Protein AF-B9FRV1-F1 (afdb_monomer)

Secondary structure (DSSP, 8-state):
--PPP-PPEEEEEE--SS---HHHHHHHHHHH--SEEEE-S--SSS-HHHHHHHHH-SS-EEE---GGGGTT----BTTB--HHHHHHHHHGGGB-BT-EEEEGGGTEEEEE--TT---SSS-SSHHHHHHHH---SHHHHHHHHHHHHHTS-TTSEEEEE-SSPBTTS-SSTTSTTB--SSTT--B-SBHHHHHHHHHHHHH------EEEE-SS-SBPGGG--B---EEE-GGGPEEEE---SS-EEE----------------------PPPPEEEEEEEEEEETTEEEEEEEEEEEE-SS-EEEEEEEEEEE----------------------SS----PPPP---------------PPPSSPP-EEEE--------------------------TTSGGGSSSSSTTTSSSSSS-S---------------SSHHHHHHHHHHHHHHHHHHHHHHHHHHHHHHHHHHHHHHHHHT--PPPP-------------------------PBBTTT-SB-TTS--EEETTEEE-TTTSB-TTT--B--SS--EEETTEEE-HHHHHHHHSPBPTTT-SB--B-TTSEEEEEE-TTT--EE-GGGGTS---B-TTT--B--TTSPPEEPTTS-EE-HHHHTTEE-SHHHHHHHHHHHHHHHHHTT----S---EEEE-HHHHHHHHHT-SS-----SS--EEEE-S--EEEEEEEPPEEETTEEE--EEEEEE---SSS--EEEEESSEEHHHHHHHHHHHHHHHHHHHTT--S--HHHHHHHHHHHHHHHHHHHHHHTS---S---------------PPPPHHHHHHHHHHHHHHHT---IIIIIHHHHHHHHHHHH-HHHHHHHHHHHSS---

Mean predicted aligned error: 22.38 Å

Radius of gyration: 38.43 Å; Cα contacts (8 Å, |Δi|>4): 1356; chains: 1; bounding box: 112×98×114 Å

Nearest PDB structures (foldseek):
  7d2t-assembly2_D  TM=6.060E-01  e=1.664E-06  Homo sapiens
  2d8z-assembly1_A  TM=8.349E-01  e=5.035E-03  Homo sapiens
  3ixe-assembly1_B  TM=7.148E-01  e=9.911E-03  Homo sapiens
  2xqn-assembly1_T  TM=4.961E-01  e=6.982E-04  Homo sapiens
  2d8y-assembly1_A  TM=5.920E-01  e=7.064E-03  Homo sapiens

pLDDT: mean 70.35, std 25.84, range [21.58, 98.31]

Solvent-accessible surface area (backbone atoms only — not comparable to full-atom values): 52654 Å² total; per-residue (Å²): 139,81,89,75,76,94,73,61,50,33,37,35,35,40,47,37,74,60,80,73,47,65,69,60,56,43,55,49,44,68,71,67,61,55,65,32,38,40,36,20,23,28,47,40,65,41,33,45,68,55,44,36,44,60,52,68,46,95,60,55,59,42,32,32,47,9,37,36,31,50,65,85,69,86,77,89,53,98,88,50,90,49,58,52,54,52,37,50,66,46,35,46,82,33,46,19,50,48,29,61,44,79,39,76,94,72,37,33,25,40,25,12,32,63,54,36,35,75,32,33,95,59,78,59,60,46,70,59,42,28,72,79,68,72,32,80,50,58,66,54,45,13,48,38,34,35,56,24,52,70,69,48,61,91,82,31,26,35,33,39,41,20,10,39,40,37,37,89,42,2,78,41,39,45,33,56,20,18,31,46,88,51,92,86,38,28,60,33,10,24,52,30,54,33,50,20,52,52,47,40,64,72,78,43,90,69,46,47,33,35,36,40,16,18,78,52,45,33,53,31,56,94,75,74,47,67,34,40,46,67,50,79,51,77,93,72,18,36,37,37,49,41,20,53,64,82,39,62,46,71,74,74,78,79,85,71,80,89,76,90,76,92,80,90,79,89,80,89,86,78,82,83,76,69,77,44,36,32,38,61,40,34,41,32,36,27,46,98,61,36,70,39,33,30,31,42,36,31,30,36,38,40,94,89,50,73,47,82,74,45,79,47,77,77,43,70,56,82,80,75,83,86,77,89,83,88,85,84,88,81,82,82,89,84,87,92,70,62,93,72,60,71,84,79,85,83,79,93,74,93,79,88,83,84,94,84,84,92,76,93,82,93,77,93,82,72,78,29,65,48,74,50,78,48,83,66,89,75,85,86,86,92,87,90,84,84,87,86,86,84,86,92,86,86,80,91,82,79,87,87,75,88,78,69,74,75,77,76,73,72,75,66,70,65,62,68,72,71,70,81,81,80,86,88,89,89,86,85,90,82,89,83,94,78,92,78,92,85,78,74,55,67,67,54,46,56,52,50,48,57,54,48,52,58,52,46,52,57,47,52,58,55,49,54,62,53,50,57,59,51,54,55,50,51,54,50,53,55,60,58,71,70,72,71,82,79,83,80,86,82,83,82,88,83,88,87,85,88,89,82,91,85,85,87,83,85,83,86,71,93,68,82,83,54,53,13,74,59,78,72,42,73,55,77,96,59,83,68,44,77,56,96,97,41,36,26,45,57,78,48,42,41,15,71,82,77,70,43,56,57,83,65,96,69,70,38,72,62,88,96,41,47,24,46,54,66,59,42,44,74,75,71,53,59,57,11,67,32,78,68,42,69,42,64,60,46,100,84,59,33,36,54,36,34,22,42,73,83,82,57,52,37,28,44,61,62,50,81,73,71,71,57,49,45,20,77,80,78,62,51,66,52,28,77,92,48,82,46,32,39,42,89,89,71,49,33,37,37,65,81,48,53,78,46,36,34,57,20,33,74,69,41,46,66,58,49,52,52,48,51,50,52,32,41,75,70,76,53,64,71,87,69,90,60,49,71,39,22,24,50,70,66,43,51,53,55,53,53,75,67,43,92,84,67,86,87,84,69,100,72,78,55,55,46,61,38,51,57,68,46,75,40,48,27,34,71,46,66,53,50,73,60,87,58,31,57,41,75,77,46,67,43,84,43,76,45,65,65,86,52,80,56,36,31,37,40,33,48,51,66,34,30,49,67,58,47,48,27,44,49,36,22,37,47,39,56,46,46,40,50,78,72,64,57,71,87,59,48,60,32,46,52,40,0,45,18,44,36,46,15,45,53,50,46,50,52,51,48,55,69,60,65,73,82,87,71,81,95,74,92,81,90,81,92,88,77,94,74,87,74,86,67,88,65,51,75,63,59,46,54,50,42,54,49,54,49,46,52,55,73,67,35,58,32,63,34,51,14,49,13,19,56,52,35,42,49,25,29,74,75,61,34,60,71,55,33,51,54,40,28,68,77,68,48,43,75,63,129

Organism: Oryza sativa subsp. japonica (NCBI:txid39947)

Foldseek 3Di:
DDDDDDFFAKEWEDEAQCPDDLVQVLVQCVVVVGQEYEYFENNHQLPLVSLLSVLVRPHHYAYAYELSNCVPPPDDDPVDQDSNNSSCVSCPPSHQALAWDDDVVNLAIEHEAHGNDLFDQDDDPQVVCCVPPVDRHLQSRLVSSLVRLVPRDPSHAYEYHHAFAAWPQACDQQTQQWPQPDPNIHGRHRPSNVSNVVCCVVPHPHHHQEYEHENNEQQGPPRQHGHDQWDADPPNYIYGYWHYPPQKDFDDDPPDDDDDDDDDDDDPDDDDFDGKMKGWIWMFTGDSSHTAWIWIWIWIGGPPDIGTPDIDTSDGDDDDPDDDDDDDDDDDDDDDDDDDFDDDDDDDDDDDDDDDDDDDDDDDDGQHFDKDKDFQDDDDDDDDDDDDDDDDDDDDDDDDDPPPVVPPPPPPVVVVVPPVPPPDDDDDDDDDDDDDDDDVVVVVVVVVVVVVVVVVVVVVVVVVVVVVVVVVVVVVVVVVVPDDDDDDDDDDDDDDDDDDDDDDDDDDDPDPFFAAPQPRHTPPPDDWDCPPNGIHDQQRLAAPQPRGGDPDPDWGDDPPGTHRPVSCCVPPFDAQQAARHGADADPVNMRIWTARSQVRRTHHPVCVRPPQDAAPQQRDTHHPVAAFAAEPLRHTHGPLFQVQFFAFQVSCVVLLVVLQVVCVVLVLHDPDDAAEFAAAQVQVVVQVVPAPPDPDDDPGDFKDFGQDWDKGWGFPDGFDDDPRYGDDGDTDIDTFDRPDRTGHMYGHGGGGSLVRSLRSQLSVQVVSCVVVPPPDADLLQNLQLSNLSSLVVLVVVLVVLVPPPDDDDDDDDDDDDPPDPDRDDPVVSSSSVSVNVCQANDPDNRRHVSNVLNNVLCVVPNPVVQVVCCSVPSDGDD

Sequence (878 aa):
MGDRPDMGAGVALRFSHNDWTLEEDSKALHFLQPDLVLFTGDYGNENVQLVKSISDLQLPKAAILGNHDCWHTYQFSEKKVDRVQLQLESLGEQHVGYKCLDFPTIKLSVVGGRPFSCGGNRIFRPKLLSKWYGVNDMAESAKRIYDAATNAPKEHAVILLAHNGPTGLGSRMEDICGRDWVAGGGDHGDPDLEQAISDLQRETGVSIPLVVFGHMHKSLAYGRGLRKMIAFGANRTIYLNGAVVPRVNHAQSSRQPAISTSEKTGLEGLTGLMVPTSRAFTIVDLFEGAVEKISEVWVTVGDARTELEQELVLYKQPHKSVPSNIAIWSSMGWLTKFFRGSTHKISEGQYHSKPAEETIWNGPSNSAVVTMVYPLESTFGQLDLLLLATDLRQLVIDDVDCCKLRQQAQPVLHLMYSQLQLLQTSHAHQHGDVPSEFDNEDIARAISLSLLEEEQRKAKAIEKDMHLEEDEQLARAIQESLNVESPPRARENGNANGGNMYQPLPFMFSSGFRTCAGCHSEIGHGRFLSCMGAVWHPECFRCHACNQPIYDYEFSMSGNHPYHKTCYKERFHPKCDVCKQFIPTNMNGLIEYRAHPFWLQKYCPSHEVDGTPRCCSCERMEPRESRYVLLDDGRKLCLECLDSAVMDTSECQPLYLEIQEFYEGLNMKVEQQVPLLLVERQALNEAMEGEKTGHHHLPETRGLCLSEEQTVSTILRRPRMAGNKVMEMITEPYRLTRRCEVTAILILYGLPRLLTGSILAHEMMHAWLRLKGYRTLSPDVEEGICQVLAHMWIESEIIAGSGSNGASTSSSSSASTSSKKGGRSQFERKLGDFFKHQIESDTSMAYGDGFRAGNRAVLQYGLKRTLEHIRLTGTFPF

InterPro domains:
  IPR001781 Zinc finger, LIM-type [PF00412] (516-572)
  IPR001781 Zinc finger, LIM-type [PS00478] (516-550)
  IPR001781 Zinc finger, LIM-type [PS50023] (514-574)
  IPR001781 Zinc finger, LIM-type [SM00132] (515-567)
  IPR003903 Ubiquitin interacting motif [PS50330] (438-457)
  IPR003903 Ubiquitin interacting motif [PS50330] (469-488)
  IPR003903 Ubiquitin interacting motif [SM00726] (438-457)
  IPR003903 Ubiquitin interacting motif [SM00726] (469-488)
  IPR004843 Calcineurin-like, phosphoesterase domain [PF00149] (31-218)
  IPR022087 Protein DA1-like domain [PF12315] (665-873)
  IPR027629 Putative protein phosphatase DevT-like [TIGR04168] (29-255)
  IPR027629 Putative protein phosphatase DevT-like [cd07397] (17-247)
  IPR029052 Metallo-dependent phosphatase-like [G3DSA:3.60.21.10] (13-246)
  IPR029052 Metallo-dependent phosphatase-like [SSF56300] (28-221)
  IPR045218 Protein DA1-like [PTHR24209] (334-877)

Structure (mmCIF, N/CA/C/O backbone):
data_AF-B9FRV1-F1
#
_entry.id   AF-B9FRV1-F1
#
loop_
_atom_site.group_PDB
_atom_site.id
_atom_site.type_symbol
_atom_site.label_atom_id
_atom_site.label_alt_id
_atom_site.label_comp_id
_atom_site.label_asym_id
_atom_site.label_entity_id
_atom_site.label_seq_id
_atom_site.pdbx_PDB_ins_code
_atom_site.Cartn_x
_atom_site.Cartn_y
_atom_site.Cartn_z
_atom_site.occupancy
_atom_site.B_iso_or_equiv
_atom_site.auth_seq_id
_atom_site.auth_comp_id
_atom_site.auth_asym_id
_atom_site.auth_atom_id
_atom_site.pdbx_PDB_model_num
ATOM 1 N N . MET A 1 1 ? -23.309 -25.445 30.095 1.00 31.02 1 MET A N 1
ATOM 2 C CA . MET A 1 1 ? -23.707 -24.271 30.901 1.00 31.02 1 MET A CA 1
ATOM 3 C C . MET A 1 1 ? -22.807 -23.120 30.506 1.00 31.02 1 MET A C 1
ATOM 5 O O . MET A 1 1 ? -21.598 -23.281 30.603 1.00 31.02 1 MET A O 1
ATOM 9 N N . GLY A 1 2 ? -23.408 -22.026 30.042 1.00 24.72 2 GLY A N 1
ATOM 10 C CA . GLY A 1 2 ? -22.731 -20.815 29.583 1.00 24.72 2 GLY A CA 1
ATOM 11 C C . GLY A 1 2 ? -23.064 -20.520 28.124 1.00 24.72 2 GLY A C 1
ATOM 12 O O . GLY A 1 2 ? -22.290 -20.890 27.248 1.00 24.72 2 GLY A O 1
ATOM 13 N N . ASP A 1 3 ? -24.229 -19.912 27.889 1.00 24.38 3 ASP A N 1
ATOM 14 C CA . ASP A 1 3 ? -24.640 -19.366 26.593 1.00 24.38 3 ASP A CA 1
ATOM 15 C C . ASP A 1 3 ? -23.562 -18.408 26.060 1.00 24.38 3 ASP A C 1
ATOM 17 O O . ASP A 1 3 ? -23.207 -17.433 26.729 1.00 24.38 3 ASP A O 1
ATOM 21 N N . ARG A 1 4 ? -23.024 -18.689 24.866 1.00 24.56 4 ARG A N 1
ATOM 22 C CA . ARG A 1 4 ? -22.276 -17.698 24.082 1.00 24.56 4 ARG A CA 1
ATOM 23 C C . ARG A 1 4 ? -23.297 -16.871 23.287 1.00 24.56 4 ARG A C 1
ATOM 25 O O . ARG A 1 4 ? -24.119 -17.481 22.607 1.00 24.56 4 ARG A O 1
ATOM 32 N N . PRO A 1 5 ? -23.270 -15.530 23.358 1.00 23.06 5 PRO A N 1
ATOM 33 C CA . PRO A 1 5 ? -24.030 -14.694 22.433 1.00 23.06 5 PRO A CA 1
ATOM 34 C C . PRO A 1 5 ? -23.467 -14.874 21.011 1.00 23.06 5 PRO A C 1
ATOM 36 O O . PRO A 1 5 ? -22.265 -15.098 20.875 1.00 23.06 5 PRO A O 1
ATOM 39 N N . ASP A 1 6 ? -24.343 -14.828 19.998 1.00 26.44 6 ASP A N 1
ATOM 40 C CA . ASP A 1 6 ? -24.072 -15.030 18.560 1.00 26.44 6 ASP A CA 1
ATOM 41 C C . ASP A 1 6 ? -22.660 -14.580 18.133 1.00 26.44 6 ASP A C 1
ATOM 43 O O . ASP A 1 6 ? -22.358 -13.387 18.082 1.00 26.44 6 ASP A O 1
ATOM 47 N N . MET A 1 7 ? -21.784 -15.552 17.852 1.00 25.30 7 MET A N 1
ATOM 48 C CA . MET A 1 7 ? -20.409 -15.334 17.391 1.00 25.30 7 MET A CA 1
ATOM 49 C C . MET A 1 7 ? -20.363 -15.434 15.863 1.00 25.30 7 MET A C 1
ATOM 51 O O . MET A 1 7 ? -20.954 -16.347 15.287 1.00 25.30 7 MET A O 1
ATOM 55 N N . GLY A 1 8 ? -19.677 -14.480 15.227 1.00 25.41 8 GLY A N 1
ATOM 56 C CA . GLY A 1 8 ? -19.436 -14.443 13.785 1.00 25.41 8 GLY A CA 1
ATOM 57 C C . GLY A 1 8 ? -18.729 -15.697 13.257 1.00 25.41 8 GLY A C 1
ATOM 58 O O . GLY A 1 8 ? -18.019 -16.372 13.997 1.00 25.41 8 GLY A O 1
ATOM 59 N N . ALA A 1 9 ? -18.944 -16.005 11.978 1.00 27.47 9 ALA A N 1
ATOM 60 C CA . ALA A 1 9 ? -18.370 -17.163 11.304 1.00 27.47 9 ALA A CA 1
ATOM 61 C C . ALA A 1 9 ? -16.911 -16.890 10.892 1.00 27.47 9 ALA A C 1
ATOM 63 O O . ALA A 1 9 ? -16.647 -15.959 10.131 1.00 27.47 9 ALA A O 1
ATOM 64 N N . GLY A 1 10 ? -15.971 -17.710 11.363 1.00 31.28 10 GLY A N 1
ATOM 65 C CA . GLY A 1 10 ? -14.555 -17.657 10.988 1.00 31.28 10 GLY A CA 1
ATOM 66 C C . GLY A 1 10 ? -14.243 -18.573 9.800 1.00 31.28 10 GLY A C 1
ATOM 67 O O . GLY A 1 10 ? -14.403 -19.792 9.886 1.00 31.28 10 GLY A O 1
ATOM 68 N N . VAL A 1 11 ? -13.765 -18.009 8.689 1.00 41.34 11 VAL A N 1
ATOM 69 C CA . VAL A 1 11 ? -13.369 -18.740 7.475 1.00 41.34 11 VAL A CA 1
ATOM 70 C C . VAL A 1 11 ? -11.845 -18.746 7.338 1.00 41.34 11 VAL A C 1
ATOM 72 O O . VAL A 1 11 ? -11.227 -17.691 7.222 1.00 41.34 11 VAL A O 1
ATOM 75 N N . ALA A 1 12 ? -11.221 -19.927 7.312 1.00 41.25 12 ALA A N 1
ATOM 76 C CA . ALA A 1 12 ? -9.779 -20.074 7.082 1.00 41.25 12 ALA A CA 1
ATOM 77 C C . ALA A 1 12 ? -9.489 -20.451 5.620 1.00 41.25 12 ALA A C 1
ATOM 79 O O . ALA A 1 12 ? -10.005 -21.450 5.119 1.00 41.25 12 ALA A O 1
ATOM 80 N N . LEU A 1 13 ? -8.644 -19.682 4.933 1.00 45.25 13 LEU A N 1
ATOM 81 C CA . LEU A 1 13 ? -8.308 -19.864 3.517 1.00 45.25 13 LEU A CA 1
ATOM 82 C C . LEU A 1 13 ? -6.933 -20.507 3.345 1.00 45.25 13 LEU A C 1
ATOM 84 O O . LEU A 1 13 ? -5.991 -20.179 4.073 1.00 45.25 13 LEU A O 1
ATOM 88 N N . ARG A 1 14 ? -6.818 -21.422 2.374 1.00 49.69 14 ARG A N 1
ATOM 89 C CA . ARG A 1 14 ? -5.628 -22.255 2.155 1.00 49.69 14 ARG A CA 1
ATOM 90 C C . ARG A 1 14 ? -5.247 -22.398 0.687 1.00 49.69 14 ARG A C 1
ATOM 92 O O . ARG A 1 14 ? -6.094 -22.672 -0.157 1.00 49.69 14 ARG A O 1
ATOM 99 N N . PHE A 1 15 ? -3.941 -22.364 0.442 1.00 38.59 15 PHE A N 1
ATOM 100 C CA . PHE A 1 15 ? -3.282 -22.663 -0.830 1.00 38.59 15 PHE A CA 1
ATOM 101 C C . PHE A 1 15 ? -2.126 -23.644 -0.565 1.00 38.59 15 PHE A C 1
ATOM 103 O O . PHE A 1 15 ? -1.436 -23.480 0.441 1.00 38.59 15 PHE A O 1
ATOM 110 N N . SER A 1 16 ? -1.931 -24.699 -1.372 1.00 39.91 16 SER A N 1
ATOM 111 C CA . SER A 1 16 ? -1.057 -25.825 -0.974 1.00 39.91 16 SER A CA 1
ATOM 112 C C . SER A 1 16 ? -0.190 -26.423 -2.092 1.00 39.91 16 SER A C 1
ATOM 114 O O . SER A 1 16 ? -0.448 -27.538 -2.535 1.00 39.91 16 SER A O 1
ATOM 116 N N . HIS A 1 17 ? 0.940 -25.790 -2.422 1.00 41.59 17 HIS A N 1
ATOM 117 C CA . HIS A 1 17 ? 1.985 -26.375 -3.283 1.00 41.59 17 HIS A CA 1
ATOM 118 C C . HIS A 1 17 ? 2.785 -27.501 -2.592 1.00 41.59 17 HIS A C 1
ATOM 120 O O . HIS A 1 17 ? 3.923 -27.295 -2.195 1.00 41.59 17 HIS A O 1
ATOM 126 N N . ASN A 1 18 ? 2.215 -28.704 -2.446 1.00 43.53 18 ASN A N 1
ATOM 127 C CA . ASN A 1 18 ? 2.821 -29.888 -1.790 1.00 43.53 18 ASN A CA 1
ATOM 128 C C . ASN A 1 18 ? 3.199 -29.759 -0.301 1.00 43.53 18 ASN A C 1
ATOM 130 O O . ASN A 1 18 ? 3.397 -30.782 0.349 1.00 43.53 18 ASN A O 1
ATOM 134 N N . ASP A 1 19 ? 3.226 -28.559 0.267 1.00 61.75 19 ASP A N 1
ATOM 135 C CA . ASP A 1 19 ? 3.653 -28.322 1.648 1.00 61.75 19 ASP A CA 1
ATOM 136 C C . ASP A 1 19 ? 2.579 -28.673 2.696 1.00 61.75 19 ASP A C 1
ATOM 138 O O . ASP A 1 19 ? 2.403 -27.945 3.668 1.00 61.75 19 ASP A O 1
ATOM 142 N N . TRP A 1 20 ? 1.814 -29.757 2.512 1.00 78.94 20 TRP A N 1
ATOM 143 C CA . TRP A 1 20 ? 0.730 -30.191 3.404 1.00 78.94 20 TRP A CA 1
ATOM 144 C C . TRP A 1 20 ? 1.007 -31.494 4.133 1.00 78.94 20 TRP A C 1
ATOM 146 O O . TRP A 1 20 ? 1.414 -32.497 3.552 1.00 78.94 20 TRP A O 1
ATOM 156 N N . THR A 1 21 ? 0.671 -31.477 5.420 1.00 82.38 21 THR A N 1
ATOM 157 C CA . THR A 1 21 ? 0.706 -32.643 6.294 1.00 82.38 21 THR A CA 1
ATOM 158 C C . THR A 1 21 ? -0.554 -32.648 7.141 1.00 82.38 21 THR A C 1
ATOM 160 O O . THR A 1 21 ? -0.746 -31.736 7.945 1.00 82.38 21 THR A O 1
ATOM 163 N N . LEU A 1 22 ? -1.379 -33.693 7.009 1.00 82.88 22 LEU A N 1
ATOM 164 C CA . LEU A 1 22 ? -2.637 -33.808 7.752 1.00 82.88 22 LEU A CA 1
ATOM 165 C C . LEU A 1 22 ? -2.439 -33.599 9.255 1.00 82.88 22 LEU A C 1
ATOM 167 O O . LEU A 1 22 ? -3.260 -32.943 9.880 1.00 82.88 22 LEU A O 1
ATOM 171 N N . GLU A 1 23 ? -1.349 -34.105 9.829 1.00 86.31 23 GLU A N 1
ATOM 172 C CA . GLU A 1 23 ? -1.081 -33.989 11.261 1.00 86.31 23 GLU A CA 1
ATOM 173 C C . GLU A 1 23 ? -0.831 -32.539 11.714 1.00 86.31 23 GLU A C 1
ATOM 175 O O . GLU A 1 23 ? -1.586 -32.018 12.537 1.00 86.31 23 GLU A O 1
ATOM 180 N N . GLU A 1 24 ? 0.199 -31.865 11.189 1.00 87.88 24 GLU A N 1
ATOM 181 C CA . GLU A 1 24 ? 0.554 -30.509 11.637 1.00 87.88 24 GLU A CA 1
ATOM 182 C C . GLU A 1 24 ? -0.482 -29.464 11.201 1.00 87.88 24 GLU A C 1
ATOM 184 O O . GLU A 1 24 ? -0.836 -28.581 11.984 1.00 87.88 24 GLU A O 1
ATOM 189 N N . ASP A 1 25 ? -1.039 -29.587 9.990 1.00 89.12 25 ASP A N 1
ATOM 190 C CA . ASP A 1 25 ? -2.083 -28.678 9.516 1.00 89.12 25 ASP A CA 1
ATOM 191 C C . ASP A 1 25 ? -3.389 -28.853 10.301 1.00 89.12 25 ASP A C 1
ATOM 193 O O . ASP A 1 25 ? -4.078 -27.861 10.547 1.00 89.12 25 ASP A O 1
ATOM 197 N N . SER A 1 26 ? -3.711 -30.076 10.747 1.00 88.62 26 SER A N 1
ATOM 198 C CA . SER A 1 26 ? -4.827 -30.287 11.671 1.00 88.62 26 SER A CA 1
ATOM 199 C C . SER A 1 26 ? -4.545 -29.630 13.014 1.00 88.62 26 SER A C 1
ATOM 201 O O . SER A 1 26 ? -5.417 -28.918 13.498 1.00 88.62 26 SER A O 1
ATOM 203 N N . LYS A 1 27 ? -3.358 -29.806 13.614 1.00 90.38 27 LYS A N 1
ATOM 204 C CA . LYS A 1 27 ? -3.013 -29.163 14.901 1.00 90.38 27 LYS A CA 1
ATOM 205 C C . LYS A 1 27 ? -3.200 -27.643 14.832 1.00 90.38 27 LYS A C 1
ATOM 207 O O . LYS A 1 27 ? -3.865 -27.074 15.696 1.00 90.38 27 LYS A O 1
ATOM 212 N N . ALA A 1 28 ? -2.716 -27.009 13.764 1.00 89.94 28 ALA A N 1
ATOM 213 C CA . ALA A 1 28 ? -2.905 -25.577 13.554 1.00 89.94 28 ALA A CA 1
ATOM 214 C C . ALA A 1 28 ? -4.387 -25.178 13.401 1.00 89.94 28 ALA A C 1
ATOM 216 O O . ALA A 1 28 ? -4.817 -24.197 14.000 1.00 89.94 28 ALA A O 1
ATOM 217 N N . LEU A 1 29 ? -5.202 -25.940 12.661 1.00 89.44 29 LEU A N 1
ATOM 218 C CA . LEU A 1 29 ? -6.640 -25.639 12.529 1.00 89.44 29 LEU A CA 1
ATOM 219 C C . LEU A 1 29 ? -7.412 -25.833 13.823 1.00 89.44 29 LEU A C 1
ATOM 221 O O . LEU A 1 29 ? -8.297 -25.041 14.115 1.00 89.44 29 LEU A O 1
ATOM 225 N N . HIS A 1 30 ? -7.088 -26.863 14.602 1.00 90.00 30 HIS A N 1
ATOM 226 C CA . HIS A 1 30 ? -7.720 -27.073 15.902 1.00 90.00 30 HIS A CA 1
ATOM 227 C C . HIS A 1 30 ? -7.384 -25.937 16.875 1.00 90.00 30 HIS A C 1
ATOM 229 O O . HIS A 1 30 ? -8.210 -25.602 17.721 1.00 90.00 30 HIS A O 1
ATOM 235 N N . PHE A 1 31 ? -6.199 -25.332 16.744 1.00 89.44 31 PHE A N 1
ATOM 236 C CA . PHE A 1 31 ? -5.831 -24.126 17.482 1.00 89.44 31 PHE A CA 1
ATOM 237 C C . PHE A 1 31 ? -6.622 -22.894 17.011 1.00 89.44 31 PHE A C 1
ATOM 239 O O . PHE A 1 31 ? -7.122 -22.148 17.847 1.00 89.44 31 PHE A O 1
ATOM 246 N N . LEU A 1 32 ? -6.779 -22.705 15.695 1.00 86.25 32 LEU A N 1
ATOM 247 C CA . LEU A 1 32 ? -7.503 -21.561 15.122 1.00 86.25 32 LEU A CA 1
ATOM 248 C C . LEU A 1 32 ? -9.035 -21.661 15.228 1.00 86.25 32 LEU A C 1
ATOM 250 O O . LEU A 1 32 ? -9.703 -20.637 15.193 1.00 86.25 32 LEU A O 1
ATOM 254 N N . GLN A 1 33 ? -9.581 -22.873 15.354 1.00 87.81 33 GLN A N 1
ATOM 255 C CA . GLN A 1 33 ? -11.015 -23.165 15.496 1.00 87.81 33 GLN A CA 1
ATOM 256 C C . GLN A 1 33 ? -11.931 -22.512 14.433 1.00 87.81 33 GLN A C 1
ATOM 258 O O . GLN A 1 33 ? -12.907 -21.865 14.807 1.00 87.81 33 GLN A O 1
ATOM 263 N N . PRO A 1 34 ? -11.669 -22.668 13.118 1.00 91.19 34 PRO A N 1
ATOM 264 C CA . PRO A 1 34 ? -12.546 -22.102 12.094 1.00 91.19 34 PRO A CA 1
ATOM 265 C C . PRO A 1 34 ? -13.862 -22.881 11.964 1.00 91.19 34 PRO A C 1
ATOM 267 O O . PRO A 1 34 ? -13.881 -24.108 12.095 1.00 91.19 34 PRO A O 1
ATOM 270 N N . ASP A 1 35 ? -14.937 -22.181 11.599 1.00 88.88 35 ASP A N 1
ATOM 271 C CA . ASP A 1 35 ? -16.231 -22.790 11.269 1.00 88.88 35 ASP A CA 1
ATOM 272 C C . ASP A 1 35 ? -16.217 -23.442 9.880 1.00 88.88 35 ASP A C 1
ATOM 274 O O . ASP A 1 35 ? -16.922 -24.422 9.636 1.00 88.88 35 ASP A O 1
ATOM 278 N N . LEU A 1 36 ? -15.410 -22.898 8.962 1.00 93.06 36 LEU A N 1
ATOM 279 C CA . LEU A 1 36 ? -15.287 -23.361 7.582 1.00 93.06 36 LEU A CA 1
ATOM 280 C C . LEU A 1 36 ? -13.862 -23.163 7.045 1.00 93.06 36 LEU A C 1
ATOM 282 O O . LEU A 1 36 ? -13.249 -22.111 7.229 1.00 93.06 36 LEU A O 1
ATOM 286 N N . VAL A 1 37 ? -13.345 -24.160 6.325 1.00 94.69 37 VAL A N 1
ATOM 287 C CA . VAL A 1 37 ? -12.032 -24.100 5.663 1.00 94.69 37 VAL A CA 1
ATOM 288 C C . VAL A 1 37 ? -12.193 -24.096 4.141 1.00 94.69 37 VAL A C 1
ATOM 290 O O . VAL A 1 37 ? -12.793 -25.008 3.575 1.00 94.69 37 VAL A O 1
ATOM 293 N N . LEU A 1 38 ? -11.627 -23.102 3.456 1.00 95.56 38 LEU A N 1
ATOM 294 C CA . LEU A 1 38 ? -11.649 -23.017 1.992 1.00 95.56 38 LEU A CA 1
ATOM 295 C C . LEU A 1 38 ? -10.273 -23.332 1.405 1.00 95.56 38 LEU A C 1
ATOM 297 O O . LEU A 1 38 ? -9.264 -22.765 1.825 1.00 95.56 38 LEU A O 1
ATOM 301 N N . PHE A 1 39 ? -10.237 -24.198 0.395 1.00 94.94 39 PHE A N 1
ATOM 302 C CA . PHE A 1 39 ? -9.022 -24.573 -0.321 1.00 94.94 39 PHE A CA 1
ATOM 303 C C . PHE A 1 39 ? -9.070 -24.073 -1.768 1.00 94.94 39 PHE A C 1
ATOM 305 O O . PHE A 1 39 ? -9.968 -24.432 -2.531 1.00 94.94 39 PHE A O 1
ATOM 312 N N . THR A 1 40 ? -8.095 -23.248 -2.152 1.00 93.44 40 THR A N 1
ATOM 313 C CA . THR A 1 40 ? -8.079 -22.536 -3.439 1.00 93.44 40 THR A CA 1
ATOM 314 C C . THR A 1 40 ? -7.347 -23.279 -4.557 1.00 93.44 40 THR A C 1
ATOM 316 O O . THR A 1 40 ? -7.196 -22.713 -5.630 1.00 93.44 40 THR A O 1
ATOM 319 N N . GLY A 1 41 ? -6.916 -24.531 -4.370 1.00 90.25 41 GLY A N 1
ATOM 320 C CA . GLY A 1 41 ? -6.288 -25.357 -5.418 1.00 90.25 41 GLY A CA 1
ATOM 321 C C . GLY A 1 41 ? -4.756 -25.386 -5.413 1.00 90.25 41 GLY A C 1
ATOM 322 O O . GLY A 1 41 ? -4.113 -24.903 -4.479 1.00 90.25 41 GLY A O 1
ATOM 323 N N . ASP A 1 42 ? -4.196 -25.983 -6.470 1.00 90.25 42 ASP A N 1
ATOM 324 C CA . ASP A 1 42 ? -2.770 -26.278 -6.679 1.00 90.25 42 ASP A CA 1
ATOM 325 C C . ASP A 1 42 ? -2.169 -27.214 -5.629 1.00 90.25 42 ASP A C 1
ATOM 327 O O . ASP A 1 42 ? -1.084 -26.980 -5.100 1.00 90.25 42 ASP A O 1
ATOM 331 N N . TYR A 1 43 ? -2.836 -28.342 -5.395 1.00 86.00 43 TYR A N 1
ATOM 332 C CA . TYR A 1 43 ? -2.484 -29.405 -4.451 1.00 86.00 43 TYR A CA 1
ATOM 333 C C . TYR A 1 43 ? -1.259 -30.236 -4.856 1.00 86.00 43 TYR A C 1
ATOM 335 O O . TYR A 1 43 ? -1.151 -31.405 -4.496 1.00 86.00 43 TYR A O 1
ATOM 343 N N . GLY A 1 44 ? -0.303 -29.654 -5.582 1.00 72.38 44 GLY A N 1
ATOM 344 C CA . GLY A 1 44 ? 0.994 -30.278 -5.814 1.00 72.38 44 GLY A CA 1
ATOM 345 C C . GLY A 1 44 ? 1.076 -31.213 -7.021 1.00 72.38 44 GLY A C 1
ATOM 346 O O . GLY A 1 44 ? 1.599 -32.320 -6.909 1.00 72.38 44 GLY A O 1
ATOM 347 N N . ASN A 1 45 ? 0.641 -30.741 -8.192 1.00 83.12 45 ASN A N 1
ATOM 348 C CA . ASN A 1 45 ? 0.794 -31.438 -9.477 1.00 83.12 45 ASN A CA 1
ATOM 349 C C . ASN A 1 45 ? 0.047 -32.785 -9.535 1.00 83.12 45 ASN A C 1
ATOM 351 O O . ASN A 1 45 ? 0.643 -33.834 -9.784 1.00 83.12 45 ASN A O 1
ATOM 355 N N . GLU A 1 46 ? -1.270 -32.756 -9.309 1.00 86.81 46 GLU A N 1
ATOM 356 C CA . GLU A 1 46 ? -2.161 -33.931 -9.291 1.00 86.81 46 GLU A CA 1
ATOM 357 C C . GLU A 1 46 ? -1.898 -34.910 -8.128 1.00 86.81 46 GLU A C 1
ATOM 359 O O . GLU A 1 46 ? -2.017 -36.133 -8.285 1.00 86.81 46 GLU A O 1
ATOM 364 N N . ASN A 1 47 ? -1.482 -34.427 -6.953 1.00 87.19 47 ASN A N 1
ATOM 365 C CA . ASN A 1 47 ? -1.166 -35.273 -5.798 1.00 87.19 47 ASN A CA 1
ATOM 366 C C . ASN A 1 47 ? -2.433 -35.825 -5.114 1.00 87.19 47 ASN A C 1
ATOM 368 O O . ASN A 1 47 ? -2.957 -35.262 -4.155 1.00 87.19 47 ASN A O 1
ATOM 372 N N . VAL A 1 48 ? -2.893 -36.989 -5.581 1.00 90.69 48 VAL A N 1
ATOM 373 C CA . VAL A 1 48 ? -4.095 -37.671 -5.067 1.00 90.69 48 VAL A CA 1
ATOM 374 C C . VAL A 1 48 ? -4.030 -37.932 -3.556 1.00 90.69 48 VAL A C 1
ATOM 376 O O . VAL A 1 48 ? -5.046 -37.811 -2.882 1.00 90.69 48 VAL A O 1
ATOM 379 N N . GLN A 1 49 ? -2.859 -38.271 -3.000 1.00 89.25 49 GLN A N 1
ATOM 380 C CA . GLN A 1 49 ? -2.735 -38.549 -1.560 1.00 89.25 49 GLN A CA 1
ATOM 381 C C . GLN A 1 49 ? -2.919 -37.284 -0.720 1.00 89.25 49 GLN A C 1
ATOM 383 O O . GLN A 1 49 ? -3.585 -37.320 0.313 1.00 89.25 49 GLN A O 1
ATOM 388 N N . LEU A 1 50 ? -2.381 -36.155 -1.187 1.00 88.38 50 LEU A N 1
ATOM 389 C CA . LEU A 1 50 ? -2.591 -34.862 -0.545 1.00 88.38 50 LEU A CA 1
ATOM 390 C C . LEU A 1 50 ? -4.076 -34.485 -0.593 1.00 88.38 50 LEU A C 1
ATOM 392 O O . LEU A 1 50 ? -4.663 -34.206 0.451 1.00 88.38 50 LEU A O 1
ATOM 396 N N . VAL A 1 51 ? -4.716 -34.579 -1.761 1.00 90.19 51 VAL A N 1
ATOM 397 C CA . VAL A 1 51 ? -6.157 -34.304 -1.911 1.00 90.19 51 VAL A CA 1
ATOM 398 C C . VAL A 1 51 ? -7.008 -35.216 -1.025 1.00 90.19 51 VAL A C 1
ATOM 400 O O . VAL A 1 51 ? -7.929 -34.746 -0.358 1.00 90.19 51 VAL A O 1
ATOM 403 N N . LYS A 1 52 ? -6.667 -36.505 -0.936 1.00 92.25 52 LYS A N 1
ATOM 404 C CA . LYS A 1 52 ? -7.328 -37.435 -0.016 1.00 92.25 52 LYS A CA 1
ATOM 405 C C . LYS A 1 52 ? -7.178 -36.989 1.438 1.00 92.25 52 LYS A C 1
ATOM 407 O O . LYS A 1 52 ? -8.159 -36.956 2.165 1.00 92.25 52 LYS A O 1
ATOM 412 N N . SER A 1 53 ? -5.989 -36.549 1.839 1.00 91.69 53 SER A N 1
ATOM 413 C CA . SER A 1 53 ? -5.775 -36.047 3.196 1.00 91.69 53 SER A CA 1
ATOM 414 C C . SER A 1 53 ? -6.532 -34.740 3.496 1.00 91.69 53 SER A C 1
ATOM 416 O O . SER A 1 53 ? -6.956 -34.533 4.628 1.00 91.69 53 SER A O 1
ATOM 418 N N . ILE A 1 54 ? -6.779 -33.883 2.494 1.00 89.88 54 ILE A N 1
ATOM 419 C CA . ILE A 1 54 ? -7.699 -32.739 2.631 1.00 89.88 54 ILE A CA 1
ATOM 420 C C . ILE A 1 54 ? -9.125 -33.247 2.865 1.00 89.88 54 ILE A C 1
ATOM 422 O O . ILE A 1 54 ? -9.809 -32.762 3.770 1.00 89.88 54 ILE A O 1
ATOM 426 N N . SER A 1 55 ? -9.560 -34.250 2.099 1.00 93.19 55 SER A N 1
ATOM 427 C CA . SER A 1 55 ? -10.873 -34.886 2.267 1.00 93.19 55 SER A CA 1
ATOM 428 C C . SER A 1 55 ? -11.049 -35.516 3.655 1.00 93.19 55 SER A C 1
ATOM 430 O O . SER A 1 55 ? -12.097 -35.334 4.277 1.00 93.19 55 SER A O 1
ATOM 432 N N . ASP A 1 56 ? -9.988 -36.111 4.209 1.00 93.44 56 ASP A N 1
ATOM 433 C CA . ASP A 1 56 ? -9.970 -36.751 5.532 1.00 93.44 56 ASP A CA 1
ATOM 434 C C . ASP A 1 56 ? -10.017 -35.758 6.720 1.00 93.44 56 ASP A C 1
ATOM 436 O O . ASP A 1 56 ? -10.284 -36.164 7.856 1.00 93.44 56 ASP A O 1
ATOM 440 N N . LEU A 1 57 ? -9.788 -34.455 6.497 1.00 91.44 57 LEU A N 1
ATOM 441 C CA . LEU A 1 57 ? -9.832 -33.423 7.547 1.00 91.44 57 LEU A CA 1
ATOM 442 C C . LEU A 1 57 ? -11.214 -33.364 8.237 1.00 91.44 57 LEU A C 1
ATOM 444 O O . LEU A 1 57 ? -12.238 -33.186 7.588 1.00 91.44 57 LEU A O 1
ATOM 448 N N . GLN A 1 58 ? -11.277 -33.439 9.563 1.00 91.62 58 GLN A N 1
ATOM 449 C CA . GLN A 1 58 ? -12.554 -33.474 10.298 1.00 91.62 58 GLN A CA 1
ATOM 450 C C . GLN A 1 58 ? -13.106 -32.070 10.613 1.00 91.62 58 GLN A C 1
ATOM 452 O O . GLN A 1 58 ? -13.455 -31.770 11.749 1.00 91.62 58 GLN A O 1
ATOM 457 N N . LEU A 1 59 ? -13.154 -31.195 9.605 1.00 90.06 59 LEU A N 1
ATOM 458 C CA . LEU A 1 59 ? -13.718 -29.842 9.686 1.00 90.06 59 LEU A CA 1
ATOM 459 C C . LEU A 1 59 ? -14.569 -29.551 8.441 1.00 90.06 59 LEU A C 1
ATOM 461 O O . LEU A 1 59 ? -14.245 -30.073 7.366 1.00 90.06 59 LEU A O 1
ATOM 465 N N . PRO A 1 60 ? -15.625 -28.720 8.546 1.00 93.44 60 PRO A N 1
ATOM 466 C CA . PRO A 1 60 ? -16.372 -28.262 7.380 1.00 93.44 60 PRO A CA 1
ATOM 467 C C . PRO A 1 60 ? -15.432 -27.594 6.380 1.00 93.44 60 PRO A C 1
ATOM 469 O O . PRO A 1 60 ? -14.580 -26.782 6.755 1.00 93.44 60 PRO A O 1
ATOM 472 N N . LYS A 1 61 ? -15.551 -27.962 5.102 1.00 94.69 61 LYS A N 1
ATOM 473 C CA . LYS A 1 61 ? -14.640 -27.466 4.075 1.00 94.69 61 LYS A CA 1
ATOM 474 C C . LYS A 1 61 ? -15.262 -27.410 2.689 1.00 94.69 61 LYS A C 1
ATOM 476 O O . LYS A 1 61 ? -16.169 -28.179 2.380 1.00 94.69 61 LYS A O 1
ATOM 481 N N . ALA A 1 62 ? -14.693 -26.550 1.858 1.00 96.62 62 ALA A N 1
ATOM 482 C CA . ALA A 1 62 ? -14.928 -26.502 0.424 1.00 96.62 62 ALA A CA 1
ATOM 483 C C . ALA A 1 62 ? -13.588 -26.358 -0.304 1.00 96.62 62 ALA A C 1
ATOM 485 O O . ALA A 1 62 ? -12.681 -25.672 0.170 1.00 96.62 62 ALA A O 1
ATOM 486 N N . ALA A 1 63 ? -13.454 -27.008 -1.451 1.00 96.25 63 ALA A N 1
ATOM 487 C CA . ALA A 1 63 ? -12.226 -27.042 -2.226 1.00 96.25 63 ALA A CA 1
ATOM 488 C C . ALA A 1 63 ? -12.511 -26.812 -3.709 1.00 96.25 63 ALA A C 1
ATOM 490 O O . ALA A 1 63 ? -13.543 -27.225 -4.233 1.00 96.25 63 ALA A O 1
ATOM 491 N N . ILE A 1 64 ? -11.569 -26.184 -4.402 1.00 96.38 64 ILE A N 1
ATOM 492 C CA . ILE A 1 64 ? -11.532 -26.147 -5.864 1.00 96.38 64 ILE A CA 1
ATOM 493 C C . ILE A 1 64 ? -10.171 -26.647 -6.352 1.00 96.38 64 ILE A C 1
ATOM 495 O O . ILE A 1 64 ? -9.174 -26.517 -5.645 1.00 96.38 64 ILE A O 1
ATOM 499 N N . LEU A 1 65 ? -10.127 -27.260 -7.534 1.00 95.00 65 LEU A N 1
ATOM 500 C CA . LEU A 1 65 ? -8.896 -27.740 -8.169 1.00 95.00 65 LEU A CA 1
ATOM 501 C C . LEU A 1 65 ? -8.277 -26.632 -9.032 1.00 95.00 65 LEU A C 1
ATOM 503 O O . LEU A 1 65 ? -8.992 -25.966 -9.784 1.00 95.00 65 LEU A O 1
ATOM 507 N N . GLY A 1 66 ? -6.961 -26.460 -8.928 1.00 92.56 66 GLY A N 1
ATOM 508 C CA . GLY A 1 66 ? -6.159 -25.483 -9.667 1.00 92.56 66 GLY A CA 1
ATOM 509 C C . GLY A 1 66 ? -5.542 -26.016 -10.955 1.00 92.56 66 GLY A C 1
ATOM 510 O O . GLY A 1 66 ? -5.758 -27.171 -11.332 1.00 92.56 66 GLY A O 1
ATOM 511 N N . ASN A 1 67 ? -4.780 -25.182 -11.668 1.00 90.62 67 ASN A N 1
ATOM 512 C CA . ASN A 1 67 ? -4.166 -25.597 -12.934 1.00 90.62 67 ASN A CA 1
ATOM 513 C C . ASN A 1 67 ? -3.135 -26.715 -12.734 1.00 90.62 67 ASN A C 1
ATOM 515 O O . ASN A 1 67 ? -3.031 -27.606 -13.584 1.00 90.62 67 ASN A O 1
ATOM 519 N N . HIS A 1 68 ? -2.411 -26.723 -11.609 1.00 88.00 68 HIS A N 1
ATOM 520 C CA . HIS A 1 68 ? -1.461 -27.792 -11.314 1.00 88.00 68 HIS A CA 1
ATOM 521 C C . HIS A 1 68 ? -2.161 -29.126 -11.001 1.00 88.00 68 HIS A C 1
ATOM 523 O O . HIS A 1 68 ? -1.586 -30.190 -11.219 1.00 88.00 68 HIS A O 1
ATOM 529 N N . ASP A 1 69 ? -3.434 -29.115 -10.608 1.00 90.50 69 ASP A N 1
ATOM 530 C CA . ASP A 1 69 ? -4.195 -30.330 -10.274 1.00 90.50 69 ASP A CA 1
ATOM 531 C C . ASP A 1 69 ? -4.678 -31.123 -11.499 1.00 90.50 69 ASP A C 1
ATOM 533 O O . ASP A 1 69 ? -5.290 -32.184 -11.351 1.00 90.50 69 ASP A O 1
ATOM 537 N N .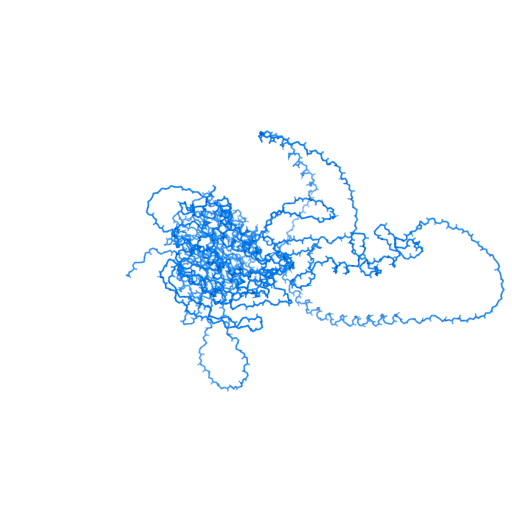 CYS A 1 70 ? -4.353 -30.647 -12.707 1.00 89.44 70 CYS A N 1
ATOM 538 C CA . CYS A 1 70 ? -4.531 -31.357 -13.979 1.00 89.44 70 CYS A CA 1
ATOM 539 C C . CYS A 1 70 ? -3.318 -31.224 -14.930 1.00 89.44 70 CYS A C 1
ATOM 541 O O . CYS A 1 70 ? -3.443 -31.374 -16.153 1.00 89.44 70 CYS A O 1
ATOM 543 N N . TRP A 1 71 ? -2.135 -30.898 -14.392 1.00 82.88 71 TRP A N 1
ATOM 544 C CA . TRP A 1 71 ? -0.956 -30.540 -15.190 1.00 82.88 71 TRP A CA 1
ATOM 545 C C . TRP A 1 71 ? -0.460 -31.662 -16.114 1.00 82.88 71 TRP A C 1
ATOM 547 O O . TRP A 1 71 ? -0.028 -31.403 -17.241 1.00 82.88 71 TRP A O 1
ATOM 557 N N . HIS A 1 72 ? -0.536 -32.911 -15.654 1.00 82.31 72 HIS A N 1
ATOM 558 C CA . HIS A 1 72 ? -0.012 -34.097 -16.331 1.00 82.31 72 HIS A CA 1
ATOM 559 C C . HIS A 1 72 ? -1.078 -34.895 -17.093 1.00 82.31 72 HIS A C 1
ATOM 561 O O . HIS A 1 72 ? -0.747 -35.840 -17.812 1.00 82.31 72 HIS A O 1
ATOM 567 N N . THR A 1 73 ? -2.350 -34.518 -16.989 1.00 82.00 73 THR A N 1
ATOM 568 C CA . THR A 1 73 ? -3.453 -35.245 -17.617 1.00 82.00 73 THR A CA 1
ATOM 569 C C . THR A 1 73 ? -3.742 -34.699 -19.023 1.00 82.00 73 THR A C 1
ATOM 571 O O . THR A 1 73 ? -4.484 -33.736 -19.207 1.00 82.00 73 THR A O 1
ATOM 574 N N . TYR A 1 74 ? -3.153 -35.340 -20.041 1.00 66.44 74 TYR A N 1
ATOM 575 C CA . TYR A 1 74 ? -3.307 -34.976 -21.465 1.00 66.44 74 TYR A CA 1
ATOM 576 C C . TYR A 1 74 ? -4.283 -35.879 -22.241 1.00 66.44 74 TYR A C 1
ATOM 578 O O . TYR A 1 74 ? -4.806 -35.476 -23.279 1.00 66.44 74 TYR A O 1
ATOM 586 N N . GLN A 1 75 ? -4.509 -37.108 -21.764 1.00 58.88 75 GLN A N 1
ATOM 587 C CA . GLN A 1 75 ? -5.332 -38.126 -22.421 1.00 58.88 75 GLN A CA 1
ATOM 588 C C . GLN A 1 75 ? -6.319 -38.722 -21.416 1.00 58.88 75 GLN A C 1
ATOM 590 O O . GLN A 1 75 ? -5.917 -39.194 -20.356 1.00 58.88 75 GLN A O 1
ATOM 595 N N . PHE A 1 76 ? -7.605 -38.728 -21.770 1.00 63.19 76 PHE A N 1
ATOM 596 C CA . PHE A 1 76 ? -8.690 -39.199 -20.908 1.00 63.19 76 PHE A CA 1
ATOM 597 C C . PHE A 1 76 ? -9.330 -40.415 -21.582 1.00 63.19 76 PHE A C 1
ATOM 599 O O . PHE A 1 76 ? -9.991 -40.281 -22.609 1.00 63.19 76 PHE A O 1
ATOM 606 N N . SER A 1 77 ? -9.091 -41.608 -21.041 1.00 56.31 77 SER A N 1
ATOM 607 C CA . SER A 1 77 ? -9.628 -42.868 -21.565 1.00 56.31 77 SER A CA 1
ATOM 608 C C . SER A 1 77 ? -10.784 -43.336 -20.693 1.00 56.31 77 SER A C 1
ATOM 610 O O . SER A 1 77 ? -10.665 -43.328 -19.475 1.00 56.31 77 SER A O 1
ATOM 612 N N . GLU A 1 78 ? -11.873 -43.824 -21.288 1.00 57.06 78 GLU A N 1
ATOM 613 C CA . GLU A 1 78 ? -12.944 -44.498 -20.531 1.00 57.06 78 GLU A CA 1
ATOM 614 C C . GLU A 1 78 ? -12.463 -45.803 -19.866 1.00 57.06 78 GLU A C 1
ATOM 616 O O . GLU A 1 78 ? -13.117 -46.328 -18.972 1.00 57.06 78 GLU A O 1
ATOM 621 N N . LYS A 1 79 ? -11.305 -46.336 -20.285 1.00 56.97 79 LYS A N 1
ATOM 622 C CA . LYS A 1 79 ? -10.768 -47.622 -19.813 1.00 56.97 79 LYS A CA 1
ATOM 623 C C . LYS A 1 79 ? -9.806 -47.509 -18.628 1.00 56.97 79 LYS A C 1
ATOM 625 O O . LYS A 1 79 ? -9.465 -48.535 -18.046 1.00 56.97 79 LYS A O 1
ATOM 630 N N . LYS A 1 80 ? -9.304 -46.312 -18.301 1.00 65.62 80 LYS A N 1
ATOM 631 C CA . LYS A 1 80 ? -8.311 -46.117 -17.234 1.00 65.62 80 LYS A CA 1
ATOM 632 C C . LYS A 1 80 ? -8.620 -44.843 -16.460 1.00 65.62 80 LYS A C 1
ATOM 634 O O . LYS A 1 80 ? -8.647 -43.769 -17.048 1.00 65.62 80 LYS A O 1
ATOM 639 N N . VAL A 1 81 ? -8.801 -44.996 -15.151 1.00 77.06 81 VAL A N 1
ATOM 640 C CA . VAL A 1 81 ? -9.023 -43.890 -14.216 1.00 77.06 81 VAL A CA 1
ATOM 641 C C . VAL A 1 81 ? -7.796 -42.974 -14.225 1.00 77.06 81 VAL A C 1
ATOM 643 O O . VAL A 1 81 ? -6.671 -43.436 -14.010 1.00 77.06 81 VAL A O 1
ATOM 646 N N . ASP A 1 82 ? -8.010 -41.694 -14.522 1.00 86.25 82 ASP A N 1
ATOM 647 C CA . ASP A 1 82 ? -6.968 -40.666 -14.495 1.00 86.25 82 ASP A CA 1
ATOM 648 C C . ASP A 1 82 ? -6.861 -40.002 -13.106 1.00 86.25 82 ASP A C 1
ATOM 650 O O . ASP A 1 82 ? -7.693 -40.207 -12.220 1.00 86.25 82 ASP A O 1
ATOM 654 N N . ARG A 1 83 ? -5.785 -39.245 -12.864 1.00 88.31 83 ARG A N 1
ATOM 655 C CA . ARG A 1 83 ? -5.538 -38.645 -11.541 1.00 88.31 83 ARG A CA 1
ATOM 656 C C . ARG A 1 83 ? -6.519 -37.520 -11.222 1.00 88.31 83 ARG A C 1
ATOM 658 O O . ARG A 1 83 ? -6.802 -37.295 -10.049 1.00 88.31 83 ARG A O 1
ATOM 665 N N . VAL A 1 84 ? -7.057 -36.833 -12.230 1.00 90.56 84 VAL A N 1
ATOM 666 C CA . VAL A 1 84 ? -8.114 -35.830 -12.036 1.00 90.56 84 VAL A CA 1
ATOM 667 C C . VAL A 1 84 ? -9.384 -36.516 -11.542 1.00 90.56 84 VAL A C 1
ATOM 669 O O . VAL A 1 84 ? -9.956 -36.075 -10.549 1.00 90.56 84 VAL A O 1
ATOM 672 N N . GLN A 1 85 ? -9.763 -37.641 -12.150 1.00 91.12 85 GLN A N 1
ATOM 673 C CA . GLN A 1 85 ? -10.878 -38.465 -11.693 1.00 91.12 85 GLN A CA 1
ATOM 674 C C . GLN A 1 85 ? -10.701 -38.896 -10.232 1.00 91.12 85 GLN A C 1
ATOM 676 O O . GLN A 1 85 ? -11.604 -38.682 -9.431 1.00 91.12 85 GLN A O 1
ATOM 681 N N . LEU A 1 86 ? -9.530 -39.421 -9.855 1.00 92.94 86 LEU A N 1
ATOM 682 C CA . LEU A 1 86 ? -9.268 -39.833 -8.467 1.00 92.94 86 LEU A CA 1
ATOM 683 C C . LEU A 1 86 ? -9.364 -38.670 -7.468 1.00 92.94 86 LEU A C 1
ATOM 685 O O . LEU A 1 86 ? -9.833 -38.864 -6.348 1.00 92.94 86 LEU A O 1
ATOM 689 N N . GLN A 1 87 ? -8.917 -37.468 -7.845 1.00 94.31 87 GLN A N 1
ATOM 690 C CA . GLN A 1 87 ? -9.033 -36.272 -7.000 1.00 94.31 87 GLN A CA 1
ATOM 691 C C . GLN A 1 87 ? -10.497 -35.848 -6.829 1.00 94.31 87 GLN A C 1
ATOM 693 O O . GLN A 1 87 ? -10.922 -35.579 -5.707 1.00 94.31 87 GLN A O 1
ATOM 698 N N . LEU A 1 88 ? -11.276 -35.842 -7.917 1.00 94.19 88 LEU A N 1
ATOM 699 C CA . LEU A 1 88 ? -12.709 -35.538 -7.887 1.00 94.19 88 LEU A CA 1
ATOM 700 C C . LEU A 1 88 ? -13.487 -36.559 -7.049 1.00 94.19 88 LEU A C 1
ATOM 702 O O . LEU A 1 88 ? -14.306 -36.169 -6.224 1.00 94.19 88 LEU A O 1
ATOM 706 N N . GLU A 1 89 ? -13.194 -37.851 -7.206 1.00 94.44 89 GLU A N 1
ATOM 707 C CA . GLU A 1 89 ? -13.785 -38.925 -6.398 1.00 94.44 89 GLU A CA 1
ATOM 708 C C . GLU A 1 89 ? -13.399 -38.808 -4.916 1.00 94.44 89 GLU A C 1
ATOM 710 O O . GLU A 1 89 ? -14.221 -39.085 -4.046 1.00 94.44 89 GLU A O 1
ATOM 715 N N . SER A 1 90 ? -12.173 -38.363 -4.618 1.00 95.00 90 SER A N 1
ATOM 716 C CA . SER A 1 90 ? -11.707 -38.169 -3.238 1.00 95.00 90 SER A CA 1
ATOM 717 C C . SER A 1 90 ? -12.389 -36.984 -2.550 1.00 95.00 90 SER A C 1
ATOM 719 O O . SER A 1 90 ? -12.730 -37.086 -1.373 1.00 95.00 90 SER A O 1
ATOM 721 N N . LEU A 1 91 ? -12.578 -35.859 -3.250 1.00 94.94 91 LEU A N 1
ATOM 722 C CA . LEU A 1 91 ? -13.241 -34.669 -2.699 1.00 94.94 91 LEU A CA 1
ATOM 723 C C . LEU A 1 91 ? -14.770 -34.811 -2.668 1.00 94.94 91 LEU A C 1
ATOM 725 O O . LEU A 1 91 ? -15.417 -34.286 -1.762 1.00 94.94 91 LEU A O 1
ATOM 729 N N . GLY A 1 92 ? -15.359 -35.509 -3.643 1.00 95.38 92 GLY A N 1
ATOM 730 C CA . GLY A 1 92 ? -16.807 -35.673 -3.758 1.00 95.38 92 GLY A CA 1
ATOM 731 C C . GLY A 1 92 ? -17.536 -34.325 -3.765 1.00 95.38 92 GLY A C 1
ATOM 732 O O . GLY A 1 92 ? -17.199 -33.427 -4.535 1.00 95.38 92 GLY A O 1
ATOM 733 N N . GLU A 1 93 ? -18.516 -34.166 -2.873 1.00 93.69 93 GLU A N 1
ATOM 734 C CA . GLU A 1 93 ? -19.297 -32.925 -2.736 1.00 93.69 93 GLU A CA 1
ATOM 735 C C . GLU A 1 93 ? -18.499 -31.744 -2.160 1.00 93.69 93 GLU A C 1
ATOM 737 O O . GLU A 1 93 ? -18.942 -30.604 -2.259 1.00 93.69 93 GLU A O 1
ATOM 742 N N . GLN A 1 94 ? -17.309 -31.979 -1.592 1.00 95.94 94 GLN A N 1
ATOM 743 C CA . GLN A 1 94 ? -16.447 -30.896 -1.105 1.00 95.94 94 GLN A CA 1
ATOM 744 C C . GLN A 1 94 ? -15.812 -30.111 -2.262 1.00 95.94 94 GLN A C 1
ATOM 746 O O . GLN A 1 94 ? -15.357 -28.987 -2.050 1.00 95.94 94 GLN A O 1
ATOM 751 N N . HIS A 1 95 ? -15.761 -30.678 -3.476 1.00 97.38 95 HIS A N 1
ATOM 752 C CA . HIS A 1 95 ? -15.283 -29.969 -4.662 1.00 97.38 95 HIS A CA 1
ATOM 753 C C . HIS A 1 95 ? -16.390 -29.098 -5.263 1.00 97.38 95 HIS A C 1
ATOM 755 O O . HIS A 1 95 ? -17.367 -29.610 -5.813 1.00 97.38 95 HIS A O 1
ATOM 761 N N . VAL A 1 96 ? -16.214 -27.777 -5.200 1.00 97.12 96 VAL A N 1
ATOM 762 C CA . VAL A 1 96 ? -17.274 -26.807 -5.524 1.00 97.12 96 VAL A CA 1
ATOM 763 C C . VAL A 1 96 ? -17.243 -26.279 -6.957 1.00 97.12 96 VAL A C 1
ATOM 765 O O . VAL A 1 96 ? -18.083 -25.458 -7.295 1.00 97.12 96 VAL A O 1
ATOM 768 N N . GLY A 1 97 ? -16.314 -26.705 -7.821 1.00 96.94 97 GLY A N 1
ATOM 769 C CA . GLY A 1 97 ? -16.212 -26.171 -9.191 1.00 96.94 97 GLY A CA 1
ATOM 770 C C . GLY A 1 97 ? -17.550 -26.224 -9.951 1.00 96.94 97 GLY A C 1
ATOM 771 O O . GLY A 1 97 ? -18.073 -27.314 -10.183 1.00 96.94 97 GLY A O 1
ATOM 772 N N . TYR A 1 98 ? -18.096 -25.057 -10.320 1.00 97.69 98 TYR A N 1
ATOM 773 C CA . TYR A 1 98 ? -19.444 -24.872 -10.894 1.00 97.69 98 TYR A CA 1
ATOM 774 C C . TYR A 1 98 ? -20.618 -25.443 -10.074 1.00 97.69 98 TYR A C 1
ATOM 776 O O . TYR A 1 98 ? -21.678 -25.751 -10.624 1.00 97.69 98 TYR A O 1
ATOM 784 N N . LYS A 1 99 ? -20.445 -25.611 -8.765 1.00 97.00 99 LYS A N 1
ATOM 785 C CA . LYS A 1 99 ? -21.454 -26.105 -7.823 1.00 97.00 99 LYS A CA 1
ATOM 786 C C . LYS A 1 99 ? -21.622 -25.126 -6.661 1.00 97.00 99 LYS A C 1
ATOM 788 O O . LYS A 1 99 ? -20.739 -24.319 -6.384 1.00 97.00 99 LYS A O 1
ATOM 793 N N . CYS A 1 100 ? -22.758 -25.237 -5.978 1.00 96.81 100 CYS A N 1
ATOM 794 C CA . CYS A 1 100 ? -23.043 -24.563 -4.715 1.00 96.81 100 CYS A CA 1
ATOM 795 C C . CYS A 1 100 ? -23.018 -25.595 -3.585 1.00 96.81 100 CYS A C 1
ATOM 797 O O . CYS A 1 100 ? -23.645 -26.647 -3.709 1.00 96.81 100 CYS A O 1
ATOM 799 N N . LEU A 1 101 ? -22.293 -25.299 -2.509 1.00 97.25 101 LEU A N 1
ATOM 800 C CA . LEU A 1 101 ? -22.254 -26.099 -1.290 1.00 97.25 101 LEU A CA 1
ATOM 801 C C . LEU A 1 101 ? -22.749 -25.254 -0.116 1.00 97.25 101 LEU A C 1
ATOM 803 O O . LEU A 1 101 ? -22.167 -24.215 0.200 1.00 97.25 101 LEU A O 1
ATOM 807 N N . ASP A 1 102 ? -23.821 -25.708 0.526 1.00 95.81 102 ASP A N 1
ATOM 808 C CA . ASP A 1 102 ? -24.526 -24.947 1.555 1.00 95.81 102 ASP A CA 1
ATOM 809 C C . ASP A 1 102 ? -24.070 -25.316 2.971 1.00 95.81 102 ASP A C 1
ATOM 811 O O . ASP A 1 102 ? -23.923 -26.490 3.318 1.00 95.81 102 ASP A O 1
ATOM 815 N N . PHE A 1 103 ? -23.941 -24.300 3.824 1.00 93.00 103 PHE A N 1
ATOM 816 C CA . PHE A 1 103 ? -23.631 -24.410 5.249 1.00 93.00 103 PHE A CA 1
ATOM 817 C C . PHE A 1 103 ? -24.726 -23.708 6.076 1.00 93.00 103 PHE A C 1
ATOM 819 O O . PHE A 1 103 ? -24.542 -22.572 6.526 1.00 93.00 103 PHE A O 1
ATOM 826 N N . PRO A 1 104 ? -25.881 -24.368 6.307 1.00 89.50 104 PRO A N 1
ATOM 827 C CA . PRO A 1 104 ? -27.056 -23.736 6.917 1.00 89.50 104 PRO A CA 1
ATOM 828 C C . PRO A 1 104 ? -26.819 -23.181 8.325 1.00 89.50 104 PRO A C 1
ATOM 830 O O . PRO A 1 104 ? -27.373 -22.144 8.679 1.00 89.50 104 PRO A O 1
ATOM 833 N N . THR A 1 105 ? -25.967 -23.837 9.122 1.00 86.38 105 THR A N 1
ATOM 834 C CA . THR A 1 105 ? -25.651 -23.426 10.502 1.00 86.38 105 THR A CA 1
ATOM 835 C C . THR A 1 105 ? -25.073 -22.014 10.576 1.00 86.38 105 THR A C 1
ATOM 837 O O . THR A 1 105 ? -25.370 -21.285 11.516 1.00 86.38 105 THR A O 1
ATOM 840 N N . ILE A 1 106 ? -24.287 -21.621 9.571 1.00 85.62 106 ILE A N 1
ATOM 841 C CA . ILE A 1 106 ? -23.646 -20.302 9.474 1.00 85.62 106 ILE A CA 1
ATOM 842 C C . ILE A 1 106 ? -24.286 -19.416 8.392 1.00 85.62 106 ILE A C 1
ATOM 844 O O . ILE A 1 106 ? -23.748 -18.360 8.074 1.00 85.62 106 ILE A O 1
ATOM 848 N N . LYS A 1 107 ? -25.433 -19.836 7.827 1.00 90.06 107 LYS A N 1
ATOM 849 C CA . LYS A 1 107 ? -26.171 -19.149 6.748 1.00 90.06 107 LYS A CA 1
ATOM 850 C C . LYS A 1 107 ? -25.265 -18.703 5.597 1.00 90.06 107 LYS A C 1
ATOM 852 O O . LYS A 1 107 ? -25.298 -17.553 5.153 1.00 90.06 107 LYS A O 1
ATOM 857 N N . LEU A 1 108 ? -24.431 -19.624 5.133 1.00 92.38 108 LEU A N 1
ATOM 858 C CA . LEU A 1 108 ? -23.427 -19.363 4.113 1.00 92.38 108 LEU A CA 1
ATOM 859 C C . LEU A 1 108 ? -23.516 -20.413 3.010 1.00 92.38 108 LEU A C 1
ATOM 861 O O . LEU A 1 108 ? -23.707 -21.592 3.296 1.00 92.38 108 LEU A O 1
ATOM 865 N N . SER A 1 109 ? -23.305 -20.003 1.765 1.00 96.19 109 SER A N 1
ATOM 866 C CA . SER A 1 109 ? -23.116 -20.913 0.636 1.00 96.19 109 SER A CA 1
ATOM 867 C C . SER A 1 109 ? -21.793 -20.617 -0.057 1.00 96.19 109 SER A C 1
ATOM 869 O O . SER A 1 109 ? -21.454 -19.458 -0.291 1.00 96.19 109 SER A O 1
ATOM 871 N N . VAL A 1 110 ? -21.040 -21.662 -0.396 1.00 97.50 110 VAL A N 1
ATOM 872 C CA . VAL A 1 110 ? -19.803 -21.549 -1.175 1.00 97.50 110 VAL A CA 1
ATOM 873 C C . VAL A 1 110 ? -20.079 -21.985 -2.602 1.00 97.50 110 VAL A C 1
ATOM 875 O O . VAL A 1 110 ? -20.502 -23.115 -2.839 1.00 97.50 110 VAL A O 1
ATOM 878 N N . VAL A 1 111 ? -19.809 -21.102 -3.556 1.00 98.25 111 VAL A N 1
ATOM 879 C CA . VAL A 1 111 ? -20.012 -21.356 -4.983 1.00 98.25 111 VAL A CA 1
ATOM 880 C C . VAL A 1 111 ? -18.664 -21.368 -5.683 1.00 98.25 111 VAL A C 1
ATOM 882 O O . VAL A 1 111 ? -17.897 -20.410 -5.583 1.00 98.25 111 VAL A O 1
ATOM 885 N N . GLY A 1 112 ? -18.346 -22.454 -6.384 1.00 97.88 112 GLY A N 1
ATOM 886 C CA . GLY A 1 112 ? -17.062 -22.563 -7.067 1.00 97.88 112 GLY A CA 1
ATOM 887 C C . GLY A 1 112 ? -17.043 -21.903 -8.440 1.00 97.88 112 GLY A C 1
ATOM 888 O O . GLY A 1 112 ? -17.955 -22.086 -9.248 1.00 97.88 112 GLY A O 1
ATOM 889 N N . GLY A 1 113 ? -15.951 -21.195 -8.726 1.00 97.75 113 GLY A N 1
ATOM 890 C CA . GLY A 1 113 ? -15.616 -20.698 -10.058 1.00 97.75 113 GLY A CA 1
ATOM 891 C C . GLY A 1 113 ? -15.187 -21.814 -11.019 1.00 97.75 113 GLY A C 1
ATOM 892 O O . GLY A 1 113 ? -15.458 -23.000 -10.804 1.00 97.75 113 GLY A O 1
ATOM 893 N N . ARG A 1 114 ? -14.461 -21.439 -12.079 1.00 97.50 114 ARG A N 1
ATOM 894 C CA . ARG A 1 114 ? -13.904 -22.404 -13.033 1.00 97.50 114 ARG A CA 1
ATOM 895 C C . ARG A 1 114 ? -12.785 -23.246 -12.389 1.00 97.50 114 ARG A C 1
ATOM 897 O O . ARG A 1 114 ? -11.753 -22.686 -12.010 1.00 97.50 114 ARG A O 1
ATOM 904 N N . PRO A 1 115 ? -12.926 -24.583 -12.312 1.00 95.62 115 PRO A N 1
ATOM 905 C CA . PRO A 1 115 ? -11.838 -25.460 -11.899 1.00 95.62 115 PRO A CA 1
ATOM 906 C C . PRO A 1 115 ? -10.745 -25.506 -12.973 1.00 95.62 115 PRO A C 1
ATOM 908 O O . PRO A 1 115 ? -11.014 -25.308 -14.158 1.00 95.62 115 PRO A O 1
ATOM 911 N N . PHE A 1 116 ? -9.516 -25.805 -12.557 1.00 94.38 116 PHE A N 1
ATOM 912 C CA . PHE A 1 116 ? -8.328 -25.904 -13.415 1.00 94.38 116 PHE A CA 1
ATOM 913 C C . PHE A 1 116 ? -7.895 -24.601 -14.087 1.00 94.38 116 PHE A C 1
ATOM 915 O O . PHE A 1 116 ? -7.067 -24.627 -14.997 1.00 94.38 116 PHE A O 1
ATOM 922 N N . SER A 1 117 ? -8.461 -23.466 -13.680 1.00 94.50 117 SER A N 1
ATOM 923 C CA . SER A 1 117 ? -8.146 -22.188 -14.303 1.00 94.50 117 SER A CA 1
ATOM 924 C C . SER A 1 117 ? -6.655 -21.868 -14.189 1.00 94.50 117 SER A C 1
ATOM 926 O O . SER A 1 117 ? -6.083 -22.026 -13.120 1.00 94.50 117 SER A O 1
ATOM 928 N N . CYS A 1 118 ? -6.034 -21.402 -15.272 1.00 90.88 118 CYS A N 1
ATOM 929 C CA . CYS A 1 118 ? -4.697 -20.803 -15.246 1.00 90.88 118 CYS A CA 1
ATOM 930 C C . CYS A 1 118 ? -4.753 -19.300 -15.543 1.00 90.88 118 CYS A C 1
ATOM 932 O O . CYS A 1 118 ? -3.749 -18.735 -15.946 1.00 90.88 118 CYS A O 1
ATOM 934 N N . GLY A 1 119 ? -5.936 -18.683 -15.454 1.00 91.44 119 GLY A N 1
ATOM 935 C CA . GLY A 1 119 ? -6.125 -17.272 -15.760 1.00 91.44 119 GLY A CA 1
ATOM 936 C C . GLY A 1 119 ? -6.120 -16.881 -17.234 1.00 91.44 119 GLY A C 1
ATOM 937 O O . GLY A 1 119 ? -5.770 -17.642 -18.140 1.00 91.44 119 GLY A O 1
ATOM 938 N N . GLY A 1 120 ? -6.512 -15.630 -17.476 1.00 88.31 120 GLY A N 1
ATOM 939 C CA . GLY A 1 120 ? -6.572 -15.035 -18.803 1.00 88.31 120 GLY A CA 1
ATOM 940 C C . GLY A 1 120 ? -7.797 -15.439 -19.628 1.00 88.31 120 GLY A C 1
ATOM 941 O O . GLY A 1 120 ? -8.745 -16.065 -19.171 1.00 88.31 120 GLY A O 1
ATOM 942 N N . ASN A 1 121 ? -7.789 -15.035 -20.898 1.00 88.00 121 ASN A N 1
ATOM 943 C CA . ASN A 1 121 ? -8.956 -15.091 -21.782 1.00 88.00 121 ASN A CA 1
ATOM 944 C C . ASN A 1 121 ? -9.121 -16.407 -22.559 1.00 88.00 121 ASN A C 1
ATOM 946 O O . ASN A 1 121 ? -9.934 -16.471 -23.480 1.00 88.00 121 ASN A O 1
ATOM 950 N N . ARG A 1 122 ? -8.362 -17.453 -22.219 1.00 88.00 122 ARG A N 1
ATOM 951 C CA . ARG A 1 122 ? -8.434 -18.765 -22.876 1.00 88.00 122 ARG A CA 1
ATOM 952 C C . ARG A 1 122 ? -8.746 -19.848 -21.855 1.00 88.00 122 ARG A C 1
ATOM 954 O O . ARG A 1 122 ? -8.222 -19.828 -20.749 1.00 88.00 122 ARG A O 1
ATOM 961 N N . ILE A 1 123 ? -9.567 -20.820 -22.246 1.00 89.56 123 ILE A N 1
ATOM 962 C CA . ILE A 1 123 ? -9.827 -21.993 -21.408 1.00 89.56 123 ILE A CA 1
ATOM 963 C C . ILE A 1 123 ? -8.609 -22.911 -21.438 1.00 89.56 123 ILE A C 1
ATOM 965 O O . ILE A 1 123 ? -8.224 -23.424 -22.491 1.00 89.56 123 ILE A O 1
ATOM 969 N N . PHE A 1 124 ? -8.037 -23.157 -20.263 1.00 88.88 124 PHE A N 1
ATOM 970 C CA . PHE A 1 124 ? -7.041 -24.200 -20.069 1.00 88.88 124 PHE A CA 1
ATOM 971 C C . PHE A 1 124 ? -7.714 -25.575 -20.117 1.00 88.88 124 PHE A C 1
ATOM 973 O O . PHE A 1 124 ? -8.731 -25.801 -19.468 1.00 88.88 124 PHE A O 1
ATOM 980 N N . ARG A 1 125 ? -7.154 -26.506 -20.901 1.00 87.25 125 ARG A N 1
ATOM 981 C CA . ARG A 1 125 ? -7.659 -27.889 -21.048 1.00 87.25 125 ARG A CA 1
ATOM 982 C C . ARG A 1 125 ? -9.163 -27.974 -21.406 1.00 87.25 125 ARG A C 1
ATOM 984 O O . ARG A 1 125 ? -9.914 -28.666 -20.717 1.00 87.25 125 ARG A O 1
ATOM 991 N N . PRO A 1 126 ? -9.622 -27.391 -22.530 1.00 88.81 126 PRO A N 1
ATOM 992 C CA . PRO A 1 126 ? -11.051 -27.340 -22.872 1.00 88.81 126 PRO A CA 1
ATOM 993 C C . PRO A 1 126 ? -11.709 -28.725 -22.977 1.00 88.81 126 PRO A C 1
ATOM 995 O O . PRO A 1 126 ? -12.847 -28.901 -22.561 1.00 88.81 126 PRO A O 1
ATOM 998 N N . LYS A 1 127 ? -10.978 -29.750 -23.443 1.00 88.75 127 LYS A N 1
ATOM 999 C CA . LYS A 1 127 ? -11.477 -31.138 -23.486 1.00 88.75 127 LYS A CA 1
ATOM 1000 C C . LYS A 1 127 ? -11.761 -31.718 -22.094 1.00 88.75 127 LYS A C 1
ATOM 1002 O O . LYS A 1 127 ? -12.714 -32.475 -21.943 1.00 88.75 127 LYS A O 1
ATOM 1007 N N . LEU A 1 128 ? -10.944 -31.378 -21.093 1.00 88.06 128 LEU A N 1
ATOM 1008 C CA . LEU A 1 128 ? -11.130 -31.834 -19.713 1.00 88.06 128 LEU A CA 1
ATOM 1009 C C . LEU A 1 128 ? -12.342 -31.138 -19.085 1.00 88.06 128 LEU A C 1
ATOM 1011 O O . LEU A 1 128 ? -13.190 -31.800 -18.491 1.00 88.06 128 LEU A O 1
ATOM 1015 N N . LEU A 1 129 ? -12.434 -29.818 -19.265 1.00 91.00 129 LEU A N 1
ATOM 1016 C CA . LEU A 1 129 ? -13.539 -29.011 -18.753 1.00 91.00 129 LEU A CA 1
ATOM 1017 C C . LEU A 1 129 ? -14.881 -29.437 -19.374 1.00 91.00 129 LEU A C 1
ATOM 1019 O O . LEU A 1 129 ? -15.857 -29.652 -18.657 1.00 91.00 129 LEU A O 1
ATOM 1023 N N . SER A 1 130 ? -14.900 -29.669 -20.688 1.00 92.44 130 SER A N 1
ATOM 1024 C CA . SER A 1 130 ? -16.062 -30.179 -21.419 1.00 92.44 130 SER A CA 1
ATOM 1025 C C . SER A 1 130 ? -16.471 -31.580 -20.947 1.00 92.44 130 SER A C 1
ATOM 1027 O O . SER A 1 130 ? -17.639 -31.802 -20.641 1.00 92.44 130 SER A O 1
ATOM 1029 N N . LYS A 1 131 ? -15.518 -32.510 -20.776 1.00 88.75 131 LYS A N 1
ATOM 1030 C CA . LYS A 1 131 ? -15.802 -33.877 -20.299 1.00 88.75 131 LYS A CA 1
ATOM 1031 C C . LYS A 1 131 ? -16.464 -33.896 -18.917 1.00 88.75 131 LYS A C 1
ATOM 1033 O O . LYS A 1 131 ? -17.425 -34.633 -18.720 1.00 88.75 131 LYS A O 1
ATOM 1038 N N . TRP A 1 132 ? -15.924 -33.143 -17.960 1.00 89.25 132 TRP A N 1
ATOM 1039 C CA . TRP A 1 132 ? -16.351 -33.229 -16.557 1.00 89.25 132 TRP A CA 1
ATOM 1040 C C . TRP A 1 132 ? -17.491 -32.280 -16.197 1.00 89.25 132 TRP A C 1
ATOM 1042 O O . TRP A 1 132 ? -18.283 -32.598 -15.314 1.00 89.25 132 TRP A O 1
ATOM 1052 N N . TYR A 1 133 ? -17.591 -31.135 -16.874 1.00 93.19 133 TYR A N 1
ATOM 1053 C CA . TYR A 1 133 ? -18.547 -30.085 -16.520 1.00 93.19 133 TYR A CA 1
ATOM 1054 C C . TYR A 1 133 ? -19.471 -29.693 -17.673 1.00 93.19 133 TYR A C 1
ATOM 1056 O O . TYR A 1 133 ? -20.457 -28.996 -17.442 1.00 93.19 133 TYR A O 1
ATOM 1064 N N . GLY A 1 134 ? -19.211 -30.150 -18.903 1.00 93.88 134 GLY A N 1
ATOM 1065 C CA . GLY A 1 134 ? -19.994 -29.767 -20.079 1.00 93.88 134 GLY A CA 1
ATOM 1066 C C . GLY A 1 134 ? -19.896 -28.272 -20.379 1.00 93.88 134 GLY A C 1
ATOM 1067 O O . GLY A 1 134 ? -20.917 -27.659 -20.678 1.00 93.88 134 GLY A O 1
ATOM 1068 N N . VAL A 1 135 ? -18.702 -27.692 -20.208 1.00 95.62 135 VAL A N 1
ATOM 1069 C CA . VAL A 1 135 ? -18.386 -26.283 -20.488 1.00 95.62 135 VAL A CA 1
ATOM 1070 C C . VAL A 1 135 ? -17.341 -26.222 -21.594 1.00 95.62 135 VAL A C 1
ATOM 1072 O O . VAL A 1 135 ? -16.265 -26.810 -21.465 1.00 95.62 135 VAL A O 1
ATOM 1075 N N . ASN A 1 136 ? -17.657 -25.510 -22.672 1.00 93.38 136 ASN A N 1
ATOM 1076 C CA . ASN A 1 136 ? -16.840 -25.444 -23.883 1.00 93.38 136 ASN A CA 1
ATOM 1077 C C . ASN A 1 136 ? -16.251 -24.052 -24.135 1.00 93.38 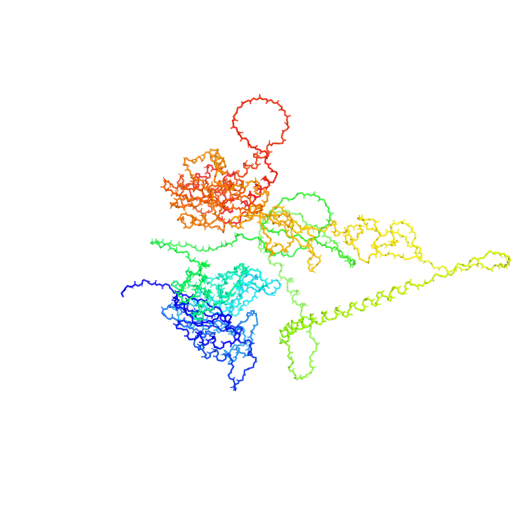136 ASN A C 1
ATOM 1079 O O . ASN A 1 136 ? -15.224 -23.941 -24.805 1.00 93.38 136 ASN A O 1
ATOM 1083 N N . ASP A 1 137 ? -16.867 -23.004 -23.587 1.00 94.81 137 ASP A N 1
ATOM 1084 C CA . ASP A 1 137 ? -16.428 -21.621 -23.750 1.00 94.81 137 ASP A CA 1
ATOM 1085 C C . ASP A 1 137 ? -16.615 -20.773 -22.476 1.00 94.81 137 ASP A C 1
ATOM 1087 O O . ASP A 1 137 ? -17.135 -21.223 -21.450 1.00 94.81 137 ASP A O 1
ATOM 1091 N N . MET A 1 138 ? -16.094 -19.543 -22.519 1.00 95.25 138 MET A N 1
ATOM 1092 C CA . MET A 1 138 ? -16.100 -18.607 -21.389 1.00 95.25 138 MET A CA 1
ATOM 1093 C C . MET A 1 138 ? -17.515 -18.170 -20.994 1.00 95.25 138 MET A C 1
ATOM 1095 O O . MET A 1 138 ? -17.764 -17.941 -19.814 1.00 95.25 138 MET A O 1
ATOM 1099 N N . ALA A 1 139 ? -18.439 -18.069 -21.951 1.00 96.25 139 ALA A N 1
ATOM 1100 C CA . ALA A 1 139 ? -19.808 -17.647 -21.682 1.00 96.25 139 ALA A CA 1
ATOM 1101 C C . ALA A 1 139 ? -20.595 -18.767 -20.987 1.00 96.25 139 ALA A C 1
ATOM 1103 O O . ALA A 1 139 ? -21.282 -18.514 -19.999 1.00 96.25 139 ALA A O 1
ATOM 1104 N N . GLU A 1 140 ? -20.435 -20.015 -21.438 1.00 96.94 140 GLU A N 1
ATOM 1105 C CA . GLU A 1 140 ? -20.953 -21.195 -20.742 1.00 96.94 140 GLU A CA 1
ATOM 1106 C C . GLU A 1 140 ? -20.365 -21.305 -19.330 1.00 96.94 140 GLU A C 1
ATOM 1108 O O . GLU A 1 140 ? -21.098 -21.593 -18.385 1.00 96.94 140 GLU A O 1
ATOM 1113 N N . SER A 1 141 ? -19.068 -21.024 -19.168 1.00 97.88 141 SER A N 1
ATOM 1114 C CA . SER A 1 141 ? -18.403 -20.996 -17.860 1.00 97.88 141 SER A CA 1
ATOM 1115 C C . SER A 1 141 ? -19.031 -19.960 -16.923 1.00 97.88 141 SER A C 1
ATOM 1117 O O . SER A 1 141 ? -19.449 -20.306 -15.819 1.00 97.88 141 SER A O 1
ATOM 1119 N N . ALA A 1 142 ? -19.168 -18.710 -17.380 1.00 98.12 142 ALA A N 1
ATOM 1120 C CA . ALA A 1 142 ? -19.775 -17.627 -16.609 1.00 98.12 142 ALA A CA 1
ATOM 1121 C C . ALA A 1 142 ? -21.216 -17.967 -16.212 1.00 98.12 142 ALA A C 1
ATOM 1123 O O . ALA A 1 142 ? -21.600 -17.834 -15.049 1.00 98.12 142 ALA A O 1
ATOM 1124 N N . LYS A 1 143 ? -21.993 -18.503 -17.161 1.00 97.56 143 LYS A N 1
ATOM 1125 C CA . LYS A 1 143 ? -23.369 -18.935 -16.919 1.00 97.56 143 LYS A CA 1
ATOM 1126 C C . LYS A 1 143 ? -23.452 -20.039 -15.866 1.00 97.56 143 LYS A C 1
ATOM 1128 O O . LYS A 1 143 ? -24.318 -19.981 -15.007 1.00 97.56 143 LYS A O 1
ATOM 1133 N N . ARG A 1 144 ? -22.551 -21.026 -15.879 1.00 97.88 144 ARG A N 1
ATOM 1134 C CA . ARG A 1 144 ? -22.533 -22.085 -14.854 1.00 97.88 144 ARG A CA 1
ATOM 1135 C C . ARG A 1 144 ? -22.254 -21.539 -13.456 1.00 97.88 144 ARG A C 1
ATOM 1137 O O . ARG A 1 144 ? -22.869 -22.009 -12.505 1.00 97.88 144 ARG A O 1
ATOM 1144 N N . ILE A 1 145 ? -21.354 -20.561 -13.334 1.00 98.31 145 ILE A N 1
ATOM 1145 C CA . ILE A 1 145 ? -21.069 -19.886 -12.057 1.00 98.31 145 ILE A CA 1
ATOM 1146 C C . ILE A 1 145 ? -22.311 -19.114 -11.589 1.00 98.31 145 ILE A C 1
ATOM 1148 O O . ILE A 1 145 ? -22.710 -19.240 -10.432 1.00 98.31 145 ILE A O 1
ATOM 1152 N N . TYR A 1 146 ? -22.948 -18.369 -12.497 1.00 97.69 146 TYR A N 1
ATOM 1153 C CA . TYR A 1 146 ? -24.192 -17.647 -12.231 1.00 97.69 146 TYR A CA 1
ATOM 1154 C C . TYR A 1 146 ? -25.309 -18.593 -11.768 1.00 97.69 146 TYR A C 1
ATOM 1156 O O . TYR A 1 146 ? -25.853 -18.415 -10.680 1.00 97.69 146 TYR A O 1
ATOM 1164 N N . ASP A 1 147 ? -25.600 -19.643 -12.542 1.00 96.62 147 ASP A N 1
ATOM 1165 C CA . ASP A 1 147 ? -26.655 -20.613 -12.244 1.00 96.62 147 ASP A CA 1
ATOM 1166 C C . ASP A 1 147 ? -26.405 -21.271 -10.875 1.00 96.62 147 ASP A C 1
ATOM 1168 O O . ASP A 1 147 ? -27.316 -21.358 -10.050 1.00 96.62 147 ASP A O 1
ATOM 1172 N N . ALA A 1 148 ? -25.158 -21.663 -10.582 1.00 96.69 148 ALA A N 1
ATOM 1173 C CA . ALA A 1 148 ? -24.782 -22.220 -9.284 1.00 96.69 148 ALA A CA 1
ATOM 1174 C C . ALA A 1 148 ? -25.037 -21.237 -8.129 1.00 96.69 148 ALA A C 1
ATOM 1176 O O . ALA A 1 148 ? -25.610 -21.637 -7.119 1.00 96.69 148 ALA A O 1
ATOM 1177 N N . ALA A 1 149 ? -24.681 -19.959 -8.284 1.00 96.19 149 ALA A N 1
ATOM 1178 C CA . ALA A 1 149 ? -24.919 -18.945 -7.258 1.00 96.19 149 ALA A CA 1
ATOM 1179 C C . ALA A 1 149 ? -26.405 -18.626 -7.053 1.00 96.19 149 ALA A C 1
ATOM 1181 O O . ALA A 1 149 ? -26.833 -18.422 -5.920 1.00 96.19 149 ALA A O 1
ATOM 1182 N N . THR A 1 150 ? -27.214 -18.637 -8.115 1.00 94.50 150 THR A N 1
ATOM 1183 C CA . THR A 1 150 ? -28.666 -18.415 -7.995 1.00 94.50 150 THR A CA 1
ATOM 1184 C C . THR A 1 150 ? -29.415 -19.556 -7.308 1.00 94.50 150 THR A C 1
ATOM 1186 O O . THR A 1 150 ? -30.527 -19.344 -6.825 1.00 94.50 150 THR A O 1
ATOM 1189 N N . ASN A 1 151 ? -28.808 -20.743 -7.228 1.00 90.94 151 ASN A N 1
ATOM 1190 C CA . ASN A 1 151 ? -29.363 -21.880 -6.498 1.00 90.94 151 ASN A CA 1
ATOM 1191 C C . ASN A 1 151 ? -29.136 -21.792 -4.981 1.00 90.94 151 ASN A C 1
ATOM 1193 O O . ASN A 1 151 ? -29.731 -22.583 -4.248 1.00 90.94 151 ASN A O 1
ATOM 1197 N N . ALA A 1 152 ? -28.303 -20.860 -4.504 1.00 92.62 152 ALA A N 1
ATOM 1198 C CA . ALA A 1 152 ? -28.083 -20.670 -3.076 1.00 92.62 152 ALA A CA 1
ATOM 1199 C C . ALA A 1 152 ? -29.384 -20.225 -2.367 1.00 92.62 152 ALA A C 1
ATOM 1201 O O . ALA A 1 152 ? -30.165 -19.446 -2.933 1.00 92.62 152 ALA A O 1
ATOM 1202 N N . PRO A 1 153 ? -29.633 -20.672 -1.121 1.00 92.25 153 PRO A N 1
ATOM 1203 C CA . PRO A 1 153 ? -30.760 -20.194 -0.326 1.00 92.25 153 PRO A CA 1
ATOM 1204 C C . PRO A 1 153 ? -30.752 -18.665 -0.189 1.00 92.25 153 PRO A C 1
ATOM 1206 O O . PRO A 1 153 ? -29.703 -18.048 -0.018 1.00 92.25 153 PRO A O 1
ATOM 1209 N N . LYS A 1 154 ? -31.929 -18.029 -0.235 1.00 85.88 154 LYS A N 1
ATOM 1210 C CA . LYS A 1 154 ? -32.049 -16.555 -0.261 1.00 85.88 154 LYS A CA 1
ATOM 1211 C C . LYS A 1 154 ? -31.526 -15.882 1.007 1.00 85.88 154 LYS A C 1
ATOM 1213 O O . LYS A 1 154 ? -31.147 -14.717 0.983 1.00 85.88 154 LYS A O 1
ATOM 1218 N N . GLU A 1 155 ? -31.575 -16.604 2.115 1.00 86.94 155 GLU A N 1
ATOM 1219 C CA . GLU A 1 155 ? -31.093 -16.201 3.428 1.00 86.94 155 GLU A CA 1
ATOM 1220 C C . GLU A 1 155 ? -29.582 -16.394 3.610 1.00 86.94 155 GLU A C 1
ATOM 1222 O O . GLU A 1 155 ? -29.047 -15.956 4.629 1.00 86.94 155 GLU A O 1
ATOM 1227 N N . HIS A 1 156 ? -28.901 -17.048 2.662 1.00 91.06 156 HIS A N 1
ATOM 1228 C CA . HIS A 1 156 ? -27.461 -17.265 2.725 1.00 91.06 156 HIS A CA 1
ATOM 1229 C C . HIS A 1 156 ? -26.682 -16.115 2.084 1.00 91.06 156 HIS A C 1
ATOM 1231 O O . HIS A 1 156 ? -27.058 -15.576 1.042 1.00 91.06 156 HIS A O 1
ATOM 1237 N N . ALA A 1 157 ? -25.538 -15.784 2.682 1.00 91.12 157 ALA A N 1
ATOM 1238 C CA . ALA A 1 157 ? -24.499 -15.031 1.990 1.00 91.12 157 ALA A CA 1
ATOM 1239 C C . ALA A 1 157 ? -23.670 -15.980 1.110 1.00 91.12 157 ALA A C 1
ATOM 1241 O O . ALA A 1 157 ? -23.343 -17.095 1.525 1.00 91.12 157 ALA A O 1
ATOM 1242 N N . VAL A 1 158 ? -23.317 -15.540 -0.100 1.00 94.81 158 VAL A N 1
ATOM 1243 C CA . VAL A 1 158 ? -22.584 -16.359 -1.073 1.00 94.81 158 VAL A CA 1
ATOM 1244 C C . VAL A 1 158 ? -21.110 -15.971 -1.095 1.00 94.81 158 VAL A C 1
ATOM 1246 O O . VAL A 1 158 ? -20.759 -14.842 -1.430 1.00 94.81 158 VAL A O 1
ATOM 1249 N N . ILE A 1 159 ? -20.230 -16.924 -0.788 1.00 96.31 159 ILE A N 1
ATOM 1250 C CA . ILE A 1 159 ? -18.789 -16.791 -1.029 1.00 96.31 159 ILE A CA 1
ATOM 1251 C C . ILE A 1 159 ? -18.455 -17.463 -2.351 1.00 96.31 159 ILE A C 1
ATOM 1253 O O . ILE A 1 159 ? -18.725 -18.650 -2.533 1.00 96.31 159 ILE A O 1
ATOM 1257 N N . LEU A 1 160 ? -17.816 -16.727 -3.256 1.00 97.94 160 LEU A N 1
ATOM 1258 C CA . LEU A 1 160 ? -17.254 -17.328 -4.463 1.00 97.94 160 LEU A CA 1
ATOM 1259 C C . LEU A 1 160 ? -15.850 -17.857 -4.170 1.00 97.94 160 LEU A C 1
ATOM 1261 O O . LEU A 1 160 ? -15.009 -17.116 -3.667 1.00 97.94 160 LEU A O 1
ATOM 1265 N N . LEU A 1 161 ? -15.595 -19.124 -4.495 1.00 98.12 161 LEU A N 1
ATOM 1266 C CA . LEU A 1 161 ? -14.293 -19.778 -4.354 1.00 98.12 161 LEU A CA 1
ATOM 1267 C C . LEU A 1 161 ? -13.746 -20.142 -5.735 1.00 98.12 161 LEU A C 1
ATOM 1269 O O . LEU A 1 161 ? -14.299 -20.992 -6.427 1.00 98.12 161 LEU A O 1
ATOM 1273 N N . ALA A 1 162 ? -12.643 -19.530 -6.143 1.00 97.62 162 ALA A N 1
ATOM 1274 C CA . ALA A 1 162 ? -11.995 -19.802 -7.420 1.00 97.62 162 ALA A CA 1
ATOM 1275 C C . ALA A 1 162 ? -10.523 -20.176 -7.229 1.00 97.62 162 ALA A C 1
ATOM 1277 O O . ALA A 1 162 ? -9.945 -19.960 -6.167 1.00 97.62 162 ALA A O 1
ATOM 1278 N N . HIS A 1 163 ? -9.903 -20.756 -8.257 1.00 96.06 163 HIS A N 1
ATOM 1279 C CA . HIS A 1 163 ? -8.455 -20.942 -8.230 1.00 96.06 163 HIS A CA 1
ATOM 1280 C C . HIS A 1 163 ? -7.722 -19.647 -8.575 1.00 96.06 163 HIS A C 1
ATOM 1282 O O . HIS A 1 163 ? -6.800 -19.262 -7.868 1.00 96.06 163 HIS A O 1
ATOM 1288 N N . ASN A 1 164 ? -8.179 -18.939 -9.606 1.00 96.19 164 ASN A N 1
ATOM 1289 C CA . ASN A 1 164 ? -7.659 -17.640 -10.006 1.00 96.19 164 ASN A CA 1
ATOM 1290 C C . ASN A 1 164 ? -8.747 -16.561 -9.863 1.00 96.19 164 ASN A C 1
ATOM 1292 O O . ASN A 1 164 ? -9.940 -16.861 -9.901 1.00 96.19 164 ASN A O 1
ATOM 1296 N N . GLY A 1 165 ? -8.338 -15.315 -9.626 1.00 96.50 165 GLY A N 1
ATOM 1297 C CA . GLY A 1 165 ? -9.271 -14.205 -9.400 1.00 96.50 165 GLY A CA 1
ATOM 1298 C C . GLY A 1 165 ? -9.887 -13.664 -10.689 1.00 96.50 165 GLY A C 1
ATOM 1299 O O . GLY A 1 165 ? -9.438 -14.042 -11.765 1.00 96.50 165 GLY A O 1
ATOM 1300 N N . PRO A 1 166 ? -10.898 -12.780 -10.621 1.00 97.19 166 PRO A N 1
ATOM 1301 C CA . PRO A 1 166 ? -11.560 -12.236 -11.806 1.00 97.19 166 PRO A CA 1
ATOM 1302 C C . PRO A 1 166 ? -10.678 -11.235 -12.564 1.00 97.19 166 PRO A C 1
ATOM 1304 O O . PRO A 1 166 ? -9.825 -10.560 -11.980 1.00 97.19 166 PRO A O 1
ATOM 1307 N N . THR A 1 167 ? -10.898 -11.111 -13.875 1.00 96.50 167 THR A N 1
ATOM 1308 C CA . THR A 1 167 ? -10.286 -10.041 -14.682 1.00 96.50 167 THR A CA 1
ATOM 1309 C C . THR A 1 167 ? -10.715 -8.659 -14.173 1.00 96.50 167 THR A C 1
ATOM 1311 O O . THR A 1 167 ? -11.755 -8.501 -13.545 1.00 96.50 167 THR A O 1
ATOM 1314 N N . GLY A 1 168 ? -9.906 -7.634 -14.433 1.00 93.88 168 GLY A N 1
ATOM 1315 C CA . GLY A 1 168 ? -10.140 -6.251 -14.011 1.00 93.88 168 GLY A CA 1
ATOM 1316 C C . GLY A 1 168 ? -9.377 -5.875 -12.740 1.00 93.88 168 GLY A C 1
ATOM 1317 O O . GLY A 1 168 ? -9.342 -4.701 -12.369 1.00 93.88 168 GLY A O 1
ATOM 1318 N N . LEU A 1 169 ? -8.723 -6.848 -12.098 1.00 94.38 169 LEU A N 1
ATOM 1319 C CA . LEU A 1 169 ? -7.972 -6.685 -10.854 1.00 94.38 169 LEU A CA 1
ATOM 1320 C C . LEU A 1 169 ? -6.450 -6.873 -11.024 1.00 94.38 169 LEU A C 1
ATOM 1322 O O . LEU A 1 169 ? -5.743 -7.086 -10.040 1.00 94.38 169 LEU A O 1
ATOM 1326 N N . GLY A 1 170 ? -5.927 -6.828 -12.254 1.00 92.31 170 GLY A N 1
ATOM 1327 C CA . GLY A 1 170 ? -4.523 -7.114 -12.574 1.00 92.31 170 GLY A CA 1
ATOM 1328 C C . GLY A 1 170 ? -3.810 -6.044 -13.405 1.00 92.31 170 GLY A C 1
ATOM 1329 O O . GLY A 1 170 ? -2.941 -6.371 -14.207 1.00 92.31 170 GLY A O 1
ATOM 1330 N N . SER A 1 171 ? -4.174 -4.766 -13.267 1.00 86.62 171 SER A N 1
ATOM 1331 C CA . SER A 1 171 ? -3.636 -3.683 -14.110 1.00 86.62 171 SER A CA 1
ATOM 1332 C C . SER A 1 171 ? -2.109 -3.518 -14.027 1.00 86.62 171 SER A C 1
ATOM 1334 O O . SER A 1 171 ? -1.460 -3.183 -15.021 1.00 86.62 171 SER A O 1
ATOM 1336 N N . ARG A 1 172 ? -1.535 -3.773 -12.849 1.00 87.81 172 ARG A N 1
ATOM 1337 C CA . ARG A 1 172 ? -0.101 -3.747 -12.535 1.00 87.81 172 ARG A CA 1
ATOM 1338 C C . ARG A 1 172 ? 0.334 -5.120 -12.028 1.00 87.81 172 ARG A C 1
ATOM 1340 O O . ARG A 1 172 ? -0.495 -5.878 -11.540 1.00 87.81 172 ARG A O 1
ATOM 1347 N N . MET A 1 173 ? 1.629 -5.434 -12.091 1.00 88.25 173 MET A N 1
ATOM 1348 C CA . MET A 1 173 ? 2.149 -6.750 -11.674 1.00 88.25 173 MET A CA 1
ATOM 1349 C C . MET A 1 173 ? 1.889 -7.075 -10.196 1.00 88.25 173 MET A C 1
ATOM 1351 O O . MET A 1 173 ? 1.650 -8.227 -9.856 1.00 88.25 173 MET A O 1
ATOM 1355 N N . GLU A 1 174 ? 1.902 -6.060 -9.332 1.00 91.81 174 GLU A N 1
ATOM 1356 C CA . GLU A 1 174 ? 1.648 -6.183 -7.897 1.00 91.81 174 GLU A CA 1
ATOM 1357 C C . GLU A 1 174 ? 0.159 -6.219 -7.527 1.00 91.81 174 GLU A C 1
ATOM 1359 O O . GLU A 1 174 ? -0.172 -6.422 -6.358 1.00 91.81 174 GLU A O 1
ATOM 1364 N N . ASP A 1 175 ? -0.748 -5.991 -8.481 1.00 94.00 175 ASP A N 1
ATOM 1365 C CA . ASP A 1 175 ? -2.179 -6.108 -8.218 1.00 94.00 175 ASP A CA 1
ATOM 1366 C C . ASP A 1 175 ? -2.567 -7.578 -7.993 1.00 94.00 175 ASP A C 1
ATOM 1368 O O . ASP A 1 175 ? -1.858 -8.510 -8.379 1.00 94.00 175 ASP A O 1
ATOM 1372 N N . ILE A 1 176 ? -3.712 -7.793 -7.351 1.00 94.81 176 ILE A N 1
ATOM 1373 C CA . ILE A 1 176 ? -4.143 -9.110 -6.868 1.00 94.81 176 ILE A CA 1
ATOM 1374 C C . ILE A 1 176 ? -4.223 -10.171 -7.988 1.00 94.81 176 ILE A C 1
ATOM 1376 O O . ILE A 1 176 ? -3.903 -11.329 -7.730 1.00 94.81 176 ILE A O 1
ATOM 1380 N N . CYS A 1 177 ? -4.522 -9.764 -9.233 1.00 95.25 177 CYS A N 1
ATOM 1381 C CA . CYS A 1 177 ? -4.539 -10.613 -10.437 1.00 95.25 177 CYS A CA 1
ATOM 1382 C C . CYS A 1 177 ? -3.486 -10.220 -11.500 1.00 95.25 177 CYS A C 1
ATOM 1384 O O . CYS A 1 177 ? -3.648 -10.511 -12.685 1.00 95.25 177 CYS A O 1
ATOM 1386 N N . GLY A 1 178 ? -2.427 -9.500 -11.117 1.00 92.94 178 GLY A N 1
ATOM 1387 C CA . GLY A 1 178 ? -1.430 -8.946 -12.041 1.00 92.94 178 GLY A CA 1
ATOM 1388 C C . GLY A 1 178 ? -0.343 -9.920 -12.504 1.00 92.94 178 GLY A C 1
ATOM 1389 O O . GLY A 1 178 ? 0.306 -10.564 -11.685 1.00 92.94 178 GLY A O 1
ATOM 1390 N N . ARG A 1 179 ? -0.054 -9.982 -13.806 1.00 90.56 179 ARG A N 1
ATOM 1391 C CA . ARG A 1 179 ? 1.049 -10.788 -14.359 1.00 90.56 179 ARG A CA 1
ATOM 1392 C C . ARG A 1 179 ? 2.393 -10.251 -13.895 1.00 90.56 179 ARG A C 1
ATOM 1394 O O . ARG A 1 179 ? 2.744 -9.103 -14.162 1.00 90.56 179 ARG A O 1
ATOM 1401 N N . ASP A 1 180 ? 3.186 -11.113 -13.284 1.00 85.69 180 ASP A N 1
ATOM 1402 C CA . ASP A 1 180 ? 4.512 -10.800 -12.760 1.00 85.69 180 ASP A CA 1
ATOM 1403 C C . ASP A 1 180 ? 5.601 -11.688 -13.367 1.00 85.69 180 ASP A C 1
ATOM 1405 O O . ASP A 1 180 ? 6.700 -11.734 -12.834 1.00 85.69 180 ASP A O 1
ATOM 1409 N N . TRP A 1 181 ? 5.361 -12.336 -14.510 1.00 82.50 181 TRP A N 1
ATOM 1410 C CA . TRP A 1 181 ? 6.379 -13.077 -15.280 1.00 82.50 181 TRP A CA 1
ATOM 1411 C C . TRP A 1 181 ? 6.651 -12.496 -16.678 1.00 82.50 181 TRP A C 1
ATOM 1413 O O . TRP A 1 181 ? 7.533 -12.976 -17.381 1.00 82.50 181 TRP A O 1
ATOM 1423 N N . VAL A 1 182 ? 5.953 -11.426 -17.080 1.00 73.50 182 VAL A N 1
ATOM 1424 C CA . VAL A 1 182 ? 6.124 -10.766 -18.391 1.00 73.50 182 VAL A CA 1
ATOM 1425 C C . VAL A 1 182 ? 6.482 -9.289 -18.210 1.00 73.50 182 VAL A C 1
ATOM 1427 O O . VAL A 1 182 ? 6.001 -8.623 -17.290 1.00 73.50 182 VAL A O 1
ATOM 1430 N N . ALA A 1 183 ? 7.345 -8.759 -19.080 1.00 59.19 183 ALA A N 1
ATOM 1431 C CA . ALA A 1 183 ? 7.666 -7.335 -19.115 1.00 59.19 183 ALA A CA 1
ATOM 1432 C C . ALA A 1 183 ? 6.419 -6.510 -19.494 1.00 59.19 183 ALA A C 1
ATOM 1434 O O . ALA A 1 183 ? 5.774 -6.788 -20.499 1.00 59.19 183 ALA A O 1
ATOM 1435 N N . GLY A 1 184 ? 6.074 -5.508 -18.679 1.00 63.75 184 GLY A N 1
ATOM 1436 C CA . GLY A 1 184 ? 4.867 -4.683 -18.852 1.00 63.75 184 GLY A CA 1
ATOM 1437 C C . GLY A 1 184 ? 3.657 -5.113 -18.012 1.00 63.75 184 GLY A C 1
ATOM 1438 O O . GLY A 1 184 ? 2.718 -4.333 -17.879 1.00 63.75 184 GLY A O 1
ATOM 1439 N N . GLY A 1 185 ? 3.702 -6.294 -17.384 1.00 80.38 185 GLY A N 1
ATOM 1440 C CA . GLY A 1 185 ? 2.619 -6.808 -16.544 1.00 80.38 185 GLY A CA 1
ATOM 1441 C C . GLY A 1 185 ? 1.336 -7.100 -17.328 1.00 80.38 185 GLY A C 1
ATOM 1442 O O . GLY A 1 185 ? 1.388 -7.575 -18.463 1.00 80.38 185 GLY A O 1
ATOM 1443 N N . GLY A 1 186 ? 0.185 -6.836 -16.713 1.00 86.38 186 GLY A N 1
ATOM 1444 C CA . GLY A 1 186 ? -1.133 -6.980 -17.330 1.00 86.38 186 GLY A CA 1
ATOM 1445 C C . GLY A 1 186 ? -2.048 -7.926 -16.565 1.00 86.38 186 GLY A C 1
ATOM 1446 O O . GLY A 1 186 ? -1.615 -8.639 -15.666 1.00 86.38 186 GLY A O 1
ATOM 1447 N N . ASP A 1 187 ? -3.323 -7.932 -16.934 1.00 93.25 187 ASP A N 1
ATOM 1448 C CA . ASP A 1 187 ? -4.341 -8.666 -16.193 1.00 93.25 187 ASP A CA 1
ATOM 1449 C C . ASP A 1 187 ? -4.287 -10.169 -16.497 1.00 93.25 187 ASP A C 1
ATOM 1451 O O . ASP A 1 187 ? -4.234 -10.589 -17.663 1.00 93.25 187 ASP A O 1
ATOM 1455 N N . HIS A 1 188 ? -4.236 -10.990 -15.451 1.00 94.56 188 HIS A N 1
ATOM 1456 C CA . HIS A 1 188 ? -4.299 -12.445 -15.551 1.00 94.56 188 HIS A CA 1
ATOM 1457 C C . HIS A 1 188 ? -5.550 -13.054 -14.933 1.00 94.56 188 HIS A C 1
ATOM 1459 O O . HIS A 1 188 ? -5.625 -14.272 -14.825 1.00 94.56 188 HIS A O 1
ATOM 1465 N N . GLY A 1 189 ? -6.524 -12.250 -14.525 1.00 96.19 189 GLY A N 1
ATOM 1466 C CA . GLY A 1 189 ? -7.759 -12.762 -13.961 1.00 96.19 189 GLY A CA 1
ATOM 1467 C C . GLY A 1 189 ? -8.617 -13.510 -14.983 1.00 96.19 189 GLY A C 1
ATOM 1468 O O . GLY A 1 189 ? -8.356 -13.473 -16.188 1.00 96.19 189 GLY A O 1
ATOM 1469 N N . ASP A 1 190 ? -9.652 -14.164 -14.476 1.00 97.75 190 ASP A N 1
ATOM 1470 C CA . ASP A 1 190 ? -10.659 -14.940 -15.185 1.00 97.75 190 ASP A CA 1
ATOM 1471 C C . ASP A 1 190 ? -11.824 -14.052 -15.663 1.00 97.75 190 ASP A C 1
ATOM 1473 O O . ASP A 1 190 ? -12.551 -13.498 -14.827 1.00 97.75 190 ASP A O 1
ATOM 1477 N N . PRO A 1 191 ? -12.041 -13.909 -16.988 1.00 97.62 191 PRO A N 1
ATOM 1478 C CA . PRO A 1 191 ? -13.116 -13.062 -17.511 1.00 97.62 191 PRO A CA 1
ATOM 1479 C C . PRO A 1 191 ? -14.514 -13.612 -17.228 1.00 97.62 191 PRO A C 1
ATOM 1481 O O . PRO A 1 191 ? -15.458 -12.862 -17.036 1.00 97.62 191 PRO A O 1
ATOM 1484 N N . ASP A 1 192 ? -14.658 -14.932 -17.191 1.00 98.06 192 ASP A N 1
ATOM 1485 C CA . ASP A 1 192 ? -15.914 -15.610 -16.880 1.00 98.06 192 ASP A CA 1
ATOM 1486 C C . ASP A 1 192 ? -16.345 -15.421 -15.423 1.00 98.06 192 ASP A C 1
ATOM 1488 O O . ASP A 1 192 ? -17.539 -15.315 -15.150 1.00 98.06 192 ASP A O 1
ATOM 1492 N N . LEU A 1 193 ? -15.386 -15.343 -14.493 1.00 97.81 193 LEU A N 1
ATOM 1493 C CA . LEU A 1 193 ? -15.674 -15.037 -13.094 1.00 97.81 193 LEU A CA 1
ATOM 1494 C C . LEU A 1 193 ? -16.094 -13.571 -12.923 1.00 97.81 193 LEU A C 1
ATOM 1496 O O . LEU A 1 193 ? -17.048 -13.299 -12.198 1.00 97.81 193 LEU A O 1
ATOM 1500 N N . GLU A 1 194 ? -15.421 -12.638 -13.606 1.00 97.06 194 GLU A N 1
ATOM 1501 C CA . GLU A 1 194 ? -15.812 -11.219 -13.633 1.00 97.06 194 GLU A CA 1
ATOM 1502 C C . GLU A 1 194 ? -17.233 -11.049 -14.184 1.00 97.06 194 GLU A C 1
ATOM 1504 O O . GLU A 1 194 ? -18.080 -10.442 -13.525 1.00 97.06 194 GLU A O 1
ATOM 1509 N N . GLN A 1 195 ? -17.515 -11.682 -15.325 1.00 97.19 195 GLN A N 1
ATOM 1510 C CA . GLN A 1 195 ? -18.822 -11.643 -15.970 1.00 97.19 195 GLN A CA 1
ATOM 1511 C C . GLN A 1 195 ? -19.915 -12.206 -15.053 1.00 97.19 195 GLN A C 1
ATOM 1513 O O . GLN A 1 195 ? -20.938 -11.555 -14.850 1.00 97.19 195 GLN A O 1
ATOM 1518 N N . ALA A 1 196 ? -19.689 -13.372 -14.436 1.00 97.19 196 ALA A N 1
ATOM 1519 C CA . ALA A 1 196 ? -20.659 -13.983 -13.529 1.00 97.19 196 ALA A CA 1
ATOM 1520 C C . ALA A 1 196 ? -20.959 -13.097 -12.309 1.00 97.19 196 ALA A C 1
ATOM 1522 O O . ALA A 1 196 ? -22.119 -12.946 -11.931 1.00 97.19 196 ALA A O 1
ATOM 1523 N N . ILE A 1 197 ? -19.937 -12.474 -11.709 1.00 95.94 197 ILE A N 1
ATOM 1524 C CA . ILE A 1 197 ? -20.114 -11.542 -10.584 1.00 95.94 197 ILE A CA 1
ATOM 1525 C C . ILE A 1 197 ? -20.920 -10.319 -11.021 1.00 95.94 197 ILE A C 1
ATOM 1527 O O . ILE A 1 197 ? -21.860 -9.927 -10.330 1.00 95.94 197 ILE A O 1
ATOM 1531 N N . SER A 1 198 ? -20.573 -9.732 -12.167 1.00 93.94 198 SER A N 1
ATOM 1532 C CA . SER A 1 198 ? -21.263 -8.570 -12.730 1.00 93.94 198 SER A CA 1
ATOM 1533 C C . SER A 1 198 ? -22.740 -8.868 -13.006 1.00 93.94 198 SER A C 1
ATOM 1535 O O . SER A 1 198 ? -23.618 -8.077 -12.654 1.00 93.94 198 SER A O 1
ATOM 1537 N N . ASP A 1 199 ? -23.035 -10.040 -13.569 1.00 94.62 199 ASP A N 1
ATOM 1538 C CA . ASP A 1 199 ? -24.398 -10.482 -13.860 1.00 94.62 199 ASP A CA 1
ATOM 1539 C C . ASP A 1 199 ? -25.188 -10.753 -12.578 1.00 94.62 199 ASP A C 1
ATOM 1541 O O . ASP A 1 199 ? -26.312 -10.269 -12.443 1.00 94.62 199 ASP A O 1
ATOM 1545 N N . LEU A 1 200 ? -24.591 -11.429 -11.591 1.00 93.12 200 LEU A N 1
ATOM 1546 C CA . LEU A 1 200 ? -25.222 -11.655 -10.289 1.00 93.12 200 LEU A CA 1
ATOM 1547 C C . LEU A 1 200 ? -25.549 -10.334 -9.590 1.00 93.12 200 LEU A C 1
ATOM 1549 O O . LEU A 1 200 ? -26.670 -10.156 -9.123 1.00 93.12 200 LEU A O 1
ATOM 1553 N N . GLN A 1 201 ? -24.614 -9.386 -9.557 1.00 89.56 201 GLN A N 1
ATOM 1554 C CA . GLN A 1 201 ? -24.821 -8.087 -8.911 1.00 89.56 201 GLN A CA 1
ATOM 1555 C C . GLN A 1 201 ? -25.852 -7.210 -9.636 1.00 89.56 201 GLN A C 1
ATOM 1557 O O . GLN A 1 201 ? -26.492 -6.369 -9.003 1.00 89.56 201 GLN A O 1
ATOM 1562 N N . ARG A 1 202 ? -25.996 -7.367 -10.958 1.00 88.88 202 ARG A N 1
ATOM 1563 C CA . ARG A 1 202 ? -26.929 -6.585 -11.782 1.00 88.88 202 ARG A CA 1
ATOM 1564 C C . ARG A 1 202 ? -28.341 -7.166 -11.785 1.00 88.88 202 ARG A C 1
ATOM 1566 O O . ARG A 1 202 ? -29.308 -6.409 -11.784 1.00 88.88 202 ARG A O 1
ATOM 1573 N N . GLU A 1 203 ? -28.458 -8.487 -11.852 1.00 89.12 203 GLU A N 1
ATOM 1574 C CA . GLU A 1 203 ? -29.718 -9.182 -12.139 1.00 89.12 203 GLU A CA 1
ATOM 1575 C C . GLU A 1 203 ? -30.332 -9.842 -10.905 1.00 89.12 203 GLU A C 1
ATOM 1577 O O . GLU A 1 203 ? -31.519 -10.172 -10.906 1.00 89.12 203 GLU A O 1
ATOM 1582 N N . THR A 1 204 ? -29.549 -10.015 -9.840 1.00 82.50 204 THR A N 1
ATOM 1583 C CA . THR A 1 204 ? -29.974 -10.722 -8.633 1.00 82.50 204 THR A CA 1
ATOM 1584 C C . THR A 1 204 ? -29.740 -9.879 -7.379 1.00 82.50 204 THR A C 1
ATOM 1586 O O . THR A 1 204 ? -28.949 -8.941 -7.366 1.00 82.50 204 THR A O 1
ATOM 1589 N N . GLY A 1 205 ? -30.443 -10.216 -6.297 1.00 76.75 205 GLY A N 1
ATOM 1590 C CA . GLY A 1 205 ? -30.200 -9.651 -4.965 1.00 76.75 205 GLY A CA 1
ATOM 1591 C C . GLY A 1 205 ? -29.209 -10.465 -4.129 1.00 76.75 205 GLY A C 1
ATOM 1592 O O . GLY A 1 205 ? -29.200 -10.314 -2.909 1.00 76.75 205 GLY A O 1
ATOM 1593 N N . VAL A 1 206 ? -28.448 -11.377 -4.747 1.00 85.31 206 VAL A N 1
ATOM 1594 C CA . VAL A 1 206 ? -27.529 -12.272 -4.034 1.00 85.31 206 VAL A CA 1
ATOM 1595 C C . VAL A 1 206 ? -26.398 -11.454 -3.415 1.00 85.31 206 VAL A C 1
ATOM 1597 O O . VAL A 1 206 ? -25.689 -10.718 -4.102 1.00 85.31 206 VAL A O 1
ATOM 1600 N N . SER A 1 207 ? -26.224 -11.587 -2.100 1.00 86.88 207 SER A N 1
ATOM 1601 C CA . SER A 1 207 ? -25.126 -10.944 -1.383 1.00 86.88 207 SER A CA 1
ATOM 1602 C C . SER A 1 207 ? -23.840 -11.734 -1.598 1.00 86.88 207 SER A C 1
ATOM 1604 O O . SER A 1 207 ? -23.748 -12.886 -1.172 1.00 86.88 207 SER A O 1
ATOM 1606 N N . ILE A 1 208 ? -22.849 -11.104 -2.232 1.00 93.31 208 ILE A N 1
ATOM 1607 C CA . ILE A 1 208 ? -21.510 -11.667 -2.440 1.00 93.31 208 ILE A CA 1
ATOM 1608 C C . ILE A 1 208 ? -20.516 -10.852 -1.604 1.00 93.31 208 ILE A C 1
ATOM 1610 O O . ILE A 1 208 ? -19.866 -9.946 -2.135 1.00 93.31 208 ILE A O 1
ATOM 1614 N N . PRO A 1 209 ? -20.412 -11.089 -0.284 1.00 92.44 209 PRO A N 1
ATOM 1615 C CA . PRO A 1 209 ? -19.508 -10.325 0.573 1.00 92.44 209 PRO A CA 1
ATOM 1616 C C . PRO A 1 209 ? -18.032 -10.626 0.292 1.00 92.44 209 PRO A C 1
ATOM 1618 O O . PRO A 1 209 ? -17.183 -9.762 0.510 1.00 92.44 209 PRO A O 1
ATOM 1621 N N . LEU A 1 210 ? -17.717 -11.830 -0.198 1.00 95.50 210 LEU A N 1
ATOM 1622 C CA . LEU A 1 210 ? -16.345 -12.305 -0.344 1.00 95.50 210 LEU A CA 1
ATOM 1623 C C . LEU A 1 210 ? -16.164 -13.150 -1.612 1.00 95.50 210 LEU A C 1
ATOM 1625 O O . LEU A 1 210 ? -16.937 -14.068 -1.884 1.00 95.50 210 LEU A O 1
ATOM 1629 N N . VAL A 1 211 ? -15.094 -12.869 -2.350 1.00 97.50 211 VAL A N 1
ATOM 1630 C CA . VAL A 1 211 ? -14.588 -13.694 -3.451 1.00 97.50 211 VAL A CA 1
ATOM 1631 C C . VAL A 1 211 ? -13.168 -14.106 -3.100 1.00 97.50 211 VAL A C 1
ATOM 1633 O O . VAL A 1 211 ? -12.282 -13.259 -2.989 1.00 97.50 211 VAL A O 1
ATOM 1636 N N . VAL A 1 212 ? -12.952 -15.403 -2.922 1.00 96.81 212 VAL A N 1
ATOM 1637 C CA . VAL A 1 212 ? -11.668 -15.977 -2.533 1.00 96.81 212 VAL A CA 1
ATOM 1638 C C . VAL A 1 212 ? -11.026 -16.701 -3.700 1.00 96.81 212 VAL A C 1
ATOM 1640 O O . VAL A 1 212 ? -11.669 -17.512 -4.365 1.00 96.81 212 VAL A O 1
ATOM 1643 N N . PHE A 1 213 ? -9.731 -16.470 -3.896 1.00 96.56 213 PHE A N 1
ATOM 1644 C CA . PHE A 1 213 ? -8.939 -17.210 -4.867 1.00 96.56 213 PHE A CA 1
ATOM 1645 C C . PHE A 1 213 ? -7.472 -17.377 -4.463 1.00 96.56 213 PHE A C 1
ATOM 1647 O O . PHE A 1 213 ? -7.042 -16.915 -3.406 1.00 96.56 213 PHE A O 1
ATOM 1654 N N . GLY A 1 214 ? -6.715 -18.102 -5.283 1.00 89.06 214 GLY A N 1
ATOM 1655 C CA . GLY A 1 214 ? -5.278 -18.320 -5.147 1.00 89.06 214 GLY A CA 1
ATOM 1656 C C . GLY A 1 214 ? -4.541 -18.014 -6.452 1.00 89.06 214 GLY A C 1
ATOM 1657 O O . GLY A 1 214 ? -4.747 -16.955 -7.046 1.00 89.06 214 GLY A O 1
ATOM 1658 N N . HIS A 1 215 ? -3.688 -18.950 -6.885 1.00 90.19 215 HIS A N 1
ATOM 1659 C CA . HIS A 1 215 ? -2.863 -18.916 -8.103 1.00 90.19 215 HIS A CA 1
ATOM 1660 C C . HIS A 1 215 ? -1.757 -17.849 -8.103 1.00 90.19 215 HIS A C 1
ATOM 1662 O O . HIS A 1 215 ? -0.573 -18.156 -8.221 1.00 90.19 215 HIS A O 1
ATOM 1668 N N . MET A 1 216 ? -2.124 -16.584 -7.917 1.00 89.25 216 MET A N 1
ATOM 1669 C CA . MET A 1 216 ? -1.215 -15.446 -7.986 1.00 89.25 216 MET A CA 1
ATOM 1670 C C . MET A 1 216 ? -0.439 -15.310 -6.669 1.00 89.25 216 MET A C 1
ATOM 1672 O O . MET A 1 216 ? -0.970 -14.800 -5.687 1.00 89.25 216 MET A O 1
ATOM 1676 N N . HIS A 1 217 ? 0.814 -15.766 -6.615 1.00 90.12 217 HIS A N 1
ATOM 1677 C CA . HIS A 1 217 ? 1.573 -15.829 -5.355 1.00 90.12 217 HIS A CA 1
ATOM 1678 C C . HIS A 1 217 ? 1.803 -14.456 -4.716 1.00 90.12 217 HIS A C 1
ATOM 1680 O O . HIS A 1 217 ? 2.030 -13.455 -5.403 1.00 90.12 217 HIS A O 1
ATOM 1686 N N . LYS A 1 218 ? 1.799 -14.430 -3.376 1.00 89.31 218 LYS A N 1
ATOM 1687 C CA . LYS A 1 218 ? 2.098 -13.246 -2.559 1.00 89.31 218 LYS A CA 1
ATOM 1688 C C . LYS A 1 218 ? 3.463 -12.652 -2.889 1.00 89.31 218 LYS A C 1
ATOM 1690 O O . LYS A 1 218 ? 3.596 -11.436 -2.967 1.00 89.31 218 LYS A O 1
ATOM 1695 N N . SER A 1 219 ? 4.474 -13.494 -3.061 1.00 89.00 219 SER A N 1
ATOM 1696 C CA . SER A 1 219 ? 5.809 -13.069 -3.481 1.00 89.00 219 SER A CA 1
ATOM 1697 C C . SER A 1 219 ? 5.838 -12.951 -4.998 1.00 89.00 219 SER A C 1
ATOM 1699 O O . SER A 1 219 ? 5.563 -13.929 -5.688 1.00 89.00 219 SER A O 1
ATOM 1701 N N . LEU A 1 220 ? 6.183 -11.773 -5.518 1.00 88.00 220 LEU A N 1
ATOM 1702 C CA . LEU A 1 220 ? 6.263 -11.567 -6.960 1.00 88.00 220 LEU A CA 1
ATOM 1703 C C . LEU A 1 220 ? 7.462 -12.308 -7.557 1.00 88.00 220 LEU A C 1
ATOM 1705 O O . LEU A 1 220 ? 8.551 -12.339 -6.966 1.00 88.00 220 LEU A O 1
ATOM 1709 N N . ALA A 1 221 ? 7.292 -12.847 -8.763 1.00 78.44 221 ALA A N 1
ATOM 1710 C CA . ALA A 1 221 ? 8.351 -13.572 -9.448 1.00 78.44 221 ALA A CA 1
ATOM 1711 C C . ALA A 1 221 ? 9.602 -12.697 -9.649 1.00 78.44 221 ALA A C 1
ATOM 1713 O O . ALA A 1 221 ? 9.536 -11.473 -9.827 1.00 78.44 221 ALA A O 1
ATOM 1714 N N . TYR A 1 222 ? 10.762 -13.357 -9.616 1.00 79.50 222 TYR A N 1
ATOM 1715 C CA . TYR A 1 222 ? 12.090 -12.735 -9.677 1.00 79.50 222 TYR A CA 1
ATOM 1716 C C . TYR A 1 222 ? 12.395 -11.766 -8.519 1.00 79.50 222 TYR A C 1
ATOM 1718 O O . TYR A 1 222 ? 13.240 -10.886 -8.662 1.00 79.50 222 TYR A O 1
ATOM 1726 N N . GLY A 1 223 ? 11.719 -11.913 -7.372 1.00 73.38 223 GLY A N 1
ATOM 1727 C CA . GLY A 1 223 ? 12.002 -11.125 -6.168 1.00 73.38 223 GLY A CA 1
ATOM 1728 C C . GLY A 1 223 ? 11.554 -9.664 -6.261 1.00 73.38 223 GLY A C 1
ATOM 1729 O O . GLY A 1 223 ? 12.131 -8.801 -5.607 1.00 73.38 223 GLY A O 1
ATOM 1730 N N . ARG A 1 224 ? 10.527 -9.370 -7.070 1.00 76.62 224 ARG A N 1
ATOM 1731 C CA . ARG A 1 224 ? 10.050 -8.002 -7.356 1.00 76.62 224 ARG A CA 1
ATOM 1732 C C . ARG A 1 224 ? 9.162 -7.377 -6.270 1.00 76.62 224 ARG A C 1
ATOM 1734 O O . ARG A 1 224 ? 8.559 -6.333 -6.504 1.00 76.62 224 ARG A O 1
ATOM 1741 N N . GLY A 1 225 ? 9.091 -7.984 -5.087 1.00 87.88 225 GLY A N 1
ATOM 1742 C CA . GLY A 1 225 ? 8.310 -7.497 -3.947 1.00 87.88 225 GLY A CA 1
ATOM 1743 C C . GLY A 1 225 ? 7.085 -8.357 -3.646 1.00 87.88 225 GLY A C 1
ATOM 1744 O O . GLY A 1 225 ? 7.088 -9.558 -3.912 1.00 87.88 225 GLY A O 1
ATOM 1745 N N . LEU A 1 226 ? 6.058 -7.739 -3.058 1.00 90.25 226 LEU A N 1
ATOM 1746 C CA . LEU A 1 226 ? 4.840 -8.412 -2.605 1.00 90.25 226 LEU A CA 1
ATOM 1747 C C . LEU A 1 226 ? 3.613 -7.963 -3.405 1.00 90.25 226 LEU A C 1
ATOM 1749 O O . LEU A 1 226 ? 3.472 -6.789 -3.754 1.00 90.25 226 LEU A O 1
ATOM 1753 N N . ARG A 1 227 ? 2.711 -8.910 -3.642 1.00 92.06 227 ARG A N 1
ATOM 1754 C CA . ARG A 1 227 ? 1.401 -8.738 -4.260 1.00 92.06 227 ARG A CA 1
ATOM 1755 C C . ARG A 1 227 ? 0.391 -8.199 -3.250 1.00 92.06 227 ARG A C 1
ATOM 1757 O O . ARG A 1 227 ? 0.407 -8.567 -2.075 1.00 92.06 227 ARG A O 1
ATOM 1764 N N . LYS A 1 228 ? -0.528 -7.352 -3.713 1.00 93.69 228 LYS A N 1
ATOM 1765 C CA . LYS A 1 228 ? -1.726 -6.982 -2.952 1.00 93.69 228 LYS A CA 1
ATOM 1766 C C . LYS A 1 228 ? -2.598 -8.218 -2.765 1.00 93.69 228 LYS A C 1
ATOM 1768 O O . LYS A 1 228 ? -2.997 -8.839 -3.743 1.00 93.69 228 LYS A O 1
ATOM 1773 N N . MET A 1 229 ? -2.933 -8.527 -1.519 1.00 93.69 229 MET A N 1
ATOM 1774 C CA . MET A 1 229 ? -3.723 -9.718 -1.190 1.00 93.69 229 MET A CA 1
ATOM 1775 C C . MET A 1 229 ? -5.224 -9.430 -1.073 1.00 93.69 229 MET A C 1
ATOM 1777 O O . MET A 1 229 ? -6.018 -10.363 -1.060 1.00 93.69 229 MET A O 1
ATOM 1781 N N . ILE A 1 230 ? -5.621 -8.152 -1.029 1.00 95.31 230 ILE A N 1
ATOM 1782 C CA . ILE A 1 230 ? -7.021 -7.716 -0.970 1.00 95.31 230 ILE A CA 1
ATOM 1783 C C . ILE A 1 230 ? -7.296 -6.668 -2.050 1.00 95.31 230 ILE A C 1
ATOM 1785 O O . ILE A 1 230 ? -6.483 -5.769 -2.278 1.00 95.31 230 ILE A O 1
ATOM 1789 N N . ALA A 1 231 ? -8.466 -6.762 -2.677 1.00 94.25 231 ALA A N 1
ATOM 1790 C CA . ALA A 1 231 ? -9.062 -5.698 -3.473 1.00 94.25 231 ALA A CA 1
ATOM 1791 C C . ALA A 1 231 ? -10.544 -5.522 -3.107 1.00 94.25 231 ALA A C 1
ATOM 1793 O O . ALA A 1 231 ? -11.181 -6.432 -2.583 1.00 94.25 231 ALA A O 1
ATOM 1794 N N . PHE A 1 232 ? -11.101 -4.346 -3.382 1.00 92.31 232 PHE A N 1
ATOM 1795 C CA . PHE A 1 232 ? -12.489 -4.017 -3.054 1.00 92.31 232 PHE A CA 1
ATOM 1796 C C . PHE A 1 232 ? -13.286 -3.804 -4.337 1.00 92.31 232 PHE A C 1
ATOM 1798 O O . PHE A 1 232 ? -12.882 -3.028 -5.202 1.00 92.31 232 PHE A O 1
ATOM 1805 N N . GLY A 1 233 ? -14.405 -4.511 -4.456 1.00 84.75 233 GLY A N 1
ATOM 1806 C CA . GLY A 1 233 ? -15.342 -4.391 -5.563 1.00 84.75 233 GLY A CA 1
ATOM 1807 C C . GLY A 1 233 ? -16.433 -3.358 -5.330 1.00 84.75 233 GLY A C 1
ATOM 1808 O O . GLY A 1 233 ? -16.575 -2.777 -4.251 1.00 84.75 233 GLY A O 1
ATOM 1809 N N . ALA A 1 234 ? -17.263 -3.177 -6.356 1.00 68.75 234 ALA A N 1
ATOM 1810 C CA . ALA A 1 234 ? -18.564 -2.549 -6.185 1.00 68.75 234 ALA A CA 1
ATOM 1811 C C . ALA A 1 234 ? -19.417 -3.357 -5.182 1.00 68.75 234 ALA A C 1
ATOM 1813 O O . ALA A 1 234 ? -19.198 -4.549 -4.977 1.00 68.75 234 ALA A O 1
ATOM 1814 N N . ASN A 1 235 ? -20.385 -2.701 -4.536 1.00 75.75 235 ASN A N 1
ATOM 1815 C CA . ASN A 1 235 ? -21.365 -3.339 -3.642 1.00 75.75 235 ASN A CA 1
ATOM 1816 C C . ASN A 1 235 ? -20.795 -4.034 -2.388 1.00 75.75 235 ASN A C 1
ATOM 1818 O O . ASN A 1 235 ? -21.434 -4.925 -1.840 1.00 75.75 235 ASN A O 1
ATOM 1822 N N . ARG A 1 236 ? -19.639 -3.576 -1.878 1.00 83.06 236 ARG A N 1
ATOM 1823 C CA . ARG A 1 236 ? -18.974 -4.094 -0.658 1.00 83.06 236 ARG A CA 1
ATOM 1824 C C . ARG A 1 236 ? -18.431 -5.526 -0.771 1.00 83.06 236 ARG A C 1
ATOM 1826 O O . ARG A 1 236 ? -18.066 -6.102 0.248 1.00 83.06 236 ARG A O 1
ATOM 1833 N N . THR A 1 237 ? -18.323 -6.076 -1.979 1.00 92.44 237 THR A N 1
ATOM 1834 C CA . THR A 1 237 ? -17.615 -7.340 -2.210 1.00 92.44 237 THR A CA 1
ATOM 1835 C C . THR A 1 237 ? -16.118 -7.160 -1.959 1.00 92.44 237 THR A C 1
ATOM 1837 O O . THR A 1 237 ? -15.500 -6.244 -2.508 1.00 92.44 237 THR A O 1
ATOM 1840 N N . ILE A 1 238 ? -15.522 -8.041 -1.158 1.00 95.75 238 ILE A N 1
ATOM 1841 C CA . ILE A 1 238 ? -14.075 -8.087 -0.938 1.00 95.75 238 ILE A CA 1
ATOM 1842 C C . ILE A 1 238 ? -13.478 -9.232 -1.757 1.00 95.75 238 ILE A C 1
ATOM 1844 O O . ILE A 1 238 ? -13.929 -10.371 -1.678 1.00 95.75 238 ILE A O 1
ATOM 1848 N N . TYR A 1 239 ? -12.446 -8.931 -2.536 1.00 97.44 239 TYR A N 1
ATOM 1849 C CA . TYR A 1 239 ? -11.637 -9.908 -3.254 1.00 97.44 239 TYR A CA 1
ATOM 1850 C C . TYR A 1 239 ? -10.412 -10.244 -2.419 1.00 97.44 239 TYR A C 1
ATOM 1852 O O . TYR A 1 239 ? -9.664 -9.341 -2.042 1.00 97.44 239 TYR A O 1
ATOM 1860 N N . LEU A 1 240 ? -10.201 -11.526 -2.147 1.00 96.69 240 LEU A N 1
ATOM 1861 C CA . LEU A 1 240 ? -9.153 -12.006 -1.262 1.00 96.69 240 LEU A CA 1
ATOM 1862 C C . LEU A 1 240 ? -8.342 -13.107 -1.938 1.00 96.69 240 LEU A C 1
ATOM 1864 O O . LEU A 1 240 ? -8.861 -14.161 -2.297 1.00 96.69 240 LEU A O 1
ATOM 1868 N N . ASN A 1 241 ? -7.047 -12.858 -2.075 1.00 94.94 241 ASN A N 1
ATOM 1869 C CA . ASN A 1 241 ? -6.083 -13.826 -2.559 1.00 94.94 241 ASN A CA 1
ATOM 1870 C C . ASN A 1 241 ? -5.403 -14.489 -1.357 1.00 94.94 241 ASN A C 1
ATOM 1872 O O . ASN A 1 241 ? -4.806 -13.802 -0.534 1.00 94.94 241 ASN A O 1
ATOM 1876 N N . GLY A 1 242 ? -5.504 -15.813 -1.254 1.00 89.12 242 GLY A N 1
ATOM 1877 C CA . GLY A 1 242 ? -4.925 -16.615 -0.170 1.00 89.12 242 GLY A CA 1
ATOM 1878 C C . GLY A 1 242 ? -3.582 -17.282 -0.501 1.00 89.12 242 GLY A C 1
ATOM 1879 O O . GLY A 1 242 ? -3.124 -18.125 0.269 1.00 89.12 242 GLY A O 1
ATOM 1880 N N . ALA A 1 243 ? -2.952 -16.978 -1.643 1.00 87.25 243 ALA A N 1
ATOM 1881 C CA . ALA A 1 243 ? -1.756 -17.681 -2.124 1.00 87.25 243 ALA A CA 1
ATOM 1882 C C . ALA A 1 243 ? -0.441 -17.197 -1.474 1.00 87.25 243 ALA A C 1
ATOM 1884 O O . ALA A 1 243 ? 0.391 -16.544 -2.108 1.00 87.25 243 ALA A O 1
ATOM 1885 N N . VAL A 1 244 ? -0.222 -17.542 -0.201 1.00 85.75 244 VAL A N 1
ATOM 1886 C CA . VAL A 1 244 ? 1.057 -17.319 0.502 1.00 85.75 244 VAL A CA 1
ATOM 1887 C C . VAL A 1 244 ? 2.026 -18.471 0.211 1.00 85.75 244 VAL A C 1
ATOM 1889 O O . VAL A 1 244 ? 1.745 -19.616 0.553 1.00 85.75 244 VAL A O 1
ATOM 1892 N N . VAL A 1 245 ? 3.165 -18.173 -0.426 1.00 80.00 245 VAL A N 1
ATOM 1893 C CA . VAL A 1 245 ? 4.184 -19.165 -0.818 1.00 80.00 245 VAL A CA 1
ATOM 1894 C C . VAL A 1 245 ? 5.596 -18.629 -0.505 1.00 80.00 245 VAL A C 1
ATOM 1896 O O . VAL A 1 245 ? 5.911 -17.513 -0.937 1.00 80.00 245 VAL A O 1
ATOM 1899 N N . PRO A 1 246 ? 6.459 -19.388 0.205 1.00 80.56 246 PRO A N 1
ATOM 1900 C CA . PRO A 1 246 ? 6.165 -20.668 0.861 1.00 80.56 246 PRO A CA 1
ATOM 1901 C C . PRO A 1 246 ? 5.179 -20.487 2.024 1.00 80.56 246 PRO A C 1
ATOM 1903 O O . PRO A 1 246 ? 5.206 -19.472 2.718 1.00 80.56 246 PRO A O 1
ATOM 1906 N N . ARG A 1 247 ? 4.299 -21.473 2.237 1.00 84.19 247 ARG A N 1
ATOM 1907 C CA . ARG A 1 247 ? 3.313 -21.442 3.338 1.00 84.19 247 ARG A CA 1
ATOM 1908 C C . ARG A 1 247 ? 3.832 -22.072 4.633 1.00 84.19 247 ARG A C 1
ATOM 1910 O O . ARG A 1 247 ? 3.160 -22.000 5.661 1.00 84.19 247 ARG A O 1
ATOM 1917 N N . VAL A 1 248 ? 4.960 -22.775 4.550 1.00 85.06 248 VAL A N 1
ATOM 1918 C CA . VAL A 1 248 ? 5.598 -23.482 5.660 1.00 85.06 248 VAL A CA 1
ATOM 1919 C C . VAL A 1 248 ? 7.012 -22.961 5.809 1.00 85.06 248 VAL A C 1
ATOM 1921 O O . VAL A 1 248 ? 7.799 -23.027 4.867 1.00 85.06 248 VAL A O 1
ATOM 1924 N N . ASN A 1 249 ? 7.338 -22.484 7.004 1.00 85.88 249 ASN A N 1
ATOM 1925 C CA . ASN A 1 249 ? 8.702 -22.143 7.374 1.00 85.88 249 ASN A CA 1
ATOM 1926 C C . ASN A 1 249 ? 9.231 -23.194 8.352 1.00 85.88 249 ASN A C 1
ATOM 1928 O O . ASN A 1 249 ? 8.578 -23.529 9.341 1.00 85.88 249 ASN A O 1
ATOM 1932 N N . HIS A 1 250 ? 10.435 -23.697 8.092 1.00 79.00 250 HIS A N 1
ATOM 1933 C CA . HIS A 1 250 ? 11.162 -24.554 9.024 1.00 79.00 250 HIS A CA 1
ATOM 1934 C C . HIS A 1 250 ? 12.144 -23.686 9.812 1.00 79.00 250 HIS A C 1
ATOM 1936 O O . HIS A 1 250 ? 12.938 -22.961 9.205 1.00 79.00 250 HIS A O 1
ATOM 1942 N N . ALA A 1 251 ? 12.113 -23.745 11.147 1.00 57.06 251 ALA A N 1
ATOM 1943 C CA . ALA A 1 251 ? 13.075 -23.018 11.971 1.00 57.06 251 ALA A CA 1
ATOM 1944 C C . ALA A 1 251 ? 14.510 -23.462 11.616 1.00 57.06 251 ALA A C 1
ATOM 1946 O O . ALA A 1 251 ? 14.896 -24.608 11.846 1.00 57.06 251 ALA A O 1
ATOM 1947 N N . GLN A 1 252 ? 15.315 -22.568 11.031 1.00 43.50 252 GLN A N 1
ATOM 1948 C CA . GLN A 1 252 ? 16.736 -22.837 10.817 1.00 43.50 252 GLN A CA 1
ATOM 1949 C C . GLN A 1 252 ? 17.446 -22.810 12.171 1.00 43.50 252 GLN A C 1
ATOM 1951 O O . GLN A 1 252 ? 17.417 -21.795 12.868 1.00 43.50 252 GLN A O 1
ATOM 1956 N N . SER A 1 253 ? 18.120 -23.906 12.533 1.00 33.03 253 SER A N 1
ATOM 1957 C CA . SER A 1 253 ? 19.080 -23.903 13.637 1.00 33.03 253 SER A CA 1
ATOM 1958 C C . SER A 1 253 ? 20.061 -22.754 13.417 1.00 33.03 253 SER A C 1
ATOM 1960 O O . SER A 1 253 ? 20.699 -22.676 12.361 1.00 33.03 253 SER A O 1
ATOM 1962 N N . SER A 1 254 ? 20.179 -21.864 14.396 1.00 30.14 254 SER A N 1
ATOM 1963 C CA . SER A 1 254 ? 21.190 -20.817 14.412 1.00 30.14 254 SER A CA 1
ATOM 1964 C C . SER A 1 254 ? 22.553 -21.402 14.025 1.00 30.14 254 SER A C 1
ATOM 1966 O O . SER A 1 254 ? 23.047 -22.353 14.630 1.00 30.14 254 SER A O 1
ATOM 1968 N N . ARG A 1 255 ? 23.164 -20.848 12.971 1.00 31.17 255 ARG A N 1
ATOM 1969 C CA . ARG A 1 255 ? 24.565 -21.109 12.635 1.00 31.17 255 ARG A CA 1
ATOM 1970 C C . ARG A 1 255 ? 25.417 -20.627 13.808 1.00 31.17 255 ARG A C 1
ATOM 1972 O O . ARG A 1 255 ? 25.722 -19.440 13.898 1.00 31.17 255 ARG A O 1
ATOM 1979 N N . GLN A 1 256 ? 25.788 -21.531 14.709 1.00 28.34 256 GLN A N 1
ATOM 1980 C CA . GLN A 1 256 ? 26.912 -21.290 15.605 1.00 28.34 256 GLN A CA 1
ATOM 1981 C C . GLN A 1 256 ? 28.215 -21.289 14.786 1.00 28.34 256 GLN A C 1
ATOM 1983 O O . GLN A 1 256 ? 28.332 -22.058 13.826 1.00 28.34 256 GLN A O 1
ATOM 1988 N N . PRO A 1 257 ? 29.201 -20.439 15.126 1.00 33.16 257 PRO A N 1
ATOM 1989 C CA . PRO A 1 257 ? 30.508 -20.498 14.496 1.00 33.16 257 PRO A CA 1
ATOM 1990 C C . PRO A 1 257 ? 31.180 -21.818 14.876 1.00 33.16 257 PRO A C 1
ATOM 1992 O O . PRO A 1 257 ? 31.158 -22.221 16.037 1.00 33.16 257 PRO A O 1
ATOM 1995 N N . ALA A 1 258 ? 31.787 -22.479 13.892 1.00 29.58 258 ALA A N 1
ATOM 1996 C CA . ALA A 1 258 ? 32.564 -23.690 14.098 1.00 29.58 258 ALA A CA 1
ATOM 1997 C C . ALA A 1 258 ? 33.700 -23.430 15.102 1.00 29.58 258 ALA A C 1
ATOM 1999 O O . ALA A 1 258 ? 34.694 -22.783 14.774 1.00 29.58 258 ALA A O 1
ATOM 2000 N N . ILE A 1 259 ? 33.554 -23.956 16.318 1.00 29.62 259 ILE A N 1
ATOM 2001 C CA . ILE A 1 259 ? 34.674 -24.202 17.221 1.00 29.62 259 ILE A CA 1
ATOM 2002 C C . ILE A 1 259 ? 35.027 -25.674 17.063 1.00 29.62 259 ILE A C 1
ATOM 2004 O O . ILE A 1 259 ? 34.239 -26.570 17.357 1.00 29.62 259 ILE A O 1
ATOM 2008 N N . SER A 1 260 ? 36.221 -25.908 16.535 1.00 34.94 260 SER A N 1
ATOM 2009 C CA . SER A 1 260 ? 36.854 -27.212 16.472 1.00 34.94 260 SER A CA 1
ATOM 2010 C C . SER A 1 260 ? 37.284 -27.651 17.869 1.00 34.94 260 SER A C 1
ATOM 2012 O O . SER A 1 260 ? 38.198 -27.044 18.419 1.00 34.94 260 SER A O 1
ATOM 2014 N N . THR A 1 261 ? 36.734 -28.747 18.381 1.00 29.47 261 THR A N 1
ATOM 2015 C CA . THR A 1 261 ? 37.487 -29.680 19.230 1.00 29.47 261 THR A CA 1
ATOM 2016 C C . THR A 1 261 ? 36.857 -31.068 19.185 1.00 29.47 261 THR A C 1
ATOM 2018 O O . THR A 1 261 ? 35.643 -31.248 19.227 1.00 29.47 261 THR A O 1
ATOM 2021 N N . SER A 1 262 ? 37.736 -32.052 19.044 1.00 33.53 262 SER A N 1
ATOM 2022 C CA . SER A 1 262 ? 37.482 -33.481 19.123 1.00 33.53 262 SER A CA 1
ATOM 2023 C C . SER A 1 262 ? 36.943 -33.887 20.491 1.00 33.53 262 SER A C 1
ATOM 2025 O O . SER A 1 262 ? 37.526 -33.489 21.491 1.00 33.53 262 SER A O 1
ATOM 2027 N N . GLU A 1 263 ? 35.932 -34.755 20.522 1.00 30.41 263 GLU A N 1
ATOM 2028 C CA . GLU A 1 263 ? 35.984 -36.066 21.190 1.00 30.41 263 GLU A CA 1
ATOM 2029 C C . GLU A 1 263 ? 34.639 -36.789 21.034 1.00 30.41 263 GLU A C 1
ATOM 2031 O O . GLU A 1 263 ? 33.573 -36.270 21.353 1.00 30.41 263 GLU A O 1
ATOM 2036 N N . LYS A 1 264 ? 34.699 -38.006 20.484 1.00 35.56 264 LYS A N 1
ATOM 2037 C CA . LYS A 1 264 ? 33.588 -38.958 20.450 1.00 35.56 264 LYS A CA 1
ATOM 2038 C C . LYS A 1 264 ? 33.587 -39.740 21.759 1.00 35.56 264 LYS A C 1
ATOM 2040 O O . LYS A 1 264 ? 34.518 -40.509 21.974 1.00 35.56 264 LYS A O 1
ATOM 2045 N N . THR A 1 265 ? 32.499 -39.681 22.515 1.00 30.73 265 THR A N 1
ATOM 2046 C CA . THR A 1 265 ? 32.037 -40.789 23.367 1.00 30.73 265 THR A CA 1
ATOM 2047 C C . THR A 1 265 ? 30.509 -40.793 23.391 1.00 30.73 265 THR A C 1
ATOM 2049 O O . THR A 1 265 ? 29.865 -39.749 23.367 1.00 30.73 265 THR A O 1
ATOM 2052 N N . GLY A 1 266 ? 29.940 -41.992 23.269 1.00 34.12 266 GLY A N 1
ATOM 2053 C CA . GLY A 1 266 ? 28.562 -42.201 22.845 1.00 34.12 266 GLY A CA 1
ATOM 2054 C C . GLY A 1 266 ? 27.500 -42.062 23.929 1.00 34.12 266 GLY A C 1
ATOM 2055 O O . GLY A 1 266 ? 27.754 -42.260 25.113 1.00 34.12 266 GLY A O 1
ATOM 2056 N N . LEU A 1 267 ? 26.280 -41.816 23.457 1.00 29.78 267 LEU A N 1
ATOM 2057 C CA . LEU A 1 267 ? 25.050 -42.281 24.080 1.00 29.78 267 LEU A CA 1
ATOM 2058 C C . LEU A 1 267 ? 23.971 -42.357 22.989 1.00 29.78 267 LEU A C 1
ATOM 2060 O O . LEU A 1 267 ? 23.507 -41.339 22.479 1.00 29.78 267 LEU A O 1
ATOM 2064 N N . GLU A 1 268 ? 23.627 -43.578 22.583 1.00 33.62 268 GLU A N 1
ATOM 2065 C CA . GLU A 1 268 ? 22.403 -43.852 21.835 1.00 33.62 268 GLU A CA 1
ATOM 2066 C C . GLU A 1 268 ? 21.207 -43.704 22.782 1.00 33.62 268 GLU A C 1
ATOM 2068 O O . GLU A 1 268 ? 21.232 -44.214 23.902 1.00 33.62 268 GLU A O 1
ATOM 2073 N N . GLY A 1 269 ? 20.153 -43.038 22.306 1.00 36.62 269 GLY A N 1
ATOM 2074 C CA . GLY A 1 269 ? 18.832 -43.056 22.930 1.00 36.62 269 GLY A CA 1
ATOM 2075 C C . GLY A 1 269 ? 18.366 -41.714 23.482 1.00 36.62 269 GLY A C 1
ATOM 2076 O O . GLY A 1 269 ? 18.351 -41.536 24.690 1.00 36.62 269 GLY A O 1
ATOM 2077 N N . LEU A 1 270 ? 17.908 -40.816 22.604 1.00 32.91 270 LEU A N 1
ATOM 2078 C CA . LEU A 1 270 ? 16.826 -39.864 22.881 1.00 32.91 270 LEU A CA 1
ATOM 2079 C C . LEU A 1 270 ? 16.147 -39.517 21.546 1.00 32.91 270 LEU A C 1
ATOM 2081 O O . LEU A 1 270 ? 16.786 -39.142 20.567 1.00 32.91 270 LEU A O 1
ATOM 2085 N N . THR A 1 271 ? 14.844 -39.756 21.524 1.00 35.62 271 THR A N 1
ATOM 2086 C CA . THR A 1 271 ? 13.884 -39.590 20.431 1.00 35.62 271 THR A CA 1
ATOM 2087 C C . THR A 1 271 ? 13.979 -38.223 19.755 1.00 35.62 271 THR A C 1
ATOM 2089 O O . THR A 1 271 ? 14.068 -37.202 20.435 1.00 35.62 271 THR A O 1
ATOM 2092 N N . GLY A 1 272 ? 13.944 -38.216 18.419 1.00 39.72 272 GLY A N 1
ATOM 2093 C CA . GLY A 1 272 ? 14.015 -37.009 17.599 1.00 39.72 272 GLY A CA 1
ATOM 2094 C C . GLY A 1 272 ? 12.888 -36.033 17.920 1.00 39.72 272 GLY A C 1
ATOM 2095 O O . GLY A 1 272 ? 11.734 -36.313 17.619 1.00 39.72 272 GLY A O 1
ATOM 2096 N N . LEU A 1 273 ? 13.242 -34.896 18.520 1.00 45.81 273 LEU A N 1
ATOM 2097 C CA . LEU A 1 273 ? 12.369 -33.728 18.583 1.00 45.81 273 LEU A CA 1
ATOM 2098 C C . LEU A 1 273 ? 12.143 -33.236 17.152 1.00 45.81 273 LEU A C 1
ATOM 2100 O O . LEU A 1 273 ? 13.110 -32.869 16.475 1.00 45.81 273 LEU A O 1
ATOM 2104 N N . MET A 1 274 ? 10.894 -33.243 16.683 1.00 56.69 274 MET A N 1
ATOM 2105 C CA . MET A 1 274 ? 10.577 -32.617 15.405 1.00 56.69 274 MET A CA 1
ATOM 2106 C C . MET A 1 274 ? 10.801 -31.111 15.545 1.00 56.69 274 MET A C 1
ATOM 2108 O O . MET A 1 274 ? 10.363 -30.475 16.505 1.00 56.69 274 MET A O 1
ATOM 2112 N N . VAL A 1 275 ? 11.548 -30.539 14.600 1.00 70.62 275 VAL A N 1
ATOM 2113 C CA . VAL A 1 275 ? 11.768 -29.092 14.547 1.00 70.62 275 VAL A CA 1
ATOM 2114 C C . VAL A 1 275 ? 10.404 -28.425 14.335 1.00 70.62 275 VAL A C 1
ATOM 2116 O O . VAL A 1 275 ? 9.724 -28.806 13.381 1.00 70.62 275 VAL A O 1
ATOM 2119 N N . PRO A 1 276 ? 10.000 -27.451 15.175 1.00 82.19 276 PRO A N 1
ATOM 2120 C CA . PRO A 1 276 ? 8.722 -26.772 15.009 1.00 82.19 276 PRO A CA 1
ATOM 2121 C C . PRO A 1 276 ? 8.584 -26.176 13.605 1.00 82.19 276 PRO A C 1
ATOM 2123 O O . PRO A 1 276 ? 9.529 -25.571 13.082 1.00 82.19 276 PRO A O 1
ATOM 2126 N N . THR A 1 277 ? 7.410 -26.344 13.002 1.00 89.31 277 THR A N 1
ATOM 2127 C CA . THR A 1 277 ? 7.071 -25.751 11.706 1.00 89.31 277 THR A CA 1
ATOM 2128 C C . THR A 1 277 ? 6.134 -24.570 11.907 1.00 89.31 277 THR A C 1
ATOM 2130 O O . THR A 1 277 ? 5.234 -24.620 12.738 1.00 89.31 277 THR A O 1
ATOM 2133 N N . SER A 1 278 ? 6.332 -23.492 11.154 1.00 89.44 278 SER A N 1
ATOM 2134 C CA . SER A 1 278 ? 5.404 -22.360 11.137 1.00 89.44 278 SER A CA 1
ATOM 2135 C C . SER A 1 278 ? 4.534 -22.417 9.889 1.00 89.44 278 SER A C 1
ATOM 2137 O O . SER A 1 278 ? 5.041 -22.646 8.789 1.00 89.44 278 SER A O 1
ATOM 2139 N N . ARG A 1 279 ? 3.219 -22.273 10.064 1.00 88.50 279 ARG A N 1
ATOM 2140 C CA . ARG A 1 279 ? 2.186 -22.517 9.051 1.00 88.50 279 ARG A CA 1
ATOM 2141 C C . ARG A 1 279 ? 1.360 -21.251 8.817 1.00 88.50 279 ARG A C 1
ATOM 2143 O O . ARG A 1 279 ? 0.758 -20.738 9.758 1.00 88.50 279 ARG A O 1
ATOM 2150 N N . ALA A 1 280 ? 1.302 -20.781 7.573 1.00 89.81 280 ALA A N 1
ATOM 2151 C CA . ALA A 1 280 ? 0.530 -19.600 7.190 1.00 89.81 280 ALA A CA 1
ATOM 2152 C C . ALA A 1 280 ? -0.948 -19.921 6.899 1.00 89.81 280 ALA A C 1
ATOM 2154 O O . ALA A 1 280 ? -1.249 -20.875 6.175 1.00 89.81 280 ALA A O 1
ATOM 2155 N N . PHE A 1 281 ? -1.855 -19.074 7.394 1.00 90.19 281 PHE A N 1
ATOM 2156 C CA . PHE A 1 281 ? -3.291 -19.082 7.093 1.00 90.19 281 PHE A CA 1
ATOM 2157 C C . PHE A 1 281 ? -3.808 -17.666 6.861 1.00 90.19 281 PHE A C 1
ATOM 2159 O O . PHE A 1 281 ? -3.274 -16.704 7.404 1.00 90.19 281 PHE A O 1
ATOM 2166 N N . THR A 1 282 ? -4.899 -17.536 6.113 1.00 92.62 282 THR A N 1
ATOM 2167 C CA . THR A 1 282 ? -5.685 -16.298 6.088 1.00 92.62 282 THR A CA 1
ATOM 2168 C C . THR A 1 282 ? -7.025 -16.553 6.764 1.00 92.62 282 THR A C 1
ATOM 2170 O O . THR A 1 282 ? -7.748 -17.452 6.348 1.00 92.62 282 THR A O 1
ATOM 2173 N N . ILE A 1 283 ? -7.344 -15.791 7.806 1.00 91.56 283 ILE A N 1
ATOM 2174 C CA . ILE A 1 283 ? -8.591 -15.874 8.571 1.00 91.56 283 ILE A CA 1
ATOM 2175 C C . ILE A 1 283 ? -9.498 -14.724 8.153 1.00 91.56 283 ILE A C 1
ATOM 2177 O O . ILE A 1 283 ? -9.041 -13.587 8.037 1.00 91.56 283 ILE A O 1
ATOM 2181 N N . VAL A 1 284 ? -10.773 -15.025 7.937 1.00 92.38 284 VAL A N 1
ATOM 2182 C CA . VAL A 1 284 ? -11.824 -14.056 7.640 1.00 92.38 284 VAL A CA 1
ATOM 2183 C C . VAL A 1 284 ? -12.925 -14.190 8.679 1.00 92.38 284 VAL A C 1
ATOM 2185 O O . VAL A 1 284 ? -13.561 -15.236 8.754 1.00 92.38 284 VAL A O 1
ATOM 2188 N N . ASP A 1 285 ? -13.179 -13.130 9.432 1.00 87.75 285 ASP A N 1
ATOM 2189 C CA . ASP A 1 285 ? -14.293 -13.063 10.371 1.00 87.75 285 ASP A CA 1
ATOM 2190 C C . ASP A 1 285 ? -15.506 -12.461 9.653 1.00 87.75 285 ASP A C 1
ATOM 2192 O O . ASP A 1 285 ? -15.428 -11.362 9.090 1.00 87.75 285 ASP A O 1
ATOM 2196 N N . LEU A 1 286 ? -16.623 -13.189 9.650 1.00 85.38 286 LEU A N 1
ATOM 2197 C CA . LEU A 1 286 ? -17.897 -12.777 9.068 1.00 85.38 286 LEU A CA 1
ATOM 2198 C C . LEU A 1 286 ? -18.930 -12.543 10.172 1.00 85.38 286 LEU A C 1
ATOM 2200 O O . LEU A 1 286 ? -19.192 -13.432 10.975 1.00 85.38 286 LEU A O 1
ATOM 2204 N N . PHE A 1 287 ? -19.607 -11.400 10.159 1.00 81.50 287 PHE A N 1
ATOM 2205 C CA . PHE A 1 287 ? -20.735 -11.121 11.046 1.00 81.50 287 PHE A CA 1
ATOM 2206 C C . PHE A 1 287 ? -21.955 -10.727 10.221 1.00 81.50 287 PHE A C 1
ATOM 2208 O O . PHE A 1 287 ? -21.863 -9.891 9.323 1.00 81.50 287 PHE A O 1
ATOM 2215 N N . GLU A 1 288 ? -23.091 -11.379 10.481 1.00 78.69 288 GLU A N 1
ATOM 2216 C CA . GLU A 1 288 ? -24.347 -11.179 9.736 1.00 78.69 288 GLU A CA 1
ATOM 2217 C C . GLU A 1 288 ? -24.178 -11.212 8.199 1.00 78.69 288 GLU A C 1
ATOM 2219 O O . GLU A 1 288 ? -24.833 -10.480 7.458 1.00 78.69 288 GLU A O 1
ATOM 2224 N N . GLY A 1 289 ? -23.280 -12.069 7.699 1.00 75.75 289 GLY A N 1
ATOM 2225 C CA . GLY A 1 289 ? -23.014 -12.212 6.264 1.00 75.75 289 GLY A CA 1
ATOM 2226 C C . GLY A 1 289 ? -22.160 -11.096 5.648 1.00 75.75 289 GLY A C 1
ATOM 2227 O O . GLY A 1 289 ? -22.042 -11.041 4.426 1.00 75.75 289 GLY A O 1
ATOM 2228 N N . ALA A 1 290 ? -21.550 -10.223 6.453 1.00 83.94 290 ALA A N 1
ATOM 2229 C CA . ALA A 1 290 ? -20.569 -9.229 6.025 1.00 83.94 290 ALA A CA 1
ATOM 2230 C C . ALA A 1 290 ? -19.179 -9.544 6.595 1.00 83.94 290 ALA A C 1
ATOM 2232 O O . ALA A 1 290 ? -19.059 -10.110 7.676 1.00 83.94 290 ALA A O 1
ATOM 2233 N N . VAL A 1 291 ? -18.120 -9.167 5.875 1.00 89.19 291 VAL A N 1
ATOM 2234 C CA . VAL A 1 291 ? -16.738 -9.325 6.350 1.00 89.19 291 VAL A CA 1
ATOM 2235 C C . VAL A 1 291 ? -16.425 -8.261 7.396 1.00 89.19 291 VAL A C 1
ATOM 2237 O O . VAL A 1 291 ? -16.431 -7.074 7.077 1.00 89.19 291 VAL A O 1
ATOM 2240 N N . GLU A 1 292 ? -16.092 -8.686 8.613 1.00 88.00 292 GLU A N 1
ATOM 2241 C CA . GLU A 1 292 ? -15.651 -7.805 9.696 1.00 88.00 292 GLU A CA 1
ATOM 2242 C C . GLU A 1 292 ? -14.138 -7.692 9.780 1.00 88.00 292 GLU A C 1
ATOM 2244 O O . GLU A 1 292 ? -13.623 -6.624 10.099 1.00 88.00 292 GLU A O 1
ATOM 2249 N N . LYS A 1 293 ? -13.396 -8.769 9.524 1.00 88.94 293 LYS A N 1
ATOM 2250 C CA . LYS A 1 293 ? -11.938 -8.759 9.653 1.00 88.94 293 LYS A CA 1
ATOM 2251 C C . LYS A 1 293 ? -11.313 -9.767 8.709 1.00 88.94 293 LYS A C 1
ATOM 2253 O O . LYS A 1 293 ? -11.868 -10.831 8.475 1.00 88.94 293 LYS A O 1
ATOM 2258 N N . ILE A 1 294 ? -10.153 -9.427 8.163 1.00 91.94 294 ILE A N 1
ATOM 2259 C CA . ILE A 1 294 ? -9.291 -10.357 7.440 1.00 91.94 294 ILE A CA 1
ATOM 2260 C C . ILE A 1 294 ? -7.895 -10.235 8.033 1.00 91.94 294 ILE A C 1
ATOM 2262 O O . ILE A 1 294 ? -7.351 -9.131 8.090 1.00 91.94 294 ILE A O 1
ATOM 2266 N N . SER A 1 295 ? -7.305 -11.359 8.418 1.00 89.50 295 SER A N 1
ATOM 2267 C CA . SER A 1 295 ? -5.949 -11.440 8.953 1.00 89.50 295 SER A CA 1
ATOM 2268 C C . SER A 1 295 ? -5.149 -12.527 8.257 1.00 89.50 295 SER A C 1
ATOM 2270 O O . SER A 1 295 ? -5.654 -13.616 8.013 1.00 89.50 295 SER A O 1
ATOM 2272 N N . GLU A 1 296 ? -3.874 -12.274 7.994 1.00 91.69 296 GLU A N 1
ATOM 2273 C CA . GLU A 1 296 ? -2.900 -13.332 7.738 1.00 91.69 296 GLU A CA 1
ATOM 2274 C C . GLU A 1 296 ? -2.258 -13.737 9.064 1.00 91.69 296 GLU A C 1
ATOM 2276 O O . GLU A 1 296 ? -1.767 -12.883 9.798 1.00 91.69 296 GLU A O 1
ATOM 2281 N N . VAL A 1 297 ? -2.262 -15.026 9.383 1.00 89.31 297 VAL A N 1
ATOM 2282 C CA . VAL A 1 297 ? -1.699 -15.560 10.621 1.00 89.31 297 VAL A CA 1
ATOM 2283 C C . VAL A 1 297 ? -0.635 -16.606 10.335 1.00 89.31 297 VAL A C 1
ATOM 2285 O O . VAL A 1 297 ? -0.765 -17.408 9.412 1.00 89.31 297 VAL A O 1
ATOM 2288 N N . TRP A 1 298 ? 0.394 -16.624 11.171 1.00 92.00 298 TRP A N 1
ATOM 2289 C CA . TRP A 1 298 ? 1.404 -17.671 11.219 1.00 92.00 298 TRP A CA 1
ATOM 2290 C C . TRP A 1 298 ? 1.240 -18.436 12.524 1.00 92.00 298 TRP A C 1
ATOM 2292 O O . TRP A 1 298 ? 1.222 -17.841 13.602 1.00 92.00 298 TRP A O 1
ATOM 2302 N N . VAL A 1 299 ? 1.075 -19.753 12.427 1.00 89.25 299 VAL A N 1
ATOM 2303 C CA . VAL A 1 299 ? 0.894 -20.647 13.573 1.00 89.25 299 VAL A CA 1
ATOM 2304 C C . VAL A 1 299 ? 2.091 -21.574 13.655 1.00 89.25 299 VAL A C 1
ATOM 2306 O O . VAL A 1 299 ? 2.323 -22.374 12.748 1.00 89.25 299 VAL A O 1
ATOM 2309 N N . THR A 1 300 ? 2.835 -21.491 14.753 1.00 92.19 300 THR A N 1
ATOM 2310 C CA . THR A 1 300 ? 3.902 -22.446 15.047 1.00 92.19 300 THR A CA 1
ATOM 2311 C C . THR A 1 300 ? 3.291 -23.729 15.603 1.00 92.19 300 THR A C 1
ATOM 2313 O O . THR A 1 300 ? 2.504 -23.700 16.549 1.00 92.19 300 THR A O 1
ATOM 2316 N N . VAL A 1 301 ? 3.674 -24.863 15.021 1.00 88.88 301 VAL A N 1
ATOM 2317 C CA . VAL A 1 301 ? 3.286 -26.216 15.413 1.00 88.88 301 VAL A CA 1
ATOM 2318 C C . VAL A 1 301 ? 4.547 -26.971 15.822 1.00 88.88 301 VAL A C 1
ATOM 2320 O O . VAL A 1 301 ? 5.460 -27.156 15.022 1.00 88.88 301 VAL A O 1
ATOM 2323 N N . GLY A 1 302 ? 4.605 -27.409 17.077 1.00 83.06 302 GLY A N 1
ATOM 2324 C CA . GLY A 1 302 ? 5.639 -28.310 17.582 1.00 83.06 302 GLY A CA 1
ATOM 2325 C C . GLY A 1 302 ? 5.051 -29.399 18.477 1.00 83.06 302 GLY A C 1
ATOM 2326 O O . GLY A 1 302 ? 3.872 -29.359 18.834 1.00 83.06 302 GLY A O 1
ATOM 2327 N N . ASP A 1 303 ? 5.888 -30.357 18.879 1.00 71.81 303 ASP A N 1
ATOM 2328 C CA . ASP A 1 303 ? 5.468 -31.555 19.628 1.00 71.81 303 ASP A CA 1
ATOM 2329 C C . ASP A 1 303 ? 4.756 -31.244 20.959 1.00 71.81 303 ASP A C 1
ATOM 2331 O O . ASP A 1 303 ? 3.883 -31.997 21.386 1.00 71.81 303 ASP A O 1
ATOM 2335 N N . ALA A 1 304 ? 5.096 -30.122 21.608 1.00 68.12 304 ALA A N 1
ATOM 2336 C CA . ALA A 1 304 ? 4.563 -29.733 22.919 1.00 68.12 304 ALA A CA 1
ATOM 2337 C C . ALA A 1 304 ? 3.687 -28.462 22.917 1.00 68.12 304 ALA A C 1
ATOM 2339 O O . ALA A 1 304 ? 3.037 -28.175 23.922 1.00 68.12 304 ALA A O 1
ATOM 2340 N N . ARG A 1 305 ? 3.684 -27.668 21.836 1.00 77.50 305 ARG A N 1
ATOM 2341 C CA . ARG A 1 305 ? 3.055 -26.334 21.792 1.00 77.50 305 ARG A CA 1
ATOM 2342 C C . ARG A 1 305 ? 2.573 -26.016 20.382 1.00 77.50 305 ARG A C 1
ATOM 2344 O O . ARG A 1 305 ? 3.326 -26.159 19.424 1.00 77.50 305 ARG A O 1
ATOM 2351 N N . THR A 1 306 ? 1.323 -25.574 20.275 1.00 88.25 306 THR A N 1
ATOM 2352 C CA . THR A 1 306 ? 0.781 -24.908 19.082 1.00 88.25 306 THR A CA 1
ATOM 2353 C C . THR A 1 306 ? 0.395 -23.493 19.480 1.00 88.25 306 THR A C 1
ATOM 2355 O O . THR A 1 306 ? -0.285 -23.321 20.492 1.00 88.25 306 THR A O 1
ATOM 2358 N N . GLU A 1 307 ? 0.853 -22.493 18.735 1.00 90.31 307 GLU A N 1
ATOM 2359 C CA . GLU A 1 307 ? 0.603 -21.096 19.079 1.00 90.31 307 GLU A CA 1
ATOM 2360 C C . GLU A 1 307 ? 0.593 -20.144 17.888 1.00 90.31 307 GLU A C 1
ATOM 2362 O O . GLU A 1 307 ? 1.163 -20.435 16.838 1.00 90.31 307 GLU A O 1
ATOM 2367 N N . LEU A 1 308 ? -0.008 -18.974 18.098 1.00 88.38 308 LEU A N 1
ATOM 2368 C CA . LEU A 1 308 ? 0.043 -17.857 17.167 1.00 88.38 308 LEU A CA 1
ATOM 2369 C C . LEU A 1 308 ? 1.419 -17.178 17.251 1.00 88.38 308 LEU A C 1
ATOM 2371 O O . LEU A 1 308 ? 1.766 -16.607 18.281 1.00 88.38 308 LEU A O 1
ATOM 2375 N N . GLU A 1 309 ? 2.185 -17.240 16.167 1.00 88.69 309 GLU A N 1
ATOM 2376 C CA . GLU A 1 309 ? 3.491 -16.586 16.035 1.00 88.69 309 GLU A CA 1
ATOM 2377 C C . GLU A 1 309 ? 3.340 -15.131 15.588 1.00 88.69 309 GLU A C 1
ATOM 2379 O O . GLU A 1 309 ? 3.971 -14.230 16.136 1.00 88.69 309 GLU A O 1
ATOM 2384 N N . GLN A 1 310 ? 2.487 -14.897 14.591 1.00 87.81 310 GLN A N 1
ATOM 2385 C CA . GLN A 1 310 ? 2.269 -13.580 14.010 1.00 87.81 310 GLN A CA 1
ATOM 2386 C C . GLN A 1 310 ? 0.831 -13.457 13.512 1.00 87.81 310 GLN A C 1
ATOM 2388 O O . GLN A 1 310 ? 0.297 -14.392 12.920 1.00 87.81 310 GLN A O 1
ATOM 2393 N N . GLU A 1 311 ? 0.230 -12.284 13.693 1.00 89.50 311 GLU A N 1
ATOM 2394 C CA . GLU A 1 311 ? -1.014 -11.889 13.036 1.00 89.50 311 GLU A CA 1
ATOM 2395 C C . GLU A 1 311 ? -0.812 -10.542 12.336 1.00 89.50 311 GLU A C 1
ATOM 2397 O O . GLU A 1 311 ? -0.393 -9.560 12.946 1.00 89.50 311 GLU A O 1
ATOM 2402 N N . LEU A 1 312 ? -1.127 -10.494 11.046 1.00 87.88 312 LEU A N 1
ATOM 2403 C CA . LEU A 1 312 ? -1.163 -9.290 10.231 1.00 87.88 312 LEU A CA 1
ATOM 2404 C C . LEU A 1 312 ? -2.609 -9.036 9.804 1.00 87.88 312 LEU A C 1
ATOM 2406 O O . LEU A 1 312 ? -3.126 -9.708 8.911 1.00 87.88 312 LEU A O 1
ATOM 2410 N N . VAL A 1 313 ? -3.257 -8.046 10.415 1.00 88.69 313 VAL A N 1
ATOM 2411 C CA . VAL A 1 313 ? -4.621 -7.645 10.045 1.00 88.69 313 VAL A CA 1
ATOM 2412 C C . VAL A 1 313 ? -4.584 -6.915 8.701 1.00 88.69 313 VAL A C 1
ATOM 2414 O O . VAL A 1 313 ? -4.046 -5.816 8.591 1.00 88.69 313 VAL A O 1
ATOM 2417 N N . LEU A 1 314 ? -5.155 -7.533 7.669 1.00 87.25 314 LEU A N 1
ATOM 2418 C CA . LEU A 1 314 ? -5.240 -6.992 6.311 1.00 87.25 314 LEU A CA 1
ATOM 2419 C C . LEU A 1 314 ? -6.469 -6.091 6.122 1.00 87.25 314 LEU A C 1
ATOM 2421 O O . LEU A 1 314 ? -6.448 -5.167 5.310 1.00 87.25 314 LEU A O 1
ATOM 2425 N N . TYR A 1 315 ? -7.546 -6.366 6.858 1.00 90.25 315 TYR A N 1
ATOM 2426 C CA . TYR A 1 315 ? -8.781 -5.590 6.834 1.00 90.25 315 TYR A CA 1
ATOM 2427 C C . TYR A 1 315 ? -9.498 -5.695 8.180 1.00 90.25 315 TYR A C 1
ATOM 2429 O O . TYR A 1 315 ? -9.511 -6.759 8.793 1.00 90.25 315 TYR A O 1
ATOM 2437 N N . LYS A 1 316 ? -10.123 -4.602 8.626 1.00 88.69 316 LYS A N 1
ATOM 2438 C CA . LYS A 1 316 ? -11.057 -4.605 9.753 1.00 88.69 316 LYS A CA 1
ATOM 2439 C C . LYS A 1 316 ? -12.145 -3.559 9.529 1.00 88.69 316 LYS A C 1
ATOM 2441 O O . LYS A 1 316 ? -11.844 -2.399 9.248 1.00 88.69 316 LYS A O 1
ATOM 2446 N N . GLN A 1 317 ? -13.401 -3.964 9.650 1.00 77.75 317 GLN A N 1
ATOM 2447 C CA . GLN A 1 317 ? -14.560 -3.100 9.544 1.00 77.75 317 GLN A CA 1
ATOM 2448 C C . GLN A 1 317 ? -14.623 -2.194 10.787 1.00 77.75 317 GLN A C 1
ATOM 2450 O O . GLN A 1 317 ? -14.546 -2.680 11.918 1.00 77.75 317 GLN A O 1
ATOM 2455 N N . PRO A 1 318 ? -14.759 -0.869 10.623 1.00 58.75 318 PRO A N 1
ATOM 2456 C CA . PRO A 1 318 ? -14.943 0.028 11.756 1.00 58.75 318 PRO A CA 1
ATOM 2457 C C . PRO A 1 318 ? -16.327 -0.217 12.378 1.00 58.75 318 PRO A C 1
ATOM 2459 O O . PRO A 1 318 ? -17.350 0.025 11.730 1.00 58.75 318 PRO A O 1
ATOM 2462 N N . HIS A 1 319 ? -16.385 -0.709 13.622 1.00 43.00 319 HIS A N 1
ATOM 2463 C CA . HIS A 1 319 ? -17.654 -0.873 14.338 1.00 43.00 319 HIS A CA 1
ATOM 2464 C C . HIS A 1 319 ? -18.351 0.485 14.482 1.00 43.00 319 HIS A C 1
ATOM 2466 O O . HIS A 1 319 ? -17.803 1.429 15.052 1.00 43.00 319 HIS A O 1
ATOM 2472 N N . LYS A 1 320 ? -19.594 0.577 14.000 1.00 34.81 320 LYS A N 1
ATOM 2473 C CA . LYS A 1 320 ? -20.489 1.680 14.353 1.00 34.81 320 LYS A CA 1
ATOM 2474 C C . LYS A 1 320 ? -20.963 1.452 15.785 1.00 34.81 320 LYS A C 1
ATOM 2476 O O . LYS A 1 320 ? -21.682 0.491 16.041 1.00 34.81 320 LYS A O 1
ATOM 2481 N N . SER A 1 321 ? -20.603 2.334 16.712 1.00 30.12 321 SER A N 1
ATOM 2482 C CA . SER A 1 321 ? -21.368 2.476 17.950 1.00 30.12 321 SER A CA 1
ATOM 2483 C C . SER A 1 321 ? -22.820 2.780 17.569 1.00 30.12 321 SER A C 1
ATOM 2485 O O . SER A 1 321 ? -23.083 3.713 16.816 1.00 30.12 321 SER A O 1
ATOM 2487 N N . VAL A 1 322 ? -23.762 1.946 18.009 1.00 25.03 322 VAL A N 1
ATOM 2488 C CA . VAL A 1 322 ? -25.198 2.100 17.734 1.00 25.03 322 VAL A CA 1
ATOM 2489 C C . VAL A 1 322 ? -25.739 3.294 18.533 1.00 25.03 322 VAL A C 1
ATOM 2491 O O . VAL A 1 322 ? -25.696 3.235 19.762 1.00 25.03 322 VAL A O 1
ATOM 2494 N N . PRO A 1 323 ? -26.302 4.350 17.909 1.00 27.94 323 PRO A N 1
ATOM 2495 C CA . PRO A 1 323 ? -27.084 5.355 18.616 1.00 27.94 323 PRO A CA 1
ATOM 2496 C C . PRO A 1 323 ? -28.578 5.152 18.324 1.00 27.94 323 PRO A C 1
ATOM 2498 O O . PRO A 1 323 ? -29.006 4.944 17.189 1.00 27.94 323 PRO A O 1
ATOM 2501 N N . SER A 1 324 ? -29.397 5.226 19.366 1.00 26.34 324 SER A N 1
ATOM 2502 C CA . SER A 1 324 ? -30.854 5.190 19.280 1.00 26.34 324 SER A CA 1
ATOM 2503 C C . SER A 1 324 ? -31.434 6.390 18.505 1.00 26.34 324 SER A C 1
ATOM 2505 O O . SER A 1 324 ? -31.230 7.529 18.910 1.00 26.34 324 SER A O 1
ATOM 2507 N N . ASN A 1 325 ? -32.265 6.075 17.501 1.00 25.17 325 ASN A N 1
ATOM 2508 C CA . ASN A 1 325 ? -33.372 6.845 16.903 1.00 25.17 325 ASN A CA 1
ATOM 2509 C C . ASN A 1 325 ? -33.124 8.073 15.982 1.00 25.17 325 ASN A C 1
ATOM 2511 O O . ASN A 1 325 ? -32.635 9.113 16.400 1.00 25.17 325 ASN A O 1
ATOM 2515 N N . ILE A 1 326 ? -33.737 7.950 14.786 1.00 25.53 326 ILE A N 1
ATOM 2516 C CA . ILE A 1 326 ? -34.362 8.967 13.903 1.00 25.53 326 ILE A CA 1
ATOM 2517 C C . ILE A 1 326 ? -33.489 9.683 12.834 1.00 25.53 326 ILE A C 1
ATOM 2519 O O . ILE A 1 326 ? -32.759 10.625 13.104 1.00 25.53 326 ILE A O 1
ATOM 2523 N N . ALA A 1 327 ? -33.770 9.273 11.583 1.00 23.28 327 ALA A N 1
ATOM 2524 C CA . ALA A 1 327 ? -33.938 10.043 10.334 1.00 23.28 327 ALA A CA 1
ATOM 2525 C C . ALA A 1 327 ? -32.749 10.520 9.449 1.00 23.28 327 ALA A C 1
ATOM 2527 O O . ALA A 1 327 ? -32.118 11.532 9.710 1.00 23.28 327 ALA A O 1
ATOM 2528 N N . ILE A 1 328 ? -32.688 9.877 8.263 1.00 24.38 328 ILE A N 1
ATOM 2529 C CA . ILE A 1 328 ? -32.728 10.459 6.892 1.00 24.38 328 ILE A CA 1
ATOM 2530 C C . ILE A 1 328 ? -31.428 11.029 6.255 1.00 24.38 328 ILE A C 1
ATOM 2532 O O . ILE A 1 328 ? -30.991 12.121 6.583 1.00 24.38 328 ILE A O 1
ATOM 2536 N N . TRP A 1 329 ? -31.000 10.317 5.185 1.00 22.92 329 TRP A N 1
ATOM 2537 C CA . TRP A 1 329 ? -30.263 10.729 3.954 1.00 22.92 329 TRP A CA 1
ATOM 2538 C C . TRP A 1 329 ? -28.784 11.151 4.140 1.00 22.92 329 TRP A C 1
ATOM 2540 O O . TRP A 1 329 ? -28.423 11.702 5.160 1.00 22.92 329 TRP A O 1
ATOM 2550 N N . SER A 1 330 ? -27.818 10.944 3.236 1.00 22.22 330 SER A N 1
ATOM 2551 C CA . SER A 1 330 ? -27.786 10.579 1.816 1.00 22.22 330 SER A CA 1
ATOM 2552 C C . SER A 1 330 ? -26.347 10.145 1.444 1.00 22.22 330 SER A C 1
ATOM 2554 O O . SER A 1 330 ? -25.396 10.684 1.991 1.00 22.22 330 SER A O 1
ATOM 2556 N N . SER A 1 331 ? -26.224 9.214 0.493 1.00 22.45 331 SER A N 1
ATOM 2557 C CA . SER A 1 331 ? -25.380 9.287 -0.721 1.00 22.45 331 SER A CA 1
ATOM 2558 C C . SER A 1 331 ? -23.870 9.623 -0.673 1.00 22.45 331 SER A C 1
ATOM 2560 O O . SER A 1 331 ? -23.491 10.729 -0.322 1.00 22.45 331 SER A O 1
ATOM 2562 N N . MET A 1 332 ? -23.082 8.707 -1.275 1.00 22.14 332 MET A N 1
ATOM 2563 C CA . MET A 1 332 ? -21.909 8.938 -2.162 1.00 22.14 332 MET A CA 1
ATOM 2564 C C . MET A 1 332 ? -20.681 9.628 -1.517 1.00 22.14 332 MET A C 1
ATOM 2566 O O . MET A 1 332 ? -20.720 10.792 -1.169 1.00 22.14 332 MET A O 1
ATOM 2570 N N . GLY A 1 333 ? -19.525 8.993 -1.309 1.00 24.77 333 GLY A N 1
ATOM 2571 C CA . GLY A 1 333 ? -18.763 8.185 -2.258 1.00 24.77 333 GLY A CA 1
ATOM 2572 C C . GLY A 1 333 ? -18.019 9.094 -3.240 1.00 24.77 333 GLY A C 1
ATOM 2573 O O . GLY A 1 333 ? -18.628 9.453 -4.237 1.00 24.77 333 GLY A O 1
ATOM 2574 N N . TRP A 1 334 ? -16.747 9.434 -2.954 1.00 21.58 334 TRP A N 1
ATOM 2575 C CA . TRP A 1 334 ? -15.657 9.704 -3.917 1.00 21.58 334 TRP A CA 1
ATOM 2576 C C . TRP A 1 334 ? -14.269 9.805 -3.221 1.00 21.58 334 TRP A C 1
ATOM 2578 O O . TRP A 1 334 ? -14.085 10.605 -2.314 1.00 21.58 334 TRP A O 1
ATOM 2588 N N . LEU A 1 335 ? -13.324 8.993 -3.733 1.00 23.25 335 LEU A N 1
ATOM 2589 C CA . LEU A 1 335 ? -11.849 9.124 -3.837 1.00 23.25 335 LEU A CA 1
ATOM 2590 C C . LEU A 1 335 ? -10.905 9.108 -2.606 1.00 23.25 335 LEU A C 1
ATOM 2592 O O . LEU A 1 335 ? -10.754 10.094 -1.900 1.00 23.25 335 LEU A O 1
ATOM 2596 N N . THR A 1 336 ? -10.063 8.061 -2.538 1.00 22.81 336 THR A N 1
ATOM 2597 C CA . THR A 1 336 ? -8.682 8.103 -2.005 1.00 22.81 336 THR A CA 1
ATOM 2598 C C . THR A 1 336 ? -7.647 7.983 -3.143 1.00 22.81 336 THR A C 1
ATOM 2600 O O . THR A 1 336 ? -7.414 6.916 -3.709 1.00 22.81 336 THR A O 1
ATOM 2603 N N . LYS A 1 337 ? -7.009 9.115 -3.463 1.00 23.52 337 LYS A N 1
ATOM 2604 C CA . LYS A 1 337 ? -5.626 9.307 -3.963 1.00 23.52 337 LYS A CA 1
ATOM 2605 C C . LYS A 1 337 ? -5.047 10.318 -2.953 1.00 23.52 337 LYS A C 1
ATOM 2607 O O . LYS A 1 337 ? -5.755 11.270 -2.668 1.00 23.52 337 LYS A O 1
ATOM 2612 N N . PHE A 1 338 ? -3.926 10.174 -2.252 1.00 28.45 338 PHE A N 1
ATOM 2613 C CA . PHE A 1 338 ? -2.508 9.973 -2.590 1.00 28.45 338 PHE A CA 1
ATOM 2614 C C . PHE A 1 338 ? -1.772 9.651 -1.247 1.00 28.45 338 PHE A C 1
ATOM 2616 O O . PHE A 1 338 ? -2.302 9.981 -0.193 1.00 28.45 338 PHE A O 1
ATOM 2623 N N . PHE A 1 339 ? -0.630 8.953 -1.139 1.00 23.08 339 PHE A N 1
ATOM 2624 C CA . PHE A 1 339 ? 0.682 9.188 -1.756 1.00 23.08 339 PHE A CA 1
ATOM 2625 C C . PHE A 1 339 ? 1.319 7.913 -2.346 1.00 23.08 339 PHE A C 1
ATOM 2627 O O . PHE A 1 339 ? 1.869 7.067 -1.646 1.00 23.08 339 PHE A O 1
ATOM 2634 N N . ARG A 1 340 ? 1.346 7.831 -3.675 1.00 23.95 340 ARG A N 1
ATOM 2635 C CA . ARG A 1 340 ? 2.493 7.345 -4.457 1.00 23.95 340 ARG A CA 1
ATOM 2636 C C . ARG A 1 340 ? 2.480 8.126 -5.766 1.00 23.95 340 ARG A C 1
ATOM 2638 O O . ARG A 1 340 ? 1.412 8.370 -6.325 1.00 23.95 340 ARG A O 1
ATOM 2645 N N . GLY A 1 341 ? 3.666 8.560 -6.185 1.00 23.36 341 GLY A N 1
ATOM 2646 C CA . GLY A 1 341 ? 3.898 9.413 -7.345 1.00 23.36 341 GLY A CA 1
ATOM 2647 C C . GLY A 1 341 ? 3.160 8.946 -8.599 1.00 23.36 341 GLY A C 1
ATOM 2648 O O . GLY A 1 341 ? 3.028 7.753 -8.879 1.00 23.36 341 GLY A O 1
ATOM 2649 N N . SER A 1 342 ? 2.663 9.938 -9.330 1.00 23.59 342 SER A N 1
ATOM 2650 C CA . SER A 1 342 ? 1.907 9.790 -10.566 1.00 23.59 342 SER A CA 1
ATOM 2651 C C . SER A 1 342 ? 2.652 8.946 -11.603 1.00 23.59 342 SER A C 1
ATOM 2653 O O . SER A 1 342 ? 3.787 9.244 -11.961 1.00 23.59 342 SER A O 1
ATOM 2655 N N . THR A 1 343 ? 1.963 7.946 -12.148 1.00 22.31 343 THR A N 1
ATOM 2656 C CA . THR A 1 343 ? 2.031 7.629 -13.578 1.00 22.31 343 THR A CA 1
ATOM 2657 C C . THR A 1 343 ? 0.604 7.378 -14.061 1.00 22.31 343 THR A C 1
ATOM 2659 O O . THR A 1 343 ? 0.028 6.317 -13.842 1.00 22.31 343 THR A O 1
ATOM 2662 N N . HIS A 1 344 ? 0.013 8.374 -14.720 1.00 25.61 344 HIS A N 1
ATOM 2663 C CA . HIS A 1 344 ? -0.962 8.114 -15.773 1.00 25.61 344 HIS A CA 1
ATOM 2664 C C . HIS A 1 344 ? -0.461 8.699 -17.089 1.00 25.61 344 HIS A C 1
ATOM 2666 O O . HIS A 1 344 ? 0.236 9.711 -17.130 1.00 25.61 344 HIS A O 1
ATOM 2672 N N . LYS A 1 345 ? -0.819 7.953 -18.131 1.00 26.62 345 LYS A N 1
ATOM 2673 C CA . LYS A 1 345 ? -0.430 8.039 -19.533 1.00 26.62 345 LYS A CA 1
ATOM 2674 C C . LYS A 1 345 ? -0.715 9.413 -20.145 1.00 26.62 345 LYS A C 1
ATOM 2676 O O . LYS A 1 345 ? -1.787 9.977 -19.948 1.00 26.62 345 LYS A O 1
ATOM 2681 N N . ILE A 1 346 ? 0.243 9.874 -20.942 1.00 24.94 346 ILE A N 1
ATOM 2682 C CA . ILE A 1 346 ? 0.112 10.968 -21.902 1.00 24.94 346 ILE A CA 1
ATOM 2683 C C . ILE A 1 346 ? -0.574 10.417 -23.159 1.00 24.94 346 ILE A C 1
ATOM 2685 O O . ILE A 1 346 ? -0.175 9.378 -23.684 1.00 24.94 346 ILE A O 1
ATOM 2689 N N . SER A 1 347 ? -1.608 11.121 -23.612 1.00 24.03 347 SER A N 1
ATOM 2690 C CA . SER A 1 347 ? -2.123 11.077 -24.980 1.00 24.03 347 SER A CA 1
ATOM 2691 C C . SER A 1 347 ? -1.135 11.771 -25.916 1.00 24.03 347 SER A C 1
ATOM 2693 O O . SER A 1 347 ? -0.684 12.878 -25.618 1.00 24.03 347 SER A O 1
ATOM 2695 N N . GLU A 1 348 ? -0.819 11.129 -27.035 1.00 25.81 348 GLU A N 1
ATOM 2696 C CA . GLU A 1 348 ? 0.073 11.637 -28.077 1.00 25.81 348 GLU A CA 1
ATOM 2697 C C . GLU A 1 348 ? -0.358 13.019 -28.593 1.00 25.81 348 GLU A C 1
ATOM 2699 O O . GLU A 1 348 ? -1.491 13.225 -29.024 1.00 25.81 348 GLU A O 1
ATOM 2704 N N . GLY A 1 349 ? 0.586 13.959 -28.573 1.00 23.75 349 GLY A N 1
ATOM 2705 C CA . GLY A 1 349 ? 0.503 15.250 -29.243 1.00 23.75 349 GLY A CA 1
ATOM 2706 C C . GLY A 1 349 ? 1.903 15.644 -29.699 1.00 23.75 349 GLY A C 1
ATOM 2707 O O . GLY A 1 349 ? 2.775 15.913 -28.876 1.00 23.75 349 GLY A O 1
ATOM 2708 N N . GLN A 1 350 ? 2.131 15.615 -31.011 1.00 25.58 350 GLN A N 1
ATOM 2709 C CA . GLN A 1 350 ? 3.381 16.028 -31.648 1.00 25.58 350 GLN A CA 1
ATOM 2710 C C . GLN A 1 350 ? 3.600 17.537 -31.470 1.00 25.58 350 GLN A C 1
ATOM 2712 O O . GLN A 1 350 ? 2.753 18.334 -31.865 1.00 25.58 350 GLN A O 1
ATOM 2717 N N . TYR A 1 351 ? 4.764 17.929 -30.948 1.00 24.41 351 TYR A N 1
ATOM 2718 C CA . TYR A 1 351 ? 5.283 19.294 -31.047 1.00 24.41 351 TYR A CA 1
ATOM 2719 C C . TYR A 1 351 ? 6.775 19.255 -31.394 1.00 24.41 351 TYR A C 1
ATOM 2721 O O . TYR A 1 351 ? 7.570 18.595 -30.729 1.00 24.41 351 TYR A O 1
ATOM 2729 N N . HIS A 1 352 ? 7.133 19.970 -32.460 1.00 27.91 352 HIS A N 1
ATOM 2730 C CA . HIS A 1 352 ? 8.501 20.238 -32.891 1.00 27.91 352 HIS A CA 1
ATOM 2731 C C . HIS A 1 352 ? 9.039 21.497 -32.203 1.00 27.91 352 HIS A C 1
ATOM 2733 O O . HIS A 1 352 ? 8.355 22.521 -32.184 1.00 27.91 352 HIS A O 1
ATOM 2739 N N . SER A 1 353 ? 10.294 21.480 -31.752 1.00 24.62 353 SER A N 1
ATOM 2740 C CA . SER A 1 353 ? 11.041 22.709 -31.453 1.00 24.62 353 SER A CA 1
ATOM 2741 C C . SER A 1 353 ? 12.558 22.522 -31.600 1.00 24.62 353 SER A C 1
ATOM 2743 O O . SER A 1 353 ? 13.130 21.495 -31.241 1.00 24.62 353 SER A O 1
ATOM 2745 N N . LYS A 1 354 ? 13.179 23.540 -32.209 1.00 24.80 354 LYS A N 1
ATOM 2746 C CA . LYS A 1 354 ? 14.619 23.735 -32.465 1.00 24.80 354 LYS A CA 1
ATOM 2747 C C . LYS A 1 354 ? 15.325 24.334 -31.227 1.00 24.80 354 LYS A C 1
ATOM 2749 O O . LYS A 1 354 ? 14.634 24.864 -30.360 1.00 24.80 354 LYS A O 1
ATOM 2754 N N . PRO A 1 355 ? 16.671 24.292 -31.132 1.00 28.66 355 PRO A N 1
ATOM 2755 C CA . PRO A 1 355 ? 17.390 24.643 -29.909 1.00 28.66 355 PRO A CA 1
ATOM 2756 C C . PRO A 1 355 ? 17.764 26.132 -29.838 1.00 28.66 355 PRO A C 1
ATOM 2758 O O . PRO A 1 355 ? 18.276 26.668 -30.819 1.00 28.66 355 PRO A O 1
ATOM 2761 N N . ALA A 1 356 ? 17.562 26.751 -28.667 1.00 26.88 356 ALA A N 1
ATOM 2762 C CA . ALA A 1 356 ? 18.501 27.621 -27.931 1.00 26.88 356 ALA A CA 1
ATOM 2763 C C . ALA A 1 356 ? 17.772 28.628 -27.012 1.00 26.88 356 ALA A C 1
ATOM 2765 O O . ALA A 1 356 ? 16.692 29.107 -27.336 1.00 26.88 356 ALA A O 1
ATOM 2766 N N . GLU A 1 357 ? 18.468 28.972 -25.925 1.00 24.25 357 GLU A N 1
ATOM 2767 C CA . GLU A 1 357 ? 18.280 30.094 -24.988 1.00 24.25 357 GLU A CA 1
ATOM 2768 C C . GLU A 1 357 ? 17.454 29.881 -23.706 1.00 24.25 357 GLU A C 1
ATOM 2770 O O . GLU A 1 357 ? 16.339 29.367 -23.673 1.00 24.25 357 GLU A O 1
ATOM 2775 N N . GLU A 1 358 ? 18.111 30.274 -22.611 1.00 36.09 358 GLU A N 1
ATOM 2776 C CA . GLU A 1 358 ? 17.701 30.220 -21.216 1.00 36.09 358 GLU A CA 1
ATOM 2777 C C . GLU A 1 358 ? 16.528 31.171 -20.950 1.00 36.09 358 GLU A C 1
ATOM 2779 O O . GLU A 1 358 ? 16.655 32.383 -21.117 1.00 36.09 358 GLU A O 1
ATOM 2784 N N . THR A 1 359 ? 15.394 30.668 -20.452 1.00 23.02 359 THR A N 1
ATOM 2785 C CA . THR A 1 359 ? 14.447 31.495 -19.685 1.00 23.02 359 THR A CA 1
ATOM 2786 C C . THR A 1 359 ? 13.616 30.645 -18.720 1.00 23.02 359 THR A C 1
ATOM 2788 O O . THR A 1 359 ? 13.113 29.576 -19.059 1.00 23.02 359 THR A O 1
ATOM 2791 N N . ILE A 1 360 ? 13.502 31.150 -17.493 1.00 32.91 360 ILE A N 1
ATOM 2792 C CA . ILE A 1 360 ? 12.759 30.617 -16.346 1.00 32.91 360 ILE A CA 1
ATOM 2793 C C . ILE A 1 360 ? 11.255 30.537 -16.669 1.00 32.91 360 ILE A C 1
ATOM 2795 O O . ILE A 1 360 ? 10.671 31.540 -17.072 1.00 32.91 360 ILE A O 1
ATOM 2799 N N . TRP A 1 361 ? 10.617 29.386 -16.418 1.00 22.39 361 TRP A N 1
ATOM 2800 C CA . TRP A 1 361 ? 9.155 29.223 -16.459 1.00 22.39 361 TRP A CA 1
ATOM 2801 C C . TRP A 1 361 ? 8.616 28.628 -15.147 1.00 22.39 361 TRP A C 1
ATOM 2803 O O . TRP A 1 361 ? 8.995 27.529 -14.749 1.00 22.39 361 TRP A O 1
ATOM 2813 N N . ASN A 1 362 ? 7.713 29.376 -14.501 1.00 31.98 362 ASN A N 1
ATOM 2814 C CA . ASN A 1 362 ? 6.871 28.966 -13.372 1.00 31.98 362 ASN A CA 1
ATOM 2815 C C . ASN A 1 362 ? 5.596 28.265 -13.895 1.00 31.98 362 ASN A C 1
ATOM 2817 O O . ASN A 1 362 ? 4.877 28.843 -14.709 1.00 31.98 362 ASN A O 1
ATOM 2821 N N . GLY A 1 363 ? 5.295 27.056 -13.400 1.00 22.50 363 GLY A N 1
ATOM 2822 C CA . GLY A 1 363 ? 4.072 26.271 -13.664 1.00 22.50 363 GLY A CA 1
ATOM 2823 C C . GLY A 1 363 ? 4.072 24.940 -12.877 1.00 22.50 363 GLY A C 1
ATOM 2824 O O . GLY A 1 363 ? 5.154 24.471 -12.531 1.00 22.50 363 GLY A O 1
ATOM 2825 N N . PRO A 1 364 ? 2.908 24.353 -12.522 1.00 25.47 364 PRO A N 1
ATOM 2826 C CA . PRO A 1 364 ? 2.756 23.502 -11.335 1.00 25.47 364 PRO A CA 1
ATOM 2827 C C . PRO A 1 364 ? 3.396 22.116 -11.495 1.00 25.47 364 PRO A C 1
ATOM 2829 O O . PRO A 1 364 ? 3.119 21.389 -12.450 1.00 25.47 364 PRO A O 1
ATOM 2832 N N . SER A 1 365 ? 4.238 21.741 -10.532 1.00 25.17 365 SER A N 1
ATOM 2833 C CA . SER A 1 365 ? 5.009 20.497 -10.507 1.00 25.17 365 SER A CA 1
ATOM 2834 C C . SER A 1 365 ? 4.350 19.426 -9.623 1.00 25.17 365 SER A C 1
ATOM 2836 O O . SER A 1 365 ? 4.180 19.597 -8.421 1.00 25.17 365 SER A O 1
ATOM 2838 N N . ASN A 1 366 ? 3.991 18.292 -10.237 1.00 27.17 366 ASN A N 1
ATOM 2839 C CA . ASN A 1 366 ? 3.529 17.070 -9.565 1.00 27.17 366 ASN A CA 1
ATOM 2840 C C . ASN A 1 366 ? 4.711 16.266 -8.978 1.00 27.17 366 ASN A C 1
ATOM 2842 O O . ASN A 1 366 ? 5.786 16.227 -9.573 1.00 27.17 366 ASN A O 1
ATOM 2846 N N . SER A 1 367 ? 4.487 15.527 -7.882 1.00 28.67 367 SER A N 1
ATOM 2847 C CA . SER A 1 367 ? 5.465 14.672 -7.167 1.00 28.67 367 SER A CA 1
ATOM 2848 C C . SER A 1 367 ? 5.920 13.394 -7.909 1.00 28.67 367 SER A C 1
ATOM 2850 O O . SER A 1 367 ? 6.271 12.384 -7.297 1.00 28.67 367 SER A O 1
ATOM 2852 N N . ALA A 1 368 ? 5.932 13.401 -9.242 1.00 29.48 368 ALA A N 1
ATOM 2853 C CA . ALA A 1 368 ? 6.454 12.295 -10.037 1.00 29.48 368 ALA A CA 1
ATOM 2854 C C . ALA A 1 368 ? 7.962 12.456 -10.258 1.00 29.48 368 ALA A C 1
ATOM 2856 O O . ALA A 1 368 ? 8.442 13.530 -10.618 1.00 29.48 368 ALA A O 1
ATOM 2857 N N . VAL A 1 369 ? 8.709 11.368 -10.075 1.00 33.44 369 VAL A N 1
ATOM 2858 C CA . VAL A 1 369 ? 10.098 11.263 -10.523 1.00 33.44 369 VAL A CA 1
ATOM 2859 C C . VAL A 1 369 ? 10.148 11.627 -12.008 1.00 33.44 369 VAL A C 1
ATOM 2861 O O . VAL A 1 369 ? 9.520 10.969 -12.840 1.00 33.44 369 VAL A O 1
ATOM 2864 N N . VAL A 1 370 ? 10.854 12.707 -12.342 1.00 34.38 370 VAL A N 1
ATOM 2865 C CA . VAL A 1 370 ? 10.880 13.215 -13.716 1.00 34.38 370 VAL A CA 1
ATOM 2866 C C . VAL A 1 370 ? 11.697 12.251 -14.567 1.00 34.38 370 VAL A C 1
ATOM 2868 O O . VAL A 1 370 ? 12.866 11.992 -14.277 1.00 34.38 370 VAL A O 1
ATOM 2871 N N . THR A 1 371 ? 11.062 11.710 -15.603 1.00 36.50 371 THR A N 1
ATOM 2872 C CA . THR A 1 371 ? 11.724 10.888 -16.615 1.00 36.50 371 THR A CA 1
ATOM 2873 C C . THR A 1 371 ? 12.135 11.794 -17.756 1.00 36.50 371 THR A C 1
ATOM 2875 O O . THR A 1 371 ? 11.286 12.328 -18.463 1.00 36.50 371 THR A O 1
ATOM 2878 N N . MET A 1 372 ? 13.437 11.988 -17.913 1.00 33.94 372 MET A N 1
ATOM 2879 C CA . MET A 1 372 ? 13.992 12.792 -18.996 1.00 33.94 372 MET A CA 1
ATOM 2880 C C . MET A 1 372 ? 14.553 11.850 -20.058 1.00 33.94 372 MET A C 1
ATOM 2882 O O . MET A 1 372 ? 15.329 10.951 -19.732 1.00 33.94 372 MET A O 1
ATOM 2886 N N . VAL A 1 373 ? 14.154 12.064 -21.311 1.00 34.44 373 VAL A N 1
ATOM 2887 C CA . VAL A 1 373 ? 14.533 11.242 -22.464 1.00 34.44 373 VAL A CA 1
ATOM 2888 C C . VAL A 1 373 ? 15.304 12.119 -23.445 1.00 34.44 373 VAL A C 1
ATOM 2890 O O . VAL A 1 373 ? 14.780 13.131 -23.904 1.00 34.44 373 VAL A O 1
ATOM 2893 N N . TYR A 1 374 ? 16.540 11.736 -23.768 1.00 32.94 374 TYR A N 1
ATOM 2894 C CA . TYR A 1 374 ? 17.343 12.391 -24.808 1.00 32.94 374 TYR A CA 1
ATOM 2895 C C . TYR A 1 374 ? 17.569 11.427 -25.984 1.00 32.94 374 TYR A C 1
ATOM 2897 O O . TYR A 1 374 ? 17.970 10.283 -25.736 1.00 32.94 374 TYR A O 1
ATOM 2905 N N . PRO A 1 375 ? 17.353 11.853 -27.244 1.00 30.78 375 PRO A N 1
ATOM 2906 C CA . PRO A 1 375 ? 17.760 11.078 -28.412 1.00 30.78 375 PRO A CA 1
ATOM 2907 C C . PRO A 1 375 ? 19.287 11.076 -28.559 1.00 30.78 375 PRO A C 1
ATOM 2909 O O . PRO A 1 375 ? 19.918 12.130 -28.467 1.00 30.78 375 PRO A O 1
ATOM 2912 N N . LEU A 1 376 ? 19.881 9.914 -28.845 1.00 34.53 376 LEU A N 1
ATOM 2913 C CA . LEU A 1 376 ? 21.148 9.858 -29.576 1.00 34.53 376 LEU A CA 1
ATOM 2914 C C . LEU A 1 376 ? 20.788 9.902 -31.066 1.00 34.53 376 LEU A C 1
ATOM 2916 O O . LEU A 1 376 ? 20.202 8.949 -31.573 1.00 34.53 376 LEU A O 1
ATOM 2920 N N . GLU A 1 377 ? 21.077 10.999 -31.766 1.00 30.23 377 GLU A N 1
ATOM 2921 C CA . GLU A 1 377 ? 20.818 11.086 -33.210 1.00 30.23 377 GLU A CA 1
ATOM 2922 C C . GLU A 1 377 ? 21.551 9.963 -33.970 1.00 30.23 377 GLU A C 1
ATOM 2924 O O . GLU A 1 377 ? 22.775 9.824 -33.886 1.00 30.23 377 GLU A O 1
ATOM 2929 N N . SER A 1 378 ? 20.791 9.159 -34.719 1.00 28.66 378 SER A N 1
ATOM 2930 C CA . SER A 1 378 ? 21.284 8.112 -35.614 1.00 28.66 378 SER A CA 1
ATOM 2931 C C . SER A 1 378 ? 21.337 8.604 -37.066 1.00 28.66 378 SER A C 1
ATOM 2933 O O . SER A 1 378 ? 20.331 9.024 -37.628 1.00 28.66 378 SER A O 1
ATOM 2935 N N . THR A 1 379 ? 22.532 8.531 -37.651 1.00 27.22 379 THR A N 1
ATOM 2936 C CA . THR A 1 379 ? 22.867 8.246 -39.064 1.00 27.22 379 THR A CA 1
ATOM 2937 C C . THR A 1 379 ? 21.767 8.356 -40.153 1.00 27.22 379 THR A C 1
ATOM 2939 O O . THR A 1 379 ? 20.915 7.484 -40.263 1.00 27.22 379 THR A O 1
ATOM 2942 N N . PHE A 1 380 ? 21.930 9.371 -41.024 1.00 24.59 380 PHE A N 1
ATOM 2943 C CA . PHE A 1 380 ? 21.582 9.519 -42.463 1.00 24.59 380 PHE A CA 1
ATOM 2944 C C . PHE A 1 380 ? 20.182 9.145 -43.038 1.00 24.59 380 PHE A C 1
ATOM 2946 O O . PHE A 1 380 ? 19.896 7.976 -43.259 1.00 24.59 380 PHE A O 1
ATOM 2953 N N . GLY A 1 381 ? 19.460 10.168 -43.558 1.00 25.48 381 GLY A N 1
ATOM 2954 C CA . GLY A 1 381 ? 19.003 10.210 -44.971 1.00 25.48 381 GLY A CA 1
ATOM 2955 C C . GLY A 1 381 ? 17.496 10.296 -45.333 1.00 25.48 381 GLY A C 1
ATOM 2956 O O . GLY A 1 381 ? 16.853 9.268 -45.460 1.00 25.48 381 GLY A O 1
ATOM 2957 N N . GLN A 1 382 ? 17.037 11.508 -45.713 1.00 23.98 382 GLN A N 1
ATOM 2958 C CA . GLN A 1 382 ? 15.980 11.858 -46.709 1.00 23.98 382 GLN A CA 1
ATOM 2959 C C . GLN A 1 382 ? 14.467 11.647 -46.423 1.00 23.98 382 GLN A C 1
ATOM 2961 O O . GLN A 1 382 ? 13.948 10.549 -46.579 1.00 23.98 382 GLN A O 1
ATOM 2966 N N . LEU A 1 383 ? 13.728 12.752 -46.193 1.00 23.61 383 LEU A N 1
ATOM 2967 C CA . LEU A 1 383 ? 12.774 13.412 -47.128 1.00 23.61 383 LEU A CA 1
ATOM 2968 C C . LEU A 1 383 ? 11.888 14.430 -46.372 1.00 23.61 383 LEU A C 1
ATOM 2970 O O . LEU A 1 383 ? 10.965 14.052 -45.658 1.00 23.61 383 LEU A O 1
ATOM 2974 N N . ASP A 1 384 ? 12.157 15.724 -46.573 1.00 23.52 384 ASP A N 1
ATOM 2975 C CA . ASP A 1 384 ? 11.265 16.837 -46.215 1.00 23.52 384 ASP A CA 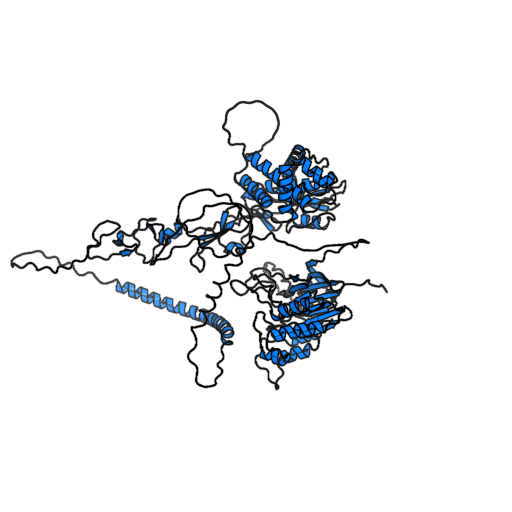1
ATOM 2976 C C . ASP A 1 384 ? 10.262 17.084 -47.351 1.00 23.52 384 ASP A C 1
ATOM 2978 O O . ASP A 1 384 ? 10.681 17.205 -48.504 1.00 23.52 384 ASP A O 1
ATOM 2982 N N . LEU A 1 385 ? 8.971 17.264 -47.038 1.00 23.48 385 LEU A N 1
ATOM 2983 C CA . LEU A 1 385 ? 8.062 18.071 -47.862 1.00 23.48 385 LEU A CA 1
ATOM 2984 C C . LEU A 1 385 ? 6.868 18.634 -47.047 1.00 23.48 385 LEU A C 1
ATOM 2986 O O . LEU A 1 385 ? 6.076 17.887 -46.484 1.00 23.48 385 LEU A O 1
ATOM 2990 N N . LEU A 1 386 ? 6.739 19.967 -47.114 1.00 23.25 386 LEU A N 1
ATOM 2991 C CA . LEU A 1 386 ? 5.612 20.872 -46.802 1.00 23.25 386 LEU A CA 1
ATOM 2992 C C . LEU A 1 386 ? 5.261 21.261 -45.344 1.00 23.25 386 LEU A C 1
ATOM 2994 O O . LEU A 1 386 ? 4.374 20.709 -44.702 1.00 23.25 386 LEU A O 1
ATOM 2998 N N . LEU A 1 387 ? 5.823 22.409 -44.944 1.00 22.66 387 LEU A N 1
ATOM 2999 C CA . LEU A 1 387 ? 5.121 23.499 -44.252 1.00 22.66 387 LEU A CA 1
ATOM 3000 C C . LEU A 1 387 ? 4.336 24.331 -45.281 1.00 22.66 387 LEU A C 1
ATOM 3002 O O . LEU A 1 387 ? 4.933 24.739 -46.275 1.00 22.66 387 LEU A O 1
ATOM 3006 N N . LEU A 1 388 ? 3.064 24.652 -45.016 1.00 23.33 388 LEU A N 1
ATOM 3007 C CA . LEU A 1 388 ? 2.423 25.924 -45.393 1.00 23.33 388 LEU A CA 1
ATOM 3008 C C . LEU A 1 388 ? 1.081 26.102 -44.649 1.00 23.33 388 LEU A C 1
ATOM 3010 O O . LEU A 1 388 ? 0.301 25.161 -44.543 1.00 23.33 388 LEU A O 1
ATOM 3014 N N . ALA A 1 389 ? 0.834 27.349 -44.226 1.00 23.94 389 ALA A N 1
ATOM 3015 C CA . ALA A 1 389 ? -0.366 27.931 -43.603 1.00 23.94 389 ALA A CA 1
ATOM 3016 C C . ALA A 1 389 ? -0.487 27.873 -42.062 1.00 23.94 389 ALA A C 1
ATOM 3018 O O . ALA A 1 389 ? -1.238 27.090 -41.484 1.00 23.94 389 ALA A O 1
ATOM 3019 N N . THR A 1 390 ? 0.211 28.804 -41.407 1.00 25.64 390 THR A N 1
ATOM 3020 C CA . THR A 1 390 ? -0.180 29.412 -40.128 1.00 25.64 390 THR A CA 1
ATOM 3021 C C . THR A 1 390 ? -1.292 30.458 -40.306 1.00 25.64 390 THR A C 1
ATOM 3023 O O . THR A 1 390 ? -1.410 31.091 -41.352 1.00 25.64 390 THR A O 1
ATOM 3026 N N . ASP A 1 391 ? -2.019 30.660 -39.204 1.00 24.80 391 ASP A N 1
ATOM 3027 C CA . ASP A 1 391 ? -2.706 31.881 -38.763 1.00 24.80 391 ASP A CA 1
ATOM 3028 C C . ASP A 1 391 ? -4.012 32.337 -39.423 1.00 24.80 391 ASP A C 1
ATOM 3030 O O . ASP A 1 391 ? -4.035 33.097 -40.382 1.00 24.80 391 ASP A O 1
ATOM 3034 N N . LEU A 1 392 ? -5.108 32.024 -38.721 1.00 22.42 392 LEU A N 1
ATOM 3035 C CA . LEU A 1 392 ? -6.145 32.990 -38.339 1.00 22.42 392 LEU A CA 1
ATOM 3036 C C . LEU A 1 392 ? -6.687 32.599 -36.947 1.00 22.42 392 LEU A C 1
ATOM 3038 O O . LEU A 1 392 ? -7.695 31.908 -36.813 1.00 22.42 392 LEU A O 1
ATOM 3042 N N . ARG A 1 393 ? -6.002 33.031 -35.880 1.00 24.25 393 ARG A N 1
ATOM 3043 C CA . ARG A 1 393 ? -6.580 33.134 -34.529 1.00 24.25 393 ARG A CA 1
ATOM 3044 C C . ARG A 1 393 ? -6.323 34.523 -33.968 1.00 24.25 393 ARG A C 1
ATOM 3046 O O . ARG A 1 393 ? -5.385 34.745 -33.215 1.00 24.25 393 ARG A O 1
ATOM 3053 N N . GLN A 1 394 ? -7.225 35.434 -34.296 1.00 27.16 394 GLN A N 1
ATOM 3054 C CA . GLN A 1 394 ? -7.568 36.544 -33.422 1.00 27.16 394 GLN A CA 1
ATOM 3055 C C . GLN A 1 394 ? -8.973 36.999 -33.779 1.00 27.16 394 GLN A C 1
ATOM 3057 O O . GLN A 1 394 ? -9.177 37.613 -34.817 1.00 27.16 394 GLN A O 1
ATOM 3062 N N . LEU A 1 395 ? -9.927 36.630 -32.926 1.00 24.52 395 LEU A N 1
ATOM 3063 C CA . LEU A 1 395 ? -11.086 37.437 -32.560 1.00 24.52 395 LEU A CA 1
ATOM 3064 C C . LEU A 1 395 ? -11.741 36.768 -31.346 1.00 24.52 395 LEU A C 1
ATOM 3066 O O . LEU A 1 395 ? -12.373 35.719 -31.437 1.00 24.52 395 LEU A O 1
ATOM 3070 N N . VAL A 1 396 ? -11.485 37.378 -30.194 1.00 27.56 396 VAL A N 1
ATOM 3071 C CA . VAL A 1 396 ? -12.316 37.298 -28.992 1.00 27.56 396 VAL A CA 1
ATOM 3072 C C . VAL A 1 396 ? -13.675 37.900 -29.343 1.00 27.56 396 VAL A C 1
ATOM 3074 O O . VAL A 1 396 ? -13.681 38.956 -29.968 1.00 27.56 396 VAL A O 1
ATOM 3077 N N . ILE A 1 397 ? -14.775 37.261 -28.938 1.00 24.58 397 ILE A N 1
ATOM 3078 C CA . ILE A 1 397 ? -16.016 37.904 -28.476 1.00 24.58 397 ILE A CA 1
ATOM 3079 C C . ILE A 1 397 ? -16.773 36.898 -27.595 1.00 24.58 397 ILE A C 1
ATOM 3081 O O . ILE A 1 397 ? -16.791 35.696 -27.861 1.00 24.58 397 ILE A O 1
ATOM 3085 N N . ASP A 1 398 ? -17.329 37.463 -26.531 1.00 25.88 398 ASP A N 1
ATOM 3086 C CA . ASP A 1 398 ? -18.093 36.890 -25.433 1.00 25.88 398 ASP A CA 1
ATOM 3087 C C . ASP A 1 398 ? -19.407 36.192 -25.828 1.00 25.88 398 ASP A C 1
ATOM 3089 O O . ASP A 1 398 ? -20.016 36.520 -26.842 1.00 25.88 398 ASP A O 1
ATOM 3093 N N . ASP A 1 399 ? -19.829 35.298 -24.926 1.00 31.08 399 ASP A N 1
ATOM 3094 C CA . ASP A 1 399 ? -21.183 34.809 -24.619 1.00 31.08 399 ASP A CA 1
ATOM 3095 C C . ASP A 1 399 ? -22.132 34.292 -25.735 1.00 31.08 399 ASP A C 1
ATOM 3097 O O . ASP A 1 399 ? -22.309 34.871 -26.801 1.00 31.08 399 ASP A O 1
ATOM 3101 N N . VAL A 1 400 ? -22.882 33.242 -25.356 1.00 27.84 400 VAL A N 1
ATOM 3102 C CA . VAL A 1 400 ? -24.103 32.663 -25.976 1.00 27.84 400 VAL A CA 1
ATOM 3103 C C . VAL A 1 400 ? -23.952 31.395 -26.865 1.00 27.84 400 VAL A C 1
ATOM 3105 O O . VAL A 1 400 ? -23.339 31.379 -27.926 1.00 27.84 400 VAL A O 1
ATOM 3108 N N . ASP A 1 401 ? -24.655 30.339 -26.418 1.00 30.73 401 ASP A N 1
ATOM 3109 C CA . ASP A 1 401 ? -25.194 29.157 -27.128 1.00 30.73 401 ASP A CA 1
ATOM 3110 C C . ASP A 1 401 ? -24.269 28.072 -27.722 1.00 30.73 401 ASP A C 1
ATOM 3112 O O . ASP A 1 401 ? -24.084 27.923 -28.931 1.00 30.73 401 ASP A O 1
ATOM 3116 N N . CYS A 1 402 ? -23.881 27.120 -26.866 1.00 28.77 402 CYS A N 1
ATOM 3117 C CA . CYS A 1 402 ? -23.180 25.882 -27.240 1.00 28.77 402 CYS A CA 1
ATOM 3118 C C . CYS A 1 402 ? -24.084 24.775 -27.857 1.00 28.77 402 CYS A C 1
ATOM 3120 O O . CYS A 1 402 ? -23.637 23.651 -28.083 1.00 28.77 402 CYS A O 1
ATOM 3122 N N . CYS A 1 403 ? -25.360 25.057 -28.162 1.00 29.67 403 CYS A N 1
ATOM 3123 C CA . CYS A 1 403 ? -26.324 24.046 -28.637 1.00 29.67 403 CYS A CA 1
ATOM 3124 C C . CYS A 1 403 ? -26.458 23.917 -30.168 1.00 29.67 403 CYS A C 1
ATOM 3126 O O . CYS A 1 403 ? -27.095 22.975 -30.634 1.00 29.67 403 CYS A O 1
ATOM 3128 N N . LYS A 1 404 ? -25.845 24.795 -30.979 1.00 31.44 404 LYS A N 1
ATOM 3129 C CA . LYS A 1 404 ? -25.976 24.750 -32.457 1.00 31.44 404 LYS A CA 1
ATOM 3130 C C . LYS A 1 404 ? -24.761 24.216 -33.226 1.00 31.44 404 LYS A C 1
ATOM 3132 O O . LYS A 1 404 ? -24.910 23.849 -34.387 1.00 31.44 404 LYS A O 1
ATOM 3137 N N . LEU A 1 405 ? -23.594 24.060 -32.598 1.00 30.70 405 LEU A N 1
ATOM 3138 C CA . LEU A 1 405 ? -22.394 23.512 -33.262 1.00 30.70 405 LEU A CA 1
ATOM 3139 C C . LEU A 1 405 ? -22.337 21.973 -33.285 1.00 30.70 405 LEU A C 1
ATOM 3141 O O . LEU A 1 405 ? -21.530 21.391 -34.007 1.00 30.70 405 LEU A O 1
ATOM 3145 N N . ARG A 1 406 ? -23.233 21.289 -32.560 1.00 32.19 406 ARG A N 1
ATOM 3146 C CA . ARG A 1 406 ? -23.298 19.816 -32.519 1.00 32.19 406 ARG A CA 1
ATOM 3147 C C . ARG A 1 406 ? -24.045 19.168 -33.692 1.00 32.19 406 ARG A C 1
ATOM 3149 O O . ARG A 1 406 ? -23.970 17.956 -33.837 1.00 32.19 406 ARG A O 1
ATOM 3156 N N . GLN A 1 407 ? -24.734 19.941 -34.535 1.00 33.56 407 GLN A N 1
ATOM 3157 C CA . GLN A 1 407 ? -25.579 19.411 -35.620 1.00 33.56 407 GLN A CA 1
ATOM 3158 C C . GLN A 1 407 ? -24.958 19.471 -37.027 1.00 33.56 407 GLN A C 1
ATOM 3160 O O . GLN A 1 407 ? -25.614 19.088 -37.990 1.00 33.56 407 GLN A O 1
ATOM 3165 N N . GLN A 1 408 ? -23.696 19.892 -37.179 1.00 35.41 408 GLN A N 1
ATOM 3166 C CA . GLN A 1 408 ? -23.042 19.966 -38.500 1.00 35.41 408 GLN A CA 1
ATOM 3167 C C . GLN A 1 408 ? -21.785 19.092 -38.664 1.00 35.41 408 GLN A C 1
ATOM 3169 O O . GLN A 1 408 ? -21.225 19.043 -39.754 1.00 35.41 408 GLN A O 1
ATOM 3174 N N . ALA A 1 409 ? -21.382 18.319 -37.650 1.00 35.03 409 ALA A N 1
ATOM 3175 C CA . ALA A 1 409 ? -20.218 17.418 -37.724 1.00 35.03 409 ALA A CA 1
ATOM 3176 C C . ALA A 1 409 ? -20.579 15.928 -37.929 1.00 35.03 409 ALA A C 1
ATOM 3178 O O . ALA A 1 409 ? -19.764 15.044 -37.677 1.00 35.03 409 ALA A O 1
ATOM 3179 N N . GLN A 1 410 ? -21.802 15.633 -38.375 1.00 31.78 410 GLN A N 1
ATOM 3180 C CA . GLN A 1 410 ? -22.318 14.268 -38.542 1.00 31.78 410 GLN A CA 1
ATOM 3181 C C . GLN A 1 410 ? -22.221 13.630 -39.953 1.00 31.78 410 GLN A C 1
ATOM 3183 O O . GLN A 1 410 ? -22.404 12.416 -40.019 1.00 31.78 410 GLN A O 1
ATOM 3188 N N . PRO A 1 411 ? 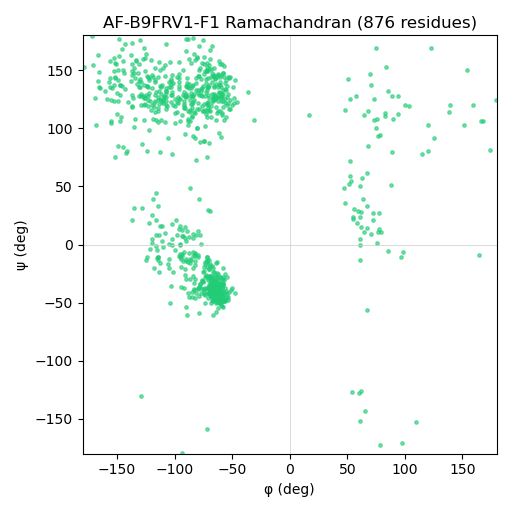-21.870 14.318 -41.067 1.00 32.91 411 PRO A N 1
ATOM 3189 C CA . PRO A 1 411 ? -21.747 13.628 -42.365 1.00 32.91 411 PRO A CA 1
ATOM 3190 C C . PRO A 1 411 ? -20.356 13.054 -42.706 1.00 32.91 411 PRO A C 1
ATOM 3192 O O . PRO A 1 411 ? -20.252 12.261 -43.636 1.00 32.91 411 PRO A O 1
ATOM 3195 N N . VAL A 1 412 ? -19.276 13.421 -42.004 1.00 33.31 412 VAL A N 1
ATOM 3196 C CA . VAL A 1 412 ? -17.895 13.064 -42.427 1.00 33.31 412 VAL A CA 1
ATOM 3197 C C . VAL A 1 412 ? -17.407 11.732 -41.835 1.00 33.31 412 VAL A C 1
ATOM 3199 O O . VAL A 1 412 ? -16.641 11.010 -42.469 1.00 33.31 412 VAL A O 1
ATOM 3202 N N . LEU A 1 413 ? -17.932 11.326 -40.676 1.00 33.22 413 LEU A N 1
ATOM 3203 C CA . LEU A 1 413 ? -17.600 10.042 -40.041 1.00 33.22 413 LEU A CA 1
ATOM 3204 C C . LEU A 1 413 ? -18.191 8.814 -40.762 1.00 33.22 413 LEU A C 1
ATOM 3206 O O . LEU A 1 413 ? -17.713 7.702 -40.559 1.00 33.22 413 LEU A O 1
ATOM 3210 N N . HIS A 1 414 ? -19.175 9.000 -41.649 1.00 35.12 414 HIS A N 1
ATOM 3211 C CA . HIS A 1 414 ? -19.813 7.910 -42.401 1.00 35.12 414 HIS A CA 1
ATOM 3212 C C . HIS A 1 414 ? -19.101 7.582 -43.734 1.00 35.12 414 HIS A C 1
ATOM 3214 O O . HIS A 1 414 ? -19.317 6.515 -44.309 1.00 35.12 414 HIS A O 1
ATOM 3220 N N . LEU A 1 415 ? -18.212 8.457 -44.226 1.00 34.38 415 LEU A N 1
ATOM 3221 C CA . LEU A 1 415 ? -17.438 8.206 -45.453 1.00 34.38 415 LEU A CA 1
ATOM 3222 C C . LEU A 1 415 ? -16.088 7.516 -45.203 1.00 34.38 415 LEU A C 1
ATOM 3224 O O . LEU A 1 415 ? -15.564 6.876 -46.107 1.00 34.38 415 LEU A O 1
ATOM 3228 N N . MET A 1 416 ? -15.538 7.586 -43.988 1.00 31.16 416 MET A N 1
ATOM 3229 C CA . MET A 1 416 ? -14.266 6.918 -43.665 1.00 31.16 416 MET A CA 1
ATOM 3230 C C . MET A 1 416 ? -14.438 5.436 -43.294 1.00 31.16 416 MET A C 1
ATOM 3232 O O . MET A 1 416 ? -13.495 4.661 -43.418 1.00 31.16 416 MET A O 1
ATOM 3236 N N . TYR A 1 417 ? -15.647 5.017 -42.908 1.00 32.78 417 TYR A N 1
ATOM 3237 C CA . TYR A 1 417 ? -15.943 3.626 -42.542 1.00 32.78 417 TYR A CA 1
ATOM 3238 C C . TYR A 1 417 ? -16.348 2.726 -43.722 1.00 32.78 417 TYR A C 1
ATOM 3240 O O . TYR A 1 417 ? -16.441 1.515 -43.557 1.00 32.78 417 TYR A O 1
ATOM 3248 N N . SER A 1 418 ? -16.546 3.280 -44.923 1.00 33.50 418 SER A N 1
ATOM 3249 C CA . SER A 1 418 ? -16.976 2.520 -46.111 1.00 33.50 418 SER A CA 1
ATOM 3250 C C . SER A 1 418 ? -15.858 2.210 -47.117 1.00 33.50 418 SER A C 1
ATOM 3252 O O . SER A 1 418 ? -16.108 1.519 -48.101 1.00 33.50 418 SER A O 1
ATOM 3254 N N . GLN A 1 419 ? -14.614 2.644 -46.873 1.00 32.03 419 GLN A N 1
ATOM 3255 C CA . GLN A 1 419 ? -13.470 2.367 -47.764 1.00 32.03 419 GLN A CA 1
ATOM 3256 C C . GLN A 1 419 ? -12.423 1.389 -47.208 1.00 32.03 419 GLN A C 1
ATOM 3258 O O . GLN A 1 419 ? -11.510 1.008 -47.933 1.00 32.03 419 GLN A O 1
ATOM 3263 N N . LEU A 1 420 ? -12.577 0.895 -45.976 1.00 31.22 420 LEU A N 1
ATOM 3264 C CA . LEU A 1 420 ? -11.663 -0.094 -45.378 1.00 31.22 420 LEU A CA 1
ATOM 3265 C C . LEU A 1 420 ? -12.138 -1.554 -45.503 1.00 31.22 420 LEU A C 1
ATOM 3267 O O . LEU A 1 420 ? -11.572 -2.444 -44.877 1.00 31.22 420 LEU A O 1
ATOM 3271 N N . GLN A 1 421 ? -13.140 -1.824 -46.348 1.00 32.31 421 GLN A N 1
ATOM 3272 C CA . GLN A 1 421 ? -13.739 -3.157 -46.510 1.00 32.31 421 GLN A CA 1
ATOM 3273 C C . GLN A 1 421 ? -13.628 -3.728 -47.938 1.00 32.31 421 GLN A C 1
ATOM 3275 O O . GLN A 1 421 ? -14.442 -4.555 -48.340 1.00 32.31 421 GLN A O 1
ATOM 3280 N N . LEU A 1 422 ? -12.629 -3.300 -48.723 1.00 31.64 422 LEU A N 1
ATOM 3281 C CA . LEU A 1 422 ? -12.503 -3.677 -50.142 1.00 31.64 422 LEU A CA 1
ATOM 3282 C C . LEU A 1 422 ? -11.093 -4.081 -50.605 1.00 31.64 422 LEU A C 1
ATOM 3284 O O . LEU A 1 422 ? -10.767 -3.930 -51.775 1.00 31.64 422 LEU A O 1
ATOM 3288 N N . LEU A 1 423 ? -10.271 -4.671 -49.736 1.00 29.72 423 LEU A N 1
ATOM 3289 C CA . LEU A 1 423 ? -9.070 -5.401 -50.162 1.00 29.72 423 LEU A CA 1
ATOM 3290 C C . LEU A 1 423 ? -8.865 -6.635 -49.280 1.00 29.72 423 LEU A C 1
ATOM 3292 O O . LEU A 1 423 ? -8.064 -6.599 -48.357 1.00 29.72 423 LEU A O 1
ATOM 3296 N N . GLN A 1 424 ? -9.628 -7.700 -49.561 1.00 27.62 424 GLN A N 1
ATOM 3297 C CA . GLN A 1 424 ? -9.216 -9.115 -49.466 1.00 27.62 424 GLN A CA 1
ATOM 3298 C C . GLN A 1 424 ? -10.419 -10.044 -49.723 1.00 27.62 424 GLN A C 1
ATOM 3300 O O . GLN A 1 424 ? -11.025 -10.568 -48.798 1.00 27.62 424 GLN A O 1
ATOM 3305 N N . THR A 1 425 ? -10.763 -10.276 -50.995 1.00 26.20 425 THR A N 1
ATOM 3306 C CA . THR A 1 425 ? -11.444 -11.514 -51.430 1.00 26.20 425 THR A CA 1
ATOM 3307 C C . THR A 1 425 ? -11.020 -11.891 -52.858 1.00 26.20 425 THR A C 1
ATOM 3309 O O . THR A 1 425 ? -11.376 -11.237 -53.831 1.00 26.20 425 THR A O 1
ATOM 3312 N N . SER A 1 426 ? -10.193 -12.932 -52.968 1.00 24.70 426 SER A N 1
ATOM 3313 C CA . SER A 1 426 ? -10.024 -13.889 -54.088 1.00 24.70 426 SER A CA 1
ATOM 3314 C C . SER A 1 426 ? -8.735 -14.663 -53.768 1.00 24.70 426 SER A C 1
ATOM 3316 O O . SER A 1 426 ? -7.659 -14.090 -53.717 1.00 24.70 426 SER A O 1
ATOM 3318 N N . HIS A 1 427 ? -8.760 -15.922 -53.345 1.00 25.64 427 HIS A N 1
ATOM 3319 C CA . HIS A 1 427 ? -9.291 -17.080 -54.050 1.00 25.64 427 HIS A CA 1
ATOM 3320 C C . HIS A 1 427 ? -9.681 -18.192 -53.065 1.00 25.64 427 HIS A C 1
ATOM 3322 O O . HIS A 1 427 ? -8.981 -18.437 -52.086 1.00 25.64 427 HIS A O 1
ATOM 3328 N N . ALA A 1 428 ? -10.766 -18.901 -53.378 1.00 23.58 428 ALA A N 1
ATOM 3329 C CA . ALA A 1 428 ? -11.163 -20.153 -52.744 1.00 23.58 428 ALA A CA 1
ATOM 3330 C C . ALA A 1 428 ? -11.083 -21.326 -53.743 1.00 23.58 428 ALA A C 1
ATOM 3332 O O . ALA A 1 428 ? -11.248 -21.112 -54.946 1.00 23.58 428 ALA A O 1
ATOM 3333 N N . HIS A 1 429 ? -10.946 -22.532 -53.165 1.00 25.64 429 HIS A N 1
ATOM 3334 C CA . HIS A 1 429 ? -11.042 -23.909 -53.702 1.00 25.64 429 HIS A CA 1
ATOM 3335 C C . HIS A 1 429 ? -9.735 -24.531 -54.261 1.00 25.64 429 HIS A C 1
ATOM 3337 O O . HIS A 1 429 ? -9.080 -23.918 -55.088 1.00 25.64 429 HIS A O 1
ATOM 3343 N N . GLN A 1 430 ? -9.277 -25.740 -53.870 1.00 23.88 430 GLN A N 1
ATOM 3344 C CA . GLN A 1 430 ? -9.975 -26.977 -53.453 1.00 23.88 430 GLN A CA 1
ATOM 3345 C C . GLN A 1 430 ? -9.165 -27.897 -52.485 1.00 23.88 430 GLN A C 1
ATOM 3347 O O . GLN A 1 430 ? -7.957 -28.016 -52.623 1.00 23.88 430 GLN A O 1
ATOM 3352 N N . HIS A 1 431 ? -9.912 -28.608 -51.617 1.00 25.20 431 HIS A N 1
ATOM 3353 C CA . HIS A 1 431 ? -9.751 -29.971 -51.040 1.00 25.20 431 HIS A CA 1
ATOM 3354 C C . HIS A 1 431 ? -8.509 -30.448 -50.239 1.00 25.20 431 HIS A C 1
ATOM 3356 O O . HIS A 1 431 ? -7.412 -30.544 -50.775 1.00 25.20 431 HIS A O 1
ATOM 3362 N N . GLY A 1 432 ? -8.781 -31.008 -49.039 1.00 21.66 432 GLY A N 1
ATOM 3363 C CA . GLY A 1 432 ? -8.099 -32.200 -48.485 1.00 21.66 432 GLY A CA 1
ATOM 3364 C C . GLY A 1 432 ? -7.736 -32.156 -46.989 1.00 21.66 432 GLY A C 1
ATOM 3365 O O . GLY A 1 432 ? -6.880 -31.374 -46.600 1.00 21.66 432 GLY A O 1
ATOM 3366 N N . ASP A 1 433 ? -8.351 -33.018 -46.171 1.00 28.19 433 ASP A N 1
ATOM 3367 C CA . ASP A 1 433 ? -8.127 -33.207 -44.723 1.00 28.19 433 ASP A CA 1
ATOM 3368 C C . ASP A 1 433 ? -6.681 -33.571 -44.317 1.00 28.19 433 ASP A C 1
ATOM 3370 O O . ASP A 1 433 ? -6.177 -34.582 -44.799 1.00 28.19 433 ASP A O 1
ATOM 3374 N N . VAL A 1 434 ? -6.094 -32.849 -43.340 1.00 25.47 434 VAL A N 1
ATOM 3375 C CA . VAL A 1 434 ? -5.141 -33.327 -42.297 1.00 25.47 434 VAL A CA 1
ATOM 3376 C C . VAL A 1 434 ? -5.132 -32.308 -41.127 1.00 25.47 434 VAL A C 1
ATOM 3378 O O . VAL A 1 434 ? -4.980 -31.116 -41.393 1.00 25.47 434 VAL A O 1
ATOM 3381 N N . PRO A 1 435 ? -5.248 -32.701 -39.839 1.00 32.28 435 PRO A N 1
ATOM 3382 C CA . PRO A 1 435 ? -5.021 -31.792 -38.715 1.00 32.28 435 PRO A CA 1
ATOM 3383 C C . PRO A 1 435 ? -3.534 -31.792 -38.324 1.00 32.28 435 PRO A C 1
ATOM 3385 O O . PRO A 1 435 ? -3.027 -32.811 -37.859 1.00 32.28 435 PRO A O 1
ATOM 3388 N N . SER A 1 436 ? -2.827 -30.671 -38.492 1.00 28.05 436 SER A N 1
ATOM 3389 C CA . SER A 1 436 ? -1.457 -30.515 -37.978 1.00 28.05 436 SER A CA 1
ATOM 3390 C C . SER A 1 436 ? -1.430 -29.591 -36.763 1.00 28.05 436 SER A C 1
ATOM 3392 O O . SER A 1 436 ? -1.812 -28.424 -36.833 1.00 28.05 436 SER A O 1
ATOM 3394 N N . GLU A 1 437 ? -0.980 -30.175 -35.661 1.00 38.47 437 GLU A N 1
ATOM 3395 C CA . GLU A 1 437 ? -0.693 -29.608 -34.350 1.00 38.47 437 GLU A CA 1
ATOM 3396 C C . GLU A 1 437 ? 0.159 -28.337 -34.431 1.00 38.47 437 GLU A C 1
ATOM 3398 O O . GLU A 1 437 ? 1.284 -28.408 -34.896 1.00 38.47 437 GLU A O 1
ATOM 3403 N N . PHE A 1 438 ? -0.320 -27.209 -33.908 1.00 33.31 438 PHE A N 1
ATOM 3404 C CA . PHE A 1 438 ? 0.544 -26.120 -33.444 1.00 33.31 438 PHE A CA 1
ATOM 3405 C C . PHE A 1 438 ? -0.161 -25.394 -32.295 1.00 33.31 438 PHE A C 1
ATOM 3407 O O . PHE A 1 438 ? -1.250 -24.863 -32.478 1.00 33.31 438 PHE A O 1
ATOM 3414 N N . ASP A 1 439 ? 0.432 -25.538 -31.106 1.00 38.44 439 ASP A N 1
ATOM 3415 C CA . ASP A 1 439 ? 0.327 -24.694 -29.892 1.00 38.44 439 ASP A CA 1
ATOM 3416 C C . ASP A 1 439 ? 0.872 -25.453 -28.655 1.00 38.44 439 ASP A C 1
ATOM 3418 O O . ASP A 1 439 ? 1.086 -24.866 -27.597 1.00 38.44 439 ASP A O 1
ATOM 3422 N N . ASN A 1 440 ? 1.176 -26.756 -28.778 1.00 44.94 440 ASN A N 1
ATOM 3423 C CA . ASN A 1 440 ? 1.842 -27.541 -27.724 1.00 44.94 440 ASN A CA 1
ATOM 3424 C C . ASN A 1 440 ? 3.383 -27.444 -27.740 1.00 44.94 440 ASN A C 1
ATOM 3426 O O . ASN A 1 440 ? 4.023 -27.861 -26.774 1.00 44.94 440 ASN A O 1
ATOM 3430 N N . GLU A 1 441 ? 3.998 -26.915 -28.803 1.00 39.94 441 GLU A N 1
ATOM 3431 C CA . GLU A 1 441 ? 5.462 -26.905 -28.930 1.00 39.94 441 GLU A CA 1
ATOM 3432 C C . GLU A 1 441 ? 6.136 -25.731 -28.217 1.00 39.94 441 GLU A C 1
ATOM 3434 O O . GLU A 1 441 ? 7.250 -25.907 -27.744 1.00 39.94 441 GLU A O 1
ATOM 3439 N N . ASP A 1 442 ? 5.497 -24.576 -28.028 1.00 43.09 442 ASP A N 1
ATOM 3440 C CA . ASP A 1 442 ? 6.203 -23.401 -27.484 1.00 43.09 442 ASP A CA 1
ATOM 3441 C C . ASP A 1 442 ? 6.521 -23.512 -25.983 1.00 43.09 442 ASP A C 1
ATOM 3443 O O . ASP A 1 442 ? 7.525 -22.980 -25.507 1.00 43.09 442 ASP A O 1
ATOM 3447 N N . ILE A 1 443 ? 5.734 -24.297 -25.242 1.00 48.50 443 ILE A N 1
ATOM 3448 C CA . ILE A 1 443 ? 5.965 -24.568 -23.815 1.00 48.50 443 ILE A CA 1
ATOM 3449 C C . ILE A 1 443 ? 6.990 -25.702 -23.637 1.00 48.50 443 ILE A C 1
ATOM 3451 O O . ILE A 1 443 ? 7.875 -25.614 -22.785 1.00 48.50 443 ILE A O 1
ATOM 3455 N N . ALA A 1 444 ? 6.938 -26.738 -24.484 1.00 42.88 444 ALA A N 1
ATOM 3456 C CA . ALA A 1 444 ? 7.938 -27.807 -24.497 1.00 42.88 444 ALA A CA 1
ATOM 3457 C C . ALA A 1 444 ? 9.306 -27.313 -25.011 1.00 42.88 444 ALA A C 1
ATOM 3459 O O . ALA A 1 444 ? 10.349 -27.735 -24.510 1.00 42.88 444 ALA A O 1
ATOM 3460 N N . ARG A 1 445 ? 9.314 -26.361 -25.953 1.00 41.38 445 ARG A N 1
ATOM 3461 C CA . ARG A 1 445 ? 10.514 -25.734 -26.521 1.00 41.38 445 ARG A CA 1
ATOM 3462 C C . ARG A 1 445 ? 11.213 -24.829 -25.515 1.00 41.38 445 ARG A C 1
ATOM 3464 O O . ARG A 1 445 ? 12.433 -24.872 -25.451 1.00 41.38 445 ARG A O 1
ATOM 3471 N N . ALA A 1 446 ? 10.483 -24.100 -24.670 1.00 46.03 446 ALA A N 1
ATOM 3472 C CA . ALA A 1 446 ? 11.085 -23.307 -23.594 1.00 46.03 446 ALA A CA 1
ATOM 3473 C C . ALA A 1 446 ? 11.824 -24.181 -22.558 1.00 46.03 446 ALA A C 1
ATOM 3475 O O . ALA A 1 446 ? 12.910 -23.824 -22.105 1.00 46.03 446 ALA A O 1
ATOM 3476 N N . ILE A 1 447 ? 11.287 -25.364 -22.239 1.00 49.12 447 ILE A N 1
ATOM 3477 C CA . ILE A 1 447 ? 11.902 -26.309 -21.290 1.00 49.12 447 ILE A CA 1
ATOM 3478 C C . ILE A 1 447 ? 13.068 -27.065 -21.941 1.00 49.12 447 ILE A C 1
ATOM 3480 O O . ILE A 1 447 ? 14.129 -27.206 -21.334 1.00 49.12 447 ILE A O 1
ATOM 3484 N N . SER A 1 448 ? 12.913 -27.496 -23.198 1.00 39.34 448 SER A N 1
ATOM 3485 C CA . SER A 1 448 ? 13.990 -28.149 -23.946 1.00 39.34 448 SER A CA 1
ATOM 3486 C C . SER A 1 448 ? 15.155 -27.194 -24.223 1.00 39.34 448 SER A C 1
ATOM 3488 O O . SER A 1 448 ? 16.294 -27.641 -24.189 1.00 39.34 448 SER A O 1
ATOM 3490 N N . LEU A 1 449 ? 14.902 -25.895 -24.436 1.00 44.81 449 LEU A N 1
ATOM 3491 C CA . LEU A 1 449 ? 15.940 -24.863 -24.553 1.00 44.81 449 LEU A CA 1
ATOM 3492 C C . LEU A 1 449 ? 16.659 -24.632 -23.222 1.00 44.81 449 LEU A C 1
ATOM 3494 O O . LEU A 1 449 ? 17.875 -24.505 -23.219 1.00 44.81 449 LEU A O 1
ATOM 3498 N N . SER A 1 450 ? 15.944 -24.672 -22.096 1.00 48.59 450 SER A N 1
ATOM 3499 C CA . SER A 1 450 ? 16.560 -24.519 -20.774 1.00 48.59 450 SER A CA 1
ATOM 3500 C C . SER A 1 450 ? 17.453 -25.712 -20.391 1.00 48.59 450 SER A C 1
ATOM 3502 O O . SER A 1 450 ? 18.494 -25.516 -19.770 1.00 48.59 450 SER A O 1
ATOM 3504 N N . LEU A 1 451 ? 17.083 -26.936 -20.797 1.00 47.53 451 LEU A N 1
ATOM 3505 C CA . LEU A 1 451 ? 17.896 -28.149 -20.609 1.00 47.53 451 LEU A CA 1
ATOM 3506 C C . LEU A 1 451 ? 19.061 -28.233 -21.622 1.00 47.53 451 LEU A C 1
ATOM 3508 O O . LEU A 1 451 ? 20.174 -28.602 -21.245 1.00 47.53 451 LEU A O 1
ATOM 3512 N N . LEU A 1 452 ? 18.850 -27.809 -22.878 1.00 44.50 452 LEU A N 1
ATOM 3513 C CA . LEU A 1 452 ? 19.908 -27.672 -23.895 1.00 44.50 452 LEU A CA 1
ATOM 3514 C C . LEU A 1 452 ? 20.918 -26.567 -23.546 1.00 44.50 452 LEU A C 1
ATOM 3516 O O . LEU A 1 452 ? 22.092 -26.707 -23.873 1.00 44.50 452 LEU A O 1
ATOM 3520 N N . GLU A 1 453 ? 20.514 -25.493 -22.863 1.00 50.53 453 GLU A N 1
ATOM 3521 C CA . GLU A 1 453 ? 21.415 -24.431 -22.389 1.00 50.53 453 GLU A CA 1
ATOM 3522 C C . GLU A 1 453 ? 22.354 -24.907 -21.266 1.00 50.53 453 GLU A C 1
ATOM 3524 O O . GLU A 1 453 ? 23.487 -24.424 -21.163 1.00 50.53 453 GLU A O 1
ATOM 3529 N N . GLU A 1 454 ? 21.938 -25.886 -20.456 1.00 49.03 454 GLU A N 1
ATOM 3530 C CA . GLU A 1 454 ? 22.788 -26.519 -19.439 1.00 49.03 454 GLU A CA 1
ATOM 3531 C C . GLU A 1 454 ? 23.813 -27.489 -20.054 1.00 49.03 454 GLU A C 1
ATOM 3533 O O . GLU A 1 454 ? 24.979 -27.500 -19.640 1.00 49.03 454 GLU A O 1
ATOM 3538 N N . GLU A 1 455 ? 23.432 -28.242 -21.092 1.00 44.69 455 GLU A N 1
ATOM 3539 C CA . GLU A 1 455 ? 24.353 -29.098 -21.856 1.00 44.69 455 GLU A CA 1
ATOM 3540 C C . GLU A 1 455 ? 25.287 -28.285 -22.773 1.00 44.69 455 GLU A C 1
ATOM 3542 O O . GLU A 1 455 ? 26.487 -28.563 -22.827 1.00 44.69 455 GLU A O 1
ATOM 3547 N N . GLN A 1 456 ? 24.807 -27.204 -23.403 1.00 45.41 456 GLN A N 1
ATOM 3548 C CA . GLN A 1 456 ? 25.633 -26.281 -24.194 1.00 45.41 456 GLN A CA 1
ATOM 3549 C C . GLN A 1 456 ? 26.595 -25.455 -23.337 1.00 45.41 456 GLN A C 1
ATOM 3551 O O . GLN A 1 456 ? 27.659 -25.090 -23.828 1.00 45.41 456 GLN A O 1
ATOM 3556 N N . ARG A 1 457 ? 26.297 -25.178 -22.059 1.00 49.97 457 ARG A N 1
ATOM 3557 C CA . ARG A 1 457 ? 27.284 -24.585 -21.133 1.00 49.97 457 ARG A CA 1
ATOM 3558 C C . ARG A 1 457 ? 28.427 -25.546 -20.811 1.00 49.97 457 ARG A C 1
ATOM 3560 O O . ARG A 1 457 ? 29.561 -25.091 -20.681 1.00 49.97 457 ARG A O 1
ATOM 3567 N N . LYS A 1 458 ? 28.156 -26.855 -20.730 1.00 46.38 458 LYS A N 1
ATOM 3568 C CA . LYS A 1 458 ? 29.193 -27.890 -20.572 1.00 46.38 458 LYS A CA 1
ATOM 3569 C C . LYS A 1 458 ? 29.982 -28.115 -21.868 1.00 46.38 458 LYS A C 1
ATOM 3571 O O . LYS A 1 458 ? 31.197 -28.251 -21.797 1.00 46.38 458 LYS A O 1
ATOM 3576 N N . ALA A 1 459 ? 29.336 -28.056 -23.036 1.00 43.22 459 ALA A N 1
ATOM 3577 C CA . ALA A 1 459 ? 30.004 -28.151 -24.338 1.00 43.22 459 ALA A CA 1
ATOM 3578 C C . ALA A 1 459 ? 30.833 -26.896 -24.683 1.00 43.22 459 ALA A C 1
ATOM 3580 O O . ALA A 1 459 ? 31.976 -27.033 -25.098 1.00 43.22 459 ALA A O 1
ATOM 3581 N N . LYS A 1 460 ? 30.337 -25.677 -24.407 1.00 42.66 460 LYS A N 1
ATOM 3582 C CA . LYS A 1 460 ? 31.083 -24.412 -24.591 1.00 42.66 460 LYS A CA 1
ATOM 3583 C C . LYS A 1 460 ? 32.272 -24.264 -23.645 1.00 42.66 460 LYS A C 1
ATOM 3585 O O . LYS A 1 460 ? 33.197 -23.526 -23.959 1.00 42.66 460 LYS A O 1
ATOM 3590 N N . ALA A 1 461 ? 32.270 -24.941 -22.496 1.00 44.25 461 ALA A N 1
ATOM 3591 C CA . ALA A 1 461 ? 33.447 -25.013 -21.632 1.00 44.25 461 ALA A CA 1
ATOM 3592 C C . ALA A 1 461 ? 34.558 -25.894 -22.239 1.00 44.25 461 ALA A C 1
ATOM 3594 O O . ALA A 1 461 ? 35.726 -25.592 -22.038 1.00 44.25 461 ALA A O 1
ATOM 3595 N N . ILE A 1 462 ? 34.194 -26.922 -23.018 1.00 44.88 462 ILE A N 1
ATOM 3596 C CA . ILE A 1 462 ? 35.124 -27.813 -23.737 1.00 44.88 462 ILE A CA 1
ATOM 3597 C C . ILE A 1 462 ? 35.570 -27.177 -25.071 1.00 44.88 462 ILE A C 1
ATOM 3599 O O . ILE A 1 462 ? 36.742 -27.231 -25.424 1.00 44.88 462 ILE A O 1
ATOM 3603 N N . GLU A 1 463 ? 34.665 -26.492 -25.777 1.00 38.31 463 GLU A N 1
ATOM 3604 C CA . GLU A 1 463 ? 34.936 -25.758 -27.026 1.00 38.31 463 GLU A CA 1
ATOM 3605 C C . GLU A 1 463 ? 35.820 -24.521 -26.783 1.00 38.31 463 GLU A C 1
ATOM 3607 O O . GLU A 1 463 ? 36.661 -24.192 -27.611 1.00 38.31 463 GLU A O 1
ATOM 3612 N N . LYS A 1 464 ? 35.715 -23.881 -25.608 1.00 39.12 464 LYS A N 1
ATOM 3613 C CA . LYS A 1 464 ? 36.593 -22.776 -25.187 1.00 39.12 464 LYS A CA 1
ATOM 3614 C C . LYS A 1 464 ? 38.041 -23.217 -24.928 1.00 39.12 464 LYS A C 1
ATOM 3616 O O . LYS A 1 464 ? 38.936 -22.404 -25.136 1.00 39.12 464 LYS A O 1
ATOM 3621 N N . ASP A 1 465 ? 38.269 -24.468 -24.523 1.00 40.12 465 ASP A N 1
ATOM 3622 C CA . ASP A 1 465 ? 39.620 -25.044 -24.407 1.00 40.12 465 ASP A CA 1
ATOM 3623 C C . ASP A 1 465 ? 40.201 -25.409 -25.786 1.00 40.12 465 ASP A C 1
ATOM 3625 O O . ASP A 1 465 ? 41.399 -25.258 -25.993 1.00 40.12 465 ASP A O 1
ATOM 3629 N N . MET A 1 466 ? 39.362 -25.786 -26.762 1.00 40.62 466 MET A N 1
ATOM 3630 C CA . MET A 1 466 ? 39.799 -26.046 -28.144 1.00 40.62 466 MET A CA 1
ATOM 3631 C C . MET A 1 466 ? 40.044 -24.761 -28.964 1.00 40.62 466 MET A C 1
ATOM 3633 O O . MET A 1 466 ? 40.969 -24.711 -29.769 1.00 40.62 466 MET A O 1
ATOM 3637 N N . HIS A 1 467 ? 39.269 -23.692 -28.733 1.00 39.91 467 HIS A N 1
ATOM 3638 C CA . HIS A 1 467 ? 39.393 -22.412 -29.455 1.00 39.91 467 HIS A CA 1
ATOM 3639 C C . HIS A 1 467 ? 40.620 -21.582 -29.029 1.00 39.91 467 HIS A C 1
ATOM 3641 O O . HIS A 1 467 ? 41.109 -20.757 -29.799 1.00 39.91 467 HIS A O 1
ATOM 3647 N N . LEU A 1 468 ? 41.146 -21.814 -27.817 1.00 42.91 468 LEU A N 1
ATOM 3648 C CA . LEU A 1 468 ? 42.413 -21.227 -27.360 1.00 42.91 468 LEU A CA 1
ATOM 3649 C C . LEU A 1 468 ? 43.617 -21.791 -28.133 1.00 42.91 468 LEU A C 1
ATOM 3651 O O . LEU A 1 468 ? 44.611 -21.090 -28.302 1.00 42.91 468 LEU A O 1
ATOM 3655 N N . GLU A 1 469 ? 43.512 -23.020 -28.641 1.00 44.88 469 GLU A N 1
ATOM 3656 C CA . GLU A 1 469 ? 44.576 -23.708 -29.378 1.00 44.88 469 GLU A CA 1
ATOM 3657 C C . GLU A 1 469 ? 44.622 -23.282 -30.864 1.00 44.88 469 GLU A C 1
ATOM 3659 O O . GLU A 1 469 ? 45.700 -23.212 -31.457 1.00 44.88 469 GLU A O 1
ATOM 3664 N N . GLU A 1 470 ? 43.477 -22.906 -31.452 1.00 43.66 470 GLU A N 1
ATOM 3665 C CA . GLU A 1 470 ? 43.375 -22.375 -32.825 1.00 43.66 470 GLU A CA 1
ATOM 3666 C C . GLU A 1 470 ? 43.752 -20.885 -32.922 1.00 43.66 470 GLU A C 1
ATOM 3668 O O . GLU A 1 470 ? 44.464 -20.491 -33.852 1.00 43.66 470 GLU A O 1
ATOM 3673 N N . ASP A 1 471 ? 43.377 -20.062 -31.935 1.00 46.31 471 ASP A N 1
ATOM 3674 C CA . ASP A 1 471 ? 43.772 -18.645 -31.881 1.00 46.31 471 ASP A CA 1
ATOM 3675 C C . ASP A 1 471 ? 45.293 -18.483 -31.663 1.00 46.31 471 ASP A C 1
ATOM 3677 O O . ASP A 1 471 ? 45.913 -17.552 -32.190 1.00 46.31 471 ASP A O 1
ATOM 3681 N N . GLU A 1 472 ? 45.936 -19.431 -30.967 1.00 50.53 472 GLU A N 1
ATOM 3682 C CA . GLU A 1 472 ? 47.394 -19.475 -30.803 1.00 50.53 472 GLU A CA 1
ATOM 3683 C C . GLU A 1 472 ? 48.125 -19.920 -32.090 1.00 50.53 472 GLU A C 1
ATOM 3685 O O . GLU A 1 472 ? 49.257 -19.494 -32.345 1.00 50.53 472 GLU A O 1
ATOM 3690 N N . GLN A 1 473 ? 47.480 -20.722 -32.947 1.00 48.03 473 GLN A N 1
ATOM 3691 C CA . GLN A 1 473 ? 47.997 -21.106 -34.269 1.00 48.03 473 GLN A CA 1
ATOM 3692 C C . GLN A 1 473 ? 47.804 -19.993 -35.311 1.00 48.03 473 GLN A C 1
ATOM 3694 O O . GLN A 1 473 ? 48.700 -19.743 -36.122 1.00 48.03 473 GLN A O 1
ATOM 3699 N N . LEU A 1 474 ? 46.693 -19.254 -35.246 1.00 46.31 474 LEU A N 1
ATOM 3700 C CA . LEU A 1 474 ? 46.430 -18.097 -36.104 1.00 46.31 474 LEU A CA 1
ATOM 3701 C C . LEU A 1 474 ? 47.360 -16.915 -35.775 1.00 46.31 474 LEU A C 1
ATOM 3703 O O . LEU A 1 474 ? 47.864 -16.252 -36.685 1.00 46.31 474 LEU A O 1
ATOM 3707 N N . ALA A 1 475 ? 47.671 -16.695 -34.493 1.00 46.00 475 ALA A N 1
ATOM 3708 C CA . ALA A 1 475 ? 48.658 -15.700 -34.070 1.00 46.00 475 ALA A CA 1
ATOM 3709 C C . ALA A 1 475 ? 50.078 -16.022 -34.585 1.00 46.00 475 ALA A C 1
ATOM 3711 O O . ALA A 1 475 ? 50.789 -15.113 -35.016 1.00 46.00 475 ALA A O 1
ATOM 3712 N N . ARG A 1 476 ? 50.471 -17.307 -34.632 1.00 52.12 476 ARG A N 1
ATOM 3713 C CA . ARG A 1 476 ? 51.755 -17.749 -35.218 1.00 52.12 476 ARG A CA 1
ATOM 3714 C C . ARG A 1 476 ? 51.791 -17.566 -36.741 1.00 52.12 476 ARG A C 1
ATOM 3716 O O . ARG A 1 476 ? 52.789 -17.071 -37.258 1.00 52.12 476 ARG A O 1
ATOM 3723 N N . ALA A 1 477 ? 50.693 -17.854 -37.445 1.00 46.03 477 ALA A N 1
ATOM 3724 C CA . ALA A 1 477 ? 50.592 -17.678 -38.899 1.00 46.03 477 ALA A CA 1
ATOM 3725 C C . ALA A 1 477 ? 50.648 -16.198 -39.337 1.00 46.03 477 ALA A C 1
ATOM 3727 O O . ALA A 1 477 ? 51.255 -15.863 -40.357 1.00 46.03 477 ALA A O 1
ATOM 3728 N N . ILE A 1 478 ? 50.072 -15.284 -38.546 1.00 48.59 478 ILE A N 1
ATOM 3729 C CA . ILE A 1 478 ? 50.146 -13.837 -38.808 1.00 48.59 478 ILE A CA 1
ATOM 3730 C C . ILE A 1 478 ? 51.564 -13.308 -38.541 1.00 48.59 478 ILE A C 1
ATOM 3732 O O . ILE A 1 478 ? 52.064 -12.479 -39.304 1.00 48.59 478 ILE A O 1
ATOM 3736 N N . GLN A 1 479 ? 52.249 -13.827 -37.519 1.00 47.66 479 GLN A N 1
ATOM 3737 C CA . GLN A 1 479 ? 53.621 -13.436 -37.188 1.00 47.66 479 GLN A CA 1
ATOM 3738 C C . GLN A 1 479 ? 54.653 -13.957 -38.213 1.00 47.66 479 GLN A C 1
ATOM 3740 O O . GLN A 1 479 ? 55.641 -13.272 -38.473 1.00 47.66 479 GLN A O 1
ATOM 3745 N N . GLU A 1 480 ? 54.389 -15.092 -38.872 1.00 43.62 480 GLU A N 1
ATOM 3746 C CA . GLU A 1 480 ? 55.179 -15.591 -40.013 1.00 43.62 480 GLU A CA 1
ATOM 3747 C C . GLU A 1 480 ? 54.901 -14.825 -41.321 1.00 43.62 480 GLU A C 1
ATOM 3749 O O . GLU A 1 480 ? 55.820 -14.611 -42.111 1.00 43.62 480 GLU A O 1
ATOM 3754 N N . SER A 1 481 ? 53.679 -14.318 -41.528 1.00 44.38 481 SER A N 1
ATOM 3755 C CA . SER A 1 481 ? 53.315 -13.523 -42.719 1.00 44.38 481 SER A CA 1
ATOM 3756 C C . SER A 1 481 ? 53.912 -12.105 -42.757 1.00 44.38 481 SER A C 1
ATOM 3758 O O . SER A 1 481 ? 53.903 -11.451 -43.801 1.00 44.38 481 SER A O 1
ATOM 3760 N N . LEU A 1 482 ? 54.457 -11.632 -41.630 1.00 42.91 482 LEU A N 1
ATOM 3761 C CA . LEU A 1 482 ? 55.094 -10.317 -41.487 1.00 42.91 482 LEU A CA 1
ATOM 3762 C C . LEU A 1 482 ? 56.623 -10.345 -41.672 1.00 42.91 482 LEU A C 1
ATOM 3764 O O . LEU A 1 482 ? 57.253 -9.288 -41.644 1.00 42.91 482 LEU A O 1
ATOM 3768 N N . ASN A 1 483 ? 57.218 -11.513 -41.936 1.00 42.69 483 ASN A N 1
ATOM 3769 C CA . ASN A 1 483 ? 58.626 -11.645 -42.311 1.00 42.69 483 ASN A CA 1
ATOM 3770 C C . ASN A 1 483 ? 58.763 -11.866 -43.825 1.00 42.69 483 ASN A C 1
ATOM 3772 O O . ASN A 1 483 ? 59.019 -12.974 -44.288 1.00 42.69 483 ASN A O 1
ATOM 3776 N N . VAL A 1 484 ? 58.633 -10.792 -44.608 1.00 39.25 484 VAL A N 1
ATOM 3777 C CA . VAL A 1 484 ? 59.138 -10.762 -45.989 1.00 39.25 484 VAL A CA 1
ATOM 3778 C C . VAL A 1 484 ? 60.217 -9.691 -46.075 1.00 39.25 484 VAL A C 1
ATOM 3780 O O . VAL A 1 484 ? 59.971 -8.501 -45.873 1.00 39.25 484 VAL A O 1
ATOM 3783 N N . GLU A 1 485 ? 61.436 -10.161 -46.323 1.00 34.41 485 GLU A N 1
ATOM 3784 C CA . GLU A 1 485 ? 62.651 -9.375 -46.500 1.00 34.41 485 GLU A CA 1
ATOM 3785 C C . GLU A 1 485 ? 62.482 -8.270 -47.556 1.00 34.41 485 GLU A C 1
ATOM 3787 O O . GLU A 1 485 ? 61.825 -8.428 -48.585 1.00 34.41 485 GLU A O 1
ATOM 3792 N N . SER A 1 486 ? 63.113 -7.124 -47.292 1.00 34.78 486 SER A N 1
ATOM 3793 C CA . SER A 1 486 ? 63.165 -5.977 -48.205 1.00 34.78 486 SER A CA 1
ATOM 3794 C C . SER A 1 486 ? 63.881 -6.323 -49.525 1.00 34.78 486 SER A C 1
ATOM 3796 O O . SER A 1 486 ? 64.881 -7.041 -49.487 1.00 34.78 486 SER A O 1
ATOM 3798 N N . PRO A 1 487 ? 63.492 -5.752 -50.686 1.00 34.28 487 PRO A N 1
ATOM 3799 C CA . PRO A 1 487 ? 64.275 -5.910 -51.908 1.00 34.28 487 PRO A CA 1
ATOM 3800 C C . PRO A 1 487 ? 65.585 -5.099 -51.833 1.00 34.28 487 PRO A C 1
ATOM 3802 O O . PRO A 1 487 ? 65.628 -4.045 -51.184 1.00 34.28 487 PRO A O 1
ATOM 3805 N N . PRO A 1 488 ? 66.668 -5.552 -52.493 1.00 35.19 488 PRO A N 1
ATOM 3806 C CA . PRO A 1 488 ? 67.997 -4.996 -52.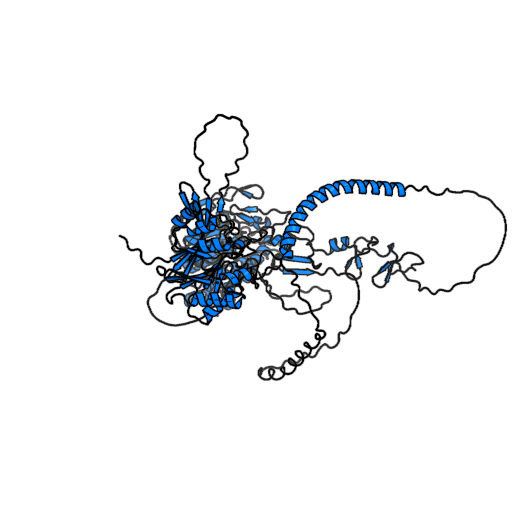293 1.00 35.19 488 PRO A CA 1
ATOM 3807 C C . PRO A 1 488 ? 68.150 -3.610 -52.928 1.00 35.19 488 PRO A C 1
ATOM 3809 O O . PRO A 1 488 ? 67.681 -3.330 -54.032 1.00 35.19 488 PRO A O 1
ATOM 3812 N N . ARG A 1 489 ? 68.896 -2.745 -52.234 1.00 37.28 489 ARG A N 1
ATOM 3813 C CA . ARG A 1 489 ? 69.431 -1.492 -52.777 1.00 37.28 489 ARG A CA 1
ATOM 3814 C C . ARG A 1 489 ? 70.495 -1.805 -53.831 1.00 37.28 489 ARG A C 1
ATOM 3816 O O . ARG A 1 489 ? 71.606 -2.185 -53.470 1.00 37.28 489 ARG A O 1
ATOM 3823 N N . ALA A 1 490 ? 70.200 -1.559 -55.105 1.00 31.19 490 ALA A N 1
ATOM 3824 C CA . ALA A 1 490 ? 71.226 -1.440 -56.136 1.00 31.19 490 ALA A CA 1
ATOM 3825 C C . ALA A 1 490 ? 71.705 0.019 -56.218 1.00 31.19 490 ALA A C 1
ATOM 3827 O O . ALA A 1 490 ? 70.997 0.911 -56.685 1.00 31.19 490 ALA A O 1
ATOM 3828 N N . ARG A 1 491 ? 72.918 0.259 -55.714 1.00 31.20 491 ARG A N 1
ATOM 3829 C CA . ARG A 1 491 ? 73.782 1.355 -56.167 1.00 31.20 491 ARG A CA 1
ATOM 3830 C C . ARG A 1 491 ? 74.362 0.941 -57.515 1.00 31.20 491 ARG A C 1
ATOM 3832 O O . ARG A 1 491 ? 74.886 -0.160 -57.580 1.00 31.20 491 ARG A O 1
ATOM 3839 N N . GLU A 1 492 ? 74.400 1.846 -58.490 1.00 29.75 492 GLU A N 1
ATOM 3840 C CA . GLU A 1 492 ? 75.610 2.070 -59.293 1.00 29.75 492 GLU A CA 1
ATOM 3841 C C . GLU A 1 492 ? 75.538 3.381 -60.090 1.00 29.75 492 GLU A C 1
ATOM 3843 O O . GLU A 1 492 ? 74.520 3.742 -60.677 1.00 29.75 492 GLU A O 1
ATOM 3848 N N . ASN A 1 493 ? 76.647 4.119 -60.042 1.00 31.83 493 ASN A N 1
ATOM 3849 C CA . ASN A 1 493 ? 76.940 5.296 -60.851 1.00 31.83 493 ASN A CA 1
ATOM 3850 C C . ASN A 1 493 ? 77.387 4.861 -62.256 1.00 31.83 493 ASN A C 1
ATOM 3852 O O . ASN A 1 493 ? 78.216 3.963 -62.357 1.00 31.83 493 ASN A O 1
ATOM 3856 N N . GLY A 1 494 ? 77.022 5.634 -63.288 1.00 29.19 494 GLY A N 1
ATOM 3857 C CA . GLY A 1 494 ? 77.951 5.924 -64.391 1.00 29.19 494 GLY A CA 1
ATOM 3858 C C . GLY A 1 494 ? 77.519 5.620 -65.834 1.00 29.19 494 GLY A C 1
ATOM 3859 O O . GLY A 1 494 ? 77.907 4.608 -66.391 1.00 29.19 494 GLY A O 1
ATOM 3860 N N . ASN A 1 495 ? 76.935 6.647 -66.462 1.00 27.92 495 ASN A N 1
ATOM 3861 C CA . ASN A 1 495 ? 77.326 7.233 -67.758 1.00 27.92 495 ASN A CA 1
ATOM 3862 C C . ASN A 1 495 ? 76.836 6.676 -69.128 1.00 27.92 495 ASN A C 1
ATOM 3864 O O . ASN A 1 495 ? 77.054 5.529 -69.490 1.00 27.92 495 ASN A O 1
ATOM 3868 N N . ALA A 1 496 ? 76.386 7.659 -69.931 1.00 28.30 496 ALA A N 1
ATOM 3869 C CA . ALA A 1 496 ? 76.467 7.832 -71.393 1.00 28.30 496 ALA A CA 1
ATOM 3870 C C . ALA A 1 496 ? 75.328 7.369 -72.346 1.00 28.30 496 ALA A C 1
ATOM 3872 O O . ALA A 1 496 ? 75.181 6.204 -72.684 1.00 28.30 496 ALA A O 1
ATOM 3873 N N . ASN A 1 497 ? 74.705 8.411 -72.927 1.00 29.81 497 ASN A N 1
ATOM 3874 C CA . ASN A 1 497 ? 74.246 8.604 -74.315 1.00 29.81 497 ASN A CA 1
ATOM 3875 C C . ASN A 1 497 ? 72.974 7.930 -74.875 1.00 29.81 497 ASN A C 1
ATOM 3877 O O . ASN A 1 497 ? 73.006 6.810 -75.367 1.00 29.81 497 ASN A O 1
ATOM 3881 N N . GLY A 1 498 ? 71.951 8.782 -75.066 1.00 27.42 498 GLY A N 1
ATOM 3882 C CA . GLY A 1 498 ? 71.440 9.130 -76.404 1.00 27.42 498 GLY A CA 1
ATOM 3883 C C . GLY A 1 498 ? 70.120 8.490 -76.852 1.00 27.42 498 GLY A C 1
ATOM 3884 O O . GLY A 1 498 ? 70.060 7.287 -77.063 1.00 27.42 498 GLY A O 1
ATOM 3885 N N . GLY A 1 499 ? 69.097 9.313 -77.129 1.00 28.34 499 GLY A N 1
ATOM 3886 C CA . GLY A 1 499 ? 67.956 8.900 -77.966 1.00 28.34 499 GLY A CA 1
ATOM 3887 C C . GLY A 1 499 ? 66.625 9.597 -77.667 1.00 28.34 499 GLY A C 1
ATOM 3888 O O . GLY A 1 499 ? 65.956 9.266 -76.703 1.00 28.34 499 GLY A O 1
ATOM 3889 N N . ASN A 1 500 ? 66.264 10.558 -78.512 1.00 30.70 500 ASN A N 1
ATOM 3890 C CA . ASN A 1 500 ? 65.170 11.533 -78.425 1.00 30.70 500 ASN A CA 1
ATOM 3891 C C . ASN A 1 500 ? 63.757 11.010 -78.842 1.00 30.70 500 ASN A C 1
ATOM 3893 O O . ASN A 1 500 ? 63.670 10.100 -79.659 1.00 30.70 500 ASN A O 1
ATOM 3897 N N . MET A 1 501 ? 62.709 11.742 -78.405 1.00 27.59 501 MET A N 1
ATOM 3898 C CA . MET A 1 501 ? 61.309 11.885 -78.916 1.00 27.59 501 MET A CA 1
ATOM 3899 C C . MET A 1 501 ? 60.321 10.699 -78.758 1.00 27.59 501 MET A C 1
ATOM 3901 O O . MET A 1 501 ? 60.676 9.564 -79.021 1.00 27.59 501 MET A O 1
ATOM 3905 N N . TYR A 1 502 ? 59.042 10.834 -78.371 1.00 30.70 502 TYR A N 1
ATOM 3906 C CA . TYR A 1 502 ? 58.049 11.913 -78.499 1.00 30.70 502 TYR A CA 1
ATOM 3907 C C . TYR A 1 502 ? 57.112 11.999 -77.270 1.00 30.70 502 TYR A C 1
ATOM 3909 O O . TYR A 1 502 ? 56.799 11.003 -76.623 1.00 30.70 502 TYR A O 1
ATOM 3917 N N . GLN A 1 503 ? 56.643 13.219 -77.007 1.00 32.38 503 GLN A N 1
ATOM 3918 C CA . GLN A 1 503 ? 55.620 13.620 -76.029 1.00 32.38 503 GLN A CA 1
ATOM 3919 C C . GLN A 1 503 ? 54.175 13.452 -76.602 1.00 32.38 503 GLN A C 1
ATOM 3921 O O . GLN A 1 503 ? 54.038 13.023 -77.747 1.00 32.38 503 GLN A O 1
ATOM 3926 N N . PRO A 1 504 ? 53.088 13.731 -75.844 1.00 45.03 504 PRO A N 1
ATOM 3927 C CA . PRO A 1 504 ? 51.897 12.885 -75.729 1.00 45.03 504 PRO A CA 1
ATOM 3928 C C . PRO A 1 504 ? 50.655 13.447 -76.451 1.00 45.03 504 PRO A C 1
ATOM 3930 O O . PRO A 1 504 ? 50.636 14.604 -76.867 1.00 45.03 504 PRO A O 1
ATOM 3933 N N . LEU A 1 505 ? 49.570 12.664 -76.518 1.00 27.66 505 LEU A N 1
ATOM 3934 C CA . LEU A 1 505 ? 48.226 13.187 -76.800 1.00 27.66 505 LEU A CA 1
ATOM 3935 C C . LEU A 1 505 ? 47.263 12.882 -75.632 1.00 27.66 505 LEU A C 1
ATOM 3937 O O . LEU A 1 505 ? 47.283 11.768 -75.105 1.00 27.66 505 LEU A O 1
ATOM 3941 N N . PRO A 1 506 ? 46.459 13.872 -75.197 1.00 38.91 506 PRO A N 1
ATOM 3942 C CA . PRO A 1 506 ? 45.768 13.875 -73.914 1.00 38.91 506 PRO A CA 1
ATOM 3943 C C . PRO A 1 506 ? 44.372 13.253 -74.012 1.00 38.91 506 PRO A C 1
ATOM 3945 O O . PRO A 1 506 ? 43.532 13.698 -74.794 1.00 38.91 506 PRO A O 1
ATOM 3948 N N . PHE A 1 507 ? 44.080 12.283 -73.147 1.00 31.39 507 PHE A N 1
ATOM 3949 C CA . PHE A 1 507 ? 42.696 11.940 -72.841 1.00 31.39 507 PHE A CA 1
ATOM 3950 C C . PHE A 1 507 ? 42.169 12.953 -71.821 1.00 31.39 507 PHE A C 1
ATOM 3952 O O . PHE A 1 507 ? 42.462 12.882 -70.629 1.00 31.39 507 PHE A O 1
ATOM 3959 N N . MET A 1 508 ? 41.412 13.932 -72.315 1.00 35.19 508 MET A N 1
ATOM 3960 C CA . MET A 1 508 ? 40.535 14.744 -71.483 1.00 35.19 508 MET A CA 1
ATOM 3961 C C . MET A 1 508 ? 39.451 13.838 -70.892 1.00 35.19 508 MET A C 1
ATOM 3963 O O . MET A 1 508 ? 38.519 13.447 -71.588 1.00 35.19 508 MET A O 1
ATOM 3967 N N . PHE A 1 509 ? 39.550 13.543 -69.599 1.00 32.38 509 PHE A N 1
ATOM 3968 C CA . PHE A 1 509 ? 38.380 13.273 -68.774 1.00 32.38 509 PHE A CA 1
ATOM 3969 C C . PHE A 1 509 ? 38.246 14.421 -67.779 1.00 32.38 509 PHE A C 1
ATOM 3971 O O . PHE A 1 509 ? 39.021 14.530 -66.831 1.00 32.38 509 PHE A O 1
ATOM 3978 N N . SER A 1 510 ? 37.253 15.285 -67.998 1.00 44.69 510 SER A N 1
ATOM 3979 C CA . SER A 1 510 ? 36.727 16.170 -66.961 1.00 44.69 510 SER A CA 1
ATOM 3980 C C . SER A 1 510 ? 36.190 15.315 -65.815 1.00 44.69 510 SER A C 1
ATOM 3982 O O . SER A 1 510 ? 35.036 14.901 -65.823 1.00 44.69 510 SER A O 1
ATOM 3984 N N . SER A 1 511 ? 37.035 15.043 -64.826 1.00 45.25 511 SER A N 1
ATOM 3985 C CA . SER A 1 511 ? 36.603 14.561 -63.518 1.00 45.25 511 SER A CA 1
ATOM 3986 C C . SER A 1 511 ? 36.614 15.773 -62.601 1.00 45.25 511 SER A C 1
ATOM 3988 O O . SER A 1 511 ? 37.671 16.353 -62.380 1.00 45.25 511 SER A O 1
ATOM 3990 N N . GLY A 1 512 ? 35.444 16.219 -62.139 1.00 52.44 512 GLY A N 1
ATOM 3991 C CA . GLY A 1 512 ? 35.344 17.385 -61.261 1.00 52.44 512 GLY A CA 1
ATOM 3992 C C . GLY A 1 512 ? 36.308 17.264 -60.078 1.00 52.44 512 GLY A C 1
ATOM 3993 O O . GLY A 1 512 ? 36.231 16.297 -59.318 1.00 52.44 512 GLY A O 1
ATOM 3994 N N . PHE A 1 513 ? 37.229 18.223 -59.952 1.00 60.22 513 PHE A N 1
ATOM 3995 C CA . PHE A 1 513 ? 38.174 18.298 -58.842 1.00 60.22 513 PHE A CA 1
ATOM 3996 C C . PHE A 1 513 ? 37.380 18.446 -57.542 1.00 60.22 513 PHE A C 1
ATOM 3998 O O . PHE A 1 513 ? 36.649 19.416 -57.348 1.00 60.22 513 PHE A O 1
ATOM 4005 N N . ARG A 1 514 ? 37.460 17.439 -56.671 1.00 75.75 514 ARG A N 1
ATOM 4006 C CA . ARG A 1 514 ? 36.783 17.448 -55.371 1.00 75.75 514 ARG A CA 1
ATOM 4007 C C . ARG A 1 514 ? 37.687 18.166 -54.363 1.00 75.75 514 ARG A C 1
ATOM 4009 O O . ARG A 1 514 ? 38.818 17.732 -54.147 1.00 75.75 514 ARG A O 1
ATOM 4016 N N . THR A 1 515 ? 37.201 19.248 -53.757 1.00 84.19 515 THR A N 1
ATOM 4017 C CA . THR A 1 515 ? 37.945 20.045 -52.763 1.00 84.19 515 THR A CA 1
ATOM 4018 C C . THR A 1 515 ? 37.652 19.555 -51.349 1.00 84.19 515 THR A C 1
ATOM 4020 O O . THR A 1 515 ? 36.490 19.442 -50.968 1.00 84.19 515 THR A O 1
ATOM 4023 N N . CYS A 1 516 ? 38.691 19.285 -50.558 1.00 84.19 516 CYS A N 1
ATOM 4024 C CA . CYS A 1 516 ? 38.559 18.853 -49.168 1.00 84.19 516 CYS A CA 1
ATOM 4025 C C . CYS A 1 516 ? 37.938 19.958 -48.297 1.00 84.19 516 CYS A C 1
ATOM 4027 O O . CYS A 1 516 ? 38.492 21.051 -48.208 1.00 84.19 516 CYS A O 1
ATOM 4029 N N . ALA A 1 517 ? 36.854 19.667 -47.579 1.00 82.56 517 ALA A N 1
ATOM 4030 C CA . ALA A 1 517 ? 36.181 20.628 -46.699 1.00 82.56 517 ALA A CA 1
ATOM 4031 C C . ALA A 1 517 ? 36.982 21.004 -45.436 1.00 82.56 517 ALA A C 1
ATOM 4033 O O . ALA A 1 517 ? 36.695 22.018 -44.810 1.00 82.56 517 ALA A O 1
ATOM 4034 N N . GLY A 1 518 ? 38.000 20.220 -45.061 1.00 82.56 518 GLY A N 1
ATOM 4035 C CA . GLY A 1 518 ? 38.830 20.513 -43.888 1.00 82.56 518 GLY A CA 1
ATOM 4036 C C . GLY A 1 518 ? 40.027 21.417 -44.181 1.00 82.56 518 GLY A C 1
ATOM 4037 O O . GLY A 1 518 ? 40.321 22.317 -43.401 1.00 82.56 518 GLY A O 1
ATOM 4038 N N . CYS A 1 519 ? 40.726 21.202 -45.301 1.00 85.25 519 CYS A N 1
ATOM 4039 C CA . CYS A 1 519 ? 41.934 21.966 -45.651 1.00 85.25 519 CYS A CA 1
ATOM 4040 C C . CYS A 1 519 ? 41.791 22.833 -46.908 1.00 85.25 519 CYS A C 1
ATOM 4042 O O . CYS A 1 519 ? 42.716 23.569 -47.233 1.00 85.25 519 CYS A O 1
ATOM 4044 N N . HIS A 1 520 ? 40.656 22.757 -47.608 1.00 83.75 520 HIS A N 1
ATOM 4045 C CA . HIS A 1 520 ? 40.347 23.512 -48.829 1.00 83.75 520 HIS A CA 1
ATOM 4046 C C . HIS A 1 520 ? 41.285 23.239 -50.018 1.00 83.75 520 HIS A C 1
ATOM 4048 O O . HIS A 1 520 ? 41.284 23.981 -50.996 1.00 83.75 520 HIS A O 1
ATOM 4054 N N . SER A 1 521 ? 42.066 22.158 -49.960 1.00 82.50 521 SER A N 1
ATOM 4055 C CA . SER A 1 521 ? 42.927 21.692 -51.054 1.00 82.50 521 SER A CA 1
ATOM 4056 C C . SER A 1 521 ? 42.247 20.602 -51.884 1.00 82.50 521 SER A C 1
ATOM 4058 O O . SER A 1 521 ? 41.341 19.917 -51.404 1.00 82.50 521 SER A O 1
ATOM 4060 N N . GLU A 1 522 ? 42.690 20.429 -53.127 1.00 82.38 522 GLU A N 1
ATOM 4061 C CA . GLU A 1 522 ? 42.216 19.359 -54.008 1.00 82.38 522 GLU A CA 1
ATOM 4062 C C . GLU A 1 522 ? 42.588 17.976 -53.454 1.00 82.38 522 GLU A C 1
ATOM 4064 O O . GLU A 1 522 ? 43.708 17.767 -52.994 1.00 82.38 522 GLU A O 1
ATOM 4069 N N . ILE A 1 523 ? 41.654 17.023 -53.533 1.00 78.81 523 ILE A N 1
ATOM 4070 C CA . ILE A 1 523 ? 41.823 15.660 -52.997 1.00 78.81 523 ILE A CA 1
ATOM 4071 C C . ILE A 1 523 ? 42.773 14.779 -53.834 1.00 78.81 523 ILE A C 1
ATOM 4073 O O . ILE A 1 523 ? 43.279 13.757 -53.362 1.00 78.81 523 ILE A O 1
ATOM 4077 N N . GLY A 1 524 ? 43.066 15.175 -55.075 1.00 71.50 524 GLY A N 1
ATOM 4078 C CA . GLY A 1 524 ? 43.933 14.412 -55.975 1.00 71.50 524 GLY A CA 1
ATOM 4079 C C . GLY A 1 524 ? 43.391 13.006 -56.289 1.00 71.50 524 GLY A C 1
ATOM 4080 O O . GLY A 1 524 ? 42.184 12.780 -56.291 1.00 71.50 524 GLY A O 1
ATOM 4081 N N . HIS A 1 525 ? 44.289 12.055 -56.583 1.00 62.25 525 HIS A N 1
ATOM 4082 C CA . HIS A 1 525 ? 43.954 10.659 -56.943 1.00 62.25 525 HIS A CA 1
ATOM 4083 C C . HIS A 1 525 ? 44.000 9.692 -55.732 1.00 62.25 525 HIS A C 1
ATOM 4085 O O . HIS A 1 525 ? 44.097 8.478 -55.904 1.00 62.25 525 HIS A O 1
ATOM 4091 N N . GLY A 1 526 ? 43.994 10.223 -54.502 1.00 65.62 526 GLY A N 1
ATOM 4092 C CA . GLY A 1 526 ? 44.110 9.454 -53.256 1.00 65.62 526 GLY A CA 1
ATOM 4093 C C . GLY A 1 526 ? 42.772 8.964 -52.684 1.00 65.62 526 GLY A C 1
ATOM 4094 O O . GLY A 1 526 ? 41.699 9.272 -53.201 1.00 65.62 526 GLY A O 1
ATOM 4095 N N . ARG A 1 527 ? 42.828 8.198 -51.583 1.00 69.62 527 ARG A N 1
ATOM 4096 C CA . ARG A 1 527 ? 41.630 7.801 -50.819 1.00 69.62 527 ARG A CA 1
ATOM 4097 C C . ARG A 1 527 ? 40.993 9.037 -50.178 1.00 69.62 527 ARG A C 1
ATOM 4099 O O . ARG A 1 527 ? 41.699 9.857 -49.599 1.00 69.62 527 ARG A O 1
ATOM 4106 N N . PHE A 1 528 ? 39.669 9.143 -50.240 1.00 76.06 528 PHE A N 1
ATOM 4107 C CA . PHE A 1 528 ? 38.918 10.260 -49.670 1.00 76.06 528 PHE A CA 1
ATOM 4108 C C . PHE A 1 528 ? 37.687 9.785 -48.910 1.00 76.06 528 PHE A C 1
ATOM 4110 O O . PHE A 1 528 ? 37.108 8.749 -49.234 1.00 76.06 528 PHE A O 1
ATOM 4117 N N . LEU A 1 529 ? 37.280 10.564 -47.911 1.00 78.00 529 LEU A N 1
ATOM 4118 C CA . LEU A 1 529 ? 36.052 10.341 -47.157 1.00 78.00 529 LEU A CA 1
ATOM 4119 C C . LEU A 1 529 ? 34.946 11.214 -47.742 1.00 78.00 529 LEU A C 1
ATOM 4121 O O . LEU A 1 529 ? 35.174 12.386 -48.040 1.00 78.00 529 LEU A O 1
ATOM 4125 N N . SER A 1 530 ? 33.748 10.659 -47.910 1.00 78.31 530 SER A N 1
ATOM 4126 C CA . SER A 1 530 ? 32.561 11.420 -48.300 1.00 78.31 530 SER A CA 1
ATOM 4127 C C . SER A 1 530 ? 31.511 11.297 -47.206 1.00 78.31 530 SER A C 1
ATOM 4129 O O . SER A 1 530 ? 30.945 10.229 -46.993 1.00 78.31 530 SER A O 1
ATOM 4131 N N . CYS A 1 531 ? 31.295 12.385 -46.475 1.00 69.75 531 CYS A N 1
ATOM 4132 C CA . CYS A 1 531 ? 30.377 12.458 -45.343 1.00 69.75 531 CYS A CA 1
ATOM 4133 C C . CYS A 1 531 ? 29.943 13.916 -45.125 1.00 69.75 531 CYS A C 1
ATOM 4135 O O . CYS A 1 531 ? 30.605 14.850 -45.582 1.00 69.75 531 CYS A O 1
ATOM 4137 N N . MET A 1 532 ? 28.797 14.121 -44.465 1.00 70.25 532 MET A N 1
ATOM 4138 C CA . MET A 1 532 ? 28.207 15.453 -44.228 1.00 70.25 532 MET A CA 1
ATOM 4139 C C . MET A 1 532 ? 27.971 16.278 -45.514 1.00 70.25 532 MET A C 1
ATOM 4141 O O . MET A 1 532 ? 28.078 17.500 -45.500 1.00 70.25 532 MET A O 1
ATOM 4145 N N . GLY A 1 533 ? 27.693 15.620 -46.648 1.00 72.19 533 GLY A N 1
ATOM 4146 C CA . GLY A 1 533 ? 27.497 16.294 -47.942 1.00 72.19 533 GLY A CA 1
ATOM 4147 C C . GLY A 1 533 ? 28.772 16.889 -48.555 1.00 72.19 533 GLY A C 1
ATOM 4148 O O . GLY A 1 533 ? 28.692 17.596 -49.556 1.00 72.19 533 GLY A O 1
ATOM 4149 N N . ALA A 1 534 ? 29.941 16.595 -47.982 1.00 81.69 534 ALA A N 1
ATOM 4150 C CA . ALA A 1 534 ? 31.234 17.087 -48.429 1.00 81.69 534 ALA A CA 1
ATOM 4151 C C . ALA A 1 534 ? 32.246 15.943 -48.585 1.00 81.69 534 ALA A C 1
ATOM 4153 O O . ALA A 1 534 ? 31.969 14.772 -48.305 1.00 81.69 534 ALA A O 1
ATOM 4154 N N . VAL A 1 535 ? 33.435 16.292 -49.067 1.00 83.12 535 VAL A N 1
ATOM 4155 C CA . VAL A 1 535 ? 34.565 15.373 -49.193 1.00 83.12 535 VAL A CA 1
ATOM 4156 C C . VAL A 1 535 ? 35.737 15.848 -48.347 1.00 83.12 535 VAL A C 1
ATOM 4158 O O . VAL A 1 535 ? 35.967 17.047 -48.209 1.00 83.12 535 VAL A O 1
ATOM 4161 N N . TRP A 1 536 ? 36.473 14.908 -47.769 1.00 85.94 536 TRP A N 1
ATOM 4162 C CA . TRP A 1 536 ? 37.534 15.182 -46.808 1.00 85.94 536 TRP A CA 1
ATOM 4163 C C . TRP A 1 536 ? 38.751 14.304 -47.100 1.00 85.94 536 TRP A C 1
ATOM 4165 O O . TRP A 1 536 ? 38.609 13.139 -47.483 1.00 85.94 536 TRP A O 1
ATOM 4175 N N . HIS A 1 537 ? 39.950 14.838 -46.863 1.00 84.94 537 HIS A N 1
ATOM 4176 C CA . HIS A 1 537 ? 41.116 13.986 -46.644 1.00 84.94 537 HIS A CA 1
ATOM 4177 C C . HIS A 1 537 ? 40.912 13.187 -45.349 1.00 84.94 537 HIS A C 1
ATOM 4179 O O . HIS A 1 537 ? 40.386 13.760 -44.384 1.00 84.94 537 HIS A O 1
ATOM 4185 N N . PRO A 1 538 ? 41.350 11.918 -45.289 1.00 82.56 538 PRO A N 1
ATOM 4186 C CA . PRO A 1 538 ? 41.277 11.110 -44.072 1.00 82.56 538 PRO A CA 1
ATOM 4187 C C . PRO A 1 538 ? 41.839 11.821 -42.831 1.00 82.56 538 PRO A C 1
ATOM 4189 O O . PRO A 1 538 ? 41.260 11.755 -41.754 1.00 82.56 538 PRO A O 1
ATOM 4192 N N . GLU A 1 539 ? 42.913 12.593 -42.988 1.00 83.12 539 GLU A N 1
ATOM 4193 C CA . GLU A 1 539 ? 43.601 13.307 -41.909 1.00 83.12 539 GLU A CA 1
ATOM 4194 C C . GLU A 1 539 ? 42.931 14.640 -41.533 1.00 83.12 539 GLU A C 1
ATOM 4196 O O . GLU A 1 539 ? 43.257 15.238 -40.499 1.00 83.12 539 GLU A O 1
ATOM 4201 N N . CYS A 1 540 ? 42.025 15.138 -42.379 1.00 83.19 540 CYS A N 1
ATOM 4202 C CA . CYS A 1 540 ? 41.318 16.405 -42.194 1.00 83.19 540 CYS A CA 1
ATOM 4203 C C . CYS A 1 540 ? 39.957 16.237 -41.508 1.00 83.19 540 CYS A C 1
ATOM 4205 O O . CYS A 1 540 ? 39.445 17.211 -40.959 1.00 83.19 540 CYS A O 1
ATOM 4207 N N . PHE A 1 541 ? 39.378 15.035 -41.507 1.00 86.94 541 PHE A N 1
ATOM 4208 C CA . PHE A 1 541 ? 38.143 14.747 -40.782 1.00 86.94 541 PHE A CA 1
ATOM 4209 C C . PHE A 1 541 ? 38.463 14.424 -39.314 1.00 86.94 541 PHE A C 1
ATOM 4211 O O . PHE A 1 541 ? 38.818 13.298 -38.975 1.00 86.94 541 PHE A O 1
ATOM 4218 N N . ARG A 1 542 ? 38.419 15.437 -38.438 1.00 86.94 542 ARG A N 1
ATOM 4219 C CA . ARG A 1 542 ? 38.935 15.354 -37.059 1.00 86.94 542 ARG A CA 1
ATOM 4220 C C . ARG A 1 542 ? 37.856 15.535 -36.002 1.00 86.94 542 ARG A C 1
ATOM 4222 O O . ARG A 1 542 ? 37.002 16.406 -36.121 1.00 86.94 542 ARG A O 1
ATOM 4229 N N . CYS A 1 543 ? 37.962 14.768 -34.919 1.00 86.81 543 CYS A N 1
ATOM 4230 C CA . CYS A 1 543 ? 37.093 14.889 -33.753 1.00 86.81 543 CYS A CA 1
ATOM 4231 C C . CYS A 1 543 ? 37.287 16.242 -33.060 1.00 86.81 543 CYS A C 1
ATOM 4233 O O . CYS A 1 543 ? 38.391 16.562 -32.624 1.00 86.81 543 CYS A O 1
ATOM 4235 N N . HIS A 1 544 ? 36.212 17.001 -32.853 1.00 87.06 544 HIS A N 1
ATOM 4236 C CA . HIS A 1 544 ? 36.285 18.325 -32.228 1.00 87.06 544 HIS A CA 1
ATOM 4237 C C . HIS A 1 544 ? 36.725 18.289 -30.750 1.00 87.06 544 HIS A C 1
ATOM 4239 O O . HIS A 1 544 ? 37.271 19.260 -30.233 1.00 87.06 544 HIS A O 1
ATOM 4245 N N . ALA A 1 545 ? 36.527 17.168 -30.047 1.00 85.19 545 ALA A N 1
ATOM 4246 C CA . ALA A 1 545 ? 36.921 17.047 -28.641 1.00 85.19 545 ALA A CA 1
ATOM 4247 C C . ALA A 1 545 ? 38.418 16.769 -28.425 1.00 85.19 545 ALA A C 1
ATOM 4249 O O . ALA A 1 545 ? 38.971 17.261 -27.444 1.00 85.19 545 ALA A O 1
ATOM 4250 N N . CYS A 1 546 ? 39.054 15.962 -29.282 1.00 88.50 546 CYS A N 1
ATOM 4251 C CA . CYS A 1 546 ? 40.446 15.517 -29.101 1.00 88.50 546 CYS A CA 1
ATOM 4252 C C . CYS A 1 546 ? 41.381 15.897 -30.261 1.00 88.50 546 CYS A C 1
ATOM 4254 O O . CYS A 1 546 ? 42.579 15.632 -30.195 1.00 88.50 546 CYS A O 1
ATOM 4256 N N . ASN A 1 547 ? 40.839 16.500 -31.320 1.00 86.75 547 ASN A N 1
ATOM 4257 C CA . ASN A 1 547 ? 41.534 16.979 -32.516 1.00 86.75 547 ASN A CA 1
ATOM 4258 C C . ASN A 1 547 ? 42.328 15.914 -33.304 1.00 86.75 547 ASN A C 1
ATOM 4260 O O . ASN A 1 547 ? 43.202 16.249 -34.111 1.00 86.75 547 ASN A O 1
ATOM 4264 N N . GLN A 1 548 ? 42.021 14.634 -33.079 1.00 88.44 548 GLN A N 1
ATOM 4265 C CA . GLN A 1 548 ? 42.593 13.503 -33.815 1.00 88.44 548 GLN A CA 1
ATOM 4266 C C . GLN A 1 548 ? 41.699 13.120 -35.007 1.00 88.44 548 GLN A C 1
ATOM 4268 O O . GLN A 1 548 ? 40.483 13.333 -34.921 1.00 88.44 548 GLN A O 1
ATOM 4273 N N . PRO A 1 549 ? 42.268 12.580 -36.102 1.00 85.44 549 PRO A N 1
ATOM 4274 C CA . PRO A 1 549 ? 41.491 12.098 -37.243 1.00 85.44 549 PRO A CA 1
ATOM 4275 C C . PRO A 1 549 ? 40.536 10.964 -36.855 1.00 85.44 549 PRO A C 1
ATOM 4277 O O . PRO A 1 549 ? 40.911 10.086 -36.080 1.00 85.44 549 PRO A O 1
ATOM 4280 N N . ILE A 1 550 ? 39.322 10.981 -37.407 1.00 84.81 550 ILE A N 1
ATOM 4281 C CA . ILE A 1 550 ? 38.319 9.930 -37.225 1.00 84.81 550 ILE A CA 1
ATOM 4282 C C . ILE A 1 550 ? 38.435 8.965 -38.406 1.00 84.81 550 ILE A C 1
ATOM 4284 O O . ILE A 1 550 ? 38.018 9.286 -39.518 1.00 84.81 550 ILE A O 1
ATOM 4288 N N . TYR A 1 551 ? 38.996 7.783 -38.156 1.00 77.81 551 TYR A N 1
ATOM 4289 C CA . TYR A 1 551 ? 39.067 6.700 -39.146 1.00 77.81 551 TYR A CA 1
ATOM 4290 C C . TYR A 1 551 ? 37.919 5.692 -39.016 1.00 77.81 551 TYR A C 1
ATOM 4292 O O . TYR A 1 551 ? 37.744 4.845 -39.891 1.00 77.81 551 TYR A O 1
ATOM 4300 N N . ASP A 1 552 ? 37.150 5.780 -37.929 1.00 73.00 552 ASP A N 1
ATOM 4301 C CA . ASP A 1 552 ? 36.026 4.892 -37.659 1.00 73.00 552 ASP A CA 1
ATOM 4302 C C . ASP A 1 552 ? 34.915 5.081 -38.698 1.00 73.00 552 ASP A C 1
ATOM 4304 O O . ASP A 1 552 ? 34.602 6.200 -39.109 1.00 73.00 552 ASP A O 1
ATOM 4308 N N . TYR A 1 553 ? 34.272 3.977 -39.085 1.00 68.44 553 TYR A N 1
ATOM 4309 C CA . TYR A 1 553 ? 33.139 4.002 -40.018 1.00 68.44 553 TYR A CA 1
ATOM 4310 C C . TYR A 1 553 ? 31.903 4.698 -39.417 1.00 68.44 553 TYR A C 1
ATOM 4312 O O . TYR A 1 553 ? 31.024 5.160 -40.141 1.00 68.44 553 TYR A O 1
ATOM 4320 N N . GLU A 1 554 ? 31.841 4.801 -38.086 1.00 74.00 554 GLU A N 1
ATOM 4321 C CA . GLU A 1 554 ? 30.719 5.371 -37.345 1.00 74.00 554 GLU A CA 1
ATOM 4322 C C . GLU A 1 554 ? 31.202 6.466 -36.376 1.00 74.00 554 GLU A C 1
ATOM 4324 O O . GLU A 1 554 ? 32.065 6.230 -35.531 1.00 74.00 554 GLU A O 1
ATOM 4329 N N . PHE A 1 555 ? 30.600 7.655 -36.438 1.00 80.31 555 PHE A N 1
ATOM 4330 C CA . PHE A 1 555 ? 30.942 8.816 -35.605 1.00 80.31 555 PHE A CA 1
ATOM 4331 C C . PHE A 1 555 ? 29.678 9.528 -35.105 1.00 80.31 555 PHE A C 1
ATOM 4333 O O . PHE A 1 555 ? 28.587 9.308 -35.630 1.00 80.31 555 PHE A O 1
ATOM 4340 N N . SER A 1 556 ? 29.808 10.368 -34.076 1.00 79.75 556 SER A N 1
ATOM 4341 C CA . SER A 1 556 ? 28.683 11.113 -33.493 1.00 79.75 556 SER A CA 1
ATOM 4342 C C . SER A 1 556 ? 28.771 12.594 -33.844 1.00 79.75 556 SER A C 1
ATOM 4344 O O . SER A 1 556 ? 29.862 13.158 -33.915 1.00 79.75 556 SER A O 1
ATOM 4346 N N . MET A 1 557 ? 27.621 13.233 -34.040 1.00 76.81 557 MET A N 1
ATOM 4347 C CA . MET A 1 557 ? 27.519 14.649 -34.392 1.00 76.81 557 MET A CA 1
ATOM 4348 C C . MET A 1 557 ? 26.918 15.432 -33.225 1.00 76.81 557 MET A C 1
ATOM 4350 O O . MET A 1 557 ? 25.964 14.985 -32.595 1.00 76.81 557 MET A O 1
ATOM 4354 N N . SER A 1 558 ? 27.485 16.600 -32.929 1.00 74.06 558 SER A N 1
ATOM 4355 C CA . SER A 1 558 ? 26.840 17.613 -32.085 1.00 74.06 558 SER A CA 1
ATOM 4356 C C . SER A 1 558 ? 26.840 18.925 -32.860 1.00 74.06 558 SER A C 1
ATOM 4358 O O . SER A 1 558 ? 27.902 19.518 -33.083 1.00 74.06 558 SER A O 1
ATOM 4360 N N . GLY A 1 559 ? 25.673 19.345 -33.355 1.00 75.81 559 GLY A N 1
ATOM 4361 C CA . GLY A 1 559 ? 25.592 20.415 -34.353 1.00 75.81 559 GLY A CA 1
ATOM 4362 C C . GLY A 1 559 ? 26.362 20.048 -35.631 1.00 75.81 559 GLY A C 1
ATOM 4363 O O . GLY A 1 559 ? 26.183 18.958 -36.161 1.00 75.81 559 GLY A O 1
ATOM 4364 N N . ASN A 1 560 ? 27.260 20.927 -36.098 1.00 74.19 560 ASN A N 1
ATOM 4365 C CA . ASN A 1 560 ? 28.102 20.704 -37.290 1.00 74.19 560 ASN A CA 1
ATOM 4366 C C . ASN A 1 560 ? 29.492 20.110 -36.986 1.00 74.19 560 ASN A C 1
ATOM 4368 O O . ASN A 1 560 ? 30.365 20.118 -37.855 1.00 74.19 560 ASN A O 1
ATOM 4372 N N . HIS A 1 561 ? 29.730 19.622 -35.766 1.00 81.38 561 HIS A N 1
ATOM 4373 C CA . HIS A 1 561 ? 31.042 19.120 -35.361 1.00 81.38 561 HIS A CA 1
ATOM 4374 C C . HIS A 1 561 ? 31.040 17.593 -35.212 1.00 81.38 561 HIS A C 1
ATOM 4376 O O . HIS A 1 561 ? 30.212 17.063 -34.461 1.00 81.38 561 HIS A O 1
ATOM 4382 N N . PRO A 1 562 ? 31.976 16.880 -35.867 1.00 82.69 562 PRO A N 1
ATOM 4383 C CA . PRO A 1 562 ? 32.123 15.443 -35.699 1.00 82.69 562 PRO A CA 1
ATOM 4384 C C . PRO A 1 562 ? 32.923 15.116 -34.429 1.00 82.69 562 PRO A C 1
ATOM 4386 O O . PRO A 1 562 ? 33.887 15.798 -34.068 1.00 82.69 562 PRO A O 1
ATOM 4389 N N . TYR A 1 563 ? 32.534 14.041 -33.749 1.00 83.06 563 TYR A N 1
ATOM 4390 C CA . TYR A 1 563 ? 33.184 13.508 -32.555 1.00 83.06 563 TYR A CA 1
ATOM 4391 C C . TYR A 1 563 ? 33.390 11.997 -32.697 1.00 83.06 563 TYR A C 1
ATOM 4393 O O . TYR A 1 563 ? 32.540 11.298 -33.250 1.00 83.06 563 TYR A O 1
ATOM 4401 N N . HIS A 1 564 ? 34.465 11.463 -32.107 1.00 84.31 564 HIS A N 1
ATOM 4402 C CA . HIS A 1 564 ? 34.518 10.028 -31.808 1.00 84.31 564 HIS A CA 1
ATOM 4403 C C . HIS A 1 564 ? 33.329 9.651 -30.916 1.00 84.31 564 HIS A C 1
ATOM 4405 O O . HIS A 1 564 ? 32.980 10.418 -30.012 1.00 84.31 564 HIS A O 1
ATOM 4411 N N . LYS A 1 565 ? 32.759 8.453 -31.098 1.00 79.81 565 LYS A N 1
ATOM 4412 C CA . LYS A 1 565 ? 31.664 7.947 -30.247 1.00 79.81 565 LYS A CA 1
ATOM 4413 C C . LYS A 1 565 ? 32.008 8.010 -28.755 1.00 79.81 565 LYS A C 1
ATOM 4415 O O . LYS A 1 565 ? 31.188 8.417 -27.936 1.00 79.81 565 LYS A O 1
ATOM 4420 N N . THR A 1 566 ? 33.245 7.664 -28.406 1.00 82.81 566 THR A N 1
ATOM 4421 C CA . THR A 1 566 ? 33.770 7.723 -27.034 1.00 82.81 566 THR A CA 1
ATOM 4422 C C . THR A 1 566 ? 33.859 9.158 -26.515 1.00 82.81 566 THR A C 1
ATOM 4424 O O . THR A 1 566 ? 33.360 9.452 -25.433 1.00 82.81 566 THR A O 1
ATOM 4427 N N . CYS A 1 567 ? 34.419 10.081 -27.302 1.00 82.19 567 CYS A N 1
ATOM 4428 C CA . CYS A 1 567 ? 34.530 11.490 -26.922 1.00 82.19 567 CYS A CA 1
ATOM 4429 C C . CYS A 1 567 ? 33.168 12.184 -26.786 1.00 82.19 567 CYS A C 1
ATOM 4431 O O . CYS A 1 567 ? 33.006 13.048 -25.925 1.00 82.19 567 CYS A O 1
ATOM 4433 N N . TYR A 1 568 ? 32.201 11.820 -27.630 1.00 82.69 568 TYR A N 1
ATOM 4434 C CA . TYR A 1 568 ? 30.831 12.312 -27.532 1.00 82.69 568 TYR A CA 1
ATOM 4435 C C . TYR A 1 568 ? 30.166 11.804 -26.249 1.00 82.69 568 TYR A C 1
ATOM 4437 O O . TYR A 1 568 ? 29.617 12.595 -25.480 1.00 82.69 568 TYR A O 1
ATOM 4445 N N . LYS A 1 569 ? 30.289 10.499 -25.968 1.00 81.12 569 LYS A N 1
ATOM 4446 C CA . LYS A 1 569 ? 29.765 9.880 -24.747 1.00 81.12 569 LYS A CA 1
ATOM 4447 C C . LYS A 1 569 ? 30.323 10.549 -23.489 1.00 81.12 569 LYS A C 1
ATOM 4449 O O . LYS A 1 569 ? 29.552 10.936 -22.624 1.00 81.12 569 LYS A O 1
ATOM 4454 N N . GLU A 1 570 ? 31.632 10.772 -23.410 1.00 82.62 570 GLU A N 1
ATOM 4455 C CA . GLU A 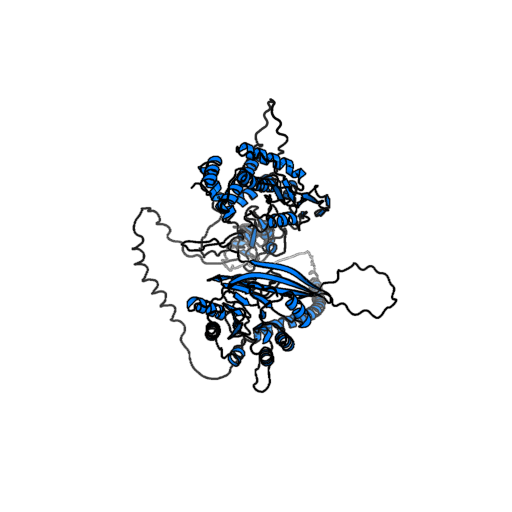1 570 ? 32.249 11.404 -22.234 1.00 82.62 570 GLU A CA 1
ATOM 4456 C C . GLU A 1 570 ? 31.748 12.827 -21.950 1.00 82.62 570 GLU A C 1
ATOM 4458 O O . GLU A 1 570 ? 31.698 13.239 -20.792 1.00 82.62 570 GLU A O 1
ATOM 4463 N N . ARG A 1 571 ? 31.370 13.588 -22.986 1.00 76.88 571 ARG A N 1
ATOM 4464 C CA . ARG A 1 571 ? 30.950 14.989 -22.831 1.00 76.88 571 ARG A CA 1
ATOM 4465 C C . ARG A 1 571 ? 29.452 15.175 -22.633 1.00 76.88 571 ARG A C 1
ATOM 4467 O O . ARG A 1 571 ? 29.061 16.072 -21.893 1.00 76.88 571 ARG A O 1
ATOM 4474 N N . PHE A 1 572 ? 28.628 14.380 -23.309 1.00 78.75 572 PHE A N 1
ATOM 4475 C CA . PHE A 1 572 ? 27.185 14.633 -23.392 1.00 78.75 572 PHE A CA 1
ATOM 4476 C C . PHE A 1 572 ? 26.335 13.586 -22.672 1.00 78.75 572 PHE A C 1
ATOM 4478 O O . PHE A 1 572 ? 25.163 13.830 -22.393 1.00 78.75 572 PHE A O 1
ATOM 4485 N N . HIS A 1 573 ? 26.900 12.426 -22.341 1.00 81.19 573 HIS A N 1
ATOM 4486 C CA . HIS A 1 573 ? 26.136 11.355 -21.723 1.00 81.19 573 HIS A CA 1
ATOM 4487 C C . HIS A 1 573 ? 26.022 11.571 -20.203 1.00 81.19 573 HIS A C 1
ATOM 4489 O O . HIS A 1 573 ? 27.046 11.678 -19.520 1.00 81.19 573 HIS A O 1
ATOM 4495 N N . PRO A 1 574 ? 24.805 11.606 -19.626 1.00 85.81 574 PRO A N 1
ATOM 4496 C CA . PRO A 1 574 ? 24.632 11.845 -18.200 1.00 85.81 574 PRO A CA 1
ATOM 4497 C C . PRO A 1 574 ? 25.219 10.698 -17.371 1.00 85.81 574 PRO A C 1
ATOM 4499 O O . PRO A 1 574 ? 25.166 9.523 -17.761 1.00 85.81 574 PRO A O 1
ATOM 4502 N N . LYS A 1 575 ? 25.764 11.060 -16.206 1.00 89.00 575 LYS A N 1
ATOM 4503 C CA . LYS A 1 575 ? 26.237 10.133 -15.173 1.00 89.00 575 LYS A CA 1
ATOM 4504 C C . LYS A 1 575 ? 25.218 10.062 -14.040 1.00 89.00 575 LYS A C 1
ATOM 4506 O O . LYS A 1 575 ? 24.551 11.042 -13.727 1.00 89.00 575 LYS A O 1
ATOM 4511 N N . CYS A 1 576 ? 25.097 8.884 -13.449 1.00 92.12 576 CYS A N 1
ATOM 4512 C CA . CYS A 1 576 ? 24.249 8.620 -12.300 1.00 92.12 576 CYS A CA 1
ATOM 4513 C C . CYS A 1 576 ? 24.897 9.167 -11.023 1.00 92.12 576 CYS A C 1
ATOM 4515 O O . CYS A 1 576 ? 26.020 8.793 -10.694 1.00 92.12 576 CYS A O 1
ATOM 4517 N N . ASP A 1 577 ? 24.178 9.972 -10.246 1.00 90.44 577 ASP A N 1
ATOM 4518 C CA . ASP A 1 577 ? 24.662 10.515 -8.974 1.00 90.44 577 ASP A CA 1
ATOM 4519 C C . ASP A 1 577 ? 24.847 9.438 -7.897 1.00 90.44 577 ASP A C 1
ATOM 4521 O O . ASP A 1 577 ? 25.585 9.667 -6.935 1.00 90.44 577 ASP A O 1
ATOM 4525 N N . VAL A 1 578 ? 24.220 8.270 -8.076 1.00 91.62 578 VAL A N 1
ATOM 4526 C CA . VAL A 1 578 ? 24.284 7.125 -7.159 1.00 91.62 578 VAL A CA 1
ATOM 4527 C C . VAL A 1 578 ? 25.456 6.201 -7.498 1.00 91.62 578 VAL A C 1
ATOM 4529 O O . VAL A 1 578 ? 26.348 6.025 -6.670 1.00 91.62 578 VAL A O 1
ATOM 4532 N N . CYS A 1 579 ? 25.504 5.620 -8.703 1.00 90.50 579 CYS A N 1
ATOM 4533 C CA . CYS A 1 579 ? 26.561 4.670 -9.083 1.00 90.50 579 CYS A CA 1
ATOM 4534 C C . CYS A 1 579 ? 27.783 5.296 -9.765 1.00 90.50 579 CYS A C 1
ATOM 4536 O O . CYS A 1 579 ? 28.749 4.578 -10.020 1.00 90.50 579 CYS A O 1
ATOM 4538 N N . LYS A 1 580 ? 27.740 6.598 -10.080 1.00 89.50 580 LYS A N 1
ATOM 4539 C CA . LYS A 1 580 ? 28.778 7.371 -10.793 1.00 89.50 580 LYS A CA 1
ATOM 4540 C C . LYS A 1 580 ? 29.107 6.888 -12.210 1.00 89.50 580 LYS A C 1
ATOM 4542 O O . LYS A 1 580 ? 29.977 7.456 -12.868 1.00 89.50 580 LYS A O 1
ATOM 4547 N N . GLN A 1 581 ? 28.375 5.896 -12.713 1.00 89.25 581 GLN A N 1
ATOM 4548 C CA . GLN A 1 581 ? 28.491 5.399 -14.081 1.00 89.25 581 GLN A CA 1
ATOM 4549 C C . GLN A 1 581 ? 27.596 6.182 -15.042 1.00 89.25 581 GLN A C 1
ATOM 4551 O O . GLN A 1 581 ? 26.621 6.817 -14.635 1.00 89.25 581 GLN A O 1
ATOM 4556 N N . PHE A 1 582 ? 27.915 6.112 -16.333 1.00 88.00 582 PHE A N 1
ATOM 4557 C CA . PHE A 1 582 ? 27.035 6.588 -17.398 1.00 88.00 582 PHE A CA 1
ATOM 4558 C C . PHE A 1 582 ? 25.683 5.871 -17.348 1.00 88.00 582 PHE A C 1
ATOM 4560 O O . PHE A 1 582 ? 25.638 4.647 -17.235 1.00 88.00 582 PHE A O 1
ATOM 4567 N N . ILE A 1 583 ? 24.589 6.629 -17.441 1.00 87.44 583 ILE A N 1
ATOM 4568 C CA . ILE A 1 583 ? 23.235 6.072 -17.320 1.00 87.44 583 ILE A CA 1
ATOM 4569 C C . ILE A 1 583 ? 22.894 5.252 -18.567 1.00 87.44 583 ILE A C 1
ATOM 4571 O O . ILE A 1 583 ? 22.808 5.833 -19.644 1.00 87.44 583 ILE A O 1
ATOM 4575 N N . PRO A 1 584 ? 22.695 3.931 -18.458 1.00 83.38 584 PRO A N 1
ATOM 4576 C CA . PRO A 1 584 ? 22.576 3.074 -19.626 1.00 83.38 584 PRO A CA 1
ATOM 4577 C C . PRO A 1 584 ? 21.405 3.481 -20.521 1.00 83.38 584 PRO A C 1
ATOM 4579 O O . PRO A 1 584 ? 20.351 3.920 -20.064 1.00 83.38 584 PRO A O 1
ATOM 4582 N N . THR A 1 585 ? 21.615 3.304 -21.816 1.00 79.75 585 THR A N 1
ATOM 4583 C CA . THR A 1 585 ? 20.601 3.473 -22.847 1.00 79.75 585 THR A CA 1
ATOM 4584 C C . THR A 1 585 ? 19.607 2.307 -22.797 1.00 79.75 585 THR A C 1
ATOM 4586 O O . THR A 1 585 ? 20.009 1.161 -22.593 1.00 79.75 585 THR A O 1
ATOM 4589 N N . ASN A 1 586 ? 18.314 2.581 -22.963 1.00 74.69 586 ASN A N 1
ATOM 4590 C CA . ASN A 1 586 ? 17.279 1.552 -23.027 1.00 74.69 586 ASN A CA 1
ATOM 4591 C C . ASN A 1 586 ? 17.292 0.814 -24.384 1.00 74.69 586 ASN A C 1
ATOM 4593 O O . ASN A 1 586 ? 18.050 1.161 -25.290 1.00 74.69 586 ASN A O 1
ATOM 4597 N N . MET A 1 587 ? 16.438 -0.205 -24.538 1.00 70.75 587 MET A N 1
ATOM 4598 C CA . MET A 1 587 ? 16.369 -1.034 -25.757 1.00 70.75 587 MET A CA 1
ATOM 4599 C C . MET A 1 587 ? 16.075 -0.236 -27.039 1.00 70.75 587 MET A C 1
ATOM 4601 O O . MET A 1 587 ? 16.389 -0.703 -28.128 1.00 70.75 587 MET A O 1
ATOM 4605 N N . ASN A 1 588 ? 15.526 0.975 -26.910 1.00 69.56 588 ASN A N 1
ATOM 4606 C CA . ASN A 1 588 ? 15.187 1.856 -28.026 1.00 69.56 588 ASN A CA 1
ATOM 4607 C C . ASN A 1 588 ? 16.307 2.859 -28.360 1.00 69.56 588 ASN A C 1
ATOM 4609 O O . ASN A 1 588 ? 16.085 3.773 -29.148 1.00 69.56 588 ASN A O 1
ATOM 4613 N N . GLY A 1 589 ? 17.490 2.752 -27.746 1.00 70.06 589 GLY A N 1
ATOM 4614 C CA . GLY A 1 589 ? 18.585 3.693 -28.000 1.00 70.06 589 GLY A CA 1
ATOM 4615 C C . GLY A 1 589 ? 18.448 5.039 -27.268 1.00 70.06 589 GLY A C 1
ATOM 4616 O O . GLY A 1 589 ? 19.233 5.951 -27.526 1.00 70.06 589 GLY A O 1
ATOM 4617 N N . LEU A 1 590 ? 17.509 5.167 -26.320 1.00 73.56 590 LEU A N 1
ATOM 4618 C CA . LEU A 1 590 ? 17.264 6.397 -25.561 1.00 73.56 590 LEU A CA 1
ATOM 4619 C C . LEU A 1 590 ? 17.848 6.331 -24.147 1.00 73.56 590 LEU A C 1
ATOM 4621 O O . LEU A 1 590 ? 17.797 5.296 -23.483 1.00 73.56 590 LEU A O 1
ATOM 4625 N N . ILE A 1 591 ? 18.388 7.449 -23.661 1.00 78.25 591 ILE A N 1
ATOM 4626 C CA . ILE A 1 591 ? 18.881 7.544 -22.281 1.00 78.25 591 ILE A CA 1
ATOM 4627 C C . ILE A 1 591 ? 17.715 7.931 -21.379 1.00 78.25 591 ILE A C 1
ATOM 4629 O O . ILE A 1 591 ? 17.197 9.042 -21.480 1.00 78.25 591 ILE A O 1
ATOM 4633 N N . GLU A 1 592 ? 17.331 7.015 -20.494 1.00 82.44 592 GLU A N 1
ATOM 4634 C CA . GLU A 1 592 ? 16.268 7.215 -19.516 1.00 82.44 592 GLU A CA 1
ATOM 4635 C C . GLU A 1 592 ? 16.869 7.296 -18.110 1.00 82.44 592 GLU A C 1
ATOM 4637 O O . GLU A 1 592 ? 17.536 6.367 -17.649 1.00 82.44 592 GLU A O 1
ATOM 4642 N N . TYR A 1 593 ? 16.625 8.403 -17.409 1.00 84.94 593 TYR A N 1
ATOM 4643 C CA . TYR A 1 593 ? 17.017 8.554 -16.010 1.00 84.94 593 TYR A CA 1
ATOM 4644 C C . TYR A 1 593 ? 15.873 9.053 -15.143 1.00 84.94 593 TYR A C 1
ATOM 4646 O O . TYR A 1 593 ? 14.941 9.707 -15.612 1.00 84.94 593 TYR A O 1
ATOM 4654 N N . ARG A 1 594 ? 15.981 8.739 -13.854 1.00 86.75 594 ARG A N 1
ATOM 4655 C CA . ARG A 1 594 ? 15.086 9.192 -12.796 1.00 86.75 594 ARG A CA 1
ATOM 4656 C C . ARG A 1 594 ? 15.721 10.384 -12.090 1.00 86.75 594 ARG A C 1
ATOM 4658 O O . ARG A 1 594 ? 16.941 10.428 -11.939 1.00 86.75 594 ARG A O 1
ATOM 4665 N N . ALA A 1 595 ? 14.914 11.352 -11.665 1.00 85.62 595 ALA A N 1
ATOM 4666 C CA . ALA A 1 595 ? 15.388 12.494 -10.892 1.00 85.62 595 ALA A CA 1
ATOM 4667 C C . ALA A 1 595 ? 14.541 12.712 -9.637 1.00 85.62 595 ALA A C 1
ATOM 4669 O O . ALA A 1 595 ? 13.311 12.678 -9.697 1.00 85.62 595 ALA A O 1
ATOM 4670 N N . HIS A 1 596 ? 15.188 12.962 -8.497 1.00 85.69 596 HIS A N 1
ATOM 4671 C CA . HIS A 1 596 ? 14.464 13.378 -7.297 1.00 85.69 596 HIS A CA 1
ATOM 4672 C C . HIS A 1 596 ? 13.703 14.694 -7.581 1.00 85.69 596 HIS A C 1
ATOM 4674 O O . HIS A 1 596 ? 14.363 15.656 -7.974 1.00 85.69 596 HIS A O 1
ATOM 4680 N N . PRO A 1 597 ? 12.379 14.796 -7.330 1.00 76.06 597 PRO A N 1
ATOM 4681 C CA . PRO A 1 597 ? 11.571 15.960 -7.727 1.00 76.06 597 PRO A CA 1
ATOM 4682 C C . PRO A 1 597 ? 12.109 17.306 -7.221 1.00 76.06 597 PRO A C 1
ATOM 4684 O O . PRO A 1 597 ? 12.178 18.268 -7.974 1.00 76.06 597 PRO A O 1
ATOM 4687 N N . PHE A 1 598 ? 12.557 17.350 -5.961 1.00 86.25 598 PHE A N 1
ATOM 4688 C CA . PHE A 1 598 ? 13.149 18.549 -5.360 1.00 86.25 598 PHE A CA 1
ATOM 4689 C C . PHE A 1 598 ? 14.678 18.664 -5.530 1.00 86.25 598 PHE A C 1
ATOM 4691 O O . PHE A 1 598 ? 15.194 19.672 -6.006 1.00 86.25 598 PHE A O 1
ATOM 4698 N N . TRP A 1 599 ? 15.442 17.634 -5.138 1.00 85.50 599 TRP A N 1
ATOM 4699 C CA . TRP A 1 599 ? 16.911 17.699 -5.156 1.00 85.50 599 TRP A CA 1
ATOM 4700 C C . TRP A 1 599 ? 17.526 17.626 -6.554 1.00 85.50 599 TRP A C 1
ATOM 4702 O O . TRP A 1 599 ? 18.710 17.930 -6.691 1.00 85.50 599 TRP A O 1
ATOM 4712 N N . LEU A 1 600 ? 16.751 17.203 -7.559 1.00 86.00 600 LEU A N 1
ATOM 4713 C CA . LEU A 1 600 ? 17.193 16.947 -8.932 1.00 86.00 600 LEU A CA 1
ATOM 4714 C C . LEU A 1 600 ? 18.365 15.952 -9.027 1.00 86.00 600 LEU A C 1
ATOM 4716 O O . LEU A 1 600 ? 19.075 15.934 -10.029 1.00 86.00 600 LEU A O 1
ATOM 4720 N N . GLN A 1 601 ? 18.549 15.108 -8.002 1.00 89.69 601 GLN A N 1
ATOM 4721 C CA . GLN A 1 601 ? 19.525 14.015 -8.001 1.00 89.69 601 GLN A CA 1
ATOM 4722 C C . GLN A 1 601 ? 19.154 13.043 -9.120 1.00 89.69 601 GLN A C 1
ATOM 4724 O O . GLN A 1 601 ? 18.087 12.431 -9.046 1.00 89.69 601 GLN A O 1
ATOM 4729 N N . LYS A 1 602 ? 20.010 12.918 -10.137 1.00 90.50 602 LYS A N 1
ATOM 4730 C CA . LYS A 1 602 ? 19.792 12.071 -11.314 1.00 90.50 602 LYS A CA 1
ATOM 4731 C C . LYS A 1 602 ? 20.352 10.687 -11.050 1.00 90.50 602 LYS A C 1
ATOM 4733 O O . LYS A 1 602 ? 21.509 10.547 -10.667 1.00 90.50 602 LYS A O 1
ATOM 4738 N N . TYR A 1 603 ? 19.574 9.645 -11.285 1.00 91.81 603 TYR A N 1
ATOM 4739 C CA . TYR A 1 603 ? 20.018 8.281 -11.044 1.00 91.81 603 TYR A CA 1
ATOM 4740 C C . TYR A 1 603 ? 19.457 7.291 -12.061 1.00 91.81 603 TYR A C 1
ATOM 4742 O O . TYR A 1 603 ? 18.455 7.542 -12.734 1.00 91.81 603 TYR A O 1
ATOM 4750 N N . CYS A 1 604 ? 20.148 6.158 -12.192 1.00 90.62 604 CYS A N 1
ATOM 4751 C CA . CYS A 1 604 ? 19.706 5.051 -13.029 1.00 90.62 604 CYS A CA 1
ATOM 4752 C C . CYS A 1 604 ? 18.356 4.517 -12.528 1.00 90.62 604 CYS A C 1
ATOM 4754 O O . CYS A 1 604 ? 18.232 4.290 -11.322 1.00 90.62 604 CYS A O 1
ATOM 4756 N N . PRO A 1 605 ? 17.395 4.206 -13.417 1.00 88.19 605 PRO A N 1
ATOM 4757 C CA . PRO A 1 605 ? 16.123 3.598 -13.021 1.00 88.19 605 PRO A CA 1
ATOM 4758 C C . PRO A 1 605 ? 16.281 2.309 -12.196 1.00 88.19 605 PRO A C 1
ATOM 4760 O O . PRO A 1 605 ? 15.455 2.017 -11.339 1.00 88.19 605 PRO A O 1
ATOM 4763 N N . SER A 1 606 ? 17.381 1.569 -12.385 1.00 87.12 606 SER A N 1
ATOM 4764 C CA . SER A 1 606 ? 17.703 0.367 -11.605 1.00 87.12 606 SER A CA 1
ATOM 4765 C C . SER A 1 606 ? 17.804 0.612 -10.095 1.00 87.12 606 SER A C 1
ATOM 4767 O O . SER A 1 606 ? 17.529 -0.299 -9.321 1.00 87.12 606 SER A O 1
ATOM 4769 N N . HIS A 1 607 ? 18.164 1.825 -9.658 1.00 86.38 607 HIS A N 1
ATOM 4770 C CA . HIS A 1 607 ? 18.280 2.140 -8.231 1.00 86.38 607 HIS A CA 1
ATOM 4771 C C . HIS A 1 607 ? 16.932 2.230 -7.505 1.00 86.38 607 HIS A C 1
ATOM 4773 O O . HIS A 1 607 ? 16.892 2.262 -6.280 1.00 86.38 607 HIS A O 1
ATOM 4779 N N . GLU A 1 608 ? 15.810 2.247 -8.232 1.00 81.12 608 GLU A N 1
ATOM 4780 C CA . GLU A 1 608 ? 14.481 2.151 -7.614 1.00 81.12 608 GLU A CA 1
ATOM 4781 C C . GLU A 1 608 ? 14.154 0.729 -7.137 1.00 81.12 608 GLU A C 1
ATOM 4783 O O . GLU A 1 608 ? 13.274 0.562 -6.296 1.00 81.12 608 GLU A O 1
ATOM 4788 N N . VAL A 1 609 ? 14.857 -0.285 -7.656 1.00 78.81 609 VAL A N 1
ATOM 4789 C CA . VAL A 1 609 ? 14.547 -1.708 -7.429 1.00 78.81 609 VAL A CA 1
ATOM 4790 C C . VAL A 1 609 ? 15.713 -2.519 -6.863 1.00 78.81 609 VAL A C 1
ATOM 4792 O O . VAL A 1 609 ? 15.500 -3.631 -6.394 1.00 78.81 609 VAL A O 1
ATOM 4795 N N . ASP A 1 610 ? 16.938 -1.990 -6.867 1.00 84.38 610 ASP A N 1
ATOM 4796 C CA . ASP A 1 610 ? 18.134 -2.705 -6.394 1.00 84.38 610 ASP A CA 1
ATOM 4797 C C . ASP A 1 610 ? 18.358 -2.631 -4.871 1.00 84.38 610 ASP A C 1
ATOM 4799 O O . ASP A 1 610 ? 19.384 -3.090 -4.368 1.00 84.38 610 ASP A O 1
ATOM 4803 N N . GLY A 1 611 ? 17.413 -2.044 -4.130 1.00 81.69 611 GLY A N 1
ATOM 4804 C CA . GLY A 1 611 ? 17.521 -1.859 -2.684 1.00 81.69 611 GLY A CA 1
ATOM 4805 C C . GLY A 1 611 ? 18.436 -0.705 -2.264 1.00 81.69 611 GLY A C 1
ATOM 4806 O O . GLY A 1 611 ? 18.779 -0.618 -1.083 1.00 81.69 611 GLY A O 1
ATOM 4807 N N . THR A 1 612 ? 18.825 0.191 -3.185 1.00 86.81 612 THR A N 1
ATOM 4808 C CA . THR A 1 612 ? 19.536 1.426 -2.829 1.00 86.81 612 THR A CA 1
ATOM 4809 C C . THR A 1 612 ? 18.683 2.235 -1.847 1.00 86.81 612 THR A C 1
ATOM 4811 O O . THR A 1 612 ? 17.570 2.656 -2.173 1.00 86.81 612 THR A O 1
ATOM 4814 N N . PRO A 1 613 ? 19.173 2.473 -0.626 1.00 86.88 613 PRO A N 1
ATOM 4815 C CA . PRO A 1 613 ? 18.368 3.087 0.412 1.00 86.88 613 PRO A CA 1
ATOM 4816 C C . PRO A 1 613 ? 18.303 4.601 0.246 1.00 86.88 613 PRO A C 1
ATOM 4818 O O . PRO A 1 613 ? 19.155 5.236 -0.382 1.00 86.88 613 PRO A O 1
ATOM 4821 N N . ARG A 1 614 ? 17.287 5.189 0.874 1.00 89.62 614 ARG A N 1
ATOM 4822 C CA . ARG A 1 614 ? 17.067 6.632 0.915 1.00 89.62 614 ARG A CA 1
ATOM 4823 C C . ARG A 1 614 ? 17.314 7.173 2.312 1.00 89.62 614 ARG A C 1
ATOM 4825 O O . ARG A 1 614 ? 17.125 6.476 3.306 1.00 89.62 614 ARG A O 1
ATOM 4832 N N . CYS A 1 615 ? 17.721 8.433 2.376 1.00 90.94 615 CYS A N 1
ATOM 4833 C CA . CYS A 1 615 ? 17.801 9.159 3.632 1.00 90.94 615 CYS A CA 1
ATOM 4834 C C . CYS A 1 615 ? 16.381 9.345 4.177 1.00 90.94 615 CYS A C 1
ATOM 4836 O O . CYS A 1 615 ? 15.537 9.896 3.474 1.00 90.94 615 CYS A O 1
ATOM 4838 N N . CYS A 1 616 ? 16.118 8.946 5.422 1.00 87.88 616 CYS A N 1
ATOM 4839 C CA . CYS A 1 616 ? 14.796 9.074 6.047 1.00 87.88 616 CYS A CA 1
ATOM 4840 C C . CYS A 1 616 ? 14.323 10.531 6.202 1.00 87.88 616 CYS A C 1
ATOM 4842 O O . CYS A 1 616 ? 13.140 10.767 6.433 1.00 87.88 616 CYS A O 1
ATOM 4844 N N . SER A 1 617 ? 15.241 11.497 6.068 1.00 89.38 617 SER A N 1
ATOM 4845 C CA . SER A 1 617 ? 14.953 12.925 6.216 1.00 89.38 617 SER A CA 1
ATOM 4846 C C . SER A 1 617 ? 14.885 13.679 4.890 1.00 89.38 617 SER A C 1
ATOM 4848 O O . SER A 1 617 ? 13.923 14.392 4.669 1.00 89.38 617 SER A O 1
ATOM 4850 N N . CYS A 1 618 ? 15.876 13.541 3.998 1.00 89.69 618 CYS A N 1
ATOM 4851 C CA . CYS A 1 618 ? 15.898 14.282 2.722 1.00 89.69 618 CYS A CA 1
ATOM 4852 C C . CYS A 1 618 ? 15.543 13.442 1.488 1.00 89.69 618 CYS A C 1
ATOM 4854 O O . CYS A 1 618 ? 15.608 13.961 0.380 1.00 89.69 618 CYS A O 1
ATOM 4856 N N . GLU A 1 619 ? 15.250 12.149 1.652 1.00 89.69 619 GLU A N 1
ATOM 4857 C CA . GLU A 1 619 ? 14.787 11.220 0.601 1.00 89.69 619 GLU A CA 1
ATOM 4858 C C . GLU A 1 619 ? 15.741 10.976 -0.587 1.00 89.69 619 GLU A C 1
ATOM 4860 O O . GLU A 1 619 ? 15.456 10.148 -1.465 1.00 89.69 619 GLU A O 1
ATOM 4865 N N . ARG A 1 620 ? 16.915 11.622 -0.595 1.00 90.69 620 ARG A N 1
ATOM 4866 C CA . ARG A 1 620 ? 18.013 11.331 -1.526 1.00 90.69 620 ARG A CA 1
ATOM 4867 C C . ARG A 1 620 ? 18.493 9.891 -1.365 1.00 90.69 620 ARG A C 1
ATOM 4869 O O . ARG A 1 620 ? 18.527 9.358 -0.255 1.00 90.69 620 ARG A O 1
ATOM 4876 N N . MET A 1 621 ? 18.872 9.283 -2.485 1.00 90.25 621 MET A N 1
ATOM 4877 C CA . MET A 1 621 ? 19.441 7.938 -2.524 1.00 90.25 621 MET A CA 1
ATOM 4878 C C . MET A 1 621 ? 20.908 7.940 -2.083 1.00 90.25 621 MET A C 1
ATOM 4880 O O . MET A 1 621 ? 21.656 8.859 -2.439 1.00 90.25 621 MET A O 1
ATOM 4884 N N . GLU A 1 622 ? 21.309 6.891 -1.357 1.00 90.31 622 GLU A N 1
ATOM 4885 C CA . GLU A 1 622 ? 22.679 6.641 -0.890 1.00 90.31 622 GLU A CA 1
ATOM 4886 C C . GLU A 1 622 ? 23.641 6.450 -2.078 1.00 90.31 622 GLU A C 1
ATOM 4888 O O . GLU A 1 622 ? 23.522 5.463 -2.806 1.00 90.31 622 GLU A O 1
ATOM 4893 N N . PRO A 1 623 ? 24.605 7.366 -2.308 1.00 89.50 623 PRO A N 1
ATOM 4894 C CA . PRO A 1 623 ? 25.613 7.188 -3.350 1.00 89.50 623 PRO A CA 1
ATOM 4895 C C . PRO A 1 623 ? 26.564 6.032 -3.021 1.00 89.50 623 PRO A C 1
ATOM 4897 O O . PRO A 1 623 ? 26.934 5.843 -1.872 1.00 89.50 623 PRO A O 1
ATOM 4900 N N . ARG A 1 624 ? 27.078 5.304 -4.018 1.00 83.88 624 ARG A N 1
ATOM 4901 C CA . ARG A 1 624 ? 28.001 4.173 -3.774 1.00 83.88 624 ARG A CA 1
ATOM 4902 C C . ARG A 1 624 ? 29.303 4.565 -3.062 1.00 83.88 624 ARG A C 1
ATOM 4904 O O . ARG A 1 624 ? 29.898 3.739 -2.377 1.00 83.88 624 ARG A O 1
ATOM 4911 N N . GLU A 1 625 ? 29.741 5.808 -3.234 1.00 76.31 625 GLU A N 1
ATOM 4912 C CA . GLU A 1 625 ? 30.980 6.348 -2.656 1.00 76.31 625 GLU A CA 1
ATOM 4913 C C . GLU A 1 625 ? 30.793 6.904 -1.236 1.00 76.31 625 GLU A C 1
ATOM 4915 O O . GLU A 1 625 ? 31.770 7.119 -0.523 1.00 76.31 625 GLU A O 1
ATOM 4920 N N . SER A 1 626 ? 29.548 7.143 -0.813 1.00 76.44 626 SER A N 1
ATOM 4921 C CA . SER A 1 626 ? 29.212 7.767 0.466 1.00 76.44 626 SER A CA 1
ATOM 4922 C C . SER A 1 626 ? 28.231 6.887 1.212 1.00 76.44 626 SER A C 1
ATOM 4924 O O . SER A 1 626 ? 27.126 6.634 0.748 1.00 76.44 626 SER A O 1
ATOM 4926 N N . ARG A 1 627 ? 28.626 6.436 2.397 1.00 79.62 627 ARG A N 1
ATOM 4927 C CA . ARG A 1 627 ? 27.762 5.594 3.214 1.00 79.62 627 ARG A CA 1
ATOM 4928 C C . ARG A 1 627 ? 26.925 6.432 4.170 1.00 79.62 627 ARG A C 1
ATOM 4930 O O . ARG A 1 627 ? 27.459 7.275 4.888 1.00 79.62 627 ARG A O 1
ATOM 4937 N N . TYR A 1 628 ? 25.629 6.163 4.198 1.00 91.56 628 TYR A N 1
ATOM 4938 C CA . TYR A 1 628 ? 24.692 6.727 5.160 1.00 91.56 628 TYR A CA 1
ATOM 4939 C C . TYR A 1 628 ? 24.874 6.059 6.525 1.00 91.56 628 TYR A C 1
ATOM 4941 O O . TYR A 1 628 ? 25.364 4.930 6.627 1.00 91.56 628 TYR A O 1
ATOM 4949 N N . VAL A 1 629 ? 24.483 6.767 7.580 1.00 88.06 629 VAL A N 1
ATOM 4950 C CA . VAL A 1 629 ? 24.500 6.249 8.948 1.00 88.06 629 VAL A CA 1
ATOM 4951 C C . VAL A 1 629 ? 23.238 5.439 9.195 1.00 88.06 629 VAL A C 1
ATOM 4953 O O . VAL A 1 629 ? 22.136 5.906 8.911 1.00 88.06 629 VAL A O 1
ATOM 4956 N N . LEU A 1 630 ? 23.407 4.220 9.704 1.00 87.25 630 LEU A N 1
ATOM 4957 C CA . LEU A 1 630 ? 22.309 3.358 10.134 1.00 87.25 630 LEU A CA 1
ATOM 4958 C C . LEU A 1 630 ? 21.947 3.685 11.589 1.00 87.25 630 LEU A C 1
ATOM 4960 O O . LEU A 1 630 ? 22.824 3.645 12.456 1.00 87.25 630 LEU A O 1
ATOM 4964 N N . LEU A 1 631 ? 20.676 4.006 11.826 1.00 85.00 631 LEU A N 1
ATOM 4965 C CA . LEU A 1 631 ? 20.084 4.170 13.152 1.00 85.00 631 LEU A CA 1
ATOM 4966 C C . LEU A 1 631 ? 19.616 2.806 13.694 1.00 85.00 631 LEU A C 1
ATOM 4968 O O . LEU A 1 631 ? 19.341 1.894 12.911 1.00 85.00 631 LEU A O 1
ATOM 4972 N N . ASP A 1 632 ? 19.509 2.680 15.017 1.00 79.25 632 ASP A N 1
ATOM 4973 C CA . ASP A 1 632 ? 19.136 1.430 15.707 1.00 79.25 632 ASP A CA 1
ATOM 4974 C C . ASP A 1 632 ? 17.758 0.882 15.279 1.00 79.25 632 ASP A C 1
ATOM 4976 O O . ASP A 1 632 ? 17.573 -0.330 15.200 1.00 79.25 632 ASP A O 1
ATOM 4980 N N . ASP A 1 633 ? 16.828 1.755 14.876 1.00 76.38 633 ASP A N 1
ATOM 4981 C CA . ASP A 1 633 ? 15.507 1.387 14.341 1.00 76.38 633 ASP A CA 1
ATOM 4982 C C . ASP A 1 633 ? 15.495 0.998 12.843 1.00 76.38 633 ASP A C 1
ATOM 4984 O O . ASP A 1 633 ? 14.434 0.836 12.234 1.00 76.38 633 ASP A O 1
ATOM 4988 N N . GLY A 1 634 ? 16.671 0.870 12.222 1.00 81.44 634 GLY A N 1
ATOM 4989 C CA . GLY A 1 634 ? 16.843 0.469 10.825 1.00 81.44 634 GLY A CA 1
ATOM 4990 C C . GLY A 1 634 ? 16.755 1.609 9.804 1.00 81.44 634 GLY A C 1
ATOM 4991 O O . GLY A 1 634 ? 17.034 1.384 8.621 1.00 81.44 634 GLY A O 1
ATOM 4992 N N . ARG A 1 635 ? 16.422 2.842 10.214 1.00 87.94 635 ARG A N 1
ATOM 4993 C CA . ARG A 1 635 ? 16.446 4.006 9.312 1.00 87.94 635 ARG A CA 1
ATOM 4994 C C . ARG A 1 635 ? 17.875 4.363 8.904 1.00 87.94 635 ARG A C 1
ATOM 4996 O O . ARG A 1 635 ? 18.826 4.190 9.664 1.00 87.94 635 ARG A O 1
ATOM 5003 N N . LYS A 1 636 ? 18.028 4.939 7.708 1.00 88.19 636 LYS A N 1
ATOM 5004 C CA . LYS A 1 636 ? 19.306 5.481 7.229 1.00 88.19 636 LYS A CA 1
ATOM 5005 C C . LYS A 1 636 ? 19.271 6.997 7.107 1.00 88.19 636 LYS A C 1
ATOM 5007 O O . LYS A 1 636 ? 18.329 7.551 6.545 1.00 88.19 636 LYS A O 1
ATOM 5012 N N . LEU A 1 637 ? 20.329 7.656 7.566 1.00 89.19 637 LEU A N 1
ATOM 5013 C CA . LEU A 1 637 ? 20.482 9.107 7.537 1.00 89.19 637 LEU A CA 1
ATOM 5014 C C . LEU A 1 637 ? 21.741 9.498 6.758 1.00 89.19 637 LEU A C 1
ATOM 5016 O O . LEU A 1 637 ? 22.823 8.963 6.999 1.00 89.19 637 LEU A O 1
ATOM 5020 N N . CYS A 1 638 ? 21.620 10.429 5.812 1.00 91.62 638 CYS A N 1
ATOM 5021 C CA . CYS A 1 638 ? 22.793 10.949 5.112 1.00 91.62 638 CYS A CA 1
ATOM 5022 C C . CYS A 1 638 ? 23.626 11.854 6.029 1.00 91.62 638 CYS A C 1
ATOM 5024 O O . CYS A 1 638 ? 23.094 12.449 6.965 1.00 91.62 638 CYS A O 1
ATOM 5026 N N . LEU A 1 639 ? 24.919 11.994 5.729 1.00 89.56 639 LEU A N 1
ATOM 5027 C CA . LEU A 1 639 ? 25.853 12.769 6.555 1.00 89.56 639 LEU A CA 1
ATOM 5028 C C . LEU A 1 639 ? 25.428 14.241 6.705 1.00 89.56 639 LEU A C 1
ATOM 5030 O O . LEU A 1 639 ? 25.434 14.770 7.805 1.00 89.56 639 LEU A O 1
ATOM 5034 N N . GLU A 1 640 ? 24.938 14.864 5.632 1.00 90.38 640 GLU A N 1
ATOM 5035 C CA . GLU A 1 640 ? 24.474 16.261 5.679 1.00 90.38 640 GLU A CA 1
ATOM 5036 C C . GLU A 1 640 ? 23.226 16.441 6.571 1.00 90.38 640 GLU A C 1
ATOM 5038 O O . GLU A 1 640 ? 23.070 17.460 7.239 1.00 90.38 640 GLU A O 1
ATOM 5043 N N . CYS A 1 641 ? 22.322 15.452 6.615 1.00 90.50 641 CYS A N 1
ATOM 5044 C CA . CYS A 1 641 ? 21.182 15.476 7.540 1.00 90.50 641 CYS A CA 1
ATOM 5045 C C . CYS A 1 641 ? 21.613 15.160 8.978 1.00 90.50 641 CYS A C 1
ATOM 5047 O O . CYS A 1 641 ? 21.030 15.698 9.915 1.00 90.50 641 CYS A O 1
ATOM 5049 N N . LEU A 1 642 ? 22.630 14.313 9.147 1.00 90.06 642 LEU A N 1
ATOM 5050 C CA . LEU A 1 642 ? 23.188 13.959 10.447 1.00 90.06 642 LEU A CA 1
ATOM 5051 C C . LEU A 1 642 ? 23.814 15.161 11.161 1.00 90.06 642 LEU A C 1
ATOM 5053 O O . LEU A 1 642 ? 23.668 15.266 12.375 1.00 90.06 642 LEU A O 1
ATOM 5057 N N . ASP A 1 643 ? 24.441 16.082 10.426 1.00 89.19 643 ASP A N 1
ATOM 5058 C CA . ASP A 1 643 ? 25.085 17.280 10.990 1.00 89.19 643 ASP A CA 1
ATOM 5059 C C . ASP A 1 643 ? 24.132 18.154 11.825 1.00 89.19 643 ASP A C 1
ATOM 5061 O O . ASP A 1 643 ? 24.570 18.873 12.722 1.00 89.19 643 ASP A O 1
ATOM 5065 N N . SER A 1 644 ? 22.827 18.079 11.549 1.00 89.19 644 SER A N 1
ATOM 5066 C CA . SER A 1 644 ? 21.781 18.813 12.273 1.00 89.19 644 SER A CA 1
ATOM 5067 C C . SER A 1 644 ? 20.804 17.903 13.021 1.00 89.19 644 SER A C 1
ATOM 5069 O O . SER A 1 644 ? 19.788 18.388 13.513 1.00 89.19 644 SER A O 1
ATOM 5071 N N . ALA A 1 645 ? 21.061 16.595 13.091 1.00 90.69 645 ALA A N 1
ATOM 5072 C CA . ALA A 1 645 ? 20.141 15.643 13.704 1.00 90.69 645 ALA A CA 1
ATOM 5073 C C . ALA A 1 645 ? 20.092 15.785 15.229 1.00 90.69 645 ALA A C 1
ATOM 5075 O O . ALA A 1 645 ? 21.129 15.877 15.884 1.00 90.69 645 ALA A O 1
ATOM 5076 N N . VAL A 1 646 ? 18.879 15.757 15.783 1.00 90.56 646 VAL A N 1
ATOM 5077 C CA . VAL A 1 646 ? 18.630 15.775 17.229 1.00 90.56 646 VAL A CA 1
ATOM 5078 C C . VAL A 1 646 ? 18.544 14.334 17.723 1.00 90.56 646 VAL A C 1
ATOM 5080 O O . VAL A 1 646 ? 17.680 13.573 17.278 1.00 90.56 646 VAL A O 1
ATOM 5083 N N . MET A 1 647 ? 19.462 13.939 18.605 1.00 86.06 647 MET A N 1
ATOM 5084 C CA . MET A 1 647 ? 19.653 12.529 18.961 1.00 86.06 647 MET A CA 1
ATOM 5085 C C . MET A 1 647 ? 19.099 12.155 20.335 1.00 86.06 647 MET A C 1
ATOM 5087 O O . MET A 1 647 ? 18.859 10.975 20.571 1.00 86.06 647 MET A O 1
ATOM 5091 N N . ASP A 1 648 ? 18.896 13.122 21.230 1.00 85.31 648 ASP A N 1
ATOM 5092 C CA . ASP A 1 648 ? 18.342 12.881 22.562 1.00 85.31 648 ASP A CA 1
ATOM 5093 C C . ASP A 1 648 ? 17.460 14.035 23.058 1.00 85.31 648 ASP A C 1
ATOM 5095 O O . ASP A 1 648 ? 17.417 15.127 22.482 1.00 85.31 648 ASP A O 1
ATOM 5099 N N . THR A 1 649 ? 16.735 13.777 24.146 1.00 84.38 649 THR A N 1
ATOM 5100 C CA . THR A 1 649 ? 15.782 14.732 24.726 1.00 84.38 649 THR A CA 1
ATOM 5101 C C . THR A 1 649 ? 16.456 16.030 25.187 1.00 84.38 649 THR A C 1
ATOM 5103 O O . THR A 1 649 ? 15.880 17.109 25.051 1.00 84.38 649 THR A O 1
ATOM 5106 N N . SER A 1 650 ? 17.698 15.965 25.677 1.00 84.75 650 SER A N 1
ATOM 5107 C CA . SER A 1 650 ? 18.429 17.146 26.148 1.00 84.75 650 SER A CA 1
ATOM 5108 C C . SER A 1 650 ? 18.863 18.063 25.000 1.00 84.75 650 SER A C 1
ATOM 5110 O O . SER A 1 650 ? 18.758 19.285 25.120 1.00 84.75 650 SER A O 1
ATOM 5112 N N . GLU A 1 651 ? 19.263 17.486 23.862 1.00 85.81 651 GLU A N 1
ATOM 5113 C CA . GLU A 1 651 ? 19.569 18.211 22.626 1.00 85.81 651 GLU A CA 1
ATOM 5114 C C . GLU A 1 651 ? 18.319 18.875 22.026 1.00 85.81 651 GLU A C 1
ATOM 5116 O O . GLU A 1 651 ? 18.428 19.907 21.363 1.00 85.81 651 GLU A O 1
ATOM 5121 N N . CYS A 1 652 ? 17.126 18.325 22.279 1.00 88.69 652 CYS A N 1
ATOM 5122 C CA . CYS A 1 652 ? 15.869 18.894 21.793 1.00 88.69 652 CYS A CA 1
ATOM 5123 C C . CYS A 1 652 ? 15.330 20.044 22.661 1.00 88.69 652 CYS A C 1
ATOM 5125 O O . CYS A 1 652 ? 14.493 20.824 22.202 1.00 88.69 652 CYS A O 1
ATOM 5127 N N . GLN A 1 653 ? 15.801 20.190 23.901 1.00 88.38 653 GLN A N 1
ATOM 5128 C CA . GLN A 1 653 ? 15.270 21.182 24.839 1.00 88.38 653 GLN A CA 1
ATOM 5129 C C . GLN A 1 653 ? 15.403 22.643 24.357 1.00 88.38 653 GLN A C 1
ATOM 5131 O O . GLN A 1 653 ? 14.434 23.391 24.499 1.00 88.38 653 GLN A O 1
ATOM 5136 N N . PRO A 1 654 ? 16.530 23.092 23.762 1.00 91.19 654 PRO A N 1
ATOM 5137 C CA . PRO A 1 654 ? 16.626 24.445 23.210 1.00 91.19 654 PRO A CA 1
ATOM 5138 C C . PRO A 1 654 ? 15.599 24.692 22.101 1.00 91.19 654 PRO A C 1
ATOM 5140 O O . PRO A 1 654 ? 14.963 25.739 22.069 1.00 91.19 654 PRO A O 1
ATOM 5143 N N . LEU A 1 655 ? 15.382 23.694 21.240 1.00 91.62 655 LEU A N 1
ATOM 5144 C CA . LEU A 1 655 ? 14.395 23.762 20.168 1.00 91.62 655 LEU A CA 1
ATOM 5145 C C . LEU A 1 655 ? 12.965 23.859 20.715 1.00 91.62 655 LEU A C 1
ATOM 5147 O O . LEU A 1 655 ? 12.151 24.605 20.182 1.00 91.62 655 LEU A O 1
ATOM 5151 N N . TYR A 1 656 ? 12.666 23.155 21.805 1.00 92.00 656 TYR A N 1
ATOM 5152 C CA . TYR A 1 656 ? 11.382 23.275 22.493 1.00 92.00 656 TYR A CA 1
ATOM 5153 C C . TYR A 1 656 ? 11.119 24.690 23.007 1.00 92.00 656 TYR A C 1
ATOM 5155 O O . TYR A 1 656 ? 10.030 25.218 22.795 1.00 92.00 656 TYR A O 1
ATOM 5163 N N . LEU A 1 657 ? 12.122 25.327 23.615 1.00 91.75 657 LEU A N 1
ATOM 5164 C CA . LEU A 1 657 ? 12.014 26.714 24.074 1.00 91.75 657 LEU A CA 1
ATOM 5165 C C . LEU A 1 657 ? 11.779 27.677 22.903 1.00 91.75 657 LEU A C 1
ATOM 5167 O O . LEU A 1 657 ? 10.911 28.539 22.993 1.00 91.75 657 LEU A O 1
ATOM 5171 N N . GLU A 1 658 ? 12.477 27.489 21.781 1.00 92.69 658 GLU A N 1
ATOM 5172 C CA . GLU A 1 658 ? 12.259 28.292 20.570 1.00 92.69 658 GLU A CA 1
ATOM 5173 C C . GLU A 1 658 ? 10.830 28.145 20.019 1.00 92.69 658 GLU A C 1
ATOM 5175 O O . GLU A 1 658 ? 10.233 29.120 19.562 1.00 92.69 658 GLU A O 1
ATOM 5180 N N . ILE A 1 659 ? 10.249 26.942 20.078 1.00 94.44 659 ILE A N 1
ATOM 5181 C CA . ILE A 1 659 ? 8.852 26.712 19.686 1.00 94.44 659 ILE A CA 1
ATOM 5182 C C . ILE A 1 659 ? 7.898 27.399 20.668 1.00 94.44 659 ILE A C 1
ATOM 5184 O O . ILE A 1 659 ? 6.935 28.030 20.239 1.00 94.44 659 ILE A O 1
ATOM 5188 N N . GLN A 1 660 ? 8.163 27.339 21.975 1.00 93.06 660 GLN A N 1
ATOM 5189 C CA . GLN A 1 660 ? 7.359 28.063 22.963 1.00 93.06 660 GLN A CA 1
ATOM 5190 C C . GLN A 1 660 ? 7.400 29.581 22.729 1.00 93.06 660 GLN A C 1
ATOM 5192 O O . GLN A 1 660 ? 6.350 30.223 22.763 1.00 93.06 660 GLN A O 1
ATOM 5197 N N . GLU A 1 661 ? 8.575 30.141 22.431 1.00 93.19 661 GLU A N 1
ATOM 5198 C CA . GLU A 1 661 ? 8.742 31.554 22.067 1.00 93.19 661 GLU A CA 1
ATOM 5199 C C . GLU A 1 661 ? 7.998 31.904 20.771 1.00 93.19 661 GLU A C 1
ATOM 5201 O O . GLU A 1 661 ? 7.336 32.939 20.705 1.00 93.19 661 GLU A O 1
ATOM 5206 N N . PHE A 1 662 ? 8.042 31.032 19.758 1.00 95.12 662 PHE A N 1
ATOM 5207 C CA . PHE A 1 662 ? 7.278 31.200 18.519 1.00 95.12 662 PHE A CA 1
ATOM 5208 C C . PHE A 1 662 ? 5.769 31.279 18.792 1.00 95.12 662 PHE A C 1
ATOM 5210 O O . PHE A 1 662 ? 5.107 32.215 18.343 1.00 95.12 662 PHE A O 1
ATOM 5217 N N . TYR A 1 663 ? 5.227 30.355 19.590 1.00 95.19 663 TYR A N 1
ATOM 5218 C CA . TYR A 1 663 ? 3.817 30.371 19.989 1.00 95.19 663 TYR A CA 1
ATOM 5219 C C . TYR A 1 663 ? 3.463 31.595 20.844 1.00 95.19 663 TYR A C 1
ATOM 5221 O O . TYR A 1 663 ? 2.398 32.189 20.665 1.00 95.19 663 TYR A O 1
ATOM 5229 N N . GLU A 1 664 ? 4.344 32.021 21.751 1.00 93.75 664 GLU A N 1
ATOM 5230 C CA . GLU A 1 664 ? 4.153 33.250 22.527 1.00 93.75 664 GLU A CA 1
ATOM 5231 C C . GLU A 1 664 ? 4.133 34.493 21.622 1.00 93.75 664 GLU A C 1
ATOM 5233 O O . GLU A 1 664 ? 3.267 35.353 21.796 1.00 93.75 664 GLU A O 1
ATOM 5238 N N . GLY A 1 665 ? 4.990 34.539 20.597 1.00 92.94 665 GLY A N 1
ATOM 5239 C CA . GLY A 1 665 ? 5.005 35.580 19.565 1.00 92.94 665 GLY A CA 1
ATOM 5240 C C . GLY A 1 665 ? 3.734 35.636 18.708 1.00 92.94 665 GLY A C 1
ATOM 5241 O O . GLY A 1 665 ? 3.389 36.698 18.193 1.00 92.94 665 GLY A O 1
ATOM 5242 N N . LEU A 1 666 ? 2.997 34.526 18.605 1.00 93.50 666 LEU A N 1
ATOM 5243 C CA . LEU A 1 666 ? 1.669 34.456 17.981 1.00 93.50 666 LEU A CA 1
ATOM 5244 C C . LEU A 1 666 ? 0.520 34.765 18.960 1.00 93.50 666 LEU A C 1
ATOM 5246 O O . LEU A 1 666 ? -0.652 34.612 18.608 1.00 93.50 666 LEU A O 1
ATOM 5250 N N . ASN A 1 667 ? 0.827 35.187 20.192 1.00 91.81 667 ASN A N 1
ATOM 5251 C CA . ASN A 1 667 ? -0.122 35.357 21.299 1.00 91.81 667 ASN A CA 1
ATOM 5252 C C . ASN A 1 667 ? -0.858 34.053 21.676 1.00 91.81 667 ASN A C 1
ATOM 5254 O O . ASN A 1 667 ? -1.979 34.078 22.188 1.00 91.81 667 ASN A O 1
ATOM 5258 N N . MET A 1 668 ? -0.216 32.908 21.454 1.00 93.00 668 MET A N 1
ATOM 5259 C CA . MET A 1 668 ? -0.737 31.559 21.682 1.00 93.00 668 MET A CA 1
ATOM 5260 C C . MET A 1 668 ? 0.066 30.831 22.766 1.00 93.00 668 MET A C 1
ATOM 5262 O O . MET A 1 668 ? 0.402 29.659 22.633 1.00 93.00 668 MET A O 1
ATOM 5266 N N . LYS A 1 669 ? 0.362 31.518 23.873 1.00 89.00 669 LYS A N 1
ATOM 5267 C CA . LYS A 1 669 ? 1.141 30.951 24.979 1.00 89.00 669 LYS A CA 1
ATOM 5268 C C . LYS A 1 669 ? 0.512 29.658 25.518 1.00 89.00 669 LYS A C 1
ATOM 5270 O O . LYS A 1 669 ? -0.656 29.645 25.920 1.00 89.00 669 LYS A O 1
ATOM 5275 N N . VAL A 1 670 ? 1.309 28.593 25.550 1.00 86.06 670 VAL A N 1
ATOM 5276 C CA . VAL A 1 670 ? 0.975 27.315 26.190 1.00 86.06 670 VAL A CA 1
ATOM 5277 C C . VAL A 1 670 ? 1.420 27.401 27.650 1.00 86.06 670 VAL A C 1
ATOM 5279 O O . VAL A 1 670 ? 2.607 27.358 27.953 1.00 86.06 670 VAL A O 1
ATOM 5282 N N . GLU A 1 671 ? 0.467 27.615 28.559 1.00 78.44 671 GLU A N 1
ATOM 5283 C CA . GLU A 1 671 ? 0.746 27.842 29.990 1.00 78.44 671 GLU A CA 1
ATOM 5284 C C . GLU A 1 671 ? 1.180 26.568 30.721 1.00 78.44 671 GLU A C 1
ATOM 5286 O O . GLU A 1 671 ? 1.905 26.621 31.715 1.00 78.44 671 GLU A O 1
ATOM 5291 N N . GLN A 1 672 ? 0.735 25.417 30.226 1.00 81.25 672 GLN A N 1
ATOM 5292 C CA . GLN A 1 672 ? 1.094 24.132 30.790 1.00 81.25 672 GLN A CA 1
ATOM 5293 C C . GLN A 1 672 ? 2.513 23.737 30.365 1.00 81.25 672 GLN A C 1
ATOM 5295 O O . GLN A 1 672 ? 2.849 23.769 29.184 1.00 81.25 672 GLN A O 1
ATOM 5300 N N . GLN A 1 673 ? 3.328 23.275 31.314 1.00 80.31 673 GLN A N 1
ATOM 5301 C CA . GLN A 1 673 ? 4.574 22.587 30.982 1.00 80.31 673 GLN A CA 1
ATOM 5302 C C . GLN A 1 673 ? 4.250 21.186 30.456 1.00 80.31 673 GLN A C 1
ATOM 5304 O O . GLN A 1 673 ? 3.915 20.291 31.231 1.00 80.31 673 GLN A O 1
ATOM 5309 N N . VAL A 1 674 ? 4.312 21.015 29.136 1.00 83.50 674 VAL A N 1
ATOM 5310 C CA . VAL A 1 674 ? 4.122 19.720 28.472 1.00 83.50 674 VAL A CA 1
ATOM 5311 C C . VAL A 1 674 ? 5.488 19.037 28.336 1.00 83.50 674 VAL A C 1
ATOM 5313 O O . VAL A 1 674 ? 6.357 19.601 27.668 1.00 83.50 674 VAL A O 1
ATOM 5316 N N . PRO A 1 675 ? 5.718 17.863 28.952 1.00 85.25 675 PRO A N 1
ATOM 5317 C CA . PRO A 1 675 ? 6.952 17.101 28.770 1.00 85.25 675 PRO A CA 1
ATOM 5318 C C . PRO A 1 675 ? 7.215 16.793 27.290 1.00 85.25 675 PRO A C 1
ATOM 5320 O O . PRO A 1 675 ? 6.308 16.348 26.590 1.00 85.25 675 PRO A O 1
ATOM 5323 N N . LEU A 1 676 ? 8.450 17.005 26.831 1.00 88.56 676 LEU A N 1
ATOM 5324 C CA . LEU A 1 676 ? 8.917 16.619 25.498 1.00 88.56 676 LEU A CA 1
ATOM 5325 C C . LEU A 1 676 ? 9.862 15.426 25.629 1.00 88.56 676 LEU A C 1
ATOM 5327 O O . LEU A 1 676 ? 10.826 15.510 26.386 1.00 88.56 676 LEU A O 1
ATOM 5331 N N . LEU A 1 677 ? 9.606 14.344 24.893 1.00 88.38 677 LEU A N 1
ATOM 5332 C CA . LEU A 1 677 ? 10.422 13.129 24.932 1.00 88.38 677 LEU A CA 1
ATOM 5333 C C . LEU A 1 677 ? 10.814 12.701 23.518 1.00 88.38 677 LEU A C 1
ATOM 5335 O O . LEU A 1 677 ? 9.955 12.563 22.644 1.00 88.38 677 LEU A O 1
ATOM 5339 N N . LEU A 1 678 ? 12.109 12.459 23.301 1.00 88.38 678 LEU A N 1
ATOM 5340 C CA . LEU A 1 678 ? 12.572 11.786 22.090 1.00 88.38 678 LEU A CA 1
ATOM 5341 C C . LEU A 1 678 ? 12.504 10.277 22.288 1.00 88.38 678 LEU A C 1
ATOM 5343 O O . LEU A 1 678 ? 13.004 9.752 23.283 1.00 88.38 678 LEU A O 1
ATOM 5347 N N . VAL A 1 679 ? 11.893 9.589 21.330 1.00 87.69 679 VAL A N 1
ATOM 5348 C CA . VAL A 1 679 ? 11.562 8.167 21.441 1.00 87.69 679 VAL A CA 1
ATOM 5349 C C . VAL A 1 679 ? 11.948 7.402 20.183 1.00 87.69 679 VAL A C 1
ATOM 5351 O O . VAL A 1 679 ? 12.098 7.976 19.100 1.00 87.69 679 VAL A O 1
ATOM 5354 N N . GLU A 1 680 ? 12.095 6.090 20.328 1.00 85.56 680 GLU A N 1
ATOM 5355 C CA . GLU A 1 680 ? 12.244 5.165 19.208 1.00 85.56 680 GLU A CA 1
ATOM 5356 C C . GLU A 1 680 ? 10.912 4.934 18.485 1.00 85.56 680 GLU A C 1
ATOM 5358 O O . GLU A 1 680 ? 9.829 5.150 19.032 1.00 85.56 680 GLU A O 1
ATOM 5363 N N . ARG A 1 681 ? 10.992 4.429 17.248 1.00 82.38 681 ARG A N 1
ATOM 5364 C CA . ARG A 1 681 ? 9.817 4.109 16.425 1.00 82.38 681 ARG A CA 1
ATOM 5365 C C . ARG A 1 681 ? 8.853 3.150 17.125 1.00 82.38 681 ARG A C 1
ATOM 5367 O O . ARG A 1 681 ? 7.646 3.337 17.030 1.00 82.38 681 ARG A O 1
ATOM 5374 N N . GLN A 1 682 ? 9.379 2.146 17.823 1.00 79.88 682 GLN A N 1
ATOM 5375 C CA . GLN A 1 682 ? 8.558 1.180 18.548 1.00 79.88 682 GLN A CA 1
ATOM 5376 C C . GLN A 1 682 ? 7.763 1.851 19.677 1.00 79.88 682 GLN A C 1
ATOM 5378 O O . GLN A 1 682 ? 6.546 1.714 19.718 1.00 79.88 682 GLN A O 1
ATOM 5383 N N . ALA A 1 683 ? 8.426 2.644 20.523 1.00 79.25 683 ALA A N 1
ATOM 5384 C CA . ALA A 1 683 ? 7.774 3.355 21.623 1.00 79.25 683 ALA A CA 1
ATOM 5385 C C . ALA A 1 683 ? 6.722 4.367 21.131 1.00 79.25 683 ALA A C 1
ATOM 5387 O O . ALA A 1 683 ? 5.695 4.554 21.777 1.00 79.25 683 ALA A O 1
ATOM 5388 N N . LEU A 1 684 ? 6.951 4.997 19.973 1.00 81.56 684 LEU A N 1
ATOM 5389 C CA . LEU A 1 684 ? 5.974 5.893 19.353 1.00 81.56 684 LEU A CA 1
ATOM 5390 C C . LEU A 1 684 ? 4.728 5.134 18.869 1.00 81.56 684 LEU A C 1
ATOM 5392 O O . LEU A 1 684 ? 3.614 5.584 19.117 1.00 81.56 684 LEU A O 1
ATOM 5396 N N . ASN A 1 685 ? 4.910 3.972 18.234 1.00 78.38 685 ASN A N 1
ATOM 5397 C CA . ASN A 1 685 ? 3.804 3.121 17.787 1.00 78.38 685 ASN A CA 1
ATOM 5398 C C . ASN A 1 685 ? 2.988 2.574 18.973 1.00 78.38 685 ASN A C 1
ATOM 5400 O O . ASN A 1 685 ? 1.763 2.630 18.947 1.00 78.38 685 ASN A O 1
ATOM 5404 N N . GLU A 1 686 ? 3.653 2.109 20.035 1.00 77.19 686 GLU A N 1
ATOM 5405 C CA . GLU A 1 686 ? 2.995 1.631 21.262 1.00 77.19 686 GLU A CA 1
ATOM 5406 C C . GLU A 1 686 ? 2.184 2.749 21.942 1.00 77.19 686 GLU A C 1
ATOM 5408 O O . GLU A 1 686 ? 1.055 2.529 22.385 1.00 77.19 686 GLU A O 1
ATOM 5413 N N . ALA A 1 687 ? 2.725 3.972 21.979 1.00 74.19 687 ALA A N 1
ATOM 5414 C CA . ALA A 1 687 ? 2.033 5.127 22.543 1.00 74.19 687 ALA A CA 1
ATOM 5415 C C . ALA A 1 687 ? 0.782 5.523 21.734 1.00 74.19 687 ALA A C 1
ATOM 5417 O O . ALA A 1 687 ? -0.236 5.899 22.322 1.00 74.19 687 ALA A O 1
ATOM 5418 N N . MET A 1 688 ? 0.833 5.389 20.401 1.00 70.12 688 MET A N 1
ATOM 5419 C CA . MET A 1 688 ? -0.328 5.600 19.529 1.00 70.12 688 MET A CA 1
ATOM 5420 C C . MET A 1 688 ? -1.454 4.605 19.816 1.00 70.12 688 MET A C 1
ATOM 5422 O O . MET A 1 688 ? -2.609 5.006 19.899 1.00 70.12 688 MET A O 1
ATOM 5426 N N . GLU A 1 689 ? -1.141 3.317 19.983 1.00 66.06 689 GLU A N 1
ATOM 5427 C CA . GLU A 1 689 ? -2.148 2.277 20.247 1.00 66.06 689 GLU A CA 1
ATOM 5428 C C . GLU A 1 689 ? -2.888 2.492 21.577 1.00 66.06 689 GLU A C 1
ATOM 5430 O O . GLU A 1 689 ? -4.047 2.096 21.727 1.00 66.06 689 GLU A O 1
ATOM 5435 N N . GLY A 1 690 ? -2.236 3.139 22.546 1.00 55.53 690 GLY A N 1
ATOM 5436 C CA . GLY A 1 690 ? -2.830 3.463 23.838 1.00 55.53 690 GLY A CA 1
ATOM 5437 C C . GLY A 1 690 ? -3.663 4.754 23.869 1.00 55.53 690 GLY A C 1
ATOM 5438 O O . GLY A 1 690 ? -4.267 5.043 24.908 1.00 55.53 690 GLY A O 1
ATOM 5439 N N . GLU A 1 691 ? -3.693 5.557 22.799 1.00 61.81 691 GLU A N 1
ATOM 5440 C CA . GLU A 1 691 ? -4.427 6.827 22.758 1.00 61.81 691 GLU A CA 1
ATOM 5441 C C . GLU A 1 691 ? -5.853 6.639 22.207 1.00 61.81 691 GLU A C 1
ATOM 5443 O O . GLU A 1 691 ? -6.069 6.174 21.094 1.00 61.81 691 GLU A O 1
ATOM 5448 N N . LYS A 1 692 ? -6.873 7.001 22.998 1.00 49.12 692 LYS A N 1
ATOM 5449 C CA . LYS A 1 692 ? -8.292 6.759 22.650 1.00 49.12 692 LYS A CA 1
ATOM 5450 C C . LYS A 1 692 ? -8.932 7.863 21.803 1.00 49.12 692 LYS A C 1
ATOM 5452 O O . LYS A 1 692 ? -10.049 7.684 21.323 1.00 49.12 692 LYS A O 1
ATOM 5457 N N . THR A 1 693 ? -8.274 9.015 21.686 1.00 45.41 693 THR A N 1
ATOM 5458 C CA . THR A 1 693 ? -8.839 10.261 21.136 1.00 45.41 693 THR A CA 1
ATOM 5459 C C . THR A 1 693 ? -8.102 10.786 19.902 1.00 45.41 693 THR A C 1
ATOM 5461 O O . THR A 1 693 ? -8.436 11.870 19.434 1.00 45.41 693 THR A O 1
ATOM 5464 N N . GLY A 1 694 ? -7.113 10.055 19.377 1.00 41.19 694 GLY A N 1
ATOM 5465 C CA . GLY A 1 694 ? -6.351 10.452 18.193 1.00 41.19 694 GLY A CA 1
ATOM 5466 C C . GLY A 1 694 ? -6.984 9.960 16.887 1.00 41.19 694 GLY A C 1
ATOM 5467 O O . GLY A 1 694 ? -7.416 8.813 16.774 1.00 41.19 694 GLY A O 1
ATOM 5468 N N . HIS A 1 695 ? -7.031 10.820 15.868 1.00 43.28 695 HIS A N 1
ATOM 5469 C CA . HIS A 1 695 ? -7.365 10.417 14.502 1.00 43.28 695 HIS A CA 1
ATOM 5470 C C . HIS A 1 695 ? -6.102 9.853 13.830 1.00 43.28 695 HIS A C 1
ATOM 5472 O O . HIS A 1 695 ? -5.291 10.586 13.277 1.00 43.28 695 HIS A O 1
ATOM 5478 N N . HIS A 1 696 ? -5.890 8.538 13.910 1.00 40.69 696 HIS A N 1
ATOM 5479 C CA . HIS A 1 696 ? -4.640 7.921 13.455 1.00 40.69 696 HIS A CA 1
ATOM 5480 C C . HIS A 1 696 ? -4.667 7.571 11.961 1.00 40.69 696 HIS A C 1
ATOM 5482 O O . HIS A 1 696 ? -5.289 6.583 11.566 1.00 40.69 696 HIS A O 1
ATOM 5488 N N . HIS A 1 697 ? -3.952 8.332 11.119 1.00 36.94 697 HIS A N 1
ATOM 5489 C CA . HIS A 1 697 ? -3.737 7.923 9.726 1.00 36.94 697 HIS A CA 1
ATOM 5490 C C . HIS A 1 697 ? -2.436 8.446 9.078 1.00 36.94 697 HIS A C 1
ATOM 5492 O O . HIS A 1 697 ? -2.473 9.293 8.193 1.00 36.94 697 HIS A O 1
ATOM 5498 N N . LEU A 1 698 ? -1.280 7.861 9.435 1.00 38.12 698 LEU A N 1
ATOM 5499 C CA . LEU A 1 698 ? -0.057 7.874 8.608 1.00 38.12 698 LEU A CA 1
ATOM 5500 C C . LEU A 1 698 ? 0.720 6.539 8.739 1.00 38.12 698 LEU A C 1
ATOM 5502 O O . LEU A 1 698 ? 0.718 5.953 9.818 1.00 38.12 698 LEU A O 1
ATOM 5506 N N . PRO A 1 699 ? 1.418 6.050 7.687 1.00 32.94 699 PRO A N 1
ATOM 5507 C CA . PRO A 1 699 ? 2.241 4.829 7.755 1.00 32.94 699 PRO A CA 1
ATOM 5508 C C . PRO A 1 699 ? 3.550 4.967 8.557 1.00 32.94 699 PRO A C 1
ATOM 5510 O O . PRO A 1 699 ? 4.207 3.966 8.818 1.00 32.94 699 PRO A O 1
ATOM 5513 N N . GLU A 1 700 ? 3.950 6.186 8.932 1.00 52.03 700 GLU A N 1
ATOM 5514 C CA . GLU A 1 700 ? 5.089 6.458 9.820 1.00 52.03 700 GLU A CA 1
ATOM 5515 C C . GLU A 1 700 ? 4.814 7.740 10.623 1.00 52.03 700 GLU A C 1
ATOM 5517 O O . GLU A 1 700 ? 5.223 8.830 10.222 1.00 52.03 700 GLU A O 1
ATOM 5522 N N . THR A 1 701 ? 4.107 7.641 11.747 1.00 62.62 701 THR A N 1
ATOM 5523 C CA . THR A 1 701 ? 3.982 8.754 12.700 1.00 62.62 701 THR A CA 1
ATOM 5524 C C . THR A 1 701 ? 5.375 9.154 13.193 1.00 62.62 701 THR A C 1
ATOM 5526 O O . THR A 1 701 ? 6.180 8.294 13.548 1.00 62.62 701 THR A O 1
ATOM 5529 N N . ARG A 1 702 ? 5.703 10.453 13.158 1.00 73.94 702 ARG A N 1
ATOM 5530 C CA . ARG A 1 702 ? 7.025 10.991 13.561 1.00 73.94 702 ARG A CA 1
ATOM 5531 C C . ARG A 1 702 ? 6.963 11.889 14.797 1.00 73.94 702 ARG A C 1
ATOM 5533 O O . ARG A 1 702 ? 8.011 12.213 15.354 1.00 73.94 702 ARG A O 1
ATOM 5540 N N . GLY A 1 703 ? 5.759 12.251 15.227 1.00 77.88 703 GLY A N 1
ATOM 5541 C CA . GLY A 1 703 ? 5.465 12.941 16.475 1.00 77.88 703 GLY A CA 1
ATOM 5542 C C . GLY A 1 703 ? 4.069 12.567 16.967 1.00 77.88 703 GLY A C 1
ATOM 5543 O O . GLY A 1 703 ? 3.255 12.102 16.174 1.00 77.88 703 GLY A O 1
ATOM 5544 N N . LEU A 1 704 ? 3.832 12.685 18.271 1.00 82.69 704 LEU A N 1
ATOM 5545 C CA . LEU A 1 704 ? 2.543 12.371 18.884 1.00 82.69 704 LEU A CA 1
ATOM 5546 C C . LEU A 1 704 ? 2.295 13.247 20.114 1.00 82.69 704 LEU A C 1
ATOM 5548 O O . LEU A 1 704 ? 3.078 13.230 21.066 1.00 82.69 704 LEU A O 1
ATOM 5552 N N . CYS A 1 705 ? 1.184 13.975 20.120 1.00 81.12 705 CYS A N 1
ATOM 5553 C CA . CYS A 1 705 ? 0.670 14.676 21.290 1.00 81.12 705 CYS A CA 1
ATOM 5554 C C . CYS A 1 705 ? -0.244 13.754 22.111 1.00 81.12 705 CYS A C 1
ATOM 5556 O O . CYS A 1 705 ? -1.368 13.485 21.697 1.00 81.12 705 CYS A O 1
ATOM 5558 N N . LEU A 1 706 ? 0.216 13.310 23.285 1.00 79.12 706 LEU A N 1
ATOM 5559 C CA . LEU A 1 706 ? -0.491 12.361 24.148 1.00 79.12 706 LEU A CA 1
ATOM 5560 C C . LEU A 1 706 ? -1.425 13.041 25.146 1.00 79.12 706 LEU A C 1
ATOM 5562 O O . LEU A 1 706 ? -1.029 13.973 25.848 1.00 79.12 706 LEU A O 1
ATOM 5566 N N . SER A 1 707 ? -2.613 12.474 25.342 1.00 74.31 707 SER A N 1
ATOM 5567 C CA . SER A 1 707 ? -3.575 12.902 26.377 1.00 74.31 707 SER A CA 1
ATOM 5568 C C . SER A 1 707 ? -3.862 11.859 27.473 1.00 74.31 707 SER A C 1
ATOM 5570 O O . SER A 1 707 ? -4.450 12.197 28.508 1.00 74.31 707 SER A O 1
ATOM 5572 N N . GLU A 1 708 ? -3.421 10.614 27.284 1.00 71.06 708 GLU A N 1
ATOM 5573 C CA . GLU A 1 708 ? -3.671 9.486 28.192 1.00 71.06 708 GLU A CA 1
ATOM 5574 C C . GLU A 1 708 ? -2.450 9.122 29.052 1.00 71.06 708 GLU A C 1
ATOM 5576 O O . GLU A 1 708 ? -1.303 9.429 28.735 1.00 71.06 708 GLU A O 1
ATOM 5581 N N . GLU A 1 709 ? -2.705 8.468 30.185 1.00 70.88 709 GLU A N 1
ATOM 5582 C CA . GLU A 1 709 ? -1.677 8.081 31.153 1.00 70.88 709 GLU A CA 1
ATOM 5583 C C . GLU A 1 709 ? -0.953 6.800 30.703 1.00 70.88 709 GLU A C 1
ATOM 5585 O O . GLU A 1 709 ? -1.578 5.748 30.583 1.00 70.88 709 GLU A O 1
ATOM 5590 N N . GLN A 1 710 ? 0.355 6.875 30.431 1.00 72.88 710 GLN A N 1
ATOM 5591 C CA . GLN A 1 710 ? 1.130 5.769 29.846 1.00 72.88 710 GLN A CA 1
ATOM 5592 C C . GLN A 1 710 ? 2.596 5.768 30.317 1.00 72.88 710 GLN A C 1
ATOM 5594 O O . GLN A 1 710 ? 3.105 6.767 30.820 1.00 72.88 710 GLN A O 1
ATOM 5599 N N . THR A 1 711 ? 3.305 4.644 30.168 1.00 70.75 711 THR A N 1
ATOM 5600 C CA . THR A 1 711 ? 4.766 4.583 30.376 1.00 70.75 711 THR A CA 1
ATOM 5601 C C . THR A 1 711 ? 5.448 4.447 29.026 1.00 70.75 711 THR A C 1
ATOM 5603 O O . THR A 1 711 ? 5.142 3.509 28.301 1.00 70.75 711 THR A O 1
ATOM 5606 N N . VAL A 1 712 ? 6.355 5.369 28.701 1.00 71.62 712 VAL A N 1
ATOM 5607 C CA . VAL A 1 712 ? 7.010 5.443 27.387 1.00 71.62 712 VAL A CA 1
ATOM 5608 C C . VAL A 1 712 ? 8.523 5.368 27.561 1.00 71.62 712 VAL A C 1
ATOM 5610 O O . VAL A 1 712 ? 9.084 6.038 28.427 1.00 71.62 712 VAL A O 1
ATOM 5613 N N . SER A 1 713 ? 9.193 4.566 26.736 1.00 72.81 713 SER A N 1
ATOM 5614 C CA . SER A 1 713 ? 10.658 4.486 26.702 1.00 72.81 713 SER A CA 1
ATOM 5615 C C . SER A 1 713 ? 11.244 5.715 25.994 1.00 72.81 713 SER A C 1
ATOM 5617 O O . SER A 1 713 ? 11.023 5.903 24.800 1.00 72.81 713 SER A O 1
ATOM 5619 N N . THR A 1 714 ? 11.986 6.554 26.723 1.00 75.50 714 THR A N 1
ATOM 5620 C CA . THR A 1 714 ? 12.625 7.785 26.213 1.00 75.50 714 THR A CA 1
ATOM 5621 C C . THR A 1 714 ? 14.139 7.634 26.106 1.00 75.50 714 THR A C 1
ATOM 5623 O O . THR A 1 714 ? 14.748 6.846 26.831 1.00 75.50 714 THR A O 1
ATOM 5626 N N . ILE A 1 715 ? 14.766 8.401 25.217 1.00 73.81 715 ILE A N 1
ATOM 5627 C CA . ILE A 1 715 ? 16.216 8.378 25.005 1.00 73.81 715 ILE A CA 1
ATOM 5628 C C . ILE A 1 715 ? 16.907 9.267 26.042 1.00 73.81 715 ILE A C 1
ATOM 5630 O O . ILE A 1 715 ? 16.760 10.493 26.031 1.00 73.81 715 ILE A O 1
ATOM 5634 N N . LEU A 1 716 ? 17.696 8.632 26.915 1.00 62.97 716 LEU A N 1
ATOM 5635 C CA . LEU A 1 716 ? 18.381 9.273 28.041 1.00 62.97 716 LEU A CA 1
ATOM 5636 C C . LEU A 1 716 ? 19.575 10.126 27.585 1.00 62.97 716 LEU A C 1
ATOM 5638 O O . LEU A 1 716 ? 19.824 11.203 28.127 1.00 62.97 716 LEU A O 1
ATOM 5642 N N . ARG A 1 717 ? 20.380 9.611 26.645 1.00 64.88 717 ARG A N 1
ATOM 5643 C CA . ARG A 1 717 ? 21.636 10.237 26.195 1.00 64.88 717 ARG A CA 1
ATOM 5644 C C . ARG A 1 717 ? 21.921 9.909 24.738 1.00 64.88 717 ARG A C 1
ATOM 5646 O O . ARG A 1 717 ? 21.618 8.806 24.287 1.00 64.88 717 ARG A O 1
ATOM 5653 N N . ARG A 1 718 ? 22.609 10.829 24.056 1.00 62.97 718 ARG A N 1
ATOM 5654 C CA . ARG A 1 718 ? 23.136 10.627 22.708 1.00 62.97 718 ARG A CA 1
ATOM 5655 C C . ARG A 1 718 ? 23.884 9.292 22.598 1.00 62.97 718 ARG A C 1
ATOM 5657 O O . ARG A 1 718 ? 24.825 9.060 23.369 1.00 62.97 718 ARG A O 1
ATOM 5664 N N . PRO A 1 719 ? 23.523 8.441 21.627 1.00 64.25 719 PRO A N 1
ATOM 5665 C CA . PRO A 1 719 ? 24.185 7.162 21.433 1.00 64.25 719 PRO A CA 1
ATOM 5666 C C . PRO A 1 719 ? 25.609 7.346 20.891 1.00 64.25 719 PRO A C 1
ATOM 5668 O O . PRO A 1 719 ? 25.928 8.332 20.212 1.00 64.25 719 PRO A O 1
ATOM 5671 N N . ARG A 1 720 ? 26.497 6.398 21.212 1.00 68.50 720 ARG A N 1
ATOM 5672 C CA . ARG A 1 720 ? 27.895 6.450 20.764 1.00 68.50 720 ARG A CA 1
ATOM 5673 C C . ARG A 1 720 ? 27.973 6.044 19.295 1.00 68.50 720 ARG A C 1
ATOM 5675 O O . ARG A 1 720 ? 27.391 5.051 18.878 1.00 68.50 720 ARG A O 1
ATOM 5682 N N . MET A 1 721 ? 28.727 6.804 18.509 1.00 64.50 721 MET A N 1
ATOM 5683 C CA . MET A 1 721 ? 28.965 6.495 17.098 1.00 64.50 721 MET A CA 1
ATOM 5684 C C . MET A 1 721 ? 30.203 5.607 16.958 1.00 64.50 721 MET A C 1
ATOM 5686 O O . MET A 1 721 ? 31.278 5.976 17.434 1.00 64.50 721 MET A O 1
ATOM 5690 N N . ALA A 1 722 ? 30.075 4.474 16.266 1.00 58.28 722 ALA A N 1
ATOM 5691 C CA . ALA A 1 722 ? 31.203 3.635 15.867 1.00 58.28 722 ALA A CA 1
ATOM 5692 C C . ALA A 1 722 ? 31.212 3.481 14.339 1.00 58.28 722 ALA A C 1
ATOM 5694 O O . ALA A 1 722 ? 30.476 2.682 13.755 1.00 58.28 722 ALA A O 1
ATOM 5695 N N . GLY A 1 723 ? 32.043 4.280 13.665 1.00 67.94 723 GLY A N 1
ATOM 5696 C CA . GLY A 1 723 ? 32.015 4.376 12.204 1.00 67.94 723 GLY A CA 1
ATOM 5697 C C . GLY A 1 723 ? 30.663 4.906 11.714 1.00 67.94 723 GLY A C 1
ATOM 5698 O O . GLY A 1 723 ? 30.209 5.947 12.177 1.00 67.94 723 GLY A O 1
ATOM 5699 N N . ASN A 1 724 ? 30.006 4.177 10.805 1.00 64.62 724 ASN A N 1
ATOM 5700 C CA . ASN A 1 724 ? 28.724 4.581 10.201 1.00 64.62 724 ASN A CA 1
ATOM 5701 C C . ASN A 1 724 ? 27.507 3.906 10.853 1.00 64.62 724 ASN A C 1
ATOM 5703 O O . ASN A 1 724 ? 26.453 3.772 10.228 1.00 64.62 724 ASN A O 1
ATOM 5707 N N . LYS A 1 725 ? 27.664 3.421 12.085 1.00 64.25 725 LYS A N 1
ATOM 5708 C CA . LYS A 1 725 ? 26.584 2.832 12.871 1.00 64.25 725 LYS A CA 1
ATOM 5709 C C . LYS A 1 725 ? 26.469 3.556 14.202 1.00 64.25 725 LYS A C 1
ATOM 5711 O O . LYS A 1 725 ? 27.478 3.825 14.862 1.00 64.25 725 LYS A O 1
ATOM 5716 N N . VAL A 1 726 ? 25.230 3.837 14.575 1.00 64.12 726 VAL A N 1
ATOM 5717 C CA . VAL A 1 726 ? 24.875 4.170 15.948 1.00 64.12 726 VAL A CA 1
ATOM 5718 C C . VAL A 1 726 ? 25.014 2.890 16.787 1.00 64.12 726 VAL A C 1
ATOM 5720 O O . VAL A 1 726 ? 24.723 1.798 16.301 1.00 64.12 726 VAL A O 1
ATOM 5723 N N . MET A 1 727 ? 25.592 2.995 17.985 1.00 52.12 727 MET A N 1
ATOM 5724 C CA . MET A 1 727 ? 25.743 1.880 18.920 1.00 52.12 727 MET A CA 1
ATOM 5725 C C . MET A 1 727 ? 25.164 2.234 20.288 1.00 52.12 727 MET A C 1
ATOM 5727 O O . MET A 1 727 ? 25.440 3.311 20.824 1.00 52.12 727 MET A O 1
ATOM 5731 N N . GLU A 1 728 ? 24.449 1.256 20.854 1.00 58.44 728 GLU A N 1
ATOM 5732 C CA . GLU A 1 728 ? 23.947 1.213 22.232 1.00 58.44 728 GLU A CA 1
ATOM 5733 C C . GLU A 1 728 ? 23.147 2.462 22.625 1.00 58.44 728 GLU A C 1
ATOM 5735 O O . GLU A 1 728 ? 23.592 3.290 23.427 1.00 58.44 728 GLU A O 1
ATOM 5740 N N . MET A 1 729 ? 21.936 2.588 22.073 1.00 64.19 729 MET A N 1
ATOM 5741 C CA . MET A 1 729 ? 20.942 3.509 22.612 1.00 64.19 729 MET A CA 1
ATOM 5742 C C . MET A 1 729 ? 20.594 3.147 24.060 1.00 64.19 729 MET A C 1
ATOM 5744 O O . MET A 1 729 ? 20.237 2.013 24.374 1.00 64.19 729 MET A O 1
ATOM 5748 N N . ILE A 1 730 ? 20.705 4.128 24.957 1.00 67.31 730 ILE A N 1
ATOM 5749 C CA . ILE A 1 730 ? 20.305 3.978 26.356 1.00 67.31 730 ILE A CA 1
ATOM 5750 C C . ILE A 1 730 ? 18.924 4.609 26.507 1.00 67.31 730 ILE A C 1
ATOM 5752 O O . ILE A 1 730 ? 18.794 5.836 26.531 1.00 67.31 730 ILE A O 1
ATOM 5756 N N . THR A 1 731 ? 17.906 3.762 26.607 1.00 74.12 731 THR A N 1
ATOM 5757 C CA . THR A 1 731 ? 16.526 4.170 26.880 1.00 74.12 731 THR A CA 1
ATOM 5758 C C . THR A 1 731 ? 16.206 4.049 28.367 1.00 74.12 731 THR A C 1
ATOM 5760 O O . THR A 1 731 ? 16.671 3.118 29.027 1.00 74.12 731 THR A O 1
ATOM 5763 N N . GLU A 1 732 ? 15.363 4.933 28.894 1.00 72.88 732 GLU A N 1
ATOM 5764 C CA . GLU A 1 732 ? 14.779 4.795 30.230 1.00 72.88 732 GLU A CA 1
ATOM 5765 C C . GLU A 1 732 ? 13.243 4.828 30.173 1.00 72.88 732 GLU A C 1
ATOM 5767 O O . GLU A 1 732 ? 12.674 5.547 29.347 1.00 72.88 732 GLU A O 1
ATOM 5772 N N . PRO A 1 733 ? 12.540 4.066 31.030 1.00 74.44 733 PRO A N 1
ATOM 5773 C CA . PRO A 1 733 ? 11.090 4.154 31.118 1.00 74.44 733 PRO A CA 1
ATOM 5774 C C . PRO A 1 733 ? 10.684 5.467 31.798 1.00 74.44 733 PRO A C 1
ATOM 5776 O O . PRO A 1 733 ? 11.025 5.713 32.956 1.00 74.44 733 PRO A O 1
ATOM 5779 N N . TYR A 1 734 ? 9.901 6.291 31.104 1.00 73.75 734 TYR A N 1
ATOM 5780 C CA . TYR A 1 734 ? 9.326 7.520 31.638 1.00 73.75 734 TYR A CA 1
ATOM 5781 C C . TYR A 1 734 ? 7.826 7.343 31.878 1.00 73.75 734 TYR A C 1
ATOM 5783 O O . TYR A 1 734 ? 7.044 7.120 30.952 1.00 73.75 734 TYR A O 1
ATOM 5791 N N . ARG A 1 735 ? 7.403 7.445 33.141 1.00 78.44 735 ARG A N 1
ATOM 5792 C CA . ARG A 1 735 ? 5.992 7.312 33.521 1.00 78.44 735 ARG A CA 1
ATOM 5793 C C . ARG A 1 735 ? 5.267 8.650 33.369 1.00 78.44 735 ARG A C 1
ATOM 5795 O O . ARG A 1 735 ? 5.468 9.561 34.173 1.00 78.44 735 ARG A O 1
ATOM 5802 N N . LEU A 1 736 ? 4.373 8.739 32.388 1.00 74.75 736 LEU A N 1
ATOM 5803 C CA . LEU A 1 736 ? 3.469 9.870 32.212 1.00 74.75 736 LEU A CA 1
ATOM 5804 C C . LEU A 1 736 ? 2.331 9.763 33.227 1.00 74.75 736 LEU A C 1
ATOM 5806 O O . LEU A 1 736 ? 1.743 8.701 33.412 1.00 74.75 736 LEU A O 1
ATOM 5810 N N . THR A 1 737 ? 2.043 10.867 33.917 1.00 67.75 737 THR A N 1
ATOM 5811 C CA . THR A 1 737 ? 0.910 10.963 34.849 1.00 67.75 737 THR A CA 1
ATOM 5812 C C . THR A 1 737 ? -0.073 12.001 34.329 1.00 67.75 737 THR A C 1
ATOM 5814 O O . THR A 1 737 ? 0.332 13.109 33.968 1.00 67.75 737 THR A O 1
ATOM 5817 N N . ARG A 1 738 ? -1.364 11.668 34.282 1.00 67.75 738 ARG A N 1
ATOM 5818 C CA . ARG A 1 738 ? -2.417 12.525 33.740 1.00 67.75 738 ARG A CA 1
ATOM 5819 C C . ARG A 1 738 ? -2.765 13.585 34.770 1.00 67.75 738 ARG A C 1
ATOM 5821 O O . ARG A 1 738 ? -3.642 13.419 35.612 1.00 67.75 738 ARG A O 1
ATOM 5828 N N . ARG A 1 739 ? -2.040 14.698 34.707 1.00 57.94 739 ARG A N 1
ATOM 5829 C CA . ARG A 1 739 ? -2.271 15.869 35.567 1.00 57.94 739 ARG A CA 1
ATOM 5830 C C . ARG A 1 739 ? -3.183 16.914 34.911 1.00 57.94 739 ARG A C 1
ATOM 5832 O O . ARG A 1 739 ? -3.556 17.880 35.566 1.00 57.94 739 ARG A O 1
ATOM 5839 N N . CYS A 1 740 ? -3.485 16.746 33.622 1.00 62.56 740 CYS A N 1
ATOM 5840 C CA . CYS A 1 740 ? -4.088 17.739 32.725 1.00 62.56 740 CYS A CA 1
ATOM 5841 C C . CYS A 1 740 ? -4.470 17.090 31.374 1.00 62.56 740 CYS A C 1
ATOM 5843 O O . CYS A 1 740 ? -4.276 15.887 31.199 1.00 62.56 740 CYS A O 1
ATOM 5845 N N . GLU A 1 741 ? -5.047 17.861 30.442 1.00 70.62 741 GLU A N 1
ATOM 5846 C CA . GLU A 1 741 ? -5.575 17.362 29.154 1.00 70.62 741 GLU A CA 1
ATOM 5847 C C . GLU A 1 741 ? -4.491 16.912 28.159 1.00 70.62 741 GLU A C 1
ATOM 5849 O O . GLU A 1 741 ? -4.781 16.118 27.266 1.00 70.62 741 GLU A O 1
ATOM 5854 N N . VAL A 1 742 ? -3.249 17.373 28.322 1.00 80.56 742 VAL A N 1
ATOM 5855 C CA . VAL A 1 742 ? -2.089 16.958 27.519 1.00 80.56 742 VAL A CA 1
ATOM 5856 C C . VAL A 1 742 ? -1.017 16.428 28.466 1.00 80.56 742 VAL A C 1
ATOM 5858 O O . VAL A 1 742 ? -0.664 17.096 29.431 1.00 80.56 742 VAL A O 1
ATOM 5861 N N . THR A 1 743 ? -0.499 15.232 28.218 1.00 80.94 743 THR A N 1
ATOM 5862 C CA . THR A 1 743 ? 0.426 14.525 29.117 1.00 80.94 743 THR A CA 1
ATOM 5863 C C . THR A 1 743 ? 1.879 14.572 28.655 1.00 80.94 743 THR A C 1
ATOM 5865 O O . THR A 1 743 ? 2.756 14.686 29.509 1.00 80.94 743 THR A O 1
ATOM 5868 N N . ALA A 1 744 ? 2.139 14.533 27.344 1.00 86.31 744 ALA A N 1
ATOM 5869 C CA . ALA A 1 744 ? 3.463 14.700 26.742 1.00 86.31 744 ALA A CA 1
ATOM 5870 C C . ALA A 1 744 ? 3.375 14.930 25.226 1.00 86.31 744 ALA A C 1
ATOM 5872 O O . ALA A 1 744 ? 2.369 14.609 24.600 1.00 86.31 744 ALA A O 1
ATOM 5873 N N . ILE A 1 745 ? 4.461 15.439 24.644 1.00 88.94 745 ILE A N 1
ATOM 5874 C CA . ILE A 1 745 ? 4.733 15.400 23.205 1.00 88.94 745 ILE A CA 1
ATOM 5875 C C . ILE A 1 745 ? 5.894 14.428 22.984 1.00 88.94 745 ILE A C 1
ATOM 5877 O O . ILE A 1 745 ? 6.963 14.580 23.580 1.00 88.94 745 ILE A O 1
ATOM 5881 N N . LEU A 1 746 ? 5.682 13.429 22.135 1.00 89.25 746 LEU A N 1
ATOM 5882 C CA . LEU A 1 746 ? 6.702 12.476 21.710 1.00 89.25 746 LEU A CA 1
ATOM 5883 C C . LEU A 1 746 ? 7.205 12.850 20.319 1.00 89.25 746 LEU A C 1
ATOM 5885 O O . LEU A 1 746 ? 6.402 13.200 19.458 1.00 89.25 746 LEU A O 1
ATOM 5889 N N . ILE A 1 747 ? 8.513 12.748 20.075 1.00 89.31 747 ILE A N 1
ATOM 5890 C CA . ILE A 1 747 ? 9.105 12.938 18.742 1.00 89.31 747 ILE A CA 1
ATOM 5891 C C . ILE A 1 747 ? 10.088 11.811 18.435 1.00 89.31 747 ILE A C 1
ATOM 5893 O O . ILE A 1 747 ? 10.896 11.422 19.277 1.00 89.31 747 ILE A O 1
ATOM 5897 N N . LEU A 1 748 ? 10.048 11.302 17.205 1.00 89.81 748 LEU A N 1
ATOM 5898 C CA . LEU A 1 748 ? 10.996 10.304 16.727 1.00 89.81 748 LEU A CA 1
ATOM 5899 C C . LEU A 1 748 ? 12.420 10.882 16.674 1.00 89.81 748 LEU A C 1
ATOM 5901 O O . LEU A 1 748 ? 12.664 11.923 16.061 1.00 89.81 748 LEU A O 1
ATOM 5905 N N . TYR A 1 749 ? 13.383 10.184 17.272 1.00 89.50 749 TYR A N 1
ATOM 5906 C CA . TYR A 1 749 ? 14.777 10.639 17.316 1.00 89.50 749 TYR A CA 1
ATOM 5907 C C . TYR A 1 749 ? 15.488 10.615 15.954 1.00 89.50 749 TYR A C 1
ATOM 5909 O O . TYR A 1 749 ? 15.038 9.989 14.989 1.00 89.50 749 TYR A O 1
ATOM 5917 N N . GLY A 1 750 ? 16.658 11.254 15.872 1.00 88.31 750 GLY A N 1
ATOM 5918 C CA . GLY A 1 750 ? 17.542 11.159 14.707 1.00 88.31 750 GLY A CA 1
ATOM 5919 C C . GLY A 1 750 ? 17.023 11.902 13.475 1.00 88.31 750 GLY A C 1
ATOM 5920 O O . GLY A 1 750 ? 17.419 11.588 12.352 1.00 88.31 750 GLY A O 1
ATOM 5921 N N . LEU A 1 751 ? 16.121 12.866 13.677 1.00 92.06 751 LEU A N 1
ATOM 5922 C CA . LEU A 1 751 ? 15.628 13.772 12.644 1.00 92.06 751 LEU A CA 1
ATOM 5923 C C . LEU A 1 751 ? 16.412 15.101 12.683 1.00 92.06 751 LEU A C 1
ATOM 5925 O O . LEU A 1 751 ? 16.768 15.565 13.771 1.00 92.06 751 LEU A O 1
ATOM 5929 N N . PRO A 1 752 ? 16.694 15.730 11.523 1.00 93.06 752 PRO A N 1
ATOM 5930 C CA . PRO A 1 752 ? 17.282 17.062 11.435 1.00 93.06 752 PRO A CA 1
ATOM 5931 C C . PRO A 1 752 ? 16.490 18.086 12.232 1.00 93.06 752 PRO A C 1
ATOM 5933 O O . PRO A 1 752 ? 15.262 18.077 12.205 1.00 93.06 752 PRO A O 1
ATOM 5936 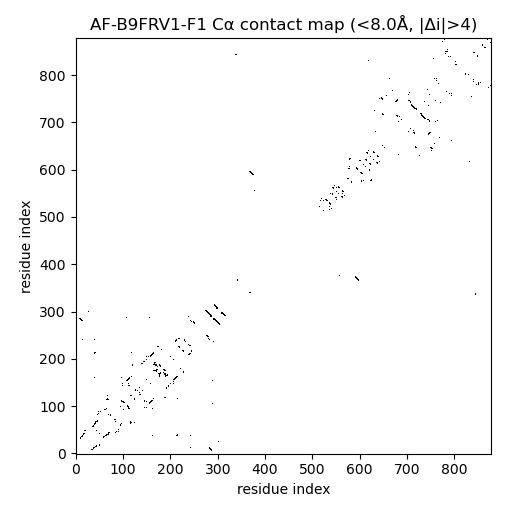N N . ARG A 1 753 ? 17.186 19.039 12.848 1.00 93.12 753 ARG A N 1
ATOM 5937 C CA . ARG A 1 753 ? 16.615 20.085 13.697 1.00 93.12 753 ARG A CA 1
ATOM 5938 C C . ARG A 1 753 ? 15.404 20.796 13.072 1.00 93.12 753 ARG A C 1
ATOM 5940 O O . ARG A 1 753 ? 14.443 21.065 13.787 1.00 93.12 753 ARG A O 1
ATOM 5947 N N . LEU A 1 754 ? 15.434 21.123 11.776 1.00 92.25 754 LEU A N 1
ATOM 5948 C CA . LEU A 1 754 ? 14.292 21.765 11.105 1.00 92.25 754 LEU A CA 1
ATOM 5949 C C . LEU A 1 754 ? 13.087 20.823 10.972 1.00 92.25 754 LEU A C 1
ATOM 5951 O O . LEU A 1 754 ? 11.958 21.254 11.174 1.00 92.25 754 LEU A O 1
ATOM 5955 N N . LEU A 1 755 ? 13.311 19.536 10.700 1.00 93.38 755 LEU A N 1
ATOM 5956 C CA . LEU A 1 755 ? 12.227 18.555 10.654 1.00 93.38 755 LEU A CA 1
ATOM 5957 C C . LEU A 1 755 ? 11.638 18.342 12.050 1.00 93.38 755 LEU A C 1
ATOM 5959 O O . LEU A 1 755 ? 10.429 18.463 12.228 1.00 93.38 755 LEU A O 1
ATOM 5963 N N . THR A 1 756 ? 12.495 18.118 13.048 1.00 93.50 756 THR A N 1
ATOM 5964 C CA . THR A 1 756 ? 12.110 17.987 14.460 1.00 93.50 756 THR A CA 1
ATOM 5965 C C . THR A 1 756 ? 11.298 19.190 14.924 1.00 93.50 756 THR A C 1
ATOM 5967 O O . THR A 1 756 ? 10.254 19.023 15.542 1.00 93.50 756 THR A O 1
ATOM 5970 N N . GLY A 1 757 ? 11.735 20.406 14.590 1.00 94.00 757 GLY A N 1
ATOM 5971 C CA . GLY A 1 757 ? 11.038 21.626 14.989 1.00 94.00 757 GLY A CA 1
ATOM 5972 C C . GLY A 1 757 ? 9.701 21.812 14.276 1.00 94.00 757 GLY A C 1
ATOM 5973 O O . GLY A 1 757 ? 8.745 22.240 14.909 1.00 94.00 757 GLY A O 1
ATOM 5974 N N . SER A 1 758 ? 9.591 21.416 13.004 1.00 94.81 758 SER A N 1
ATOM 5975 C CA . SER A 1 758 ? 8.312 21.449 12.285 1.00 94.81 758 SER A CA 1
ATOM 5976 C C . SER A 1 758 ? 7.283 20.478 12.868 1.00 94.81 758 SER A C 1
ATOM 5978 O O . SER A 1 758 ? 6.133 20.858 13.071 1.00 94.81 758 SER A O 1
ATOM 5980 N N . ILE A 1 759 ? 7.713 19.262 13.222 1.00 93.25 759 ILE A N 1
ATOM 5981 C CA . ILE A 1 759 ? 6.877 18.266 13.902 1.00 93.25 759 ILE A CA 1
ATOM 5982 C C . ILE A 1 759 ? 6.489 18.791 15.283 1.00 93.25 759 ILE A C 1
ATOM 5984 O O . ILE A 1 759 ? 5.330 18.747 15.664 1.00 93.25 759 ILE A O 1
ATOM 5988 N N . LEU A 1 760 ? 7.434 19.368 16.022 1.00 93.69 760 LEU A N 1
ATOM 5989 C CA . LEU A 1 760 ? 7.153 19.938 17.332 1.00 93.69 760 LEU A CA 1
ATOM 5990 C C . LEU A 1 760 ? 6.166 21.110 17.260 1.00 93.69 760 LEU A C 1
ATOM 5992 O O . LEU A 1 760 ? 5.280 21.203 18.102 1.00 93.69 760 LEU A O 1
ATOM 5996 N N . ALA A 1 761 ? 6.282 21.982 16.256 1.00 95.00 761 ALA A N 1
ATOM 5997 C CA . ALA A 1 761 ? 5.315 23.047 16.004 1.00 95.00 761 ALA A CA 1
ATOM 5998 C C . ALA A 1 761 ? 3.921 22.478 15.703 1.00 95.00 761 ALA A C 1
ATOM 6000 O O . ALA A 1 761 ? 2.941 23.019 16.208 1.00 95.00 761 ALA A O 1
ATOM 6001 N N . HIS A 1 762 ? 3.842 21.392 14.930 1.00 95.06 762 HIS A N 1
ATOM 6002 C CA . HIS A 1 762 ? 2.601 20.677 14.631 1.00 95.06 762 HIS A CA 1
ATOM 6003 C C . HIS A 1 762 ? 1.964 20.091 15.905 1.00 95.06 762 HIS A C 1
ATOM 6005 O O . HIS A 1 762 ? 0.830 20.422 16.240 1.00 95.06 762 HIS A O 1
ATOM 6011 N N . GLU A 1 763 ? 2.710 19.297 16.677 1.00 93.31 763 GLU A N 1
ATOM 6012 C CA . GLU A 1 763 ? 2.205 18.662 17.906 1.00 93.31 763 GLU A CA 1
ATOM 6013 C C . GLU A 1 763 ? 1.874 19.679 19.008 1.00 93.31 763 GLU A C 1
ATOM 6015 O O . GLU A 1 763 ? 0.937 19.498 19.790 1.00 93.31 763 GLU A O 1
ATOM 6020 N N . MET A 1 764 ? 2.608 20.793 19.063 1.00 92.56 764 MET A N 1
ATOM 6021 C CA . MET A 1 764 ? 2.295 21.900 19.966 1.00 92.56 764 MET A CA 1
ATOM 6022 C C . MET A 1 764 ? 0.948 22.546 19.618 1.00 92.56 764 MET A C 1
ATOM 6024 O O . MET A 1 764 ? 0.249 23.008 20.522 1.00 92.56 764 MET A O 1
ATOM 6028 N N . MET A 1 765 ? 0.544 22.548 18.342 1.00 94.06 765 MET A N 1
ATOM 6029 C CA . MET A 1 765 ? -0.765 23.067 17.942 1.00 94.06 765 MET A CA 1
ATOM 6030 C C . MET A 1 765 ? -1.883 22.161 18.454 1.00 94.06 765 MET A C 1
ATOM 6032 O O . MET A 1 765 ? -2.836 22.658 19.056 1.00 94.06 765 MET A O 1
ATOM 6036 N N . HIS A 1 766 ? -1.723 20.840 18.312 1.00 91.38 766 HIS A N 1
ATOM 6037 C CA . HIS A 1 766 ? -2.620 19.849 18.919 1.00 91.38 766 HIS A CA 1
ATOM 6038 C C . HIS A 1 766 ? -2.752 20.076 20.428 1.00 91.38 766 HIS A C 1
ATOM 6040 O O . HIS A 1 766 ? -3.862 20.165 20.960 1.00 91.38 766 HIS A O 1
ATOM 6046 N N . ALA A 1 767 ? -1.625 20.263 21.126 1.00 89.94 767 ALA A N 1
ATOM 6047 C CA . ALA A 1 767 ? -1.631 20.559 22.556 1.00 89.94 767 ALA A CA 1
ATOM 6048 C C . ALA A 1 767 ? -2.381 21.865 22.879 1.00 89.94 767 ALA A C 1
ATOM 6050 O O . ALA A 1 767 ? -3.211 21.905 23.791 1.00 89.94 767 ALA A O 1
ATOM 6051 N N . TRP A 1 768 ? -2.127 22.936 22.124 1.00 92.50 768 TRP A N 1
ATOM 6052 C CA . TRP A 1 768 ? -2.766 24.235 22.330 1.00 92.50 768 TRP A CA 1
ATOM 6053 C C . TRP A 1 768 ? -4.282 24.190 22.091 1.00 92.50 768 TRP A C 1
ATOM 6055 O O . TRP A 1 768 ? -5.042 24.739 22.893 1.00 92.50 768 TRP A O 1
ATOM 6065 N N . LEU A 1 769 ? -4.732 23.514 21.028 1.00 90.25 769 LEU A N 1
ATOM 6066 C CA . LEU A 1 769 ? -6.151 23.333 20.708 1.00 90.25 769 LEU A CA 1
ATOM 6067 C C . LEU A 1 769 ? -6.887 22.637 21.853 1.00 90.25 769 LEU A C 1
ATOM 6069 O O . LEU A 1 769 ? -7.911 23.143 22.323 1.00 90.25 769 LEU A O 1
ATOM 6073 N N . ARG A 1 770 ? -6.324 21.533 22.360 1.00 86.88 770 ARG A N 1
ATOM 6074 C CA . ARG A 1 770 ? -6.890 20.793 23.495 1.00 86.88 770 ARG A CA 1
ATOM 6075 C C . ARG A 1 770 ? -7.009 21.698 24.721 1.00 86.88 770 ARG A C 1
ATOM 6077 O O . ARG A 1 770 ? -8.118 21.930 25.189 1.00 86.88 770 ARG A O 1
ATOM 6084 N N . LEU A 1 771 ? -5.917 22.355 25.123 1.00 86.75 771 LEU A N 1
ATOM 6085 C CA . LEU A 1 771 ? -5.882 23.230 26.306 1.00 86.75 771 LEU A CA 1
ATOM 6086 C C . LEU A 1 771 ? -6.806 24.453 26.229 1.00 86.75 771 LEU A C 1
ATOM 6088 O O . LEU A 1 771 ? -7.209 24.994 27.261 1.00 86.75 771 LEU A O 1
ATOM 6092 N N . LYS A 1 772 ? -7.137 24.931 25.026 1.00 88.31 772 LYS A N 1
ATOM 6093 C CA . LYS A 1 772 ? -8.109 26.019 24.831 1.00 88.31 772 LYS A CA 1
ATOM 6094 C C . LYS A 1 772 ? -9.549 25.526 24.665 1.00 88.31 772 LYS A C 1
ATOM 6096 O O . LYS A 1 772 ? -10.452 26.352 24.508 1.00 88.31 772 LYS A O 1
ATOM 6101 N N . GLY A 1 773 ? -9.777 24.218 24.767 1.00 84.69 773 GLY A N 1
ATOM 6102 C CA . GLY A 1 773 ? -11.095 23.598 24.761 1.00 84.69 773 GLY A CA 1
ATOM 6103 C C . GLY A 1 773 ? -11.719 23.488 23.373 1.00 84.69 773 GLY A C 1
ATOM 6104 O O . GLY A 1 773 ? -12.947 23.490 23.270 1.00 84.69 773 GLY A O 1
ATOM 6105 N N . TYR A 1 774 ? -10.908 23.410 22.315 1.00 85.31 774 TYR A N 1
ATOM 6106 C CA . TYR A 1 774 ? -11.397 23.016 20.996 1.00 85.31 774 TYR A CA 1
ATOM 6107 C C . TYR A 1 774 ? -11.755 21.530 21.070 1.00 85.31 774 TYR A C 1
ATOM 6109 O O . TYR A 1 774 ? -10.902 20.694 21.356 1.00 85.31 774 TYR A O 1
ATOM 6117 N N . ARG A 1 775 ? -13.037 21.196 20.899 1.00 71.44 775 ARG A N 1
ATOM 6118 C CA . ARG A 1 775 ? -13.532 19.817 20.993 1.00 71.44 775 ARG A CA 1
ATOM 6119 C C . ARG A 1 775 ? -14.104 19.391 19.650 1.00 71.44 775 ARG A C 1
ATOM 6121 O O . ARG A 1 775 ? -14.802 20.178 19.018 1.00 71.44 775 ARG A O 1
ATOM 6128 N N . THR A 1 776 ? -13.830 18.141 19.273 1.00 71.69 776 THR A N 1
ATOM 6129 C CA . THR A 1 776 ? -14.445 17.447 18.128 1.00 71.69 776 THR A CA 1
ATOM 6130 C C . THR A 1 776 ? -14.337 18.223 16.811 1.00 71.69 776 THR A C 1
ATOM 6132 O O . THR A 1 776 ? -15.350 18.508 16.176 1.00 71.69 776 THR A O 1
ATOM 6135 N N . LEU A 1 777 ? -13.113 18.592 16.424 1.00 87.12 777 LEU A N 1
ATOM 6136 C CA . LEU A 1 777 ? -12.834 19.114 15.086 1.00 87.12 777 LEU A CA 1
ATOM 6137 C C . LEU A 1 777 ? -12.781 17.955 14.084 1.00 87.12 777 LEU A C 1
ATOM 6139 O O . LEU A 1 777 ? -12.466 16.821 14.449 1.00 87.12 777 LEU A O 1
ATOM 6143 N N . SER A 1 778 ? -13.113 18.231 12.824 1.00 88.94 778 SER A N 1
ATOM 6144 C CA . SER A 1 778 ? -12.885 17.267 11.753 1.00 88.94 778 SER A CA 1
ATOM 6145 C C . SER A 1 778 ? -11.382 17.166 11.444 1.00 88.94 778 SER A C 1
ATOM 6147 O O . SER A 1 778 ? -10.665 18.162 11.598 1.00 88.94 778 SER A O 1
ATOM 6149 N N . PRO A 1 779 ? -10.879 15.997 10.998 1.00 86.25 779 PRO A N 1
ATOM 6150 C CA . PRO A 1 779 ? -9.443 15.795 10.790 1.00 86.25 779 PRO A CA 1
ATOM 6151 C C . PRO A 1 779 ? -8.804 16.785 9.810 1.00 86.25 779 PRO A C 1
ATOM 6153 O O . PRO A 1 779 ? -7.671 17.195 9.999 1.00 86.25 779 PRO A O 1
ATOM 6156 N N . ASP A 1 780 ? -9.526 17.212 8.776 1.00 90.56 780 ASP A N 1
ATOM 6157 C CA . ASP A 1 780 ? -9.067 18.220 7.815 1.00 90.56 780 ASP A CA 1
ATOM 6158 C C . ASP A 1 780 ? -8.881 19.612 8.427 1.00 90.56 780 ASP A C 1
ATOM 6160 O O . ASP A 1 780 ? -7.994 20.357 8.012 1.00 90.56 780 ASP A O 1
ATOM 6164 N N . VAL A 1 781 ? -9.677 19.964 9.436 1.00 93.69 781 VAL A N 1
ATOM 6165 C CA . VAL A 1 781 ? -9.559 21.247 10.136 1.00 93.69 781 VAL A CA 1
ATOM 6166 C C . VAL A 1 781 ? -8.466 21.185 11.195 1.00 93.69 781 VAL A C 1
ATOM 6168 O O . VAL A 1 781 ? -7.640 22.096 11.266 1.00 93.69 781 VAL A O 1
ATOM 6171 N N . GLU A 1 782 ? -8.449 20.116 11.993 1.00 92.56 782 GLU A N 1
ATOM 6172 C CA . GLU A 1 782 ? -7.461 19.900 13.054 1.00 92.56 782 GLU A CA 1
ATOM 6173 C C . GLU A 1 782 ? -6.051 19.741 12.470 1.00 92.56 782 GLU A C 1
ATOM 6175 O O . GLU A 1 782 ? -5.178 20.568 12.731 1.00 92.56 782 GLU A O 1
ATOM 6180 N N . GLU A 1 783 ? -5.839 18.764 11.587 1.00 92.69 783 GLU A N 1
ATOM 6181 C CA . GLU A 1 783 ? -4.530 18.536 10.965 1.00 92.69 783 GLU A CA 1
ATOM 6182 C C . GLU A 1 783 ? -4.136 19.685 10.036 1.00 92.69 783 GLU A C 1
ATOM 6184 O O . GLU A 1 783 ? -2.965 20.066 9.967 1.00 92.69 783 GLU A O 1
ATOM 6189 N N . GLY A 1 784 ? -5.118 20.292 9.363 1.00 94.56 784 GLY A N 1
ATOM 6190 C CA . GLY A 1 784 ? -4.898 21.434 8.490 1.00 94.56 784 GLY A CA 1
ATOM 6191 C C . GLY A 1 784 ? -4.309 22.632 9.227 1.00 94.56 784 GLY A C 1
ATOM 6192 O O . GLY A 1 784 ? -3.293 23.177 8.792 1.00 94.56 784 GLY A O 1
ATOM 6193 N N . ILE A 1 785 ? -4.894 23.036 10.362 1.00 96.56 785 ILE A N 1
ATOM 6194 C CA . ILE A 1 785 ? -4.354 24.161 11.135 1.00 96.56 785 ILE A CA 1
ATOM 6195 C C . ILE A 1 785 ? -3.019 23.794 11.799 1.00 96.56 785 ILE A C 1
ATOM 6197 O O . ILE A 1 785 ? -2.116 24.629 11.823 1.00 96.56 785 ILE A O 1
ATOM 6201 N N . CYS A 1 786 ? -2.835 22.548 12.248 1.00 95.75 786 CYS A N 1
ATOM 6202 C CA . CYS A 1 786 ? -1.548 22.071 12.763 1.00 95.75 786 CYS A CA 1
ATOM 6203 C C . CYS A 1 786 ? -0.433 22.150 11.702 1.00 95.75 786 CYS A C 1
ATOM 6205 O O . CYS A 1 786 ? 0.669 22.621 11.998 1.00 95.75 786 CYS A O 1
ATOM 6207 N N . GLN A 1 787 ? -0.721 21.797 10.443 1.00 95.75 787 GLN A N 1
ATOM 6208 C CA . GLN A 1 787 ? 0.217 21.961 9.324 1.00 95.75 787 GLN A CA 1
ATOM 6209 C C . GLN A 1 787 ? 0.525 23.429 9.002 1.00 95.75 787 GLN A C 1
ATOM 6211 O O . GLN A 1 787 ? 1.658 23.753 8.645 1.00 95.75 787 GLN A O 1
ATOM 6216 N N . VAL A 1 788 ? -0.441 24.341 9.167 1.00 97.38 788 VAL A N 1
ATOM 6217 C CA . VAL A 1 788 ? -0.196 25.784 8.989 1.00 97.38 788 VAL A CA 1
ATOM 6218 C C . VAL A 1 788 ? 0.840 26.286 9.991 1.00 97.38 788 VAL A C 1
ATOM 6220 O O . VAL A 1 788 ? 1.766 26.994 9.599 1.00 97.38 788 VAL A O 1
ATOM 6223 N N . LEU A 1 789 ? 0.744 25.894 11.264 1.00 97.44 789 LEU A N 1
ATOM 6224 C CA . LEU A 1 789 ? 1.715 26.310 12.281 1.00 97.44 789 LEU A CA 1
ATOM 6225 C C . LEU A 1 789 ? 3.108 25.714 12.023 1.00 97.44 789 LEU A C 1
ATOM 6227 O O . LEU A 1 789 ? 4.109 26.417 12.184 1.00 97.44 789 LEU A O 1
ATOM 6231 N N . ALA A 1 790 ? 3.182 24.460 11.568 1.00 96.62 790 ALA A N 1
ATOM 6232 C CA . ALA A 1 790 ? 4.439 23.837 11.157 1.00 96.62 790 ALA A CA 1
ATOM 6233 C C . ALA A 1 790 ? 5.100 24.579 9.983 1.00 96.62 790 ALA A C 1
ATOM 6235 O O . ALA A 1 790 ? 6.294 24.890 10.030 1.00 96.62 790 ALA A O 1
ATOM 6236 N N . HIS A 1 791 ? 4.313 24.917 8.957 1.00 96.88 791 HIS A N 1
ATOM 6237 C CA . HIS A 1 791 ? 4.757 25.674 7.785 1.00 96.88 791 HIS A CA 1
ATOM 6238 C C . HIS A 1 791 ? 5.233 27.084 8.153 1.00 96.88 791 HIS A C 1
ATOM 6240 O O . HIS A 1 791 ? 6.348 27.464 7.790 1.00 96.88 791 HIS A O 1
ATOM 6246 N N . MET A 1 792 ? 4.448 27.821 8.946 1.00 95.75 792 MET A N 1
ATOM 6247 C CA . MET A 1 792 ? 4.799 29.164 9.423 1.00 95.75 792 MET A CA 1
ATOM 6248 C C . MET A 1 792 ? 6.107 29.165 10.222 1.00 95.75 792 MET A C 1
ATOM 6250 O O . MET A 1 792 ? 6.933 30.067 10.062 1.00 95.75 792 MET A O 1
ATOM 6254 N N . TRP A 1 793 ? 6.322 28.153 11.070 1.00 95.94 793 TRP A N 1
ATOM 6255 C CA . TRP A 1 793 ? 7.567 28.033 11.821 1.00 95.94 793 TRP A CA 1
ATOM 6256 C C . TRP A 1 793 ? 8.763 27.778 10.892 1.00 95.94 793 TRP A C 1
ATOM 6258 O O . TRP A 1 793 ? 9.752 28.512 10.974 1.00 95.94 793 TRP A O 1
ATOM 6268 N N . ILE A 1 794 ? 8.665 26.818 9.957 1.00 94.38 794 ILE A N 1
ATOM 6269 C CA . ILE A 1 794 ? 9.723 26.553 8.960 1.00 94.38 794 ILE A CA 1
ATOM 6270 C C . ILE A 1 794 ? 10.044 27.825 8.165 1.00 94.38 794 ILE A C 1
ATOM 6272 O O . ILE A 1 794 ? 11.213 28.166 7.984 1.00 94.38 794 ILE A O 1
ATOM 6276 N N . GLU A 1 795 ? 9.024 28.551 7.707 1.00 92.44 795 GLU A N 1
ATOM 6277 C CA . GLU A 1 795 ? 9.199 29.786 6.945 1.00 92.44 795 GLU A CA 1
ATOM 6278 C C . GLU A 1 795 ? 9.930 30.862 7.758 1.00 92.44 795 GLU A C 1
ATOM 6280 O O . GLU A 1 795 ? 10.888 31.465 7.262 1.00 92.44 795 GLU A O 1
ATOM 6285 N N . SER A 1 796 ? 9.563 31.041 9.031 1.00 91.19 796 SER A N 1
ATOM 6286 C CA . SER A 1 796 ? 10.256 31.967 9.936 1.00 91.19 796 SER A CA 1
ATOM 6287 C C . SER A 1 796 ? 11.741 31.618 10.089 1.00 91.19 796 SER A C 1
ATOM 6289 O O . SER A 1 796 ? 12.606 32.499 10.119 1.00 91.19 796 SER A O 1
ATOM 6291 N N . GLU A 1 797 ? 12.060 30.324 10.090 1.00 89.62 797 GLU A N 1
ATOM 6292 C CA . GLU A 1 797 ? 13.419 29.829 10.213 1.00 89.62 797 GLU A CA 1
ATOM 6293 C C . GLU A 1 797 ? 14.214 30.020 8.907 1.00 89.62 797 GLU A C 1
ATOM 6295 O O . GLU A 1 797 ? 15.369 30.464 8.936 1.00 89.62 797 GLU A O 1
ATOM 6300 N N . ILE A 1 798 ? 13.615 29.784 7.741 1.00 86.38 798 ILE A N 1
ATOM 6301 C CA . ILE A 1 798 ? 14.264 30.047 6.445 1.00 86.38 798 ILE A CA 1
ATOM 6302 C C . ILE A 1 798 ? 14.564 31.550 6.279 1.00 86.38 798 ILE A C 1
ATOM 6304 O O . ILE A 1 798 ? 15.664 31.929 5.851 1.00 86.38 798 ILE A O 1
ATOM 6308 N N . ILE A 1 799 ? 13.621 32.416 6.667 1.00 82.25 799 ILE A N 1
ATOM 6309 C CA . ILE A 1 799 ? 13.761 33.878 6.586 1.00 82.25 799 ILE A CA 1
ATOM 6310 C C . ILE A 1 799 ? 14.845 34.373 7.550 1.00 82.25 799 ILE A C 1
ATOM 6312 O O . ILE A 1 799 ? 15.750 35.100 7.131 1.00 82.25 799 ILE A O 1
ATOM 6316 N N . ALA A 1 800 ? 14.829 33.927 8.811 1.00 76.50 800 ALA A N 1
ATOM 6317 C CA . ALA A 1 800 ? 15.835 34.305 9.805 1.00 76.50 800 ALA A CA 1
ATOM 6318 C C . ALA A 1 800 ? 17.266 33.896 9.399 1.00 76.50 800 ALA A C 1
ATOM 6320 O O . ALA A 1 800 ? 18.229 34.558 9.780 1.00 76.50 800 ALA A O 1
ATOM 6321 N N . GLY A 1 801 ? 17.420 32.831 8.602 1.00 60.84 801 GLY A N 1
ATOM 6322 C CA . GLY A 1 801 ? 18.706 32.381 8.056 1.00 60.84 801 GLY A CA 1
ATOM 6323 C C . GLY A 1 801 ? 19.208 33.156 6.829 1.00 60.84 801 GLY A C 1
ATOM 6324 O O . GLY A 1 801 ? 20.344 32.948 6.408 1.00 60.84 801 GLY A O 1
ATOM 6325 N N . SER A 1 802 ? 18.390 34.033 6.238 1.00 57.53 802 SER A N 1
ATOM 6326 C CA . SER A 1 802 ? 18.723 34.768 5.005 1.00 57.53 802 SER A CA 1
ATOM 6327 C C . SER A 1 802 ? 19.305 36.170 5.258 1.00 57.53 802 SER A C 1
ATOM 6329 O O . SER A 1 802 ? 19.790 36.812 4.329 1.00 57.53 802 SER A O 1
ATOM 6331 N N . GLY A 1 803 ? 19.301 36.642 6.510 1.00 50.62 803 GLY A N 1
ATOM 6332 C CA . GLY A 1 803 ? 19.640 38.019 6.891 1.00 50.62 803 GLY A CA 1
ATOM 6333 C C . GLY A 1 803 ? 21.126 38.368 7.075 1.00 50.62 803 GLY A C 1
ATOM 6334 O O . GLY A 1 803 ? 21.408 39.457 7.561 1.00 50.62 803 GLY A O 1
ATOM 6335 N N . SER A 1 804 ? 22.089 37.507 6.721 1.00 46.38 804 SER A N 1
ATOM 6336 C CA . SER A 1 804 ? 23.517 37.735 7.036 1.00 46.38 804 SER A CA 1
ATOM 6337 C C . SER A 1 804 ? 24.444 37.964 5.832 1.00 46.38 804 SER A C 1
ATOM 6339 O O . SER A 1 804 ? 25.608 37.581 5.893 1.00 46.38 804 SER A O 1
ATOM 6341 N N . ASN A 1 805 ? 23.966 38.601 4.757 1.00 40.00 805 ASN A N 1
ATOM 6342 C CA . ASN A 1 805 ? 24.813 39.049 3.634 1.00 40.00 805 ASN A CA 1
ATOM 6343 C C . ASN A 1 805 ? 24.780 40.583 3.444 1.00 40.00 805 ASN A C 1
ATOM 6345 O O . ASN A 1 805 ? 24.752 41.080 2.321 1.00 40.00 805 ASN A O 1
ATOM 6349 N N . GLY A 1 806 ? 24.770 41.342 4.545 1.00 35.16 806 GLY A N 1
ATOM 6350 C CA . GLY A 1 806 ? 24.886 42.805 4.549 1.00 35.16 806 GLY A CA 1
ATOM 6351 C C . GLY A 1 806 ? 26.241 43.252 5.097 1.00 35.16 806 GLY A C 1
ATOM 6352 O O . GLY A 1 806 ? 26.652 42.812 6.166 1.00 35.16 806 GLY A O 1
ATOM 6353 N N . ALA A 1 807 ? 26.934 44.096 4.336 1.00 34.78 807 ALA A N 1
ATOM 6354 C CA . ALA A 1 807 ? 28.309 44.534 4.540 1.00 34.78 807 ALA A CA 1
ATOM 6355 C C . ALA A 1 807 ? 28.629 45.095 5.939 1.00 34.78 807 ALA A C 1
ATOM 6357 O O . ALA A 1 807 ? 27.847 45.818 6.554 1.00 34.78 807 ALA A O 1
ATOM 6358 N N . SER A 1 808 ? 29.852 44.808 6.383 1.00 36.03 808 SER A N 1
ATOM 6359 C CA . SER A 1 808 ? 30.501 45.381 7.556 1.00 36.03 808 SER A CA 1
ATOM 6360 C C . SER A 1 808 ? 30.550 46.910 7.494 1.00 36.03 808 SER A C 1
ATOM 6362 O O . SER A 1 808 ? 31.365 47.472 6.768 1.00 36.03 808 SER A O 1
ATOM 6364 N N . THR A 1 809 ? 29.776 47.584 8.341 1.00 31.20 809 THR A N 1
ATOM 6365 C CA . THR A 1 809 ? 30.146 48.907 8.860 1.00 31.20 809 THR A CA 1
ATOM 6366 C C . THR A 1 809 ? 29.850 48.967 10.350 1.00 31.20 809 THR A C 1
ATOM 6368 O O . THR A 1 809 ? 28.722 48.791 10.800 1.00 31.20 809 THR A O 1
ATOM 6371 N N . SER A 1 810 ? 30.914 49.188 11.108 1.00 38.94 810 SER A N 1
ATOM 6372 C CA . SER A 1 810 ? 30.976 49.305 12.558 1.00 38.94 810 SER A CA 1
ATOM 6373 C C . SER A 1 810 ? 30.099 50.425 13.120 1.00 38.94 810 SER A C 1
ATOM 6375 O O . SER A 1 810 ? 30.281 51.585 12.759 1.00 38.94 810 SER A O 1
ATOM 6377 N N . SER A 1 811 ? 29.265 50.113 14.109 1.00 30.86 811 SER A N 1
ATOM 6378 C CA . SER A 1 811 ? 29.161 50.913 15.339 1.00 30.86 811 SER A CA 1
ATOM 6379 C C . SER A 1 811 ? 28.410 50.137 16.421 1.00 30.86 811 SER A C 1
ATOM 6381 O O . SER A 1 811 ? 27.428 49.446 16.176 1.00 30.86 811 SER A O 1
ATOM 6383 N N . SER A 1 812 ? 28.964 5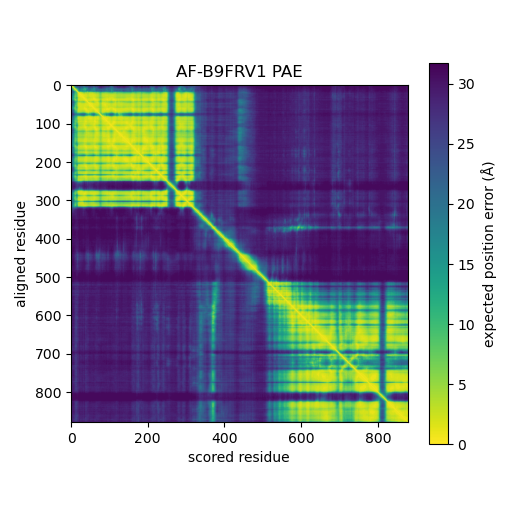0.198 17.624 1.00 38.88 812 SER A N 1
ATOM 6384 C CA . SER A 1 812 ? 28.558 49.474 18.819 1.00 38.88 812 SER A CA 1
ATOM 6385 C C . SER A 1 812 ? 27.512 50.245 19.621 1.00 38.88 812 SER A C 1
ATOM 6387 O O . SER A 1 812 ? 27.801 51.358 20.061 1.00 38.88 812 SER A O 1
ATOM 6389 N N . SER A 1 813 ? 26.390 49.606 19.951 1.00 30.52 813 SER A N 1
ATOM 6390 C CA . SER A 1 813 ? 25.676 49.872 21.204 1.00 30.52 813 SER A CA 1
ATOM 6391 C C . SER A 1 813 ? 24.762 48.707 21.610 1.00 30.52 813 SER A C 1
ATOM 6393 O O . SER A 1 813 ? 23.921 48.214 20.869 1.00 30.52 813 SER A O 1
ATOM 6395 N N . SER A 1 814 ? 25.022 48.270 22.835 1.00 33.91 814 SER A N 1
ATOM 6396 C CA . SER A 1 814 ? 24.349 47.318 23.718 1.00 33.91 814 SER A CA 1
ATOM 6397 C C . SER A 1 814 ? 22.814 47.280 23.688 1.00 33.91 814 SER A C 1
ATOM 6399 O O . SER A 1 814 ? 22.185 48.302 23.947 1.00 33.91 814 SER A O 1
ATOM 6401 N N . ALA A 1 815 ? 22.237 46.076 23.565 1.00 29.12 815 ALA A N 1
ATOM 6402 C CA . ALA A 1 815 ? 21.456 45.393 24.616 1.00 29.12 815 ALA A CA 1
ATOM 6403 C C . ALA A 1 815 ? 20.520 44.314 24.029 1.00 29.12 815 ALA A C 1
ATOM 6405 O O . ALA A 1 815 ? 19.612 44.618 23.264 1.00 29.12 815 ALA A O 1
ATOM 6406 N N . SER A 1 816 ? 20.738 43.068 24.461 1.00 26.98 816 SER A N 1
ATOM 6407 C CA . SER A 1 816 ? 19.798 41.942 24.644 1.00 26.98 816 SER A CA 1
ATOM 6408 C C . SER A 1 816 ? 20.424 40.629 24.169 1.00 26.98 816 SER A C 1
ATOM 6410 O O . SER A 1 816 ? 20.894 40.465 23.046 1.00 26.98 816 SER A O 1
ATOM 6412 N N . THR A 1 817 ? 20.524 39.709 25.114 1.00 31.52 817 THR A N 1
ATOM 6413 C CA . THR A 1 817 ? 21.171 38.407 25.022 1.00 31.52 817 THR A CA 1
ATOM 6414 C C . THR A 1 817 ? 20.381 37.466 24.108 1.00 31.52 817 THR A C 1
ATOM 6416 O O . THR A 1 817 ? 19.558 36.702 24.594 1.00 31.52 817 THR A O 1
ATOM 6419 N N . SER A 1 818 ? 20.646 37.488 22.798 1.00 32.03 818 SER A N 1
ATOM 6420 C CA . SER A 1 818 ? 20.278 36.404 21.873 1.00 32.03 818 SER A CA 1
ATOM 6421 C C . SER A 1 818 ? 21.538 35.613 21.508 1.00 32.03 818 SER A C 1
ATOM 6423 O O . SER A 1 818 ? 22.340 35.962 20.642 1.00 32.03 818 SER A O 1
ATOM 6425 N N . SER A 1 819 ? 21.793 34.563 22.282 1.00 34.34 819 SER A N 1
ATOM 6426 C CA . SER A 1 819 ? 22.979 33.729 22.128 1.00 34.34 819 SER A CA 1
ATOM 6427 C C . SER A 1 819 ? 22.882 32.863 20.863 1.00 34.34 819 SER A C 1
ATOM 6429 O O . SER A 1 819 ? 22.171 31.867 20.848 1.00 34.34 819 SER A O 1
ATOM 6431 N N . LYS A 1 820 ? 23.714 33.190 19.864 1.00 37.31 820 LYS A N 1
ATOM 6432 C CA . LYS A 1 820 ? 24.322 32.261 18.887 1.00 37.31 820 LYS A CA 1
ATOM 6433 C C . LYS A 1 820 ? 23.387 31.564 17.874 1.00 37.31 820 LYS A C 1
ATOM 6435 O O . LYS A 1 820 ? 23.421 30.344 17.752 1.00 37.31 820 LYS A O 1
ATOM 6440 N N . LYS A 1 821 ? 22.689 32.312 17.008 1.00 46.34 821 LYS A N 1
ATOM 6441 C CA . LYS A 1 821 ? 22.351 31.783 15.664 1.00 46.34 821 LYS A CA 1
ATOM 6442 C C . LYS A 1 821 ? 23.628 31.809 14.808 1.00 46.34 821 LYS A C 1
ATOM 6444 O O . LYS A 1 821 ? 23.951 32.819 14.191 1.00 46.34 821 LYS A O 1
ATOM 6449 N N . GLY A 1 822 ? 24.411 30.727 14.851 1.00 45.75 822 GLY A N 1
ATOM 6450 C CA . GLY A 1 822 ? 25.502 30.504 13.896 1.00 45.75 822 GLY A CA 1
ATOM 6451 C C . GLY A 1 822 ? 24.959 30.506 12.463 1.00 45.75 822 GLY A C 1
ATOM 6452 O O . GLY A 1 822 ? 23.807 30.133 12.245 1.00 45.75 822 GLY A O 1
ATOM 6453 N N . GLY A 1 823 ? 25.755 30.969 11.494 1.00 48.88 823 GLY A N 1
ATOM 6454 C CA . GLY A 1 823 ? 25.339 31.014 10.090 1.00 48.88 823 GLY A CA 1
ATOM 6455 C C . GLY A 1 823 ? 24.878 29.636 9.612 1.00 48.88 823 GLY A C 1
ATOM 6456 O O . GLY A 1 823 ? 25.643 28.675 9.673 1.00 48.88 823 GLY A O 1
ATOM 6457 N N . ARG A 1 824 ? 23.618 29.537 9.179 1.00 64.75 824 ARG A N 1
ATOM 6458 C CA . ARG A 1 824 ? 23.014 28.280 8.716 1.00 64.75 824 ARG A CA 1
ATOM 6459 C C . ARG A 1 824 ? 23.665 27.832 7.418 1.00 64.75 824 ARG A C 1
ATOM 6461 O O . ARG A 1 824 ? 23.940 28.656 6.542 1.00 64.75 824 ARG A O 1
ATOM 6468 N N . SER A 1 825 ? 23.900 26.530 7.280 1.00 78.19 825 SER A N 1
ATOM 6469 C CA . SER A 1 825 ? 24.497 26.000 6.054 1.00 78.19 825 SER A CA 1
ATOM 6470 C C . SER A 1 825 ? 23.538 26.182 4.869 1.00 78.19 825 SER A C 1
ATOM 6472 O O . SER A 1 825 ? 22.313 26.196 5.019 1.00 78.19 825 SER A O 1
ATOM 6474 N N . GLN A 1 826 ? 24.086 26.302 3.657 1.00 84.69 826 GLN A N 1
ATOM 6475 C CA . GLN A 1 826 ? 23.271 26.338 2.438 1.00 84.69 826 GLN A CA 1
ATOM 6476 C C . GLN A 1 826 ? 22.398 25.077 2.311 1.00 84.69 826 GLN A C 1
ATOM 6478 O O . GLN A 1 826 ? 21.268 25.151 1.828 1.00 84.69 826 GLN A O 1
ATOM 6483 N N . PHE A 1 827 ? 22.912 23.935 2.778 1.00 86.88 827 PHE A N 1
ATOM 6484 C CA . PHE A 1 827 ? 22.170 22.683 2.827 1.00 86.88 827 PHE A CA 1
ATOM 6485 C C . PHE A 1 827 ? 20.970 22.766 3.773 1.00 86.88 827 PHE A C 1
ATOM 6487 O O . PHE A 1 827 ? 19.873 22.406 3.369 1.00 86.88 827 PHE A O 1
ATOM 6494 N N . GLU A 1 828 ? 21.147 23.287 4.989 1.00 86.12 828 GLU A N 1
ATOM 6495 C CA . GLU A 1 828 ? 20.073 23.412 5.981 1.00 86.12 828 GLU A CA 1
ATOM 6496 C C . GLU A 1 828 ? 18.936 24.315 5.480 1.00 86.12 828 GLU A C 1
ATOM 6498 O O . GLU A 1 828 ? 17.767 23.973 5.633 1.00 86.12 828 GLU A O 1
ATOM 6503 N N . ARG A 1 829 ? 19.258 25.414 4.782 1.00 86.75 829 ARG A N 1
ATOM 6504 C CA . ARG A 1 829 ? 18.246 26.260 4.121 1.00 86.75 829 ARG A CA 1
ATOM 6505 C C . ARG A 1 829 ? 17.464 25.489 3.058 1.00 86.75 829 ARG A C 1
ATOM 6507 O O . ARG A 1 829 ? 16.240 25.465 3.100 1.00 86.75 829 ARG A O 1
ATOM 6514 N N . LYS A 1 830 ? 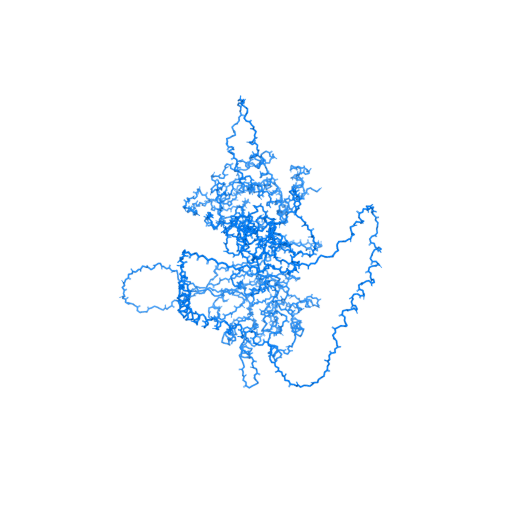18.175 24.802 2.158 1.00 90.88 830 LYS A N 1
ATOM 6515 C CA . LYS A 1 830 ? 17.565 23.983 1.101 1.00 90.88 830 LYS A CA 1
ATOM 6516 C C . LYS A 1 830 ? 16.756 22.807 1.668 1.00 90.88 830 LYS A C 1
ATOM 6518 O O . LYS A 1 830 ? 15.770 22.393 1.068 1.00 90.88 830 LYS A O 1
ATOM 6523 N N . LEU A 1 831 ? 17.160 22.276 2.819 1.00 90.69 831 LEU A N 1
ATOM 6524 C CA . LEU A 1 831 ? 16.433 21.246 3.554 1.00 90.69 831 LEU A CA 1
ATOM 6525 C C . LEU A 1 831 ? 15.143 21.809 4.177 1.00 90.69 831 LEU A C 1
ATOM 6527 O O . LEU A 1 831 ? 14.114 21.145 4.131 1.00 90.69 831 LEU A O 1
ATOM 6531 N N . GLY A 1 832 ? 15.167 23.044 4.686 1.00 91.25 832 GLY A N 1
ATOM 6532 C CA . GLY A 1 832 ? 13.960 23.767 5.093 1.00 91.25 832 GLY A CA 1
ATOM 6533 C C . GLY A 1 832 ? 12.987 23.974 3.929 1.00 91.25 832 GLY A C 1
ATOM 6534 O O . GLY A 1 832 ? 11.810 23.646 4.056 1.00 91.25 832 GLY A O 1
ATOM 6535 N N . ASP A 1 833 ? 13.484 24.439 2.778 1.00 92.31 833 ASP A N 1
ATOM 6536 C CA . ASP A 1 833 ? 12.681 24.591 1.554 1.00 92.31 833 ASP A CA 1
ATOM 6537 C C . ASP A 1 833 ? 12.066 23.252 1.107 1.00 92.31 833 ASP A C 1
ATOM 6539 O O . ASP A 1 833 ? 10.919 23.208 0.665 1.00 92.31 833 ASP A O 1
ATOM 6543 N N . PHE A 1 834 ? 12.805 22.148 1.261 1.00 92.19 834 PHE A N 1
ATOM 6544 C CA . PHE A 1 834 ? 12.305 20.802 0.988 1.00 92.19 834 PHE A CA 1
ATOM 6545 C C . PHE A 1 834 ? 11.127 20.429 1.900 1.00 92.19 834 PHE A C 1
ATOM 6547 O O . PHE A 1 834 ? 10.099 19.985 1.394 1.00 92.19 834 PHE A O 1
ATOM 6554 N N . PHE A 1 835 ? 11.230 20.641 3.216 1.00 93.06 835 PHE A N 1
ATOM 6555 C CA . PHE A 1 835 ? 10.131 20.344 4.147 1.00 93.06 835 PHE A CA 1
ATOM 6556 C C . PHE A 1 835 ? 8.916 21.244 3.923 1.00 93.06 835 PHE A C 1
ATOM 6558 O O . PHE A 1 835 ? 7.785 20.762 3.929 1.00 93.06 835 PHE A O 1
ATOM 6565 N N . LYS A 1 836 ? 9.141 22.532 3.639 1.00 92.50 836 LYS A N 1
ATOM 6566 C CA . LYS A 1 836 ? 8.078 23.457 3.228 1.00 92.50 836 LYS A CA 1
ATOM 6567 C C . LYS A 1 836 ? 7.353 22.934 1.983 1.00 92.50 836 LYS A C 1
ATOM 6569 O O . LYS A 1 836 ? 6.128 22.839 1.978 1.00 92.50 836 LYS A O 1
ATOM 6574 N N . HIS A 1 837 ? 8.109 22.513 0.968 1.00 90.44 837 HIS A N 1
ATOM 6575 C CA . HIS A 1 837 ? 7.551 21.925 -0.245 1.00 90.44 837 HIS A CA 1
ATOM 6576 C C . HIS A 1 837 ? 6.774 20.626 0.027 1.00 90.44 837 HIS A C 1
ATOM 6578 O O . HIS A 1 837 ? 5.746 20.403 -0.609 1.00 90.44 837 HIS A O 1
ATOM 6584 N N . GLN A 1 838 ? 7.214 19.780 0.967 1.00 89.25 838 GLN A N 1
ATOM 6585 C CA . GLN A 1 838 ? 6.479 18.566 1.347 1.00 89.25 838 GLN A CA 1
ATOM 6586 C C . GLN A 1 838 ? 5.092 18.881 1.921 1.00 89.25 838 GLN A C 1
ATOM 6588 O O . GLN A 1 838 ? 4.134 18.228 1.523 1.00 89.25 838 GLN A O 1
ATOM 6593 N N . ILE A 1 839 ? 4.968 19.902 2.778 1.00 89.94 839 ILE A N 1
ATOM 6594 C CA . ILE A 1 839 ? 3.668 20.340 3.318 1.00 89.94 839 ILE A CA 1
ATOM 6595 C C . ILE A 1 839 ? 2.784 20.914 2.198 1.00 89.94 839 ILE A C 1
ATOM 6597 O O . ILE A 1 839 ? 1.614 20.565 2.072 1.00 89.94 839 ILE A O 1
ATOM 6601 N N . GLU A 1 840 ? 3.342 21.770 1.338 1.00 91.19 840 GLU A N 1
ATOM 6602 C CA . GLU A 1 840 ? 2.583 22.445 0.273 1.00 91.19 840 GLU A CA 1
ATOM 6603 C C . GLU A 1 840 ? 2.083 21.490 -0.821 1.00 91.19 840 GLU A C 1
ATOM 6605 O O . GLU A 1 840 ? 0.981 21.665 -1.352 1.00 91.19 840 GLU A O 1
ATOM 6610 N N . SER A 1 841 ? 2.895 20.485 -1.155 1.00 86.50 841 SER A N 1
ATOM 6611 C CA . SER A 1 841 ? 2.597 19.473 -2.174 1.00 86.50 841 SER A CA 1
ATOM 6612 C C . SER A 1 841 ? 1.901 18.230 -1.615 1.00 86.50 841 SER A C 1
ATOM 6614 O O . SER A 1 841 ? 1.658 17.279 -2.364 1.00 86.50 841 SER A O 1
ATOM 6616 N N . ASP A 1 842 ? 1.546 18.234 -0.326 1.00 84.06 842 ASP A N 1
ATOM 6617 C CA . ASP A 1 842 ? 0.804 17.146 0.294 1.00 84.06 842 ASP A CA 1
ATOM 6618 C C . ASP A 1 842 ? -0.568 16.994 -0.378 1.00 84.06 842 ASP A C 1
ATOM 6620 O O . ASP A 1 842 ? -1.300 17.954 -0.624 1.00 84.06 842 ASP A O 1
ATOM 6624 N N . THR A 1 843 ? -0.908 15.765 -0.738 1.00 85.38 843 THR A N 1
ATOM 6625 C CA . THR A 1 843 ? -2.096 15.430 -1.535 1.00 85.38 843 THR A CA 1
ATOM 6626 C C . THR A 1 843 ? -3.151 14.672 -0.731 1.00 85.38 843 THR A C 1
ATOM 6628 O O . THR A 1 843 ? -4.176 14.279 -1.284 1.00 85.38 843 THR A O 1
ATOM 6631 N N . SER A 1 844 ? -2.916 14.460 0.563 1.00 82.56 844 SER A N 1
ATOM 6632 C CA . SER A 1 844 ? -3.896 13.903 1.488 1.00 82.56 844 SER A CA 1
ATOM 6633 C C . SER A 1 844 ? -5.006 14.911 1.786 1.00 82.56 844 SER A C 1
ATOM 6635 O O . SER A 1 844 ? -4.785 16.123 1.792 1.00 82.56 844 SER A O 1
ATOM 6637 N N . MET A 1 845 ? -6.206 14.407 2.076 1.00 83.50 845 MET A N 1
ATOM 6638 C CA . MET A 1 845 ? -7.345 15.267 2.406 1.00 83.50 845 MET A CA 1
ATOM 6639 C C . MET A 1 845 ? -7.144 15.990 3.745 1.00 83.50 845 MET A C 1
ATOM 6641 O O . MET A 1 845 ? -7.363 17.193 3.838 1.00 83.50 845 MET A O 1
ATOM 6645 N N . ALA A 1 846 ? -6.704 15.271 4.783 1.00 83.19 846 ALA A N 1
ATOM 6646 C CA . ALA A 1 846 ? -6.585 15.847 6.121 1.00 83.19 846 ALA A CA 1
ATOM 6647 C C . ALA A 1 846 ? -5.398 16.818 6.242 1.00 83.19 846 ALA A C 1
ATOM 6649 O O . ALA A 1 846 ? -5.574 17.956 6.662 1.00 83.19 846 ALA A O 1
ATOM 6650 N N . TYR A 1 847 ? -4.199 16.402 5.819 1.00 85.25 847 TYR A N 1
ATOM 6651 C CA . TYR A 1 847 ? -2.992 17.216 5.973 1.00 85.25 847 TYR A CA 1
ATOM 6652 C C . TYR A 1 847 ? -2.785 18.171 4.797 1.00 85.25 847 TYR A C 1
ATOM 6654 O O . TYR A 1 847 ? -2.504 19.343 5.015 1.00 85.25 847 TYR A O 1
ATOM 6662 N N . GLY A 1 848 ? -2.951 17.709 3.555 1.00 89.62 848 GLY A N 1
ATOM 6663 C CA . GLY A 1 848 ? -2.692 18.508 2.356 1.00 89.62 848 GLY A CA 1
ATOM 6664 C C . GLY A 1 848 ? -3.809 19.488 2.002 1.00 89.62 848 GLY A C 1
ATOM 6665 O O . GLY A 1 848 ? -3.579 20.699 1.930 1.00 89.62 848 GLY A O 1
ATOM 6666 N N . ASP A 1 849 ? -5.027 18.989 1.770 1.00 91.81 849 ASP A N 1
ATOM 6667 C CA . ASP A 1 849 ? -6.182 19.856 1.493 1.00 91.81 849 ASP A CA 1
ATOM 6668 C C . ASP A 1 849 ? -6.540 20.704 2.719 1.00 91.81 849 ASP A C 1
ATOM 6670 O O . ASP A 1 849 ? -6.765 21.909 2.572 1.00 91.81 849 ASP A O 1
ATOM 6674 N N . GLY A 1 850 ? -6.488 20.113 3.919 1.00 94.38 850 GLY A N 1
ATOM 6675 C CA . GLY A 1 850 ? -6.628 20.825 5.189 1.00 94.38 850 GLY A CA 1
ATOM 6676 C C . GLY A 1 850 ? -5.620 21.965 5.347 1.00 94.38 850 GLY A C 1
ATOM 6677 O O . GLY A 1 850 ? -6.023 23.093 5.639 1.00 94.38 850 GLY A O 1
ATOM 6678 N N . PHE A 1 851 ? -4.327 21.733 5.069 1.00 96.81 851 PHE A N 1
ATOM 6679 C CA . PHE A 1 851 ? -3.315 22.799 5.059 1.00 96.81 851 PHE A CA 1
ATOM 6680 C C . PHE A 1 851 ? -3.663 23.891 4.050 1.00 96.81 851 PHE A C 1
ATOM 6682 O O . PHE A 1 851 ? -3.630 25.069 4.391 1.00 96.81 851 PHE A O 1
ATOM 6689 N N . ARG A 1 852 ? -4.021 23.544 2.806 1.00 96.88 852 ARG A N 1
ATOM 6690 C CA . ARG A 1 852 ? -4.365 24.546 1.781 1.00 96.88 852 ARG A CA 1
ATOM 6691 C C . ARG A 1 852 ? -5.574 25.392 2.177 1.00 96.88 852 ARG A C 1
ATOM 6693 O O . ARG A 1 852 ? -5.573 26.597 1.915 1.00 96.88 852 ARG A O 1
ATOM 6700 N N . ALA A 1 853 ? -6.592 24.783 2.781 1.00 96.06 853 ALA A N 1
ATOM 6701 C CA . ALA A 1 853 ? -7.773 25.481 3.280 1.00 96.06 853 ALA A CA 1
ATOM 6702 C C . ALA A 1 853 ? -7.424 26.383 4.475 1.00 96.06 853 ALA A C 1
ATOM 6704 O O . ALA A 1 853 ? -7.713 27.581 4.445 1.00 96.06 853 ALA A O 1
ATOM 6705 N N . GLY A 1 854 ? -6.726 25.841 5.475 1.00 96.62 854 GLY A N 1
ATOM 6706 C CA . GLY A 1 854 ? -6.295 26.578 6.659 1.00 96.62 854 GLY A CA 1
ATOM 6707 C C . GLY A 1 854 ? -5.338 27.719 6.330 1.00 96.62 854 GLY A C 1
ATOM 6708 O O . GLY A 1 854 ? -5.537 28.839 6.789 1.00 96.62 854 GLY A O 1
ATOM 6709 N N . ASN A 1 855 ? -4.347 27.483 5.472 1.00 97.25 855 ASN A N 1
ATOM 6710 C CA . ASN A 1 855 ? -3.384 28.495 5.051 1.00 97.25 855 ASN A CA 1
ATOM 6711 C C . ASN A 1 855 ? -4.083 29.629 4.293 1.00 97.25 855 ASN A C 1
ATOM 6713 O O . ASN A 1 855 ? -3.825 30.800 4.555 1.00 97.25 855 ASN A O 1
ATOM 6717 N N . ARG A 1 856 ? -5.039 29.309 3.409 1.00 96.88 856 ARG A N 1
ATOM 6718 C CA . ARG A 1 856 ? -5.861 30.324 2.732 1.00 96.88 856 ARG A CA 1
ATOM 6719 C C . ARG A 1 856 ? -6.646 31.170 3.734 1.00 96.88 856 ARG A C 1
ATOM 6721 O O . ARG A 1 856 ? -6.613 32.395 3.638 1.00 96.88 856 ARG A O 1
ATOM 6728 N N . ALA A 1 857 ? -7.299 30.535 4.706 1.00 96.81 857 ALA A N 1
ATOM 6729 C CA . ALA A 1 857 ? -8.038 31.229 5.755 1.00 96.81 857 ALA A CA 1
ATOM 6730 C C . ALA A 1 857 ? -7.126 32.138 6.599 1.00 96.81 857 ALA A C 1
ATOM 6732 O O . ALA A 1 857 ? -7.447 33.307 6.820 1.00 96.81 857 ALA A O 1
ATOM 6733 N N . VAL A 1 858 ? -5.954 31.643 7.008 1.00 97.00 858 VAL A N 1
ATOM 6734 C CA . VAL A 1 858 ? -4.977 32.408 7.794 1.00 97.00 858 VAL A CA 1
ATOM 6735 C C . VAL A 1 858 ? -4.405 33.580 6.997 1.00 97.00 858 VAL A C 1
ATOM 6737 O O . VAL A 1 858 ? -4.301 34.675 7.547 1.00 97.00 858 VAL A O 1
ATOM 6740 N N . LEU A 1 859 ? -4.097 33.402 5.711 1.00 95.06 859 LEU A N 1
ATOM 6741 C CA . LEU A 1 859 ? -3.626 34.481 4.838 1.00 95.06 859 LEU A CA 1
ATOM 6742 C C . LEU A 1 859 ? -4.692 35.562 4.620 1.00 95.06 859 LEU A C 1
ATOM 6744 O O . LEU A 1 859 ? -4.367 36.747 4.580 1.00 95.06 859 LEU A O 1
ATOM 6748 N N . GLN A 1 860 ? -5.960 35.171 4.493 1.00 96.25 860 GLN A N 1
ATOM 6749 C CA . GLN A 1 860 ? -7.053 36.098 4.202 1.00 96.25 860 GLN A CA 1
ATOM 6750 C C . GLN A 1 860 ? -7.563 36.834 5.448 1.00 96.25 860 GLN A C 1
ATOM 6752 O O . GLN A 1 860 ? -7.831 38.035 5.398 1.00 96.25 860 GLN A O 1
ATOM 6757 N N . TYR A 1 861 ? -7.705 36.129 6.572 1.00 95.38 861 TYR A N 1
ATOM 6758 C CA . TYR A 1 861 ? -8.380 36.630 7.772 1.00 95.38 861 TYR A CA 1
ATOM 6759 C C . TYR A 1 861 ? -7.442 36.792 8.979 1.00 95.38 861 TYR A C 1
ATOM 6761 O O . TYR A 1 861 ? -7.825 37.410 9.976 1.00 95.38 861 TYR A O 1
ATOM 6769 N N . GLY A 1 862 ? -6.215 36.279 8.902 1.00 95.94 862 GLY A N 1
ATOM 6770 C CA . GLY A 1 862 ? -5.269 36.218 10.011 1.00 95.94 862 GLY A CA 1
ATOM 6771 C C . GLY A 1 862 ? -5.504 35.008 10.915 1.00 95.94 862 GLY A C 1
ATOM 6772 O O . GLY A 1 862 ? -6.630 34.524 11.079 1.00 95.94 862 GLY A O 1
ATOM 6773 N N . LEU A 1 863 ? -4.431 34.544 11.562 1.00 95.44 863 LEU A N 1
ATOM 6774 C CA . LEU A 1 863 ? -4.450 33.353 12.418 1.00 95.44 863 LEU A CA 1
ATOM 6775 C C . LEU A 1 863 ? -5.481 33.464 13.550 1.00 95.44 863 LEU A C 1
ATOM 6777 O O . LEU A 1 863 ? -6.316 32.583 13.724 1.00 95.44 863 LEU A O 1
ATOM 6781 N N . LYS A 1 864 ? -5.491 34.593 14.269 1.00 94.50 864 LYS A N 1
ATOM 6782 C CA . LYS A 1 864 ? -6.392 34.806 15.412 1.00 94.50 864 LYS A CA 1
ATOM 6783 C C . LYS A 1 864 ? -7.874 34.686 15.039 1.00 94.50 864 LYS A C 1
ATOM 6785 O O . LYS A 1 864 ? -8.618 34.008 15.740 1.00 94.50 864 LYS A O 1
ATOM 6790 N N . ARG A 1 865 ? -8.302 35.340 13.951 1.00 95.06 865 ARG A N 1
ATOM 6791 C CA . ARG A 1 865 ? -9.706 35.300 13.501 1.00 95.06 865 ARG A CA 1
ATOM 6792 C C . ARG A 1 865 ? -10.085 33.925 12.970 1.00 95.06 865 ARG A C 1
ATOM 6794 O O . ARG A 1 865 ? -11.196 33.469 13.210 1.00 95.06 865 ARG A O 1
ATOM 6801 N N . THR A 1 866 ? -9.150 33.263 12.292 1.00 96.69 866 THR A N 1
ATOM 6802 C CA . THR A 1 866 ? -9.334 31.893 11.804 1.00 96.69 866 THR A CA 1
ATOM 6803 C C . THR A 1 866 ? -9.582 30.932 12.965 1.00 96.69 866 THR A C 1
ATOM 6805 O O . THR A 1 866 ? -10.567 30.205 12.950 1.00 96.69 866 THR A O 1
ATOM 6808 N N . LEU A 1 867 ? -8.762 30.994 14.018 1.00 95.88 867 LEU A N 1
ATOM 6809 C CA . LEU A 1 867 ? -8.928 30.170 15.219 1.00 95.88 867 LEU A CA 1
ATOM 6810 C C . LEU A 1 867 ? -10.243 30.462 15.956 1.00 95.88 867 LEU A C 1
ATOM 6812 O O . LEU A 1 867 ? -10.948 29.537 16.345 1.00 95.88 867 LEU A O 1
ATOM 6816 N N . GLU A 1 868 ? -10.619 31.735 16.103 1.00 93.75 868 GLU A N 1
ATOM 6817 C CA . GLU A 1 868 ? -11.906 32.111 16.702 1.00 93.75 868 GLU A CA 1
ATOM 6818 C C . GLU A 1 868 ? -13.095 31.556 15.902 1.00 93.75 868 GLU A C 1
ATOM 6820 O O . GLU A 1 868 ? -14.044 31.036 16.486 1.00 93.75 868 GLU A O 1
ATOM 6825 N N . HIS A 1 869 ? -13.017 31.586 14.570 1.00 94.94 869 HIS A N 1
ATOM 6826 C CA . HIS A 1 869 ? -14.033 30.993 13.707 1.00 94.94 869 HIS A CA 1
ATOM 6827 C C . HIS A 1 869 ? -14.095 29.466 13.845 1.00 94.94 869 HIS A C 1
ATOM 6829 O O . HIS A 1 869 ? -15.188 28.927 14.026 1.00 94.94 869 HIS A O 1
ATOM 6835 N N . ILE A 1 870 ? -12.947 28.777 13.841 1.00 95.50 870 ILE A N 1
ATOM 6836 C CA . ILE A 1 870 ? -12.870 27.323 14.073 1.00 95.50 870 ILE A CA 1
ATOM 6837 C C . ILE A 1 870 ? -13.489 26.975 15.428 1.00 95.50 870 ILE A C 1
ATOM 6839 O O . ILE A 1 870 ? -14.254 26.022 15.532 1.00 95.50 870 ILE A O 1
ATOM 6843 N N . ARG A 1 871 ? -13.235 27.777 16.467 1.00 91.69 871 ARG A N 1
ATOM 6844 C CA . ARG A 1 871 ? -13.813 27.559 17.799 1.00 91.69 871 ARG A CA 1
ATOM 6845 C C . ARG A 1 871 ? -15.339 27.635 17.799 1.00 91.69 871 ARG A C 1
ATOM 6847 O O . ARG A 1 871 ? -15.982 26.914 18.556 1.00 91.69 871 ARG A O 1
ATOM 6854 N N . LEU A 1 872 ? -15.906 28.545 17.010 1.00 91.19 872 LEU A N 1
ATOM 6855 C CA . LEU A 1 872 ? -17.348 28.788 16.960 1.00 91.19 872 LEU A CA 1
ATOM 6856 C C . LEU A 1 872 ? -18.087 27.817 16.034 1.00 91.19 872 LEU A C 1
ATOM 6858 O O . LEU A 1 872 ? -19.240 27.492 16.303 1.00 91.19 872 LEU A O 1
ATOM 6862 N N . THR A 1 873 ? -17.450 27.390 14.944 1.00 91.50 873 THR A N 1
ATOM 6863 C CA . THR A 1 873 ? -18.115 26.676 13.838 1.00 91.50 873 THR A CA 1
ATOM 6864 C C . THR A 1 873 ? -17.603 25.258 13.614 1.00 91.50 873 THR A C 1
ATOM 6866 O O . THR A 1 873 ? -18.299 24.456 13.001 1.00 91.50 873 THR A O 1
ATOM 6869 N N . GLY A 1 874 ? -16.401 24.938 14.097 1.00 91.06 874 GLY A N 1
ATOM 6870 C CA . GLY A 1 874 ? -15.707 23.685 13.808 1.00 91.06 874 GLY A CA 1
ATOM 6871 C C . GLY A 1 874 ? -15.078 23.609 12.412 1.00 91.06 874 GLY A C 1
ATOM 6872 O O . GLY A 1 874 ? -14.489 22.584 12.093 1.00 91.06 874 GLY A O 1
ATOM 6873 N N . THR A 1 875 ? -15.173 24.660 11.588 1.00 93.31 875 THR A N 1
ATOM 6874 C CA . THR A 1 875 ? -14.695 24.686 10.191 1.00 93.31 875 THR A CA 1
ATOM 6875 C C . THR A 1 875 ? -13.763 25.867 9.918 1.00 93.31 875 THR A C 1
ATOM 6877 O O . THR A 1 875 ? -13.665 26.779 10.737 1.00 93.31 875 THR A O 1
ATOM 6880 N N . PHE A 1 876 ? -13.081 25.891 8.767 1.00 94.56 876 PHE A N 1
ATOM 6881 C CA . PHE A 1 876 ? -12.351 27.083 8.314 1.00 94.56 876 PHE A CA 1
ATOM 6882 C C . PHE A 1 876 ? -13.306 28.171 7.785 1.00 94.56 876 PHE A C 1
ATOM 6884 O O . PHE A 1 876 ? -14.323 27.839 7.175 1.00 94.56 876 PHE A O 1
ATOM 6891 N N . PRO A 1 877 ? -12.982 29.466 7.969 1.00 88.12 877 PRO A N 1
ATOM 6892 C CA . PRO A 1 877 ? -13.724 30.549 7.334 1.00 88.12 877 PRO A CA 1
ATOM 6893 C C . PRO A 1 877 ? -13.446 30.561 5.825 1.00 88.12 877 PRO A C 1
ATOM 6895 O O . PRO A 1 877 ? -12.285 30.617 5.409 1.00 88.12 877 PRO A O 1
ATOM 6898 N N . PHE A 1 878 ? -14.510 30.526 5.022 1.00 78.56 878 PHE A N 1
ATOM 6899 C CA . PHE A 1 878 ? -14.463 30.667 3.562 1.00 78.56 878 PHE A CA 1
ATOM 6900 C C . PHE A 1 878 ? -14.742 32.109 3.139 1.00 78.56 878 PHE A C 1
ATOM 6902 O O . PHE A 1 878 ? -15.663 32.732 3.712 1.00 78.56 878 PHE A O 1
#